Protein AF-A0A1F6LTK1-F1 (afdb_monomer)

Structure (mmCIF, N/CA/C/O backbone):
data_AF-A0A1F6LTK1-F1
#
_entry.id   AF-A0A1F6LTK1-F1
#
loop_
_atom_site.group_PDB
_atom_site.id
_atom_site.type_symbol
_atom_site.label_atom_id
_atom_site.label_alt_id
_atom_site.label_comp_id
_atom_site.label_asym_id
_atom_site.label_entity_id
_atom_site.label_seq_id
_atom_site.pdbx_PDB_ins_code
_atom_site.Cartn_x
_atom_site.Cartn_y
_atom_site.Cartn_z
_atom_site.occupancy
_atom_site.B_iso_or_equiv
_atom_site.auth_seq_id
_atom_site.auth_comp_id
_atom_site.auth_asym_id
_atom_site.auth_atom_id
_atom_site.pdbx_PDB_model_num
ATOM 1 N N . MET A 1 1 ? -18.547 -1.514 -18.122 1.00 22.22 1 MET A N 1
ATOM 2 C CA . MET A 1 1 ? -17.655 -1.341 -16.962 1.00 22.22 1 MET A CA 1
ATOM 3 C C . MET A 1 1 ? -18.107 -2.378 -15.959 1.00 22.22 1 MET A C 1
ATOM 5 O O . MET A 1 1 ? -19.263 -2.368 -15.585 1.00 22.22 1 MET A O 1
ATOM 9 N N . VAL A 1 2 ? -17.338 -3.443 -15.739 1.00 29.62 2 VAL A N 1
ATOM 10 C CA . VAL A 1 2 ? -16.210 -3.363 -14.803 1.00 29.62 2 VAL A CA 1
ATOM 11 C C . VAL A 1 2 ? -16.699 -2.675 -13.545 1.00 29.62 2 VAL A C 1
ATOM 13 O O . VAL A 1 2 ? -16.878 -1.465 -13.574 1.00 29.62 2 VAL A O 1
ATOM 16 N N . LYS A 1 3 ? -16.806 -3.459 -12.475 1.00 27.05 3 LYS A N 1
ATOM 17 C CA . LYS A 1 3 ? -16.945 -2.963 -11.112 1.00 27.05 3 LYS A CA 1
ATOM 18 C C . LYS A 1 3 ? -18.347 -2.379 -10.912 1.00 27.05 3 LYS A C 1
ATOM 20 O O . LYS A 1 3 ? -18.753 -1.396 -11.500 1.00 27.05 3 LYS A O 1
ATOM 25 N N . CYS A 1 4 ? -19.169 -3.030 -10.126 1.00 21.73 4 CYS A N 1
ATOM 26 C CA . CYS A 1 4 ? -18.876 -3.131 -8.719 1.00 21.73 4 CYS A CA 1
ATOM 27 C C . CYS A 1 4 ? -19.686 -4.293 -8.157 1.00 21.73 4 CYS A C 1
ATOM 29 O O . CYS A 1 4 ? -20.872 -4.405 -8.445 1.00 21.73 4 CYS A O 1
ATOM 31 N N . ILE A 1 5 ? -19.043 -5.074 -7.287 1.00 26.16 5 ILE A N 1
ATOM 32 C CA . ILE A 1 5 ? -19.716 -5.653 -6.125 1.00 26.16 5 ILE A CA 1
ATOM 33 C C . ILE A 1 5 ? -20.422 -7.000 -6.394 1.00 26.16 5 ILE A C 1
ATOM 35 O O . ILE A 1 5 ? -21.637 -7.128 -6.390 1.00 26.16 5 ILE A O 1
ATOM 39 N N . ALA A 1 6 ? -19.602 -8.056 -6.464 1.00 24.03 6 ALA A N 1
ATOM 40 C CA . ALA A 1 6 ? -19.912 -9.358 -5.862 1.00 24.03 6 ALA A CA 1
ATOM 41 C C . ALA A 1 6 ? -19.712 -9.287 -4.325 1.00 24.03 6 ALA A C 1
ATOM 43 O O . ALA A 1 6 ? -19.016 -10.106 -3.730 1.00 24.03 6 ALA A O 1
ATOM 44 N N . ILE A 1 7 ? -20.253 -8.239 -3.691 1.00 29.05 7 ILE A N 1
ATOM 45 C CA . ILE A 1 7 ? -20.345 -8.122 -2.230 1.00 29.05 7 ILE A CA 1
ATOM 46 C C . ILE A 1 7 ? -21.582 -8.928 -1.836 1.00 29.05 7 ILE A C 1
ATOM 48 O O . ILE A 1 7 ? -22.642 -8.742 -2.424 1.00 29.05 7 ILE A O 1
ATOM 52 N N . PHE A 1 8 ? -21.408 -9.807 -0.849 1.00 26.50 8 PHE A N 1
ATOM 53 C CA . PHE A 1 8 ? -22.372 -10.777 -0.312 1.00 26.50 8 PHE A CA 1
ATOM 54 C C . PHE A 1 8 ? -22.471 -12.136 -1.020 1.00 26.50 8 PHE A C 1
ATOM 56 O O . PHE A 1 8 ? -23.531 -12.562 -1.465 1.00 26.50 8 PHE A O 1
ATOM 63 N N . CYS A 1 9 ? -21.382 -12.903 -0.973 1.00 22.44 9 CYS A N 1
ATOM 64 C CA . CYS A 1 9 ? -21.440 -14.356 -0.775 1.00 22.44 9 CYS A CA 1
ATOM 65 C C . CYS A 1 9 ? -20.312 -14.732 0.201 1.00 22.44 9 CYS A C 1
ATOM 67 O O . CYS A 1 9 ? -19.155 -14.755 -0.183 1.00 22.44 9 CYS A O 1
ATOM 69 N N . GLY A 1 10 ? -20.548 -14.971 1.484 1.00 22.55 10 GLY A N 1
ATOM 70 C CA . GLY A 1 10 ? -21.810 -15.028 2.202 1.00 22.55 10 GLY A CA 1
ATOM 71 C C . GLY A 1 10 ? -21.530 -15.067 3.702 1.00 22.55 10 GLY A C 1
ATOM 72 O O . GLY A 1 10 ? -20.440 -15.423 4.139 1.00 22.55 10 GLY A O 1
ATOM 73 N N . MET A 1 11 ? -22.530 -14.693 4.486 1.00 26.53 11 MET A N 1
ATOM 74 C CA . MET A 1 11 ? -22.539 -14.594 5.949 1.00 26.53 11 MET A CA 1
ATOM 75 C C . MET A 1 11 ? -22.394 -15.959 6.674 1.00 26.53 11 MET A C 1
ATOM 77 O O . MET A 1 11 ? -22.958 -16.170 7.740 1.00 26.53 11 MET A O 1
ATOM 81 N N . ALA A 1 12 ? -21.663 -16.917 6.096 1.00 27.16 12 ALA A N 1
ATOM 82 C CA . ALA A 1 12 ? -21.517 -18.282 6.588 1.00 27.16 12 ALA A CA 1
ATOM 83 C C . ALA A 1 12 ? -20.123 -18.864 6.277 1.00 27.16 12 ALA A C 1
ATOM 85 O O . ALA A 1 12 ? -19.988 -19.860 5.576 1.00 27.16 12 ALA A O 1
ATOM 86 N N . ILE A 1 13 ? -19.088 -18.275 6.870 1.00 29.56 13 ILE A N 1
ATOM 87 C CA . ILE A 1 13 ? -18.098 -19.075 7.606 1.00 29.56 13 ILE A CA 1
ATOM 88 C C . ILE A 1 13 ? -18.211 -18.606 9.058 1.00 29.56 13 ILE A C 1
ATOM 90 O O . ILE A 1 13 ? -17.382 -17.857 9.557 1.00 29.56 13 ILE A O 1
ATOM 94 N N . TRP A 1 14 ? -19.324 -18.944 9.714 1.00 31.08 14 TRP A N 1
ATOM 95 C CA . TRP A 1 14 ? -19.462 -18.750 11.163 1.00 31.08 14 TRP A CA 1
ATOM 96 C C . TRP A 1 14 ? -19.528 -20.073 11.933 1.00 31.08 14 TRP A C 1
ATOM 98 O O . TRP A 1 14 ? -19.552 -20.063 13.154 1.00 31.08 14 TRP A O 1
ATOM 108 N N . LEU A 1 15 ? -19.486 -21.225 11.255 1.00 27.83 15 LEU A N 1
ATOM 109 C CA . LEU A 1 15 ? -19.384 -22.543 11.884 1.00 27.83 15 LEU A CA 1
ATOM 110 C C . LEU A 1 15 ? -18.623 -23.484 10.931 1.00 27.83 15 LEU A C 1
ATOM 112 O O . LEU A 1 15 ? -19.072 -23.669 9.805 1.00 27.83 15 LEU A O 1
ATOM 116 N N . TYR A 1 16 ? -17.529 -24.088 11.417 1.00 26.05 16 TYR A N 1
ATOM 117 C CA . TYR A 1 16 ? -16.524 -24.944 10.742 1.00 26.05 16 TYR A CA 1
ATOM 118 C C . TYR A 1 16 ? -15.401 -24.171 10.015 1.00 26.05 16 TYR A C 1
ATOM 120 O O . TYR A 1 16 ? -15.641 -23.556 8.990 1.00 26.05 16 TYR A O 1
ATOM 128 N N . ALA A 1 17 ? -14.141 -24.159 10.458 1.00 26.48 17 ALA A N 1
ATOM 129 C CA . ALA A 1 17 ? -13.422 -25.185 11.207 1.00 26.48 17 ALA A CA 1
ATOM 130 C C . ALA A 1 17 ? -12.798 -24.648 12.507 1.00 26.48 17 ALA A C 1
ATOM 132 O O . ALA A 1 17 ? -11.791 -23.945 12.506 1.00 26.48 17 ALA A O 1
ATOM 133 N N . GLU A 1 18 ? -13.350 -25.091 13.636 1.00 34.09 18 GLU A N 1
ATOM 134 C CA . GLU A 1 18 ? -12.509 -25.480 14.764 1.00 34.09 18 GLU A CA 1
ATOM 135 C C . GLU A 1 18 ? -11.478 -26.494 14.231 1.00 34.09 18 GLU A C 1
ATOM 137 O O . GLU A 1 18 ? -11.840 -27.600 13.828 1.00 34.09 18 GLU A O 1
ATOM 142 N N . GLY A 1 19 ? -10.208 -26.087 14.157 1.00 31.64 19 GLY A N 1
ATOM 143 C CA . GLY A 1 19 ? -9.089 -26.935 13.733 1.00 31.64 19 GLY A CA 1
ATOM 144 C C . GLY A 1 19 ? -8.491 -26.575 12.370 1.00 31.64 19 GLY A C 1
ATOM 145 O O . GLY A 1 19 ? -8.700 -27.285 11.392 1.00 31.64 19 GLY A O 1
ATOM 146 N N . GLY A 1 20 ? -7.688 -25.509 12.322 1.00 24.64 20 GLY A N 1
ATOM 147 C CA . GLY A 1 20 ? -6.851 -25.162 11.169 1.00 24.64 20 GLY A CA 1
ATOM 148 C C . GLY A 1 20 ? -6.076 -23.866 11.404 1.00 24.64 20 GLY A C 1
ATOM 149 O O . GLY A 1 20 ? -6.578 -22.807 11.067 1.00 24.64 20 GLY A O 1
ATOM 150 N N . ALA A 1 21 ? -4.903 -23.985 12.042 1.00 29.61 21 ALA A N 1
ATOM 151 C CA . ALA A 1 21 ? -3.897 -22.953 12.345 1.00 29.61 21 ALA A CA 1
ATOM 152 C C . ALA A 1 21 ? -4.431 -21.543 12.684 1.00 29.61 21 ALA A C 1
ATOM 154 O O . ALA A 1 21 ? -4.647 -20.710 11.809 1.00 29.61 21 ALA A O 1
ATOM 155 N N . ALA A 1 22 ? -4.562 -21.265 13.984 1.00 29.08 22 ALA A N 1
ATOM 156 C CA . ALA A 1 22 ? -4.715 -19.915 14.510 1.00 29.08 22 ALA A CA 1
ATOM 157 C C . ALA A 1 22 ? -3.589 -19.008 13.975 1.00 29.08 22 ALA A C 1
ATOM 159 O O . ALA A 1 22 ? -2.432 -19.152 14.364 1.00 29.08 22 ALA A O 1
ATOM 160 N N . GLY A 1 23 ? -3.918 -18.091 13.066 1.00 34.41 23 GLY A N 1
ATOM 161 C CA . GLY A 1 23 ? -3.099 -16.908 12.840 1.00 34.41 23 GLY A CA 1
ATOM 162 C C . GLY A 1 23 ? -3.327 -15.980 14.024 1.00 34.41 23 GLY A C 1
ATOM 163 O O . GLY A 1 23 ? -4.462 -15.561 14.240 1.00 34.41 23 GLY A O 1
ATOM 164 N N . ALA A 1 24 ? -2.285 -15.746 14.821 1.00 38.50 24 ALA A N 1
ATOM 165 C CA . ALA A 1 24 ? -2.338 -14.877 15.988 1.00 38.50 24 ALA A CA 1
ATOM 166 C C . ALA A 1 24 ? -2.940 -13.507 15.627 1.00 38.50 24 ALA A C 1
ATOM 168 O O . ALA A 1 24 ? -2.551 -12.887 14.634 1.00 38.50 24 ALA A O 1
ATOM 169 N N . ASP A 1 25 ? -3.882 -13.052 16.452 1.00 46.28 25 ASP A N 1
ATOM 170 C CA . ASP A 1 25 ? -4.296 -11.650 16.527 1.00 46.28 25 ASP A CA 1
ATOM 171 C C . ASP A 1 25 ? -3.010 -10.796 16.646 1.00 46.28 25 ASP A C 1
ATOM 173 O O . ASP A 1 25 ? -2.116 -11.178 17.413 1.00 46.28 25 ASP A O 1
ATOM 177 N N . PRO A 1 26 ? -2.804 -9.705 15.880 1.00 57.78 26 PRO A N 1
ATOM 178 C CA . PRO A 1 26 ? -1.585 -8.888 15.965 1.00 57.78 26 PRO A CA 1
ATOM 179 C C . PRO A 1 26 ? -1.505 -8.065 17.268 1.00 57.78 26 PRO A C 1
ATOM 181 O O . PRO A 1 26 ? -1.131 -6.896 17.260 1.00 57.78 26 PRO A O 1
ATOM 184 N N . THR A 1 27 ? -1.846 -8.664 18.406 1.00 60.22 27 THR A N 1
ATOM 185 C CA . THR A 1 27 ? -2.044 -8.014 19.706 1.00 60.22 27 THR A CA 1
ATOM 186 C C . THR A 1 27 ? -0.789 -7.941 20.570 1.00 60.22 27 THR A C 1
ATOM 188 O O . THR A 1 27 ? -0.898 -7.590 21.739 1.00 60.22 27 THR A O 1
ATOM 191 N N . GLY A 1 28 ? 0.395 -8.229 20.019 1.00 84.69 28 GLY A N 1
ATOM 192 C CA . GLY A 1 28 ? 1.642 -8.249 20.789 1.00 84.69 28 GLY A CA 1
ATOM 193 C C . GLY A 1 28 ? 2.904 -7.929 19.987 1.00 84.69 28 GLY A C 1
ATOM 194 O O . GLY A 1 28 ? 2.907 -8.059 18.758 1.00 84.69 28 GLY A O 1
ATOM 195 N N . TYR A 1 29 ? 3.974 -7.511 20.667 1.00 93.62 29 TYR A N 1
ATOM 196 C CA . TYR A 1 29 ? 5.250 -7.131 20.046 1.00 93.62 29 TYR A CA 1
ATOM 197 C C . TYR A 1 29 ? 5.989 -8.319 19.425 1.00 93.62 29 TYR A C 1
ATOM 199 O O . TYR A 1 29 ? 6.098 -9.388 20.024 1.00 93.62 29 TYR A O 1
ATOM 207 N N . LEU A 1 30 ? 6.578 -8.105 18.246 1.00 95.06 30 LEU A N 1
ATOM 208 C CA . LEU A 1 30 ? 7.466 -9.089 17.628 1.00 95.06 30 LEU A CA 1
ATOM 209 C C . LEU A 1 30 ? 8.844 -9.079 18.285 1.00 95.06 30 LEU A C 1
ATOM 211 O O . LEU A 1 30 ? 9.431 -8.017 18.525 1.00 95.06 30 LEU A O 1
ATOM 215 N N . ARG A 1 31 ? 9.388 -10.275 18.511 1.00 95.00 31 ARG A N 1
ATOM 216 C CA . ARG A 1 31 ? 10.728 -10.482 19.059 1.00 95.00 31 ARG A CA 1
ATOM 217 C C . ARG A 1 31 ? 11.590 -11.341 18.150 1.00 95.00 31 ARG A C 1
ATOM 219 O O . ARG A 1 31 ? 11.109 -12.273 17.511 1.00 95.00 31 ARG A O 1
ATOM 226 N N . ALA A 1 32 ? 12.881 -11.052 18.131 1.00 94.06 32 ALA A N 1
ATOM 227 C CA . ALA A 1 32 ? 13.893 -11.952 17.611 1.00 94.06 32 ALA A CA 1
ATOM 228 C C . ALA A 1 32 ? 14.219 -13.027 18.663 1.00 94.06 32 ALA A C 1
ATOM 230 O O . ALA A 1 32 ? 14.697 -12.712 19.751 1.00 94.06 32 ALA A O 1
ATOM 231 N N . ASP A 1 33 ? 13.992 -14.296 18.326 1.00 93.12 33 ASP A N 1
ATOM 232 C CA . ASP A 1 33 ? 14.438 -15.457 19.104 1.00 93.12 33 ASP A CA 1
ATOM 233 C C . ASP A 1 33 ? 15.387 -16.308 18.253 1.00 93.12 33 ASP A C 1
ATOM 235 O O . ASP A 1 33 ? 14.984 -17.132 17.416 1.00 93.12 33 ASP A O 1
ATOM 239 N N . GLY A 1 34 ? 16.684 -16.041 18.421 1.00 90.56 34 GLY A N 1
ATOM 240 C CA . GLY A 1 34 ? 17.734 -16.571 17.561 1.00 90.56 34 GLY A CA 1
ATOM 241 C C . GLY A 1 34 ? 17.451 -16.232 16.098 1.00 90.56 34 GLY A C 1
ATOM 242 O O . GLY A 1 34 ? 17.476 -15.078 15.693 1.00 90.56 34 GLY A O 1
ATOM 243 N N . ARG A 1 35 ? 17.145 -17.247 15.288 1.00 91.62 35 ARG A N 1
ATOM 244 C CA . ARG A 1 35 ? 16.906 -17.090 13.839 1.00 91.62 35 ARG A CA 1
ATOM 245 C C . ARG A 1 35 ? 15.444 -16.856 13.466 1.00 91.62 35 ARG A C 1
ATOM 247 O O . ARG A 1 35 ? 15.128 -16.813 12.280 1.00 91.62 35 ARG A O 1
ATOM 254 N N . ARG A 1 36 ? 14.547 -16.801 14.447 1.00 93.12 36 ARG A N 1
ATOM 255 C CA . ARG A 1 36 ? 13.100 -16.744 14.233 1.00 93.12 36 ARG A CA 1
ATOM 256 C C . ARG A 1 36 ? 12.561 -15.405 14.698 1.00 93.12 36 ARG A C 1
ATOM 258 O O . ARG A 1 36 ? 13.068 -14.836 15.660 1.00 93.12 36 ARG A O 1
ATOM 265 N N . LEU A 1 37 ? 11.505 -14.949 14.038 1.00 95.06 37 LEU A N 1
ATOM 266 C CA . LEU A 1 37 ? 10.607 -13.983 14.647 1.00 95.06 37 LEU A CA 1
ATOM 267 C C . LEU A 1 37 ? 9.573 -14.744 15.463 1.00 95.06 37 LEU A C 1
ATOM 269 O O . LEU A 1 37 ? 9.069 -15.773 15.008 1.00 95.06 37 LEU A O 1
ATOM 273 N N . VAL A 1 38 ? 9.278 -14.244 16.653 1.00 94.19 38 VAL A N 1
ATOM 274 C CA . VAL A 1 38 ? 8.244 -14.783 17.529 1.00 94.19 38 VAL A CA 1
ATOM 275 C C . VAL A 1 38 ? 7.308 -13.678 18.004 1.00 94.19 38 VAL A C 1
ATOM 277 O O . VAL A 1 38 ? 7.692 -12.506 18.023 1.00 94.19 38 VAL A O 1
ATOM 280 N N . ASP A 1 39 ? 6.078 -14.039 18.342 1.00 90.69 39 ASP A N 1
ATOM 281 C CA . ASP A 1 39 ? 5.143 -13.157 19.043 1.00 90.69 39 ASP A CA 1
ATOM 282 C C . ASP A 1 39 ? 5.368 -13.187 20.569 1.00 90.69 39 ASP A C 1
ATOM 284 O O . ASP A 1 39 ? 6.368 -13.719 21.061 1.00 90.69 39 ASP A O 1
ATOM 288 N N . GLU A 1 40 ? 4.458 -12.573 21.330 1.00 86.81 40 GLU A N 1
ATOM 289 C CA . GLU A 1 40 ? 4.542 -12.499 22.796 1.00 86.81 40 GLU A CA 1
ATOM 290 C C . GLU A 1 40 ? 4.396 -13.855 23.491 1.00 86.81 40 GLU A C 1
ATOM 292 O O . GLU A 1 40 ? 4.929 -14.031 24.589 1.00 86.81 40 GLU A O 1
ATOM 297 N N . ASP A 1 41 ? 3.739 -14.817 22.843 1.00 87.38 41 ASP A N 1
ATOM 298 C CA . ASP A 1 41 ? 3.589 -16.180 23.349 1.00 87.38 41 ASP A CA 1
ATOM 299 C C . ASP A 1 41 ? 4.817 -17.051 23.018 1.00 87.38 41 ASP A C 1
ATOM 301 O O . ASP A 1 41 ? 4.943 -18.181 23.497 1.00 87.38 41 ASP A O 1
ATOM 305 N N . GLY A 1 42 ? 5.768 -16.516 22.242 1.00 88.19 42 GLY A N 1
ATOM 306 C CA . GLY A 1 42 ? 6.959 -17.226 21.780 1.00 88.19 42 GLY A CA 1
ATOM 307 C C . GLY A 1 42 ? 6.705 -18.101 20.551 1.00 88.19 42 GLY A C 1
ATOM 308 O O . GLY A 1 42 ? 7.582 -18.885 20.162 1.00 88.19 42 GLY A O 1
ATOM 309 N N . GLU A 1 43 ? 5.537 -17.971 19.920 1.00 90.88 43 GLU A N 1
ATOM 310 C CA . GLU A 1 43 ? 5.184 -18.715 18.719 1.00 90.88 43 GLU A CA 1
ATOM 311 C C . GLU A 1 43 ? 5.840 -18.097 17.490 1.00 90.88 43 GLU A C 1
ATOM 313 O O . GLU A 1 43 ? 5.994 -16.886 17.368 1.00 90.88 43 GLU A O 1
ATOM 318 N N . THR A 1 44 ? 6.282 -18.946 16.561 1.00 91.75 44 THR A N 1
ATOM 319 C CA . THR A 1 44 ? 7.038 -18.478 15.391 1.00 91.75 44 THR A CA 1
ATOM 320 C C . THR A 1 44 ? 6.132 -17.740 14.411 1.00 91.75 44 THR A C 1
ATOM 322 O O . THR A 1 44 ? 5.189 -18.313 13.869 1.00 91.75 44 THR A O 1
ATOM 325 N N . VAL A 1 45 ? 6.485 -16.493 14.107 1.00 91.81 45 VAL A N 1
ATOM 326 C CA . VAL A 1 45 ? 5.776 -15.639 13.154 1.00 91.81 45 VAL A CA 1
ATOM 327 C C . VAL A 1 45 ? 6.557 -15.561 11.849 1.00 91.81 45 VAL A C 1
ATOM 329 O O . VAL A 1 45 ? 7.747 -15.252 11.828 1.00 91.81 45 VAL A O 1
ATOM 332 N N . MET A 1 46 ? 5.866 -15.793 10.734 1.00 91.25 46 MET A N 1
ATOM 333 C CA . MET A 1 46 ? 6.389 -15.529 9.397 1.00 91.25 46 MET A CA 1
ATOM 334 C C . MET A 1 46 ? 5.622 -14.368 8.775 1.00 91.25 46 MET A C 1
ATOM 336 O O . MET A 1 46 ? 4.421 -14.484 8.522 1.00 91.25 46 MET A O 1
ATOM 340 N N . LEU A 1 47 ? 6.311 -13.253 8.541 1.00 93.94 47 LEU A N 1
ATOM 341 C CA . LEU A 1 47 ? 5.734 -12.080 7.897 1.00 93.94 47 LEU A CA 1
ATOM 342 C C . LEU A 1 47 ? 5.691 -12.303 6.384 1.00 93.94 47 LEU A C 1
ATOM 344 O O . LEU A 1 47 ? 6.713 -12.570 5.754 1.00 93.94 47 LEU A O 1
ATOM 348 N N . ARG A 1 48 ? 4.487 -12.199 5.829 1.00 92.81 48 ARG A N 1
ATOM 349 C CA . ARG A 1 48 ? 4.162 -12.225 4.405 1.00 92.81 48 ARG A CA 1
ATOM 350 C C . ARG A 1 48 ? 3.520 -10.894 4.100 1.00 92.81 48 ARG A C 1
ATOM 352 O O . ARG A 1 48 ? 2.426 -10.623 4.606 1.00 92.81 48 ARG A O 1
ATOM 359 N N . GLY A 1 49 ? 4.211 -10.036 3.372 1.00 90.44 49 GLY A N 1
ATOM 360 C CA . GLY A 1 49 ? 3.732 -8.675 3.231 1.00 90.44 49 GLY A CA 1
ATOM 361 C C . GLY A 1 49 ? 4.013 -8.007 1.912 1.00 90.44 49 GLY A C 1
ATOM 362 O O . GLY A 1 49 ? 4.612 -8.567 0.993 1.00 90.44 49 GLY A O 1
ATOM 363 N N . ILE A 1 50 ? 3.475 -6.800 1.816 1.00 89.25 50 ILE A N 1
ATOM 364 C CA . ILE A 1 50 ? 3.491 -5.973 0.621 1.00 89.25 50 ILE A CA 1
ATOM 365 C C . ILE A 1 50 ? 3.809 -4.544 1.051 1.00 89.25 50 ILE A C 1
ATOM 367 O O . ILE A 1 50 ? 3.209 -4.015 1.991 1.00 89.25 50 ILE A O 1
ATOM 371 N N . GLY A 1 51 ? 4.756 -3.916 0.364 1.00 87.50 51 GLY A N 1
ATOM 372 C CA . GLY A 1 51 ? 5.062 -2.510 0.548 1.00 87.50 51 GLY A CA 1
ATOM 373 C C . GLY A 1 51 ? 3.942 -1.609 0.033 1.00 87.50 51 GLY A C 1
ATOM 374 O O . GLY A 1 51 ? 3.298 -1.881 -0.981 1.00 87.50 51 GLY A O 1
ATOM 375 N N . VAL A 1 52 ? 3.720 -0.507 0.729 1.00 83.06 52 VAL A N 1
ATOM 376 C CA . VAL A 1 52 ? 2.868 0.601 0.312 1.00 83.06 52 VAL A CA 1
ATOM 377 C C . VAL A 1 52 ? 3.794 1.805 0.209 1.00 83.06 52 VAL A C 1
ATOM 379 O O . VAL A 1 52 ? 4.160 2.408 1.220 1.00 83.06 52 VAL A O 1
ATOM 382 N N . SER A 1 53 ? 4.259 2.086 -1.011 1.00 68.31 53 SER A N 1
ATOM 383 C CA . SER A 1 53 ? 5.195 3.187 -1.262 1.00 68.31 53 SER A CA 1
ATOM 384 C C . SER A 1 53 ? 4.515 4.547 -1.145 1.00 68.31 53 SER A C 1
ATOM 386 O O . SER A 1 53 ? 3.291 4.631 -1.271 1.00 68.31 53 SER A O 1
ATOM 388 N N . ARG A 1 54 ? 5.340 5.588 -0.933 1.00 63.25 54 ARG A N 1
ATOM 389 C CA . ARG A 1 54 ? 5.021 7.027 -0.869 1.00 63.25 54 ARG A CA 1
ATOM 390 C C . ARG A 1 54 ? 3.603 7.334 -1.351 1.00 63.25 54 ARG A C 1
ATOM 392 O O . ARG A 1 54 ? 3.405 7.570 -2.540 1.00 63.25 54 ARG A O 1
ATOM 399 N N . ALA A 1 55 ? 2.615 7.321 -0.454 1.00 51.19 55 ALA A N 1
ATOM 400 C CA . ALA A 1 55 ? 1.260 7.727 -0.809 1.00 51.19 55 ALA A CA 1
ATOM 401 C C . ALA A 1 55 ? 1.340 9.197 -1.256 1.00 51.19 55 ALA A C 1
ATOM 403 O O . ALA A 1 55 ? 1.589 10.055 -0.402 1.00 51.19 55 ALA A O 1
ATOM 404 N N . PRO A 1 56 ? 1.202 9.524 -2.558 1.00 49.50 56 PRO A N 1
ATOM 405 C CA . PRO A 1 56 ? 1.388 10.895 -3.004 1.00 49.50 56 PRO A CA 1
ATOM 406 C C . PRO A 1 56 ? 0.356 11.765 -2.286 1.00 49.50 56 PRO A C 1
ATOM 408 O O . PRO A 1 56 ? -0.843 11.507 -2.391 1.00 49.50 56 PRO A O 1
ATOM 411 N N . GLY A 1 57 ? 0.822 12.746 -1.512 1.00 55.81 57 GLY A N 1
ATOM 412 C CA . GLY A 1 57 ? -0.048 13.658 -0.768 1.00 55.81 57 GLY A CA 1
ATOM 413 C C . GLY A 1 57 ? -0.731 13.080 0.477 1.00 55.81 57 GLY A C 1
ATOM 414 O O . GLY A 1 57 ? -1.762 13.623 0.862 1.00 55.81 57 GLY A O 1
ATOM 415 N N . LEU A 1 58 ? -0.193 12.020 1.106 1.00 62.41 58 LEU A N 1
ATOM 416 C CA . LEU A 1 58 ? -0.750 11.437 2.345 1.00 62.41 58 LEU A CA 1
ATOM 417 C C . LEU A 1 58 ? -2.221 10.983 2.184 1.00 62.41 58 LEU A C 1
ATOM 419 O O . LEU A 1 58 ? -3.057 11.142 3.075 1.00 62.41 58 LEU A O 1
ATOM 423 N N . ASP A 1 59 ? -2.560 10.426 1.017 1.00 73.06 59 ASP A N 1
ATOM 424 C CA . ASP A 1 59 ? -3.922 10.002 0.674 1.00 73.06 59 ASP A CA 1
ATOM 425 C C . ASP A 1 59 ? -4.307 8.685 1.378 1.00 73.06 59 ASP A C 1
ATOM 427 O O . ASP A 1 59 ? -4.035 7.575 0.904 1.00 73.06 59 ASP A O 1
ATOM 431 N N . ILE A 1 60 ? -4.982 8.811 2.524 1.00 77.06 60 ILE A N 1
ATOM 432 C CA . ILE A 1 60 ? -5.452 7.668 3.316 1.00 77.06 60 ILE A CA 1
ATOM 433 C C . ILE A 1 60 ? -6.511 6.817 2.597 1.00 77.06 60 ILE A C 1
ATOM 435 O O . ILE A 1 60 ? -6.642 5.628 2.894 1.00 77.06 60 ILE A O 1
ATOM 439 N N . ILE A 1 61 ? -7.258 7.376 1.638 1.00 67.25 61 ILE A N 1
ATOM 440 C CA . ILE A 1 61 ? -8.271 6.624 0.882 1.00 67.25 61 ILE A CA 1
ATOM 441 C C . ILE A 1 61 ? -7.564 5.596 0.003 1.00 67.25 61 ILE A C 1
ATOM 443 O O . ILE A 1 61 ? -7.898 4.410 0.044 1.00 67.25 61 ILE A O 1
ATOM 447 N N . ARG A 1 62 ? -6.536 6.030 -0.732 1.00 70.69 62 ARG A N 1
ATOM 448 C CA . ARG A 1 62 ? -5.716 5.133 -1.559 1.00 70.69 62 ARG A CA 1
ATOM 449 C C . ARG A 1 62 ? -4.962 4.113 -0.720 1.00 70.69 62 ARG A C 1
ATOM 451 O O . ARG A 1 62 ? -5.003 2.928 -1.044 1.00 70.69 62 ARG A O 1
ATOM 458 N N . ALA A 1 63 ? -4.349 4.543 0.382 1.00 74.75 63 ALA A N 1
ATOM 459 C CA . ALA A 1 63 ? -3.653 3.626 1.278 1.00 74.75 63 ALA A CA 1
ATOM 460 C C . ALA A 1 63 ? -4.600 2.547 1.835 1.00 74.75 63 ALA A C 1
ATOM 462 O O . ALA A 1 63 ? -4.243 1.372 1.874 1.00 74.75 63 ALA A O 1
ATOM 463 N N . ARG A 1 64 ? -5.847 2.902 2.180 1.00 74.38 64 ARG A N 1
ATOM 464 C CA . ARG A 1 64 ? -6.867 1.930 2.603 1.00 74.38 64 ARG A CA 1
ATOM 465 C C . ARG A 1 64 ? -7.183 0.900 1.519 1.00 74.38 64 ARG A C 1
ATOM 467 O O . ARG A 1 64 ? -7.341 -0.273 1.849 1.00 74.38 64 ARG A O 1
ATOM 474 N N . GLU A 1 65 ? -7.293 1.300 0.253 1.00 74.38 65 GLU A N 1
ATOM 475 C CA . GLU A 1 65 ? -7.488 0.337 -0.840 1.00 74.38 65 GLU A CA 1
ATOM 476 C C . GLU A 1 65 ? -6.334 -0.663 -0.927 1.00 74.38 65 GLU A C 1
ATOM 478 O O . GLU A 1 65 ? -6.569 -1.851 -1.143 1.00 74.38 65 GLU A O 1
ATOM 483 N N . ASP A 1 66 ? -5.099 -0.192 -0.762 1.00 77.44 66 ASP A N 1
ATOM 484 C CA . ASP A 1 66 ? -3.910 -1.037 -0.853 1.00 77.44 66 ASP A CA 1
ATOM 485 C C . ASP A 1 66 ? -3.804 -1.995 0.339 1.00 77.44 66 ASP A C 1
ATOM 487 O O . ASP A 1 66 ? -3.530 -3.177 0.140 1.00 77.44 66 ASP A O 1
ATOM 491 N N . LEU A 1 67 ? -4.151 -1.543 1.548 1.00 81.06 67 LEU A N 1
ATOM 492 C CA . LEU A 1 67 ? -4.254 -2.391 2.741 1.00 81.06 67 LEU A CA 1
ATOM 493 C C . LEU A 1 67 ? -5.312 -3.494 2.584 1.00 81.06 67 LEU A C 1
ATOM 495 O O . LEU A 1 67 ? -5.046 -4.656 2.885 1.00 81.06 67 LEU A O 1
ATOM 499 N N . LEU A 1 68 ? -6.500 -3.159 2.069 1.00 75.25 68 LEU A N 1
ATOM 500 C CA . LEU A 1 68 ? -7.561 -4.143 1.819 1.00 75.25 68 LEU A CA 1
ATOM 501 C C . LEU A 1 68 ? -7.144 -5.173 0.766 1.00 75.25 68 LEU A C 1
ATOM 503 O O . LEU A 1 68 ? -7.424 -6.362 0.915 1.00 75.25 68 LEU A O 1
ATOM 507 N N . LYS A 1 69 ? -6.457 -4.733 -0.292 1.00 72.19 69 LYS A N 1
ATOM 508 C CA . LYS A 1 69 ? -5.920 -5.641 -1.311 1.00 72.19 69 LYS A CA 1
ATOM 509 C C . LYS A 1 69 ? -4.826 -6.541 -0.744 1.00 72.19 69 LYS A C 1
ATOM 511 O O . LYS A 1 69 ? -4.836 -7.729 -1.042 1.00 72.19 69 LYS A O 1
ATOM 516 N N . ALA A 1 70 ? -3.921 -6.008 0.075 1.00 77.12 70 ALA A N 1
ATOM 517 C CA . ALA A 1 70 ? -2.882 -6.801 0.724 1.00 77.12 70 ALA A CA 1
ATOM 518 C C . ALA A 1 70 ? -3.488 -7.889 1.624 1.00 77.12 70 ALA A C 1
ATOM 520 O O . ALA A 1 70 ? -3.123 -9.056 1.501 1.00 77.12 70 ALA A O 1
ATOM 521 N N . ALA A 1 71 ? -4.481 -7.545 2.449 1.00 77.00 71 ALA A N 1
ATOM 522 C CA . ALA A 1 71 ? -5.196 -8.521 3.271 1.00 77.00 71 ALA A CA 1
ATOM 523 C C . ALA A 1 71 ? -5.922 -9.582 2.423 1.00 77.00 71 ALA A C 1
ATOM 525 O O . ALA A 1 71 ? -5.837 -10.774 2.711 1.00 77.00 71 ALA A O 1
ATOM 526 N N . ALA A 1 72 ? -6.580 -9.177 1.330 1.00 67.19 72 ALA A N 1
ATOM 527 C CA . ALA A 1 72 ? -7.239 -10.104 0.406 1.00 67.19 72 ALA A CA 1
ATOM 528 C C . ALA A 1 72 ? -6.258 -11.051 -0.315 1.00 67.19 72 ALA A C 1
ATOM 530 O O . ALA A 1 72 ? -6.643 -12.151 -0.704 1.00 67.19 72 ALA A O 1
ATOM 531 N N . LEU A 1 73 ? -4.996 -10.640 -0.469 1.00 67.19 73 LEU A N 1
ATOM 532 C CA . LEU A 1 73 ? -3.899 -11.467 -0.977 1.00 67.19 73 LEU A CA 1
ATOM 533 C C . LEU A 1 73 ? -3.343 -12.450 0.067 1.00 67.19 73 LEU A C 1
ATOM 535 O O . LEU A 1 73 ? -2.442 -13.224 -0.247 1.00 67.19 73 LEU A O 1
ATOM 539 N N . GLY A 1 74 ? -3.860 -12.429 1.299 1.00 73.38 74 GLY A N 1
ATOM 540 C CA . GLY A 1 74 ? -3.369 -13.251 2.402 1.00 73.38 74 GLY A CA 1
ATOM 541 C C . GLY A 1 74 ? -2.107 -12.700 3.068 1.00 73.38 74 GLY A C 1
ATOM 542 O O . GLY A 1 74 ? -1.440 -13.434 3.800 1.00 73.38 74 GLY A O 1
ATOM 543 N N . ALA A 1 75 ? -1.760 -11.429 2.830 1.00 84.56 75 ALA A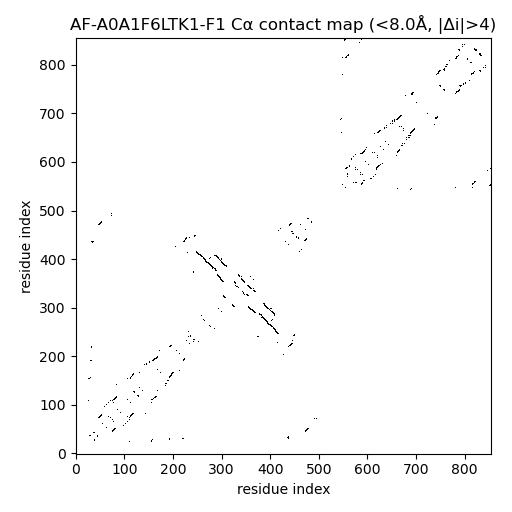 N 1
ATOM 544 C CA . ALA A 1 75 ? -0.703 -10.779 3.592 1.00 84.56 75 ALA A CA 1
ATOM 545 C C . ALA A 1 75 ? -1.102 -10.694 5.072 1.00 84.56 75 ALA A C 1
ATOM 547 O O . ALA A 1 75 ? -2.264 -10.475 5.405 1.00 84.56 75 ALA A O 1
ATOM 548 N N . ASN A 1 76 ? -0.119 -10.831 5.958 1.00 90.44 76 ASN A N 1
ATOM 549 C CA . ASN A 1 76 ? -0.262 -10.592 7.400 1.00 90.44 76 ASN A CA 1
ATOM 550 C C . ASN A 1 76 ? 0.594 -9.403 7.871 1.00 90.44 76 ASN A C 1
ATOM 552 O O . ASN A 1 76 ? 0.681 -9.106 9.063 1.00 90.44 76 ASN A O 1
ATOM 556 N N . SER A 1 77 ? 1.255 -8.725 6.933 1.00 94.12 77 SER A N 1
ATOM 557 C CA . SER A 1 77 ? 2.055 -7.538 7.196 1.00 94.12 77 SER A CA 1
ATOM 558 C C . SER A 1 77 ? 2.100 -6.611 5.989 1.00 94.12 77 SER A C 1
ATOM 560 O O . SER A 1 77 ? 1.877 -7.030 4.855 1.00 94.12 77 SER A O 1
ATOM 562 N N . VAL A 1 78 ? 2.388 -5.343 6.241 1.00 93.88 78 VAL A N 1
ATOM 563 C CA . VAL A 1 78 ? 2.577 -4.308 5.224 1.00 93.88 78 VAL A CA 1
ATOM 564 C C . VAL A 1 78 ? 3.744 -3.421 5.617 1.00 93.88 78 VAL A C 1
ATOM 566 O O . VAL A 1 78 ? 3.931 -3.135 6.800 1.00 93.88 78 VAL A O 1
ATOM 569 N N . ARG A 1 79 ? 4.517 -2.956 4.638 1.00 92.94 79 ARG A N 1
ATOM 570 C CA . ARG A 1 79 ? 5.604 -1.999 4.869 1.00 92.94 79 ARG A CA 1
ATOM 571 C C . ARG A 1 79 ? 5.201 -0.620 4.369 1.00 92.94 79 ARG A C 1
ATOM 573 O O . ARG A 1 79 ? 4.990 -0.456 3.175 1.00 92.94 79 ARG A O 1
ATOM 580 N N . LEU A 1 80 ? 5.108 0.362 5.258 1.00 92.00 80 LEU A N 1
ATOM 581 C CA . LEU A 1 80 ? 4.890 1.754 4.877 1.00 92.00 80 LEU A CA 1
ATOM 582 C C . LEU A 1 80 ? 6.244 2.433 4.667 1.00 92.00 80 LEU A C 1
ATOM 584 O O . LEU A 1 80 ? 6.999 2.585 5.629 1.00 92.00 80 LEU A O 1
ATOM 588 N N . ASP A 1 81 ? 6.530 2.843 3.432 1.00 87.25 81 ASP A N 1
ATOM 589 C CA . ASP A 1 81 ? 7.731 3.623 3.125 1.00 87.25 81 ASP A CA 1
ATOM 590 C C . ASP A 1 81 ? 7.477 5.106 3.428 1.00 87.25 81 ASP A C 1
ATOM 592 O O . ASP A 1 81 ? 6.656 5.762 2.783 1.00 87.25 81 ASP A O 1
ATOM 596 N N . ILE A 1 82 ? 8.168 5.603 4.449 1.00 87.69 82 ILE A N 1
ATOM 597 C CA . ILE A 1 82 ? 8.070 6.953 4.991 1.00 87.69 82 ILE A CA 1
ATOM 598 C C . ILE A 1 82 ? 9.143 7.822 4.350 1.00 87.69 82 ILE A C 1
ATOM 600 O O . ILE A 1 82 ? 10.327 7.489 4.389 1.00 87.69 82 ILE A O 1
ATOM 604 N N . ASP A 1 83 ? 8.726 8.965 3.819 1.00 82.69 83 ASP A N 1
ATOM 605 C CA . ASP A 1 83 ? 9.637 10.010 3.375 1.00 82.69 83 ASP A CA 1
ATOM 606 C C . ASP A 1 83 ? 9.882 11.005 4.527 1.00 82.69 83 ASP A C 1
ATOM 608 O O . ASP A 1 83 ? 8.907 11.539 5.071 1.00 82.69 83 ASP A O 1
ATOM 612 N N . PRO A 1 84 ? 11.141 11.290 4.912 1.00 81.69 84 PRO A N 1
ATOM 613 C CA . PRO A 1 84 ? 11.442 12.278 5.950 1.00 81.69 84 PRO A CA 1
ATOM 614 C C . PRO A 1 84 ? 10.816 13.656 5.687 1.00 81.69 84 PRO A C 1
ATOM 616 O O . PRO A 1 84 ? 10.447 14.354 6.634 1.00 81.69 84 PRO A O 1
ATOM 619 N N . SER A 1 85 ? 10.635 14.038 4.415 1.00 78.56 85 SER A N 1
ATOM 620 C CA . SER A 1 85 ? 10.080 15.343 4.029 1.00 78.56 85 SER A CA 1
ATOM 621 C C . SER A 1 85 ? 8.630 15.545 4.484 1.00 78.56 85 SER A C 1
ATOM 623 O O . SER A 1 85 ? 8.193 16.686 4.631 1.00 78.56 85 SER A O 1
ATOM 625 N N . TRP A 1 86 ? 7.898 14.468 4.802 1.00 81.56 86 TRP A N 1
ATOM 626 C CA . TRP A 1 86 ? 6.538 14.545 5.351 1.00 81.56 86 TRP A CA 1
ATOM 627 C C . TRP A 1 86 ? 6.480 15.269 6.702 1.00 81.56 86 TRP A C 1
ATOM 629 O O . TRP A 1 86 ? 5.432 15.785 7.084 1.00 81.56 86 TRP A O 1
ATOM 639 N N . PHE A 1 87 ? 7.596 15.312 7.432 1.00 81.12 87 PHE A N 1
ATOM 640 C CA . PHE A 1 87 ? 7.680 15.917 8.761 1.00 81.12 87 PHE A CA 1
ATOM 641 C C . PHE A 1 87 ? 8.258 17.336 8.747 1.00 81.12 87 PHE A C 1
ATOM 643 O O . PHE A 1 87 ? 8.475 17.916 9.811 1.00 81.12 87 PHE A O 1
ATOM 650 N N . ALA A 1 88 ? 8.484 17.914 7.564 1.00 70.88 88 ALA A N 1
ATOM 651 C CA . ALA A 1 88 ? 8.985 19.272 7.413 1.00 70.88 88 ALA A CA 1
ATOM 652 C C . ALA A 1 88 ? 7.846 20.302 7.251 1.00 70.88 88 ALA A C 1
ATOM 654 O O . ALA A 1 88 ? 6.815 20.057 6.615 1.00 70.88 88 ALA A O 1
ATOM 655 N N . GLY A 1 89 ? 8.052 21.501 7.808 1.00 66.38 89 GLY A N 1
ATOM 656 C CA . GLY A 1 89 ? 7.148 22.648 7.648 1.00 66.38 89 GLY A CA 1
ATOM 657 C C . GLY A 1 89 ? 5.712 22.405 8.141 1.00 66.38 89 GLY A C 1
ATOM 658 O O . GLY A 1 89 ? 5.475 21.648 9.080 1.00 66.38 89 GLY A O 1
ATOM 659 N N . ASP A 1 90 ? 4.737 23.045 7.488 1.00 58.50 90 ASP A N 1
ATOM 660 C CA . ASP A 1 90 ? 3.314 23.000 7.874 1.00 58.50 90 ASP A CA 1
ATOM 661 C C . ASP A 1 90 ? 2.645 21.625 7.651 1.00 58.50 90 ASP A C 1
ATOM 663 O O . ASP A 1 90 ? 1.504 21.414 8.063 1.00 58.50 90 ASP A O 1
ATOM 667 N N . THR A 1 91 ? 3.335 20.675 7.006 1.00 57.84 91 THR A N 1
ATOM 668 C CA . THR A 1 91 ? 2.792 19.340 6.681 1.00 57.84 91 THR A CA 1
ATOM 669 C C . THR A 1 91 ? 2.957 18.310 7.801 1.00 57.84 91 THR A C 1
ATOM 671 O O . THR A 1 91 ? 2.239 17.307 7.819 1.00 57.84 91 THR A O 1
ATOM 674 N N . ALA A 1 92 ? 3.812 18.592 8.791 1.00 60.78 92 ALA A N 1
ATOM 675 C CA . ALA A 1 92 ? 4.160 17.659 9.862 1.00 60.78 92 ALA A CA 1
ATOM 676 C C . ALA A 1 92 ? 2.961 17.115 10.676 1.00 60.78 92 ALA A C 1
ATOM 678 O O . ALA A 1 92 ? 2.954 15.916 10.969 1.00 60.78 92 ALA A O 1
ATOM 679 N N . PRO A 1 93 ? 1.920 17.910 11.024 1.00 64.00 93 PRO A N 1
ATOM 680 C CA . PRO A 1 93 ? 0.735 17.367 11.693 1.00 64.00 93 PRO A CA 1
ATOM 681 C C . PRO A 1 93 ? -0.006 16.322 10.844 1.00 64.00 93 PRO A C 1
ATOM 683 O O . PRO A 1 93 ? -0.405 15.281 11.359 1.00 64.00 93 PRO A O 1
ATOM 686 N N . GLY A 1 94 ? -0.118 16.552 9.530 1.00 77.56 94 GLY A N 1
ATOM 687 C CA . GLY A 1 94 ? -0.811 15.646 8.611 1.00 77.56 94 GLY A CA 1
ATOM 688 C C . GLY A 1 94 ? -0.096 14.306 8.415 1.00 77.56 94 GLY A C 1
ATOM 689 O O . GLY A 1 94 ? -0.753 13.292 8.185 1.00 77.56 94 GLY A O 1
ATOM 690 N N . ALA A 1 95 ? 1.233 14.273 8.552 1.00 82.19 95 ALA A N 1
ATOM 691 C CA . ALA A 1 95 ? 2.017 13.046 8.432 1.00 82.19 95 ALA A CA 1
ATOM 692 C C . ALA A 1 95 ? 1.735 12.056 9.571 1.00 82.19 95 ALA A C 1
ATOM 694 O O . ALA A 1 95 ? 1.518 10.868 9.322 1.00 82.19 95 ALA A O 1
ATOM 695 N N . PHE A 1 96 ? 1.686 12.534 10.819 1.00 87.81 96 PHE A N 1
ATOM 696 C CA . PHE A 1 96 ? 1.348 11.676 11.957 1.00 87.81 96 PHE A CA 1
ATOM 697 C C . PHE A 1 96 ? -0.108 11.210 11.908 1.00 87.81 96 PHE A C 1
ATOM 699 O O . PHE A 1 96 ? -0.355 10.027 12.129 1.00 87.81 96 PHE A O 1
ATOM 706 N N . ASP A 1 97 ? -1.047 12.086 11.541 1.00 84.00 97 ASP A N 1
ATOM 707 C CA . ASP A 1 97 ? -2.460 11.714 11.383 1.00 84.00 97 ASP A CA 1
ATOM 708 C C . ASP A 1 97 ? -2.650 10.637 10.297 1.00 84.00 97 ASP A C 1
ATOM 710 O O . ASP A 1 97 ? -3.454 9.707 10.449 1.00 84.00 97 ASP A O 1
ATOM 714 N N . PHE A 1 98 ? -1.879 10.726 9.208 1.00 87.50 98 PHE A N 1
ATOM 715 C CA . PHE A 1 98 ? -1.856 9.711 8.161 1.00 87.50 98 PHE A CA 1
ATOM 716 C C . PHE A 1 98 ? -1.315 8.374 8.676 1.00 87.50 98 PHE A C 1
ATOM 718 O O . PHE A 1 98 ? -1.973 7.352 8.478 1.00 87.50 98 PHE A O 1
ATOM 725 N N . ILE A 1 99 ? -0.162 8.359 9.356 1.00 91.12 99 ILE A N 1
ATOM 726 C CA . ILE A 1 99 ? 0.427 7.119 9.889 1.00 91.12 99 ILE A CA 1
ATOM 727 C C . ILE A 1 99 ? -0.496 6.491 10.942 1.00 91.12 99 ILE A C 1
ATOM 729 O O . ILE A 1 99 ? -0.743 5.288 10.882 1.00 91.12 99 ILE A O 1
ATOM 733 N N . ASP A 1 100 ? -1.078 7.279 11.850 1.00 88.94 100 ASP A N 1
ATOM 734 C CA . ASP A 1 100 ? -2.051 6.794 12.837 1.00 88.94 100 ASP A CA 1
ATOM 735 C C . ASP A 1 100 ? -3.238 6.102 12.153 1.00 88.94 100 ASP A C 1
ATOM 737 O O . ASP A 1 100 ? -3.653 5.003 12.541 1.00 88.94 100 ASP A O 1
ATOM 741 N N . SER A 1 101 ? -3.770 6.740 11.107 1.00 84.81 101 SER A N 1
ATOM 742 C CA . SER A 1 101 ? -4.881 6.208 10.322 1.00 84.81 101 SER A CA 1
ATOM 743 C C . SER A 1 101 ? -4.479 4.949 9.558 1.00 84.81 101 SER A C 1
ATOM 745 O O . SER A 1 101 ? -5.240 3.981 9.532 1.00 84.81 101 SER A O 1
ATOM 747 N N . PHE A 1 102 ? -3.281 4.931 8.973 1.00 90.00 102 PHE A N 1
ATOM 748 C CA . PHE A 1 102 ? -2.724 3.784 8.265 1.00 90.00 102 PHE A CA 1
ATOM 749 C C . PHE A 1 102 ? -2.597 2.576 9.196 1.00 90.00 102 PHE A C 1
ATOM 751 O O . PHE A 1 102 ? -3.119 1.506 8.887 1.00 90.00 102 PHE A O 1
ATOM 758 N N . VAL A 1 103 ? -1.982 2.763 10.369 1.00 91.56 103 VAL A N 1
ATOM 759 C CA . VAL A 1 103 ? -1.810 1.717 11.387 1.00 91.56 103 VAL A CA 1
ATOM 760 C C . VAL A 1 103 ? -3.163 1.210 11.873 1.00 91.56 103 VAL A C 1
ATOM 762 O O . VAL A 1 103 ? -3.375 0.003 11.940 1.00 91.56 103 VAL A O 1
ATOM 765 N N . MET A 1 104 ? -4.121 2.104 12.139 1.00 85.88 104 MET A N 1
ATOM 766 C CA . MET A 1 104 ? -5.475 1.709 12.540 1.00 85.88 104 MET A CA 1
ATOM 767 C C . MET A 1 104 ? -6.179 0.863 11.466 1.00 85.88 104 MET A C 1
ATOM 769 O O . MET A 1 104 ? -6.858 -0.112 11.791 1.00 85.88 104 MET A O 1
ATOM 773 N N . VAL A 1 105 ? -6.069 1.235 10.187 1.00 80.62 105 VAL A N 1
ATOM 774 C CA . VAL A 1 105 ? -6.694 0.480 9.089 1.00 80.62 105 VAL A CA 1
ATOM 775 C C . VAL A 1 105 ? -6.008 -0.872 8.902 1.00 80.62 105 VAL A C 1
ATOM 777 O O . VAL A 1 105 ? -6.710 -1.870 8.757 1.00 80.62 105 VAL A O 1
ATOM 780 N N . ALA A 1 106 ? -4.675 -0.919 8.953 1.00 87.19 106 ALA A N 1
ATOM 781 C CA . ALA A 1 106 ? -3.903 -2.154 8.854 1.00 87.19 106 ALA A CA 1
ATOM 782 C C . ALA A 1 106 ? -4.263 -3.128 9.988 1.00 87.19 106 ALA A C 1
ATOM 784 O O . ALA A 1 106 ? -4.615 -4.278 9.722 1.00 87.19 106 ALA A O 1
ATOM 785 N N . ALA A 1 107 ? -4.310 -2.639 11.231 1.00 85.88 107 ALA A N 1
ATOM 786 C CA . ALA A 1 107 ? -4.687 -3.425 12.403 1.00 85.88 107 ALA A CA 1
ATOM 787 C C . ALA A 1 107 ? -6.074 -4.069 12.259 1.00 85.88 107 ALA A C 1
ATOM 789 O O . ALA A 1 107 ? -6.241 -5.256 12.519 1.00 85.88 107 ALA A O 1
ATOM 790 N N . ARG A 1 108 ? -7.068 -3.324 11.750 1.00 83.44 108 ARG A N 1
ATOM 791 C CA . ARG A 1 108 ? -8.423 -3.854 11.492 1.00 83.44 108 ARG A CA 1
ATOM 792 C C . ARG A 1 108 ? -8.471 -4.963 10.441 1.00 83.44 108 ARG A C 1
ATOM 794 O O . ARG A 1 108 ? -9.501 -5.617 10.319 1.00 83.44 108 ARG A O 1
ATOM 801 N N . GLN A 1 109 ? -7.424 -5.115 9.637 1.00 81.12 109 GLN A N 1
ATOM 802 C CA . GLN A 1 109 ? -7.287 -6.179 8.644 1.00 81.12 109 GLN A CA 1
ATOM 803 C C . GLN A 1 109 ? -6.328 -7.287 9.105 1.00 81.12 109 GLN A C 1
ATOM 805 O O . GLN A 1 109 ? -5.927 -8.113 8.291 1.00 81.12 109 GLN A O 1
ATOM 810 N N . ASN A 1 110 ? -5.953 -7.310 10.389 1.00 85.31 110 ASN A N 1
ATOM 811 C CA . ASN A 1 110 ? -4.947 -8.212 10.953 1.00 85.31 110 ASN A CA 1
ATOM 812 C C . ASN A 1 110 ? -3.571 -8.104 10.266 1.00 85.31 110 ASN A C 1
ATOM 814 O O . ASN A 1 110 ? -2.833 -9.083 10.165 1.00 85.31 110 ASN A O 1
ATOM 818 N N . LEU A 1 111 ? -3.222 -6.906 9.784 1.00 90.06 111 LEU A N 1
ATOM 819 C CA . LEU A 1 111 ? -1.929 -6.618 9.170 1.00 90.06 111 LEU A CA 1
ATOM 820 C C . LEU A 1 111 ? -1.007 -5.940 10.182 1.00 90.06 111 LEU A C 1
ATOM 822 O O . LEU A 1 111 ? -1.341 -4.885 10.724 1.00 90.06 111 LEU A O 1
ATOM 826 N N . ARG A 1 112 ? 0.190 -6.499 10.373 1.00 94.31 112 ARG A N 1
ATOM 827 C CA . ARG A 1 112 ? 1.278 -5.828 11.097 1.00 94.31 112 ARG A CA 1
ATOM 828 C C . ARG A 1 112 ? 1.948 -4.781 10.217 1.00 94.31 112 ARG A C 1
ATOM 830 O O . ARG A 1 112 ? 2.270 -5.056 9.063 1.00 94.31 112 ARG A O 1
ATOM 837 N N . VAL A 1 113 ? 2.217 -3.602 10.762 1.00 96.06 113 VAL A N 1
ATOM 838 C CA . VAL A 1 113 ? 2.873 -2.519 10.020 1.00 96.06 113 VAL A CA 1
ATOM 839 C C . VAL A 1 113 ? 4.378 -2.529 10.264 1.00 96.06 113 VAL A C 1
ATOM 841 O O . VAL A 1 113 ? 4.828 -2.569 11.403 1.00 96.06 113 VAL A O 1
ATOM 844 N N . ILE A 1 114 ? 5.167 -2.460 9.198 1.00 96.44 114 ILE A N 1
ATOM 845 C CA . ILE A 1 114 ? 6.592 -2.136 9.247 1.00 96.44 114 ILE A CA 1
ATOM 846 C C . ILE A 1 114 ? 6.724 -0.675 8.823 1.00 96.44 114 ILE A C 1
ATOM 848 O O . ILE A 1 114 ? 6.412 -0.341 7.681 1.00 96.44 114 ILE A O 1
ATOM 852 N N . LEU A 1 115 ? 7.171 0.197 9.726 1.00 96.12 115 LEU A N 1
ATOM 853 C CA . LEU A 1 115 ? 7.507 1.578 9.370 1.00 96.12 115 LEU A CA 1
ATOM 854 C C . LEU A 1 115 ? 8.931 1.592 8.815 1.00 96.12 115 LEU A C 1
ATOM 856 O O . LEU A 1 115 ? 9.861 1.206 9.520 1.00 96.12 115 LEU A O 1
ATOM 860 N N . SER A 1 116 ? 9.097 1.989 7.557 1.00 93.31 116 SER A N 1
ATOM 861 C CA . SER A 1 116 ? 10.360 1.909 6.819 1.00 93.31 116 SER A CA 1
ATOM 862 C C . SER A 1 116 ? 10.776 3.291 6.348 1.00 93.31 116 SER A C 1
ATOM 864 O O . SER A 1 116 ? 10.048 3.914 5.585 1.00 93.31 116 SER A O 1
ATOM 866 N N . MET A 1 117 ? 11.924 3.796 6.804 1.00 91.44 117 MET A N 1
ATOM 867 C CA . MET A 1 117 ? 12.383 5.125 6.394 1.00 91.44 117 MET A CA 1
ATOM 868 C C . MET A 1 117 ? 13.099 5.059 5.051 1.00 91.44 117 MET A C 1
ATOM 870 O O . MET A 1 117 ? 14.150 4.428 4.928 1.00 91.44 117 MET A O 1
ATOM 874 N N . ASP A 1 118 ? 12.582 5.775 4.062 1.00 83.56 118 ASP A N 1
ATOM 875 C CA . ASP A 1 118 ? 13.251 5.975 2.784 1.00 83.56 118 ASP A CA 1
ATOM 876 C C . ASP A 1 118 ? 14.136 7.224 2.832 1.00 83.56 118 ASP A C 1
ATOM 878 O O . ASP A 1 118 ? 13.816 8.268 2.270 1.00 83.56 118 ASP A O 1
ATOM 882 N N . TRP A 1 119 ? 15.251 7.129 3.559 1.00 77.69 119 TRP A N 1
ATOM 883 C CA . TRP A 1 119 ? 16.227 8.213 3.666 1.00 77.69 119 TRP A CA 1
ATOM 884 C C . TRP A 1 119 ? 17.086 8.283 2.394 1.00 77.69 119 TRP A C 1
ATOM 886 O O . TRP A 1 119 ? 18.149 7.665 2.297 1.00 77.69 119 TRP A O 1
ATOM 896 N N . ARG A 1 120 ? 16.567 8.984 1.383 1.00 59.62 120 ARG A N 1
ATOM 897 C CA . ARG A 1 120 ? 17.219 9.283 0.097 1.00 59.62 120 ARG A CA 1
ATOM 898 C C . ARG A 1 120 ? 17.003 10.763 -0.256 1.00 59.62 120 ARG A C 1
ATOM 900 O O . ARG A 1 120 ? 16.001 11.323 0.190 1.00 59.62 120 ARG A O 1
ATOM 907 N N . PRO A 1 121 ? 17.875 11.392 -1.066 1.00 42.66 121 PRO A N 1
ATOM 908 C CA . PRO A 1 121 ? 17.599 12.711 -1.635 1.00 42.66 121 PRO A CA 1
ATOM 909 C C . PRO A 1 121 ? 16.296 12.683 -2.446 1.00 42.66 121 PRO A C 1
ATOM 911 O O . PRO A 1 121 ? 15.916 11.643 -2.990 1.00 42.66 121 PRO A O 1
ATOM 914 N N . ALA A 1 122 ? 15.600 13.814 -2.519 1.00 36.53 122 ALA A N 1
ATOM 915 C CA . ALA A 1 122 ? 14.275 13.922 -3.131 1.00 36.53 122 ALA A CA 1
ATOM 916 C C . ALA A 1 122 ? 14.282 13.853 -4.680 1.00 36.53 122 ALA A C 1
ATOM 918 O O . ALA A 1 122 ? 13.227 13.965 -5.307 1.00 36.53 122 ALA A O 1
ATOM 919 N N . ASP A 1 123 ? 15.441 13.623 -5.305 1.00 34.53 123 ASP A N 1
ATOM 920 C CA . ASP A 1 123 ? 15.666 13.840 -6.729 1.00 34.53 123 ASP A CA 1
ATOM 921 C C . ASP A 1 123 ? 16.706 12.825 -7.244 1.00 34.53 123 ASP A C 1
ATOM 923 O O . ASP A 1 123 ? 17.859 12.847 -6.821 1.00 34.53 123 ASP A O 1
ATOM 927 N N . ASP A 1 124 ? 16.350 11.975 -8.210 1.00 41.12 124 ASP A N 1
ATOM 928 C CA . ASP A 1 124 ? 17.254 10.996 -8.853 1.00 41.12 124 ASP A CA 1
ATOM 929 C C . ASP A 1 124 ? 18.387 11.631 -9.704 1.00 41.12 124 ASP A C 1
ATOM 931 O O . ASP A 1 124 ? 18.987 10.955 -10.538 1.00 41.12 124 ASP A O 1
ATOM 935 N N . PHE A 1 125 ? 18.701 12.927 -9.547 1.00 35.41 125 PHE A N 1
ATOM 936 C CA . PHE A 1 125 ? 19.600 13.617 -10.482 1.00 35.41 125 PHE A CA 1
ATOM 937 C C . PHE A 1 125 ? 20.694 14.546 -9.942 1.00 35.41 125 PHE A C 1
ATOM 939 O O . PHE A 1 125 ? 21.558 14.858 -10.755 1.00 35.41 125 PHE A O 1
ATOM 946 N N . THR A 1 126 ? 20.787 14.926 -8.661 1.00 34.78 126 THR A N 1
ATOM 947 C CA . THR A 1 126 ? 22.009 15.597 -8.141 1.00 34.78 126 THR A CA 1
ATOM 948 C C . THR A 1 126 ? 22.093 15.625 -6.610 1.00 34.78 126 THR A C 1
ATOM 950 O O . THR A 1 126 ? 21.136 16.028 -5.959 1.00 34.78 126 THR A O 1
ATOM 953 N N . ASP A 1 127 ? 23.300 15.310 -6.129 1.00 38.53 127 ASP A N 1
ATOM 954 C CA . ASP A 1 127 ? 23.910 15.427 -4.794 1.00 38.53 127 ASP A CA 1
ATOM 955 C C . ASP A 1 127 ? 23.401 14.494 -3.671 1.00 38.53 127 ASP A C 1
ATOM 957 O O . ASP A 1 127 ? 22.241 14.470 -3.269 1.00 38.53 127 ASP A O 1
ATOM 961 N N . GLU A 1 128 ? 24.344 13.663 -3.223 1.00 47.25 128 GLU A N 1
ATOM 962 C CA . GLU A 1 128 ? 24.211 12.440 -2.434 1.00 47.25 128 GLU A CA 1
ATOM 963 C C . GLU A 1 128 ? 23.655 12.675 -1.013 1.00 47.25 128 GLU A C 1
ATOM 965 O O . GLU A 1 128 ? 23.840 13.752 -0.444 1.00 47.25 128 GLU A O 1
ATOM 970 N N . PRO A 1 129 ? 22.971 11.678 -0.408 1.00 53.91 129 PRO A N 1
ATOM 971 C CA . PRO A 1 129 ? 22.539 11.764 0.987 1.00 53.91 129 PRO A CA 1
ATOM 972 C C . PRO A 1 129 ? 23.731 12.075 1.894 1.00 53.91 129 PRO A C 1
ATOM 974 O O . PRO A 1 129 ? 24.813 11.521 1.698 1.00 53.91 129 PRO A O 1
ATOM 977 N N . GLY A 1 130 ? 23.521 12.923 2.905 1.00 56.06 130 GLY A N 1
ATOM 978 C CA . GLY A 1 130 ? 24.538 13.345 3.866 1.00 56.06 130 GLY A CA 1
ATOM 979 C C . GLY A 1 130 ? 24.968 12.238 4.829 1.00 56.06 130 GLY A C 1
ATOM 980 O O . GLY A 1 130 ? 24.880 12.404 6.041 1.00 56.06 130 GLY A O 1
ATOM 981 N N . TRP A 1 131 ? 25.455 11.106 4.314 1.00 69.12 131 TRP A N 1
ATOM 982 C CA . TRP A 1 131 ? 26.101 10.062 5.113 1.00 69.12 131 TRP A CA 1
ATOM 983 C C . TRP A 1 131 ? 27.282 10.611 5.913 1.00 69.12 131 TRP A C 1
ATOM 985 O O . TRP A 1 131 ? 27.552 10.093 6.990 1.00 69.12 131 TRP A O 1
ATOM 995 N N . GLU A 1 132 ? 27.935 11.669 5.430 1.00 67.31 132 GLU A N 1
ATOM 996 C CA . GLU A 1 132 ? 28.987 12.398 6.145 1.00 67.31 132 GLU A CA 1
ATOM 997 C C . GLU A 1 132 ? 28.499 13.685 6.837 1.00 67.31 132 GLU A C 1
ATOM 999 O O . GLU A 1 132 ? 29.286 14.324 7.534 1.00 67.31 132 GLU A O 1
ATOM 1004 N N . ASP A 1 133 ? 27.233 14.083 6.664 1.00 72.88 133 ASP A N 1
ATOM 1005 C CA . ASP A 1 133 ? 26.678 15.322 7.219 1.00 72.88 133 ASP A CA 1
ATOM 1006 C C . ASP A 1 133 ? 26.081 15.069 8.615 1.00 72.88 133 ASP A C 1
ATOM 1008 O O . ASP A 1 133 ? 25.011 14.456 8.731 1.00 72.88 133 ASP A O 1
ATOM 1012 N N . PRO A 1 134 ? 26.723 15.551 9.698 1.00 72.31 134 PRO A N 1
ATOM 1013 C CA . PRO A 1 134 ? 26.224 15.329 11.048 1.00 72.31 134 PRO A CA 1
ATOM 1014 C C . PRO A 1 134 ? 24.850 15.963 11.291 1.00 72.31 134 PRO A C 1
ATOM 1016 O O . PRO A 1 134 ? 24.109 15.472 12.136 1.00 72.31 134 PRO A O 1
ATOM 1019 N N . GLU A 1 135 ? 24.490 17.038 10.580 1.00 72.00 135 GLU A N 1
ATOM 1020 C CA . GLU A 1 135 ? 23.192 17.702 10.751 1.00 72.00 135 GLU A CA 1
ATOM 1021 C C . GLU A 1 135 ? 22.063 16.814 10.214 1.00 72.00 135 GLU A C 1
ATOM 1023 O O . GLU A 1 135 ? 21.104 16.540 10.933 1.00 72.00 135 GLU A O 1
ATOM 1028 N N . GLN A 1 136 ? 22.228 16.251 9.014 1.00 77.06 136 GLN A N 1
ATOM 1029 C CA . GLN A 1 136 ? 21.257 15.312 8.433 1.00 77.06 136 GLN A CA 1
ATOM 1030 C C . GLN A 1 136 ? 21.152 14.003 9.229 1.00 77.06 136 GLN A C 1
ATOM 1032 O O . GLN A 1 136 ? 20.065 13.434 9.365 1.00 77.06 136 GLN A O 1
ATOM 1037 N N . GLN A 1 137 ? 22.270 13.521 9.779 1.00 80.56 137 GLN A N 1
ATOM 1038 C CA . GLN A 1 137 ? 22.284 12.371 10.683 1.00 80.56 137 GLN A CA 1
ATOM 1039 C C . GLN A 1 137 ? 21.479 12.643 11.964 1.00 80.56 137 GLN A C 1
ATOM 1041 O O . GLN A 1 137 ? 20.647 11.821 12.352 1.00 80.56 137 GLN A O 1
ATOM 1046 N N . GLU A 1 138 ? 21.692 13.796 12.603 1.00 80.25 138 GLU A N 1
ATOM 1047 C CA . GLU A 1 138 ? 20.963 14.213 13.808 1.00 80.25 138 GLU A CA 1
ATOM 1048 C C . GLU A 1 138 ? 19.472 14.461 13.531 1.00 80.25 138 GLU A C 1
ATOM 1050 O O . GLU A 1 138 ? 18.626 14.096 14.349 1.00 80.25 138 GLU A O 1
ATOM 1055 N N . GLU A 1 139 ? 19.114 15.008 12.366 1.00 83.25 139 GLU A N 1
ATOM 1056 C CA . GLU A 1 139 ? 17.716 15.154 11.941 1.00 83.25 139 GLU A CA 1
ATOM 1057 C C . GLU A 1 139 ? 17.011 13.798 11.826 1.00 83.25 139 GLU A C 1
ATOM 1059 O O . GLU A 1 139 ? 15.911 13.619 12.363 1.00 83.25 139 GLU A O 1
ATOM 1064 N N . LEU A 1 140 ? 17.655 12.815 11.186 1.00 86.62 140 LEU A N 1
ATOM 1065 C CA . LEU A 1 140 ? 17.122 11.457 11.077 1.00 86.62 140 LEU A CA 1
ATOM 1066 C C . LEU A 1 140 ? 16.969 10.801 12.457 1.00 86.62 140 LEU A C 1
ATOM 1068 O O . LEU A 1 140 ? 15.932 10.190 12.736 1.00 86.62 140 LEU A O 1
ATOM 1072 N N . VAL A 1 141 ? 17.972 10.941 13.329 1.00 87.25 141 VAL A N 1
ATOM 1073 C CA . VAL A 1 141 ? 17.931 10.440 14.712 1.00 87.25 141 VAL A CA 1
ATOM 1074 C C . VAL A 1 141 ? 16.773 11.079 15.479 1.00 87.25 141 VAL A C 1
ATOM 1076 O O . VAL A 1 141 ? 15.954 10.368 16.068 1.00 87.25 141 VAL A O 1
ATOM 1079 N N . GLY A 1 142 ? 16.641 12.405 15.429 1.00 84.69 142 GLY A N 1
ATOM 1080 C CA . GLY A 1 142 ? 15.573 13.144 16.099 1.00 84.69 142 GLY A CA 1
ATOM 1081 C C . GLY A 1 142 ? 14.175 12.760 15.604 1.00 84.69 142 GLY A C 1
ATOM 1082 O O . GLY A 1 142 ? 13.248 12.595 16.412 1.00 84.69 142 GLY A O 1
ATOM 1083 N N . LEU A 1 143 ? 14.018 12.551 14.294 1.00 91.50 143 LEU A N 1
ATOM 1084 C CA . LEU A 1 143 ? 12.770 12.075 13.703 1.00 91.50 143 LEU A CA 1
ATOM 1085 C C . LEU A 1 143 ? 12.427 10.666 14.198 1.00 91.50 143 LEU A C 1
ATOM 1087 O O . LEU A 1 143 ? 11.314 10.436 14.678 1.00 91.50 143 LEU A O 1
ATOM 1091 N N . TRP A 1 144 ? 13.383 9.738 14.161 1.00 95.44 144 TRP A N 1
ATOM 1092 C CA . TRP A 1 144 ? 13.174 8.375 14.646 1.00 95.44 144 TRP A CA 1
ATOM 1093 C C . TRP A 1 144 ? 12.847 8.321 16.136 1.00 95.44 144 TRP A C 1
ATOM 1095 O O . TRP A 1 144 ? 11.916 7.614 16.517 1.00 95.44 144 TRP A O 1
ATOM 1105 N N . MET A 1 145 ? 13.521 9.107 16.978 1.00 93.88 145 MET A N 1
ATOM 1106 C CA . MET A 1 145 ? 13.164 9.226 18.397 1.00 93.88 145 MET A CA 1
ATOM 1107 C C . MET A 1 145 ? 11.731 9.740 18.584 1.00 93.88 145 MET A C 1
ATOM 1109 O O . MET A 1 145 ? 11.031 9.303 19.497 1.00 93.88 145 MET A O 1
ATOM 1113 N N . THR A 1 146 ? 11.270 10.659 17.733 1.00 94.38 146 THR A N 1
ATOM 1114 C CA . THR A 1 146 ? 9.898 11.190 17.776 1.00 94.38 146 THR A CA 1
ATOM 1115 C C . THR A 1 146 ? 8.871 10.125 17.386 1.00 94.38 146 THR A C 1
ATOM 1117 O O . THR A 1 146 ? 7.893 9.928 18.112 1.00 94.38 146 THR A O 1
ATOM 1120 N N . ILE A 1 147 ? 9.114 9.400 16.290 1.00 95.12 147 ILE A N 1
ATOM 1121 C CA . ILE A 1 147 ? 8.285 8.274 15.831 1.00 95.12 147 ILE A CA 1
ATOM 1122 C C . ILE A 1 147 ? 8.235 7.188 16.914 1.00 95.12 147 ILE A C 1
ATOM 1124 O O . ILE A 1 147 ? 7.150 6.811 17.355 1.00 95.12 147 ILE A O 1
ATOM 1128 N N . ALA A 1 148 ? 9.393 6.757 17.415 1.00 96.88 148 ALA A N 1
ATOM 1129 C CA . ALA A 1 148 ? 9.512 5.735 18.449 1.00 96.88 148 ALA A CA 1
ATOM 1130 C C . ALA A 1 148 ? 8.767 6.130 19.735 1.00 96.88 148 ALA A C 1
ATOM 1132 O O . ALA A 1 148 ? 7.965 5.353 20.244 1.00 96.88 148 ALA A O 1
ATOM 1133 N N . ARG A 1 149 ? 8.925 7.369 20.231 1.00 96.00 149 ARG A N 1
ATOM 1134 C CA . ARG A 1 149 ? 8.186 7.845 21.421 1.00 96.00 149 ARG A CA 1
ATOM 1135 C C . ARG A 1 149 ? 6.673 7.823 21.222 1.00 96.00 149 ARG A C 1
ATOM 1137 O O . ARG A 1 149 ? 5.955 7.525 22.174 1.00 96.00 149 ARG A O 1
ATOM 1144 N N . ARG A 1 150 ? 6.190 8.178 20.027 1.00 95.50 150 ARG A N 1
ATOM 1145 C CA . ARG A 1 150 ? 4.754 8.207 19.713 1.00 95.50 150 ARG A CA 1
ATOM 1146 C C . ARG A 1 150 ? 4.162 6.801 19.657 1.00 95.50 150 ARG A C 1
ATOM 1148 O O . ARG A 1 150 ? 3.051 6.598 20.140 1.00 95.50 150 ARG A O 1
ATOM 1155 N N . TYR A 1 151 ? 4.889 5.862 19.059 1.00 96.38 151 TYR A N 1
ATOM 1156 C CA . TYR A 1 151 ? 4.367 4.543 18.713 1.00 96.38 151 TYR A CA 1
ATOM 1157 C C . TYR A 1 151 ? 4.805 3.410 19.640 1.00 96.38 151 TYR A C 1
ATOM 1159 O O . TYR A 1 151 ? 4.298 2.309 19.487 1.00 96.38 151 TYR A O 1
ATOM 1167 N N . ARG A 1 152 ? 5.647 3.663 20.649 1.00 95.56 152 ARG A N 1
ATOM 1168 C CA . ARG A 1 152 ? 6.145 2.643 21.592 1.00 95.56 152 ARG A CA 1
ATOM 1169 C C . ARG A 1 152 ? 5.087 1.736 22.229 1.00 95.56 152 ARG A C 1
ATOM 1171 O O . ARG A 1 152 ? 5.425 0.628 22.606 1.00 95.56 152 ARG A O 1
ATOM 1178 N N . ASP A 1 153 ? 3.850 2.219 22.368 1.00 94.06 153 ASP A N 1
ATOM 1179 C CA . ASP A 1 153 ? 2.728 1.518 23.007 1.00 94.06 153 ASP A CA 1
ATOM 1180 C C . ASP A 1 153 ? 1.740 0.932 21.960 1.00 94.06 153 ASP A C 1
ATOM 1182 O O . ASP A 1 153 ? 0.567 0.705 22.265 1.00 94.06 153 ASP A O 1
ATOM 1186 N N . ARG A 1 154 ? 2.180 0.750 20.701 1.00 94.50 154 ARG A N 1
ATOM 1187 C CA . ARG A 1 154 ? 1.368 0.324 19.542 1.00 94.50 154 ARG A CA 1
ATOM 1188 C C . ARG A 1 154 ? 1.892 -0.975 18.902 1.00 94.50 154 ARG A C 1
ATOM 1190 O O . ARG A 1 154 ? 2.541 -0.910 17.860 1.00 94.50 154 ARG A O 1
ATOM 1197 N N . PRO A 1 155 ? 1.579 -2.161 19.462 1.00 93.31 155 PRO A N 1
ATOM 1198 C CA . PRO A 1 155 ? 2.079 -3.453 18.967 1.00 93.31 155 PRO A CA 1
ATOM 1199 C C . PRO A 1 155 ? 1.593 -3.827 17.555 1.00 93.31 155 PRO A C 1
ATOM 1201 O O . PRO A 1 155 ? 2.100 -4.778 16.950 1.00 93.31 155 PRO A O 1
ATOM 1204 N N . GLU A 1 156 ? 0.625 -3.085 17.004 1.00 92.94 156 GLU A N 1
ATOM 1205 C CA . GLU A 1 156 ? 0.198 -3.226 15.609 1.00 92.94 156 GLU A CA 1
ATOM 1206 C C . GLU A 1 156 ? 1.325 -2.846 14.636 1.00 92.94 156 GLU A C 1
ATOM 1208 O O . GLU A 1 156 ? 1.372 -3.336 13.502 1.00 92.94 156 GLU A O 1
ATOM 1213 N N . ILE A 1 157 ? 2.264 -2.007 15.084 1.00 96.56 157 ILE A N 1
ATOM 1214 C CA . ILE A 1 157 ? 3.540 -1.815 14.409 1.00 96.56 157 ILE A CA 1
ATOM 1215 C C . ILE A 1 157 ? 4.434 -2.999 14.786 1.00 96.56 157 ILE A C 1
ATOM 1217 O O . ILE A 1 157 ? 4.862 -3.171 15.920 1.00 96.56 157 ILE A O 1
ATOM 1221 N N . GLY A 1 158 ? 4.694 -3.871 13.817 1.00 94.31 158 GLY A N 1
ATOM 1222 C CA . GLY A 1 158 ? 5.513 -5.060 14.018 1.00 94.31 158 GLY A CA 1
ATOM 1223 C C . GLY A 1 158 ? 7.005 -4.749 14.087 1.00 94.31 158 GLY A C 1
ATOM 1224 O O . GLY A 1 158 ? 7.729 -5.450 14.792 1.00 94.31 158 GLY A O 1
ATOM 1225 N N . ALA A 1 159 ? 7.477 -3.733 13.353 1.00 97.19 159 ALA A N 1
ATOM 1226 C CA . ALA A 1 159 ? 8.894 -3.385 13.320 1.00 97.19 159 ALA A CA 1
ATOM 1227 C C . ALA A 1 159 ? 9.184 -1.967 12.796 1.00 97.19 159 ALA A C 1
ATOM 1229 O O . ALA A 1 159 ? 8.399 -1.393 12.036 1.00 97.19 159 ALA A O 1
ATOM 1230 N N . TYR A 1 160 ? 10.372 -1.459 13.128 1.00 97.94 160 TYR A N 1
ATOM 1231 C CA . TYR A 1 160 ? 10.969 -0.260 12.538 1.00 97.94 160 TYR A CA 1
ATOM 1232 C C . TYR A 1 160 ? 12.128 -0.643 11.615 1.00 97.94 160 TYR A C 1
ATOM 1234 O O . TYR A 1 160 ? 13.137 -1.167 12.080 1.00 97.94 160 TYR A O 1
ATOM 1242 N N . GLN A 1 161 ? 12.020 -0.368 10.317 1.00 95.44 161 GLN A N 1
ATOM 1243 C CA . GLN A 1 161 ? 13.140 -0.439 9.379 1.00 95.44 161 GLN A CA 1
ATOM 1244 C C . GLN A 1 161 ? 13.803 0.930 9.284 1.00 95.44 161 GLN A C 1
ATOM 1246 O O . GLN A 1 161 ? 13.321 1.822 8.588 1.00 95.44 161 GLN A O 1
ATOM 1251 N N . LEU A 1 162 ? 14.909 1.081 10.015 1.00 93.19 162 LEU A N 1
ATOM 1252 C CA . LEU A 1 162 ? 15.507 2.387 10.299 1.00 93.19 162 LEU A CA 1
ATOM 1253 C C . LEU A 1 162 ? 15.947 3.145 9.050 1.00 93.19 162 LEU A C 1
ATOM 1255 O O . LEU A 1 162 ? 15.789 4.359 8.992 1.00 93.19 162 LEU A O 1
ATOM 1259 N N . ILE A 1 163 ? 16.506 2.439 8.067 1.00 89.31 163 ILE A N 1
ATOM 1260 C CA . ILE A 1 163 ? 16.921 3.003 6.781 1.00 89.31 163 ILE A CA 1
ATOM 1261 C C . ILE A 1 163 ? 16.668 1.956 5.698 1.00 89.31 163 ILE A C 1
ATOM 1263 O O . ILE A 1 163 ? 17.139 0.819 5.805 1.00 89.31 163 ILE A O 1
ATOM 1267 N N . ARG A 1 164 ? 15.934 2.319 4.646 1.00 85.00 164 ARG A N 1
ATOM 1268 C CA . ARG A 1 164 ? 15.626 1.456 3.503 1.00 85.00 164 ARG A CA 1
ATOM 1269 C C . ARG A 1 164 ? 16.758 1.477 2.481 1.00 85.00 164 ARG A C 1
ATOM 1271 O O . ARG A 1 164 ? 17.021 2.496 1.850 1.00 85.00 164 ARG A O 1
ATOM 1278 N N . ALA A 1 165 ? 17.371 0.314 2.261 1.00 77.94 165 ALA A N 1
ATOM 1279 C CA . ALA A 1 165 ? 18.433 0.093 1.274 1.00 77.94 165 ALA A CA 1
ATOM 1280 C C . ALA A 1 165 ? 19.539 1.184 1.309 1.00 77.94 165 ALA A C 1
ATOM 1282 O O . ALA A 1 165 ? 19.694 1.937 0.339 1.00 77.94 165 ALA A O 1
ATOM 1283 N N . PRO A 1 166 ? 20.269 1.290 2.438 1.00 80.62 166 PRO A N 1
ATOM 1284 C CA . PRO A 1 166 ? 21.290 2.310 2.662 1.00 80.62 166 PRO A CA 1
ATOM 1285 C C . PRO A 1 166 ? 22.431 2.202 1.644 1.00 80.62 166 PRO A C 1
ATOM 1287 O O . PRO A 1 166 ? 22.779 1.103 1.227 1.00 80.62 166 PRO A O 1
ATOM 1290 N N . ALA A 1 167 ? 23.033 3.321 1.248 1.00 77.75 167 ALA A N 1
ATOM 1291 C CA . ALA A 1 167 ? 24.157 3.363 0.304 1.00 77.75 167 ALA A CA 1
ATOM 1292 C C . ALA A 1 167 ? 25.314 4.215 0.868 1.00 77.75 167 ALA A C 1
ATOM 1294 O O . ALA A 1 167 ? 25.601 5.276 0.325 1.00 77.75 167 ALA A O 1
ATOM 1295 N N . PRO A 1 168 ? 25.918 3.794 1.993 1.00 75.19 168 PRO A N 1
ATOM 1296 C CA . PRO A 1 168 ? 27.030 4.492 2.629 1.00 75.19 168 PRO A CA 1
ATOM 1297 C C . PRO A 1 168 ? 28.308 4.375 1.784 1.00 75.19 168 PRO A C 1
ATOM 1299 O O . PRO A 1 168 ? 28.505 3.367 1.097 1.00 75.19 168 PRO A O 1
ATOM 1302 N N . GLU A 1 169 ? 29.210 5.350 1.908 1.00 71.50 169 GLU A N 1
ATOM 1303 C CA . GLU A 1 169 ? 30.539 5.294 1.280 1.00 71.50 169 GLU A CA 1
ATOM 1304 C C . GLU A 1 169 ? 31.421 4.193 1.882 1.00 71.50 169 GLU A C 1
ATOM 1306 O O . GLU A 1 169 ? 32.190 3.541 1.173 1.00 71.50 169 GLU A O 1
ATOM 1311 N N . SER A 1 170 ? 31.280 3.932 3.187 1.00 71.25 170 SER A N 1
ATOM 1312 C CA . SER A 1 170 ? 31.995 2.856 3.865 1.00 71.25 170 SER A CA 1
ATOM 1313 C C . SER A 1 170 ? 31.102 2.022 4.784 1.00 71.25 170 SER A C 1
ATOM 1315 O O . SER A 1 170 ? 30.222 2.508 5.499 1.00 71.25 170 SER A O 1
ATOM 1317 N N . ALA A 1 171 ? 31.395 0.723 4.850 1.00 70.19 171 ALA A N 1
ATOM 1318 C CA . ALA A 1 171 ? 30.785 -0.173 5.828 1.00 70.19 171 ALA A CA 1
ATOM 1319 C C . ALA A 1 171 ? 31.015 0.279 7.276 1.00 70.19 171 ALA A C 1
ATOM 1321 O O . ALA A 1 171 ? 30.148 0.139 8.137 1.00 70.19 171 ALA A O 1
ATOM 1322 N N . ARG A 1 172 ? 32.194 0.831 7.563 1.00 70.81 172 ARG A N 1
ATOM 1323 C CA . ARG A 1 172 ? 32.543 1.257 8.914 1.00 70.81 172 ARG A CA 1
ATOM 1324 C C . ARG A 1 172 ? 31.631 2.385 9.394 1.00 70.81 172 ARG A C 1
ATOM 1326 O O . ARG A 1 172 ? 31.112 2.283 10.501 1.00 70.81 172 ARG A O 1
ATOM 1333 N N . GLU A 1 173 ? 31.432 3.425 8.590 1.00 74.19 173 GLU A N 1
ATOM 1334 C CA . GLU A 1 173 ? 30.529 4.535 8.929 1.00 74.19 173 GLU A CA 1
ATOM 1335 C C . GLU A 1 173 ? 29.103 4.052 9.119 1.00 74.19 173 GLU A C 1
ATOM 1337 O O . GLU A 1 173 ? 28.473 4.405 10.113 1.00 74.19 173 GLU A O 1
ATOM 1342 N N . TYR A 1 174 ? 28.634 3.163 8.242 1.00 80.19 174 TYR A N 1
ATOM 1343 C CA . TYR A 1 174 ? 27.316 2.569 8.399 1.00 80.19 174 TYR A CA 1
ATOM 1344 C C . TYR A 1 174 ? 27.167 1.824 9.722 1.00 80.19 174 TYR A C 1
ATOM 1346 O O . TYR A 1 174 ? 26.192 2.048 10.429 1.00 80.19 174 TYR A O 1
ATOM 1354 N N . ALA A 1 175 ? 28.140 0.986 10.093 1.00 77.25 175 ALA A N 1
ATOM 1355 C CA . ALA A 1 175 ? 28.109 0.253 11.357 1.00 77.25 175 ALA A CA 1
ATOM 1356 C C . ALA A 1 175 ? 28.069 1.190 12.578 1.00 77.25 175 ALA A C 1
ATOM 1358 O O . ALA A 1 175 ? 27.333 0.926 13.528 1.00 77.25 175 ALA A O 1
ATOM 1359 N N . PHE A 1 176 ? 28.828 2.292 12.561 1.00 76.50 176 PHE A N 1
ATOM 1360 C CA . PHE A 1 176 ? 28.804 3.273 13.651 1.00 76.50 176 PHE A CA 1
ATOM 1361 C C . PHE A 1 176 ? 27.490 4.045 13.705 1.00 76.50 176 PHE A C 1
ATOM 1363 O O . PHE A 1 176 ? 26.889 4.150 14.773 1.00 76.50 176 PHE A O 1
ATOM 1370 N N . PHE A 1 177 ? 27.034 4.561 12.567 1.00 84.12 177 PHE A N 1
ATOM 1371 C CA . PHE A 1 177 ? 25.826 5.369 12.514 1.00 84.12 177 PHE A CA 1
ATOM 1372 C C . PHE A 1 177 ? 24.575 4.543 12.818 1.00 84.12 177 PHE A C 1
ATOM 1374 O O . PHE A 1 177 ? 23.723 4.982 13.585 1.00 84.12 177 PHE A O 1
ATOM 1381 N N . ILE A 1 178 ? 24.480 3.314 12.299 1.00 87.25 178 ILE A N 1
ATOM 1382 C CA . ILE A 1 178 ? 23.328 2.455 12.580 1.00 87.25 178 ILE A CA 1
ATOM 1383 C C . ILE A 1 178 ? 23.277 2.046 14.054 1.00 87.25 178 ILE A C 1
ATOM 1385 O O . ILE A 1 178 ? 22.188 2.008 14.616 1.00 87.25 178 ILE A O 1
ATOM 1389 N N . GLN A 1 179 ? 24.423 1.801 14.709 1.00 84.12 179 GLN A N 1
ATOM 1390 C CA . GLN A 1 179 ? 24.452 1.560 16.155 1.00 84.12 179 GLN A CA 1
ATOM 1391 C C . GLN A 1 179 ? 23.987 2.797 16.925 1.00 84.12 179 GLN A C 1
ATOM 1393 O O . GLN A 1 179 ? 23.148 2.663 17.810 1.00 84.12 179 GLN A O 1
ATOM 1398 N N . TYR A 1 180 ? 24.484 3.985 16.566 1.00 84.69 180 TYR A N 1
ATOM 1399 C CA . TYR A 1 180 ? 24.056 5.237 17.192 1.00 84.69 180 TYR A CA 1
ATOM 1400 C C . TYR A 1 180 ? 22.541 5.437 17.068 1.00 84.69 180 TYR A C 1
ATOM 1402 O O . TYR A 1 180 ? 21.861 5.659 18.066 1.00 84.69 180 TYR A O 1
ATOM 1410 N N . LEU A 1 181 ? 21.995 5.254 15.865 1.00 91.00 181 LEU A N 1
ATOM 1411 C CA . LEU A 1 181 ? 20.565 5.381 15.609 1.00 91.00 181 LEU A CA 1
ATOM 1412 C C . LEU A 1 181 ? 19.736 4.351 16.396 1.00 91.00 181 LEU A C 1
ATOM 1414 O O . LEU A 1 181 ? 18.683 4.695 16.934 1.00 91.00 181 LEU A O 1
ATOM 1418 N N . ILE A 1 182 ? 20.207 3.102 16.496 1.00 92.50 182 ILE A N 1
ATOM 1419 C CA . ILE A 1 182 ? 19.572 2.059 17.317 1.00 92.50 182 ILE A CA 1
ATOM 1420 C C . ILE A 1 182 ? 19.556 2.472 18.788 1.00 92.50 182 ILE A C 1
ATOM 1422 O O . ILE A 1 182 ? 18.493 2.432 19.407 1.00 92.50 182 ILE A O 1
ATOM 1426 N N . ASP A 1 183 ? 20.697 2.896 19.335 1.00 86.25 183 ASP A N 1
ATOM 1427 C CA . ASP A 1 183 ? 20.817 3.308 20.735 1.00 86.25 183 ASP A CA 1
ATOM 1428 C C . ASP A 1 183 ? 19.856 4.469 21.044 1.00 86.25 183 ASP A C 1
ATOM 1430 O O . ASP A 1 183 ? 19.099 4.401 22.016 1.00 86.25 183 ASP A O 1
ATOM 1434 N N . SER A 1 184 ? 19.790 5.481 20.171 1.00 90.50 184 SER A N 1
ATOM 1435 C CA . SER A 1 184 ? 18.867 6.616 20.304 1.00 90.50 184 SER A CA 1
ATOM 1436 C C . SER A 1 184 ? 17.394 6.205 20.227 1.00 90.50 184 SER A C 1
ATOM 1438 O O . SER A 1 184 ? 16.573 6.681 21.014 1.00 90.50 184 SER A O 1
ATOM 1440 N N . VAL A 1 185 ? 17.028 5.294 19.319 1.00 95.06 185 VAL A N 1
ATOM 1441 C CA . VAL A 1 185 ? 15.663 4.740 19.263 1.00 95.06 185 VAL A CA 1
ATOM 1442 C C . VAL A 1 185 ? 15.343 3.966 20.541 1.00 95.06 185 VAL A C 1
ATOM 1444 O O . VAL A 1 185 ? 14.236 4.095 21.064 1.00 95.06 185 VAL A O 1
ATOM 1447 N N . ARG A 1 186 ? 16.306 3.227 21.105 1.00 92.94 186 ARG A N 1
ATOM 1448 C CA . ARG A 1 186 ? 16.129 2.493 22.367 1.00 92.94 186 ARG A CA 1
ATOM 1449 C C . ARG A 1 186 ? 15.975 3.384 23.595 1.00 92.94 186 ARG A C 1
ATOM 1451 O O . ARG A 1 186 ? 15.363 2.937 24.564 1.00 92.94 186 ARG A O 1
ATOM 1458 N N . GLU A 1 187 ? 16.415 4.641 23.561 1.00 89.56 187 GLU A N 1
ATOM 1459 C CA . GLU A 1 187 ? 16.058 5.620 24.603 1.00 89.56 187 GLU A CA 1
ATOM 1460 C C . GLU A 1 187 ? 14.559 5.970 24.599 1.00 89.56 187 GLU A C 1
ATOM 1462 O O . GLU A 1 187 ? 13.997 6.350 25.629 1.00 89.56 187 GLU A O 1
ATOM 1467 N N . ALA A 1 188 ? 13.907 5.866 23.439 1.00 92.44 188 ALA A N 1
ATOM 1468 C CA . ALA A 1 188 ? 12.499 6.192 23.238 1.00 92.44 188 ALA A CA 1
ATOM 1469 C C . ALA A 1 188 ? 11.568 4.973 23.345 1.00 92.44 188 ALA A C 1
ATOM 1471 O O . ALA A 1 188 ? 10.458 5.094 23.874 1.00 92.44 188 ALA A O 1
ATOM 1472 N N . ASP A 1 189 ? 12.013 3.826 22.833 1.00 96.75 189 ASP A N 1
ATOM 1473 C CA . ASP A 1 189 ? 11.214 2.620 22.646 1.00 96.75 189 ASP A CA 1
ATOM 1474 C C . ASP A 1 189 ? 12.061 1.354 22.799 1.00 96.75 189 ASP A C 1
ATOM 1476 O O . ASP A 1 189 ? 12.965 1.055 22.013 1.00 96.75 189 ASP A O 1
ATOM 1480 N N . THR A 1 190 ? 11.725 0.566 23.813 1.00 93.19 190 THR A N 1
ATOM 1481 C CA . THR A 1 190 ? 12.492 -0.619 24.181 1.00 93.19 190 THR A CA 1
ATOM 1482 C C . THR A 1 190 ? 11.900 -1.924 23.633 1.00 93.19 190 THR A C 1
ATOM 1484 O O . THR A 1 190 ? 12.511 -2.989 23.791 1.00 93.19 190 THR A O 1
ATOM 1487 N N . GLU A 1 191 ? 10.723 -1.878 23.003 1.00 94.12 191 GLU A N 1
ATOM 1488 C CA . GLU A 1 191 ? 9.908 -3.064 22.729 1.00 94.12 191 GLU A CA 1
ATOM 1489 C C . GLU A 1 191 ? 9.960 -3.493 21.260 1.00 94.12 191 GLU A C 1
ATOM 1491 O O . GLU A 1 191 ? 10.247 -4.662 20.982 1.00 94.12 191 GLU A O 1
ATOM 1496 N N . HIS A 1 192 ? 9.767 -2.561 20.325 1.00 97.00 192 HIS A N 1
ATOM 1497 C CA . HIS A 1 192 ? 9.629 -2.877 18.900 1.00 97.00 192 HIS A CA 1
ATOM 1498 C C . HIS A 1 192 ? 10.864 -3.555 18.294 1.00 97.00 192 HIS A C 1
ATOM 1500 O O . HIS A 1 192 ? 12.011 -3.225 18.622 1.00 97.00 192 HIS A O 1
ATOM 1506 N N . LEU A 1 193 ? 10.629 -4.494 17.373 1.00 97.44 193 LEU A N 1
ATOM 1507 C CA . LEU A 1 193 ? 11.673 -5.095 16.543 1.00 97.44 193 LEU A CA 1
ATOM 1508 C C . LEU A 1 193 ? 12.313 -4.015 15.666 1.00 97.44 193 LEU A C 1
ATOM 1510 O O . LEU A 1 193 ? 11.605 -3.248 15.013 1.00 97.44 193 LEU A O 1
ATOM 1514 N N . ILE A 1 194 ? 13.643 -3.975 15.615 1.00 97.38 194 ILE A N 1
ATOM 1515 C CA . ILE A 1 194 ? 14.366 -3.107 14.683 1.00 97.38 194 ILE A CA 1
ATOM 1516 C C . ILE A 1 194 ? 14.895 -3.947 13.519 1.00 97.38 194 ILE A C 1
ATOM 1518 O O . ILE A 1 194 ? 15.562 -4.964 13.710 1.00 97.38 194 ILE A O 1
ATOM 1522 N N . LEU A 1 195 ? 14.592 -3.505 12.300 1.00 95.44 195 LEU A N 1
ATOM 1523 C CA . LEU A 1 195 ? 15.092 -4.075 11.060 1.00 95.44 195 LEU A CA 1
ATOM 1524 C C . LEU A 1 195 ? 16.311 -3.283 10.579 1.00 95.44 195 LEU A C 1
ATOM 1526 O O . LEU A 1 195 ? 16.213 -2.097 10.256 1.00 95.44 195 LEU A O 1
ATOM 1530 N N . VAL A 1 196 ? 17.451 -3.964 10.493 1.00 91.50 196 VAL A N 1
ATOM 1531 C CA . VAL A 1 196 ? 18.718 -3.410 10.006 1.00 91.50 196 VAL A CA 1
ATOM 1532 C C . VAL A 1 196 ? 18.929 -3.842 8.562 1.00 91.50 196 VAL A C 1
ATOM 1534 O O . VAL A 1 196 ? 19.026 -5.033 8.266 1.00 91.50 196 VAL A O 1
ATOM 1537 N N . SER A 1 197 ? 18.984 -2.882 7.647 1.00 87.81 197 SER A N 1
ATOM 1538 C CA . SER A 1 197 ? 19.138 -3.165 6.218 1.00 87.81 197 SER A CA 1
ATOM 1539 C C . SER A 1 197 ? 20.584 -3.446 5.831 1.00 87.81 197 SER A C 1
ATOM 1541 O O . SER A 1 197 ? 21.516 -2.841 6.359 1.00 87.81 197 SER A O 1
ATOM 1543 N N . GLU A 1 198 ? 20.773 -4.346 4.875 1.00 81.50 198 GLU A N 1
ATOM 1544 C CA . GLU A 1 198 ? 22.038 -4.496 4.168 1.00 81.50 198 GLU A CA 1
ATOM 1545 C C . GLU A 1 198 ? 22.318 -3.258 3.287 1.00 81.50 198 GLU A C 1
ATOM 1547 O O . GLU A 1 198 ? 21.409 -2.785 2.596 1.00 81.50 198 GLU A O 1
ATOM 1552 N N . PRO A 1 199 ? 23.556 -2.729 3.279 1.00 75.94 199 PRO A N 1
ATOM 1553 C CA . PRO A 1 199 ? 23.972 -1.687 2.344 1.00 75.94 199 PRO A CA 1
ATOM 1554 C C . PRO A 1 199 ? 23.923 -2.125 0.873 1.00 75.94 199 PRO A C 1
ATOM 1556 O O . PRO A 1 199 ? 24.403 -3.204 0.530 1.00 75.94 199 PRO A O 1
ATOM 1559 N N . LYS A 1 200 ? 23.443 -1.249 -0.022 1.00 67.50 200 LYS A N 1
ATOM 1560 C CA . LYS A 1 200 ? 23.403 -1.440 -1.487 1.00 67.50 200 LYS A CA 1
ATOM 1561 C C . LYS A 1 200 ? 24.778 -1.673 -2.123 1.00 67.50 200 LYS A C 1
ATOM 1563 O O . LYS A 1 200 ? 24.846 -2.102 -3.268 1.00 67.50 200 LYS A O 1
ATOM 1568 N N . THR A 1 201 ? 25.857 -1.364 -1.413 1.00 50.50 201 THR A N 1
ATOM 1569 C CA . THR A 1 201 ? 27.227 -1.362 -1.930 1.00 50.50 201 THR A CA 1
ATOM 1570 C C . THR A 1 201 ? 27.981 -2.685 -1.684 1.00 50.50 201 THR A C 1
ATOM 1572 O O . THR A 1 201 ? 29.110 -2.831 -2.143 1.00 50.50 201 THR A O 1
ATOM 1575 N N . GLY A 1 202 ? 27.392 -3.673 -0.994 1.00 44.09 202 GLY A N 1
ATOM 1576 C CA . GLY A 1 202 ? 28.071 -4.928 -0.635 1.00 44.09 202 GLY A CA 1
ATOM 1577 C C . GLY A 1 202 ? 27.795 -6.105 -1.578 1.00 44.09 202 GLY A C 1
ATOM 1578 O O . GLY A 1 202 ? 26.665 -6.309 -2.015 1.00 44.09 202 GLY A O 1
ATOM 1579 N N . ASN A 1 203 ? 28.813 -6.945 -1.799 1.00 44.09 203 ASN A N 1
ATOM 1580 C CA . ASN A 1 203 ? 28.780 -8.231 -2.525 1.00 44.09 203 ASN A CA 1
ATOM 1581 C C . ASN A 1 203 ? 27.928 -9.326 -1.832 1.00 44.09 203 ASN A C 1
ATOM 1583 O O . ASN A 1 203 ? 28.227 -10.516 -1.922 1.00 44.09 203 ASN A O 1
ATOM 1587 N N . GLY A 1 204 ? 26.865 -8.932 -1.133 1.00 52.53 204 GLY A N 1
ATOM 1588 C CA . GLY A 1 204 ? 26.059 -9.791 -0.287 1.00 52.53 204 GLY A CA 1
ATOM 1589 C C . GLY A 1 204 ? 26.740 -10.178 1.031 1.00 52.53 204 GLY A C 1
ATOM 1590 O O . GLY A 1 204 ? 27.942 -10.395 1.109 1.00 52.53 204 GLY A O 1
ATOM 1591 N N . LEU A 1 205 ? 25.915 -10.329 2.066 1.00 54.03 205 LEU A N 1
ATOM 1592 C CA . LEU A 1 205 ? 26.175 -10.899 3.394 1.00 54.03 205 LEU A CA 1
ATOM 1593 C C . LEU A 1 205 ? 26.771 -9.942 4.434 1.00 54.03 205 LEU A C 1
ATOM 1595 O O . LEU A 1 205 ? 27.483 -10.394 5.332 1.00 54.03 205 LEU A O 1
ATOM 1599 N N . PHE A 1 206 ? 26.437 -8.645 4.372 1.00 58.91 206 PHE A N 1
ATOM 1600 C CA . PHE A 1 206 ? 26.993 -7.640 5.298 1.00 58.91 206 PHE A CA 1
ATOM 1601 C C . PHE A 1 206 ? 28.538 -7.629 5.288 1.00 58.91 206 PHE A C 1
ATOM 1603 O O . PHE A 1 206 ? 29.190 -7.376 6.303 1.00 58.91 206 PHE A O 1
ATOM 1610 N N . GLU A 1 207 ? 29.124 -7.927 4.130 1.00 52.16 207 GLU A N 1
ATOM 1611 C CA . GLU A 1 207 ? 30.561 -7.938 3.893 1.00 52.16 207 GLU A CA 1
ATOM 1612 C C . GLU A 1 207 ? 30.910 -6.860 2.866 1.00 52.16 207 GLU A C 1
ATOM 1614 O O . GLU A 1 207 ? 30.298 -6.761 1.800 1.00 52.16 207 GLU A O 1
ATOM 1619 N N . PHE A 1 208 ? 31.885 -6.026 3.213 1.00 51.03 208 PHE A N 1
ATOM 1620 C CA . PHE A 1 208 ? 32.307 -4.883 2.413 1.00 51.03 208 PHE A CA 1
ATOM 1621 C C . PHE A 1 208 ? 33.833 -4.831 2.400 1.00 51.03 208 PHE A C 1
ATOM 1623 O O . PHE A 1 208 ? 34.449 -4.858 3.464 1.00 51.03 208 PHE A O 1
ATOM 1630 N N . ASP A 1 209 ? 34.452 -4.830 1.218 1.00 49.59 209 ASP A N 1
ATOM 1631 C CA . ASP A 1 209 ? 35.915 -4.915 1.054 1.00 49.59 209 ASP A CA 1
ATOM 1632 C C . ASP A 1 209 ? 36.585 -6.081 1.820 1.00 49.59 209 ASP A C 1
ATOM 1634 O O . ASP A 1 209 ? 37.718 -5.980 2.294 1.00 49.59 209 ASP A O 1
ATOM 1638 N N . GLY A 1 210 ? 35.886 -7.213 1.974 1.00 48.62 210 GLY A N 1
ATOM 1639 C CA . GLY A 1 210 ? 36.375 -8.369 2.743 1.00 48.62 210 GLY A CA 1
ATOM 1640 C C . GLY A 1 210 ? 36.341 -8.176 4.266 1.00 48.62 210 GLY A C 1
ATOM 1641 O O . GLY A 1 210 ? 36.904 -8.982 5.013 1.00 48.62 210 GLY A O 1
ATOM 1642 N N . VAL A 1 211 ? 35.704 -7.102 4.744 1.00 46.75 211 VAL A N 1
ATOM 1643 C CA . VAL A 1 211 ? 35.464 -6.820 6.160 1.00 46.75 211 VAL A CA 1
ATOM 1644 C C . VAL A 1 211 ? 34.007 -7.130 6.473 1.00 46.75 211 VAL A C 1
ATOM 1646 O O . VAL A 1 211 ? 33.091 -6.537 5.903 1.00 46.75 211 VAL A O 1
ATOM 1649 N N . GLN A 1 212 ? 33.782 -8.048 7.412 1.00 57.72 212 GLN A N 1
ATOM 1650 C CA . GLN A 1 212 ? 32.450 -8.230 7.979 1.00 57.72 212 GLN A CA 1
ATOM 1651 C C . GLN A 1 212 ? 32.071 -6.985 8.778 1.00 57.72 212 GLN A C 1
ATOM 1653 O O . GLN A 1 212 ? 32.801 -6.580 9.688 1.00 57.72 212 GLN A O 1
ATOM 1658 N N . LEU A 1 213 ? 30.927 -6.390 8.443 1.00 57.78 213 LEU A N 1
ATOM 1659 C CA . LEU A 1 213 ? 30.308 -5.350 9.255 1.00 57.78 213 LEU A CA 1
ATOM 1660 C C . LEU A 1 213 ? 30.145 -5.869 10.687 1.00 57.78 213 LEU A C 1
ATOM 1662 O O . LEU A 1 213 ? 29.637 -6.969 10.910 1.00 57.78 213 LEU A O 1
ATOM 1666 N N . VAL A 1 214 ? 30.584 -5.076 11.666 1.00 54.84 214 VAL A N 1
ATOM 1667 C CA . VAL A 1 214 ? 30.302 -5.375 13.071 1.00 54.84 214 VAL A CA 1
ATOM 1668 C C . VAL A 1 214 ? 28.793 -5.276 13.252 1.00 54.84 214 VAL A C 1
ATOM 1670 O O . VAL A 1 214 ? 28.203 -4.232 12.981 1.00 54.84 214 VAL A O 1
ATOM 1673 N N . TYR A 1 215 ? 28.178 -6.381 13.671 1.00 66.06 215 TYR A N 1
ATOM 1674 C CA . TYR A 1 215 ? 26.753 -6.440 13.962 1.00 66.06 215 TYR A CA 1
ATOM 1675 C C . TYR A 1 215 ? 26.386 -5.343 14.964 1.00 66.06 215 TYR A C 1
ATOM 1677 O O . TYR A 1 215 ? 27.041 -5.265 16.012 1.00 66.06 215 TYR A O 1
ATOM 1685 N N . PRO A 1 216 ? 25.348 -4.533 14.698 1.00 71.44 216 PRO A N 1
ATOM 1686 C CA . PRO A 1 216 ? 24.801 -3.707 15.752 1.00 71.44 216 PRO A CA 1
ATOM 1687 C C . PRO A 1 216 ? 24.327 -4.598 16.904 1.00 71.44 216 PRO A C 1
ATOM 1689 O O . PRO A 1 216 ? 23.822 -5.704 16.694 1.00 71.44 216 PRO A O 1
ATOM 1692 N N . ILE A 1 217 ? 24.528 -4.120 18.123 1.00 74.12 217 ILE A N 1
ATOM 1693 C CA . ILE A 1 217 ? 24.171 -4.799 19.359 1.00 74.12 217 ILE A CA 1
ATOM 1694 C C . ILE A 1 217 ? 22.846 -4.220 19.831 1.00 74.12 217 ILE A C 1
ATOM 1696 O O . ILE A 1 217 ? 22.772 -3.061 20.225 1.00 74.12 217 ILE A O 1
ATOM 1700 N N . ASP A 1 218 ? 21.813 -5.052 19.836 1.00 85.69 218 ASP A N 1
ATOM 1701 C CA . ASP A 1 218 ? 20.553 -4.791 20.519 1.00 85.69 218 ASP A CA 1
ATOM 1702 C C . ASP A 1 218 ? 19.869 -6.127 20.844 1.00 85.69 218 ASP A C 1
ATOM 1704 O O . ASP A 1 218 ? 20.226 -7.188 20.327 1.00 85.69 218 ASP A O 1
ATOM 1708 N N . ARG A 1 219 ? 18.905 -6.080 21.761 1.00 82.62 219 ARG A N 1
ATOM 1709 C CA . ARG A 1 219 ? 18.175 -7.256 22.243 1.00 82.62 219 ARG A CA 1
ATOM 1710 C C . ARG A 1 219 ? 17.098 -7.761 21.281 1.00 82.62 219 ARG A C 1
ATOM 1712 O O . ARG A 1 219 ? 16.591 -8.856 21.501 1.00 82.62 219 ARG A O 1
ATOM 1719 N N . ASN A 1 220 ? 16.698 -6.969 20.284 1.00 94.00 220 ASN A N 1
ATOM 1720 C CA . ASN A 1 220 ? 15.572 -7.274 19.409 1.00 94.00 220 ASN A CA 1
ATOM 1721 C C . ASN A 1 220 ? 15.796 -6.762 17.971 1.00 94.00 220 ASN A C 1
ATOM 1723 O O . ASN A 1 220 ? 15.150 -5.803 17.533 1.00 94.00 220 ASN A O 1
ATOM 1727 N N . LEU A 1 221 ? 16.710 -7.419 17.246 1.00 93.25 221 LEU A N 1
ATOM 1728 C CA . LEU A 1 221 ? 17.072 -7.094 15.862 1.00 93.25 221 LEU A CA 1
ATOM 1729 C C . LEU A 1 221 ? 16.701 -8.200 14.874 1.00 93.25 221 LEU A C 1
ATOM 1731 O O . LEU A 1 221 ? 16.847 -9.386 15.166 1.00 93.25 221 LEU A O 1
ATOM 1735 N N . ALA A 1 222 ? 16.339 -7.797 13.660 1.00 93.88 222 ALA A N 1
ATOM 1736 C CA . ALA A 1 222 ? 16.366 -8.650 12.479 1.00 93.88 222 ALA A CA 1
ATOM 1737 C C . ALA A 1 222 ? 17.052 -7.929 11.316 1.00 93.88 222 ALA A C 1
ATOM 1739 O O . ALA A 1 222 ? 17.108 -6.701 11.265 1.00 93.88 222 ALA A O 1
ATOM 1740 N N . TYR A 1 223 ? 17.584 -8.698 10.374 1.00 91.81 223 TYR A N 1
ATOM 1741 C CA . TYR A 1 223 ? 18.387 -8.166 9.278 1.00 91.81 223 TYR A CA 1
ATOM 1742 C C . TYR A 1 223 ? 17.655 -8.298 7.958 1.00 91.81 223 TYR A C 1
ATOM 1744 O O . TYR A 1 223 ? 17.011 -9.314 7.697 1.00 91.81 223 TYR A O 1
ATOM 1752 N N . THR A 1 224 ? 17.748 -7.277 7.115 1.00 91.12 224 THR A N 1
ATOM 1753 C CA . THR A 1 224 ? 16.997 -7.240 5.863 1.00 91.12 224 THR A CA 1
ATOM 1754 C C . THR A 1 224 ? 17.895 -7.173 4.647 1.00 91.12 224 THR A C 1
ATOM 1756 O O . THR A 1 224 ? 18.964 -6.570 4.683 1.00 91.12 224 THR A O 1
ATOM 1759 N N . PHE A 1 225 ? 17.452 -7.816 3.574 1.00 88.50 225 PHE A N 1
ATOM 1760 C CA . PHE A 1 225 ? 18.120 -7.837 2.278 1.00 88.50 225 PHE A CA 1
ATOM 1761 C C . PHE A 1 225 ? 17.079 -7.733 1.159 1.00 88.50 225 PHE A C 1
ATOM 1763 O O . PHE A 1 225 ? 15.872 -7.821 1.399 1.00 88.50 225 PHE A O 1
ATOM 1770 N N . SER A 1 226 ? 17.556 -7.522 -0.065 1.00 87.69 226 SER A N 1
ATOM 1771 C CA . SER A 1 226 ? 16.735 -7.439 -1.277 1.00 87.69 226 SER A CA 1
ATOM 1772 C C . SER A 1 226 ? 17.136 -8.523 -2.275 1.00 87.69 226 SER A C 1
ATOM 1774 O O . SER A 1 226 ? 18.282 -8.966 -2.271 1.00 87.69 226 SER A O 1
ATOM 1776 N N . GLU A 1 227 ? 16.219 -8.926 -3.150 1.00 87.94 227 GLU A N 1
ATOM 1777 C CA . GLU A 1 227 ? 16.472 -9.900 -4.214 1.00 87.94 227 GLU A CA 1
ATOM 1778 C C . GLU A 1 227 ? 15.959 -9.328 -5.534 1.00 87.94 227 GLU A C 1
ATOM 1780 O O . GLU A 1 227 ? 14.768 -9.069 -5.697 1.00 87.94 227 GLU A O 1
ATOM 1785 N N . TYR A 1 228 ? 16.881 -9.117 -6.469 1.00 87.00 228 TYR A N 1
ATOM 1786 C CA . TYR A 1 228 ? 16.592 -8.650 -7.823 1.00 87.00 228 TYR A CA 1
ATOM 1787 C C . TYR A 1 228 ? 17.395 -9.434 -8.867 1.00 87.00 228 TYR A C 1
ATOM 1789 O O . TYR A 1 228 ? 17.393 -9.057 -10.031 1.00 87.00 228 TYR A O 1
ATOM 1797 N N . GLU A 1 229 ? 18.080 -10.521 -8.514 1.00 86.75 229 GLU A N 1
ATOM 1798 C CA . GLU A 1 229 ? 18.880 -11.248 -9.496 1.00 86.75 229 GLU A CA 1
ATOM 1799 C C . GLU A 1 229 ? 18.015 -12.253 -10.293 1.00 86.75 229 GLU A C 1
ATOM 1801 O O . GLU A 1 229 ? 17.208 -12.992 -9.713 1.00 86.75 229 GLU A O 1
ATOM 1806 N N . PRO A 1 230 ? 18.178 -12.355 -11.625 1.00 88.19 230 PRO A N 1
ATOM 1807 C CA . PRO A 1 230 ? 19.115 -11.592 -12.445 1.00 88.19 230 PRO A CA 1
ATOM 1808 C C . PRO A 1 230 ? 18.631 -10.159 -12.695 1.00 88.19 230 PRO A C 1
ATOM 1810 O O . PRO A 1 230 ? 17.534 -9.963 -13.225 1.00 88.19 230 PRO A O 1
ATOM 1813 N N . GLU A 1 231 ? 19.459 -9.157 -12.386 1.00 84.19 231 GLU A N 1
ATOM 1814 C CA . GLU A 1 231 ? 19.051 -7.747 -12.506 1.00 84.19 231 GLU A CA 1
ATOM 1815 C C . GLU A 1 231 ? 18.639 -7.353 -13.923 1.00 84.19 231 GLU A C 1
ATOM 1817 O O . GLU A 1 231 ? 17.737 -6.537 -14.109 1.00 84.19 231 GLU A O 1
ATOM 1822 N N . ALA A 1 232 ? 19.281 -7.945 -14.930 1.00 81.31 232 ALA A N 1
ATOM 1823 C CA . ALA A 1 232 ? 18.925 -7.720 -16.321 1.00 81.31 232 ALA A CA 1
ATOM 1824 C C . ALA A 1 232 ? 17.450 -8.089 -16.574 1.00 81.31 232 ALA A C 1
ATOM 1826 O O . ALA A 1 232 ? 16.736 -7.357 -17.248 1.00 81.31 232 ALA A O 1
ATOM 1827 N N . PHE A 1 233 ? 16.956 -9.177 -15.973 1.00 86.44 233 PHE A N 1
ATOM 1828 C CA . PHE A 1 233 ? 15.552 -9.570 -16.072 1.00 86.44 233 PHE A CA 1
ATOM 1829 C C . PHE A 1 233 ? 14.637 -8.743 -15.169 1.00 86.44 233 PHE A C 1
ATOM 1831 O O . PHE A 1 233 ? 13.575 -8.326 -15.615 1.00 86.44 233 PHE A O 1
ATOM 1838 N N . THR A 1 234 ? 14.988 -8.535 -13.899 1.00 86.00 234 THR A N 1
ATOM 1839 C CA . THR A 1 234 ? 14.064 -7.910 -12.932 1.00 86.00 234 THR A CA 1
ATOM 1840 C C . THR A 1 234 ? 13.948 -6.396 -13.106 1.00 86.00 234 THR A C 1
ATOM 1842 O O . THR A 1 234 ? 12.960 -5.802 -12.678 1.00 86.00 234 THR A O 1
ATOM 1845 N N . ARG A 1 235 ? 14.939 -5.769 -13.753 1.00 81.75 235 ARG A N 1
ATOM 1846 C CA . ARG A 1 235 ? 15.005 -4.324 -14.009 1.00 81.75 235 ARG A CA 1
ATOM 1847 C C . ARG A 1 235 ? 14.955 -3.976 -15.496 1.00 81.75 235 ARG A C 1
ATOM 1849 O O . ARG A 1 235 ? 15.304 -2.859 -15.862 1.00 81.75 235 ARG A O 1
ATOM 1856 N N . GLN A 1 236 ? 14.550 -4.900 -16.369 1.00 78.62 236 GLN A N 1
ATOM 1857 C CA . GLN A 1 236 ? 14.278 -4.552 -17.770 1.00 78.62 236 GLN A CA 1
ATOM 1858 C C . GLN A 1 236 ? 13.267 -3.389 -17.844 1.00 78.62 236 GLN A C 1
ATOM 1860 O O . GLN A 1 236 ? 12.372 -3.295 -17.000 1.00 78.62 236 GLN A O 1
ATOM 1865 N N . GLY A 1 237 ? 13.464 -2.472 -18.797 1.00 73.81 237 GLY A N 1
ATOM 1866 C CA . GLY A 1 237 ? 12.628 -1.280 -18.993 1.00 73.81 237 GLY A CA 1
ATOM 1867 C C . GLY A 1 237 ? 12.815 -0.137 -17.983 1.00 73.81 237 GLY A C 1
ATOM 1868 O O . GLY A 1 237 ? 12.185 0.903 -18.146 1.00 73.81 237 GLY A O 1
ATOM 1869 N N . LEU A 1 238 ? 13.669 -0.287 -16.962 1.00 73.69 238 LEU A N 1
ATOM 1870 C CA . LEU A 1 238 ? 14.100 0.814 -16.084 1.00 73.69 238 LEU A CA 1
ATOM 1871 C C . LEU A 1 238 ? 15.369 1.471 -16.637 1.00 73.69 238 LEU A C 1
ATOM 1873 O O . LEU A 1 238 ? 16.244 0.750 -17.098 1.00 73.69 238 LEU A O 1
ATOM 1877 N N . ASP A 1 239 ? 15.509 2.795 -16.559 1.00 67.44 239 ASP A N 1
ATOM 1878 C CA . ASP A 1 239 ? 16.730 3.534 -16.947 1.00 67.44 239 ASP A CA 1
ATOM 1879 C C . ASP A 1 239 ? 17.275 3.164 -18.343 1.00 67.44 239 ASP A C 1
ATOM 1881 O O . ASP A 1 239 ? 18.464 2.892 -18.514 1.00 67.44 239 ASP A O 1
ATOM 1885 N N . ASP A 1 240 ? 16.386 3.074 -19.338 1.00 64.88 240 ASP A N 1
ATOM 1886 C CA . ASP A 1 240 ? 16.692 2.632 -20.709 1.00 64.88 240 ASP A CA 1
ATOM 1887 C C . ASP A 1 240 ? 17.262 1.195 -20.816 1.00 64.88 240 ASP A C 1
ATOM 1889 O O . ASP A 1 240 ? 17.826 0.809 -21.847 1.00 64.88 240 ASP A O 1
ATOM 1893 N N . ARG A 1 241 ? 17.109 0.358 -19.775 1.00 71.88 241 ARG A N 1
ATOM 1894 C CA . ARG A 1 241 ? 17.575 -1.038 -19.788 1.00 71.88 241 ARG A CA 1
ATOM 1895 C C . ARG A 1 241 ? 16.812 -1.881 -20.820 1.00 71.88 241 ARG A C 1
ATOM 1897 O O . ARG A 1 241 ? 15.596 -1.738 -20.965 1.00 71.88 241 ARG A O 1
ATOM 1904 N N . PRO A 1 242 ? 17.478 -2.850 -21.477 1.00 71.44 242 PRO A N 1
ATOM 1905 C CA . PRO A 1 242 ? 16.875 -3.619 -22.565 1.00 71.44 242 PRO A CA 1
ATOM 1906 C C . PRO A 1 242 ? 15.625 -4.432 -22.154 1.00 71.44 242 PRO A C 1
ATOM 1908 O O . PRO A 1 242 ? 15.679 -5.248 -21.240 1.00 71.44 242 PRO A O 1
ATOM 1911 N N . GLU A 1 243 ? 14.533 -4.305 -22.913 1.00 75.69 243 GLU A N 1
ATOM 1912 C CA . GLU A 1 243 ? 13.194 -4.872 -22.636 1.00 75.69 243 GLU A CA 1
ATOM 1913 C C . GLU A 1 243 ? 12.874 -6.187 -23.349 1.00 75.69 243 GLU A C 1
ATOM 1915 O O . GLU A 1 243 ? 13.001 -6.247 -24.562 1.00 75.69 243 GLU A O 1
ATOM 1920 N N . GLY A 1 244 ? 12.361 -7.216 -22.675 1.00 75.94 244 GLY A N 1
ATOM 1921 C CA . GLY A 1 244 ? 12.047 -8.529 -23.260 1.00 75.94 244 GLY A CA 1
ATOM 1922 C C . GLY A 1 244 ? 13.113 -9.575 -22.943 1.00 75.94 244 GLY A C 1
ATOM 1923 O O . GLY A 1 244 ? 13.471 -10.387 -23.793 1.00 75.94 244 GLY A O 1
ATOM 1924 N N . ILE A 1 245 ? 13.737 -9.452 -21.772 1.00 81.56 245 ILE A N 1
ATOM 1925 C CA . ILE A 1 245 ? 14.653 -10.453 -21.222 1.00 81.56 245 ILE A CA 1
ATOM 1926 C C . ILE A 1 245 ? 13.784 -11.578 -20.666 1.00 81.56 245 ILE A C 1
ATOM 1928 O O . ILE A 1 245 ? 12.763 -11.317 -20.027 1.00 81.56 245 ILE A O 1
ATOM 1932 N N . VAL A 1 246 ? 14.169 -12.821 -20.944 1.00 84.12 246 VAL A N 1
ATOM 1933 C CA . VAL A 1 246 ? 13.417 -14.014 -20.546 1.00 84.12 246 VAL A CA 1
ATOM 1934 C C . VAL A 1 246 ? 14.050 -14.666 -19.324 1.00 84.12 246 VAL A C 1
ATOM 1936 O O . VAL A 1 246 ? 15.272 -14.683 -19.183 1.00 84.12 246 VAL A O 1
ATOM 1939 N N . TRP A 1 247 ? 13.216 -15.220 -18.450 1.00 84.06 247 TRP A N 1
ATOM 1940 C CA . TRP A 1 247 ? 13.648 -15.997 -17.295 1.00 84.06 247 TRP A CA 1
ATOM 1941 C C . TRP A 1 247 ? 12.633 -17.117 -17.005 1.00 84.06 247 TRP A C 1
ATOM 1943 O O . TRP A 1 247 ? 11.434 -16.833 -17.000 1.00 84.06 247 TRP A O 1
ATOM 1953 N N . PRO A 1 248 ? 13.060 -18.366 -16.728 1.00 87.19 248 PRO A N 1
ATOM 1954 C CA . PRO A 1 248 ? 14.439 -18.872 -16.758 1.00 87.19 248 PRO A CA 1
ATOM 1955 C C . PRO A 1 248 ? 15.066 -18.802 -18.156 1.00 87.19 248 PRO A C 1
ATOM 1957 O O . PRO A 1 248 ? 14.375 -19.000 -19.156 1.00 87.19 248 PRO A O 1
ATOM 1960 N N . GLY A 1 249 ? 16.363 -18.512 -18.246 1.00 86.50 249 GLY A N 1
ATOM 1961 C CA . GLY A 1 249 ? 17.007 -18.300 -19.541 1.00 86.50 249 GLY A CA 1
ATOM 1962 C C . GLY A 1 249 ? 18.426 -17.748 -19.481 1.00 86.50 249 GLY A C 1
ATOM 1963 O O . GLY A 1 249 ? 18.993 -17.537 -18.411 1.00 86.50 249 GLY A O 1
ATOM 1964 N N . ASP A 1 250 ? 18.985 -17.519 -20.668 1.00 85.50 250 ASP A N 1
ATOM 1965 C CA . ASP A 1 250 ? 20.285 -16.878 -20.848 1.00 85.50 250 ASP A CA 1
ATOM 1966 C C . ASP A 1 250 ? 20.221 -15.396 -20.445 1.00 85.50 250 ASP A C 1
ATOM 1968 O O . ASP A 1 250 ? 19.449 -14.614 -21.005 1.00 85.50 250 ASP A O 1
ATOM 1972 N N . ILE A 1 251 ? 21.078 -15.008 -19.504 1.00 85.56 251 ILE A N 1
ATOM 1973 C CA . ILE A 1 251 ? 21.266 -13.641 -19.030 1.00 85.56 251 ILE A CA 1
ATOM 1974 C C . ILE A 1 251 ? 22.605 -13.128 -19.546 1.00 85.56 251 ILE A C 1
ATOM 1976 O O . ILE A 1 251 ? 23.661 -13.648 -19.181 1.00 85.56 251 ILE A O 1
ATOM 1980 N N . VAL A 1 252 ? 22.553 -12.103 -20.394 1.00 79.19 252 VAL A N 1
ATOM 1981 C CA . VAL A 1 252 ? 23.737 -11.429 -20.938 1.00 79.19 252 VAL A CA 1
ATOM 1982 C C . VAL A 1 252 ? 24.335 -10.526 -19.861 1.00 79.19 252 VAL A C 1
ATOM 1984 O O . VAL A 1 252 ? 23.647 -9.669 -19.311 1.00 79.19 252 VAL A O 1
ATOM 1987 N N . VAL A 1 253 ? 25.612 -10.740 -19.554 1.00 75.38 253 VAL A N 1
ATOM 1988 C CA . VAL A 1 253 ? 26.394 -9.994 -18.557 1.00 75.38 253 VAL A CA 1
ATOM 1989 C C . VAL A 1 253 ? 27.147 -8.853 -19.221 1.00 75.38 253 VAL A C 1
ATOM 1991 O O . VAL A 1 253 ? 27.139 -7.727 -18.731 1.00 75.38 253 VAL A O 1
ATOM 1994 N N . SER A 1 254 ? 27.795 -9.143 -20.346 1.00 76.62 254 SER A N 1
ATOM 1995 C CA . SER A 1 254 ? 28.583 -8.175 -21.097 1.00 76.62 254 SER A CA 1
ATOM 1996 C C . SER A 1 254 ? 28.601 -8.521 -22.575 1.00 76.62 254 SER A C 1
ATOM 1998 O O . SER A 1 254 ? 28.407 -9.666 -22.972 1.00 76.62 254 SER A O 1
ATOM 2000 N N . VAL A 1 255 ? 28.868 -7.506 -23.391 1.00 80.50 255 VAL A N 1
ATOM 2001 C CA . VAL A 1 255 ? 29.161 -7.665 -24.813 1.00 80.50 255 VAL A CA 1
ATOM 2002 C C . VAL A 1 255 ? 30.589 -7.196 -25.046 1.00 80.50 255 VAL A C 1
ATOM 2004 O O . VAL A 1 255 ? 30.931 -6.055 -24.728 1.00 80.50 255 VAL A O 1
ATOM 2007 N N . THR A 1 256 ? 31.429 -8.073 -25.583 1.00 85.62 256 THR A N 1
ATOM 2008 C CA . THR A 1 256 ? 32.864 -7.829 -25.765 1.00 85.62 256 THR A CA 1
ATOM 2009 C C . THR A 1 256 ? 33.244 -7.818 -27.240 1.00 85.62 256 THR A C 1
ATOM 2011 O O . THR A 1 256 ? 32.649 -8.506 -28.068 1.00 85.62 256 THR A O 1
ATOM 2014 N N . GLU A 1 257 ? 34.236 -7.000 -27.592 1.00 87.44 257 GLU A N 1
ATOM 2015 C CA . GLU A 1 257 ? 34.774 -6.952 -28.952 1.00 87.44 257 GLU A CA 1
ATOM 2016 C C . GLU A 1 257 ? 35.644 -8.170 -29.257 1.00 87.44 257 GLU A C 1
ATOM 2018 O O . GLU A 1 257 ? 36.573 -8.498 -28.518 1.00 87.44 257 GLU A O 1
ATOM 2023 N N . LEU A 1 258 ? 35.380 -8.807 -30.396 1.00 85.50 258 LEU A N 1
ATOM 2024 C CA . LEU A 1 258 ? 36.154 -9.941 -30.878 1.00 85.50 258 LEU A CA 1
ATOM 2025 C C . LEU A 1 258 ? 37.307 -9.482 -31.773 1.00 85.50 258 LEU A C 1
ATOM 2027 O O . LEU A 1 258 ? 37.129 -9.203 -32.960 1.00 85.50 258 LEU A O 1
ATOM 2031 N N . GLY A 1 259 ? 38.514 -9.499 -31.207 1.00 81.38 259 GLY A N 1
ATOM 2032 C CA . GLY A 1 259 ? 39.762 -9.268 -31.936 1.00 81.38 259 GLY A CA 1
ATOM 2033 C C . GLY A 1 259 ? 39.899 -7.856 -32.517 1.00 81.38 259 GLY A C 1
ATOM 2034 O O . GLY A 1 259 ? 39.208 -6.920 -32.124 1.00 81.38 259 GLY A O 1
ATOM 2035 N N . GLU A 1 260 ? 40.830 -7.685 -33.461 1.00 80.44 260 GLU A N 1
ATOM 2036 C CA . GLU A 1 260 ? 40.972 -6.411 -34.168 1.00 80.44 260 GLU A CA 1
ATOM 2037 C C . GLU A 1 260 ? 39.876 -6.249 -35.228 1.00 80.44 260 GLU A C 1
ATOM 2039 O O . GLU A 1 260 ? 39.763 -7.022 -36.182 1.00 80.44 260 GLU A O 1
ATOM 2044 N N . TRP A 1 261 ? 39.091 -5.188 -35.090 1.00 84.19 261 TRP A N 1
ATOM 2045 C CA . TRP A 1 261 ? 38.151 -4.733 -36.103 1.00 84.19 261 TRP A CA 1
ATOM 2046 C C . TRP A 1 261 ? 38.817 -4.456 -37.458 1.00 84.19 261 TRP A C 1
ATOM 2048 O O . TRP A 1 261 ? 39.894 -3.865 -37.578 1.00 84.19 261 TRP A O 1
ATOM 2058 N N . SER A 1 262 ? 38.124 -4.852 -38.524 1.00 86.94 262 SER A N 1
ATOM 2059 C CA . SER A 1 262 ? 38.567 -4.600 -39.893 1.00 86.94 262 SER A CA 1
ATOM 2060 C C . SER A 1 262 ? 38.288 -3.143 -40.241 1.00 86.94 262 SER A C 1
ATOM 2062 O O . SER A 1 262 ? 37.128 -2.736 -40.223 1.00 86.94 262 SER A O 1
ATOM 2064 N N . ARG A 1 263 ? 39.311 -2.357 -40.602 1.00 90.06 263 ARG A N 1
ATOM 2065 C CA . ARG A 1 263 ? 39.174 -0.913 -40.874 1.00 90.06 263 ARG A CA 1
ATOM 2066 C C . ARG A 1 263 ? 39.758 -0.462 -42.210 1.00 90.06 263 ARG A C 1
ATOM 2068 O O . ARG A 1 263 ? 40.695 -1.061 -42.736 1.00 90.06 263 ARG A O 1
ATOM 2075 N N . ARG A 1 264 ? 39.208 0.622 -42.757 1.00 92.31 264 ARG A N 1
ATOM 2076 C CA . ARG A 1 264 ? 39.709 1.307 -43.956 1.00 92.31 264 ARG A CA 1
ATOM 2077 C C . ARG A 1 264 ? 39.492 2.809 -43.825 1.00 92.31 264 ARG A C 1
ATOM 2079 O O . ARG A 1 264 ? 38.412 3.230 -43.420 1.00 92.31 264 ARG A O 1
ATOM 2086 N N . ALA A 1 265 ? 40.476 3.596 -44.246 1.00 92.75 265 ALA A N 1
ATOM 2087 C CA . ALA A 1 265 ? 40.437 5.048 -44.129 1.00 92.75 265 ALA A CA 1
ATOM 2088 C C . ALA A 1 265 ? 40.865 5.791 -45.392 1.00 92.75 265 ALA A C 1
ATOM 2090 O O . ALA A 1 265 ? 41.390 5.212 -46.348 1.00 92.75 265 ALA A O 1
ATOM 2091 N N . VAL A 1 266 ? 40.614 7.095 -45.354 1.00 92.19 266 VAL A N 1
ATOM 2092 C CA . VAL A 1 266 ? 41.178 8.114 -46.233 1.00 92.19 266 VAL A CA 1
ATOM 2093 C C . VAL A 1 266 ? 41.898 9.165 -45.393 1.00 92.19 266 VAL A C 1
ATOM 2095 O O . VAL A 1 266 ? 41.537 9.413 -44.244 1.00 92.19 266 VAL A O 1
ATOM 2098 N N . GLN A 1 267 ? 42.895 9.802 -45.993 1.00 89.69 267 GLN A N 1
ATOM 2099 C CA . GLN A 1 267 ? 43.647 10.904 -45.407 1.00 89.69 267 GLN A CA 1
ATOM 2100 C C . GLN A 1 267 ? 43.684 12.049 -46.418 1.00 89.69 267 GLN A C 1
ATOM 2102 O O . GLN A 1 267 ? 43.754 11.784 -47.619 1.00 89.69 267 GLN A O 1
ATOM 2107 N N . ASP A 1 268 ? 43.624 13.288 -45.929 1.00 79.94 268 ASP A N 1
ATOM 2108 C CA . ASP A 1 268 ? 43.795 14.507 -46.735 1.00 79.94 268 ASP A CA 1
ATOM 2109 C C . ASP A 1 268 ? 42.943 14.518 -48.021 1.00 79.94 268 ASP A C 1
ATOM 2111 O O . ASP A 1 268 ? 43.425 14.584 -49.156 1.00 79.94 268 ASP A O 1
ATOM 2115 N N . SER A 1 269 ? 41.629 14.340 -47.853 1.00 81.94 269 SER A N 1
ATOM 2116 C CA . SER A 1 269 ? 40.719 14.191 -48.986 1.00 81.94 269 SER A CA 1
ATOM 2117 C C . SER A 1 269 ? 40.099 15.533 -49.363 1.00 81.94 269 SER A C 1
ATOM 2119 O O . SER A 1 269 ? 39.461 16.171 -48.539 1.00 81.94 269 SER A O 1
ATOM 2121 N N . VAL A 1 270 ? 40.172 15.925 -50.636 1.00 77.81 270 VAL A N 1
ATOM 2122 C CA . VAL A 1 270 ? 39.505 17.149 -51.133 1.00 77.81 270 VAL A CA 1
ATOM 2123 C C . VAL A 1 270 ? 37.983 16.962 -51.269 1.00 77.81 270 VAL A C 1
ATOM 2125 O O . VAL A 1 270 ? 37.220 17.925 -51.298 1.00 77.81 270 VAL A O 1
ATOM 2128 N N . LYS A 1 271 ? 37.510 15.711 -51.363 1.00 83.94 271 LYS A N 1
ATOM 2129 C CA . LYS A 1 271 ? 36.089 15.360 -51.509 1.00 83.94 271 LYS A CA 1
ATOM 2130 C C . LYS A 1 271 ? 35.756 14.034 -50.831 1.00 83.94 271 LYS A C 1
ATOM 2132 O O . LYS A 1 271 ? 36.619 13.175 -50.667 1.00 83.94 271 LYS A O 1
ATOM 2137 N N . SER A 1 272 ? 34.471 13.849 -50.534 1.00 85.75 272 SER A N 1
ATOM 2138 C CA . SER A 1 272 ? 33.918 12.599 -50.003 1.00 85.75 272 SER A CA 1
ATOM 2139 C C . SER A 1 272 ? 34.235 11.412 -50.932 1.00 85.75 272 SER A C 1
ATOM 2141 O O . SER A 1 272 ? 33.891 11.413 -52.123 1.00 85.75 272 SER A O 1
ATOM 2143 N N . THR A 1 273 ? 34.919 10.409 -50.387 1.00 92.31 273 THR A N 1
ATOM 2144 C CA . THR A 1 273 ? 35.454 9.239 -51.089 1.00 92.31 273 THR A CA 1
ATOM 2145 C C . THR A 1 273 ? 34.690 7.985 -50.663 1.00 92.31 273 THR A C 1
ATOM 2147 O O . THR A 1 273 ? 34.532 7.753 -49.466 1.00 92.31 273 THR A O 1
ATOM 2150 N N . PRO A 1 274 ? 34.197 7.156 -51.601 1.00 92.44 274 PRO A N 1
ATOM 2151 C CA . PRO A 1 274 ? 33.516 5.919 -51.244 1.00 92.44 274 PRO A CA 1
ATOM 2152 C C . PRO A 1 274 ? 34.507 4.914 -50.646 1.00 92.44 274 PRO A C 1
ATOM 2154 O O . PRO A 1 274 ? 35.491 4.536 -51.284 1.00 92.44 274 PRO A O 1
ATOM 2157 N N . LEU A 1 275 ? 34.216 4.455 -49.434 1.00 94.62 275 LEU A N 1
ATOM 2158 C CA . LEU A 1 275 ? 34.914 3.374 -48.761 1.00 94.62 275 LEU A CA 1
ATOM 2159 C C . LEU A 1 275 ? 34.042 2.124 -48.711 1.00 94.62 275 LEU A C 1
ATOM 2161 O O . LEU A 1 275 ? 32.822 2.180 -48.563 1.00 94.62 275 LEU A O 1
ATOM 2165 N N . LYS A 1 276 ? 34.715 0.982 -48.839 1.00 93.56 276 LYS A N 1
ATOM 2166 C CA . LYS A 1 276 ? 34.138 -0.351 -48.722 1.00 93.56 276 LYS A CA 1
ATOM 2167 C C . LYS A 1 276 ? 35.107 -1.245 -47.963 1.00 93.56 276 LYS A C 1
ATOM 2169 O O . LYS A 1 276 ? 36.294 -1.298 -48.317 1.00 93.56 276 LYS A O 1
ATOM 2174 N N . ILE A 1 277 ? 34.574 -1.983 -46.999 1.00 93.75 277 ILE A N 1
ATOM 2175 C CA . ILE A 1 277 ? 35.266 -3.050 -46.286 1.00 93.75 277 ILE A CA 1
ATOM 2176 C C . ILE A 1 277 ? 34.371 -4.285 -46.187 1.00 93.75 277 ILE A C 1
ATOM 2178 O O . ILE A 1 277 ? 33.149 -4.169 -46.117 1.00 93.75 277 ILE A O 1
ATOM 2182 N N . GLU A 1 278 ? 34.982 -5.464 -46.252 1.00 92.69 278 GLU A N 1
ATOM 2183 C CA . GLU A 1 278 ? 34.310 -6.744 -46.047 1.00 92.69 278 GLU A CA 1
ATOM 2184 C C . GLU A 1 278 ? 35.100 -7.559 -45.028 1.00 92.69 278 GLU A C 1
ATOM 2186 O O . GLU A 1 278 ? 36.329 -7.574 -45.083 1.00 92.69 278 GLU A O 1
ATOM 2191 N N . ALA A 1 279 ? 34.399 -8.243 -44.132 1.00 91.19 279 ALA A N 1
ATOM 2192 C CA . ALA A 1 279 ? 34.991 -9.144 -43.154 1.00 91.19 279 ALA A CA 1
ATOM 2193 C C . ALA A 1 279 ? 34.093 -10.373 -42.972 1.00 91.19 279 ALA A C 1
ATOM 2195 O O . ALA A 1 279 ? 32.880 -10.301 -43.182 1.00 91.19 279 ALA A O 1
ATOM 2196 N N . ILE A 1 280 ? 34.692 -11.513 -42.637 1.00 89.62 280 ILE A N 1
ATOM 2197 C CA . ILE A 1 280 ? 33.954 -12.729 -42.282 1.00 89.62 280 ILE A CA 1
ATOM 2198 C C . ILE A 1 280 ? 33.781 -12.722 -40.767 1.00 89.62 280 ILE A C 1
ATOM 2200 O O . ILE A 1 280 ? 34.744 -12.437 -40.059 1.00 89.62 280 ILE A O 1
ATOM 2204 N N . ALA A 1 281 ? 32.567 -13.005 -40.297 1.00 88.56 281 ALA A N 1
ATOM 2205 C CA . ALA A 1 281 ? 32.289 -13.119 -38.874 1.00 88.56 281 ALA A CA 1
ATOM 2206 C C . ALA A 1 281 ? 33.149 -14.241 -38.264 1.00 88.56 281 ALA A C 1
ATOM 2208 O O . ALA A 1 281 ? 33.072 -15.370 -38.766 1.00 88.56 281 ALA A O 1
ATOM 2209 N N . PRO A 1 282 ? 33.971 -13.943 -37.238 1.00 88.19 282 PRO A N 1
ATOM 2210 C CA . PRO A 1 282 ? 34.780 -14.947 -36.564 1.00 88.19 282 PRO A CA 1
ATOM 2211 C C . PRO A 1 282 ? 33.897 -15.973 -35.845 1.00 88.19 282 PRO A C 1
ATOM 2213 O O . PRO A 1 282 ? 32.697 -15.761 -35.640 1.00 88.19 282 PRO A O 1
ATOM 2216 N N . ASP A 1 283 ? 34.503 -17.093 -35.454 1.00 82.56 283 ASP A N 1
ATOM 2217 C CA . ASP A 1 283 ? 33.847 -18.054 -34.571 1.00 82.56 283 ASP A CA 1
ATOM 2218 C C . ASP A 1 283 ? 33.437 -17.344 -33.268 1.00 82.56 283 ASP A C 1
ATOM 2220 O O . ASP A 1 283 ? 34.192 -16.525 -32.745 1.00 82.56 283 ASP A O 1
ATOM 2224 N N . HIS A 1 284 ? 32.231 -17.640 -32.772 1.00 85.19 284 HIS A N 1
ATOM 2225 C CA . HIS A 1 284 ? 31.611 -17.010 -31.592 1.00 85.19 284 HIS A CA 1
ATOM 2226 C C . HIS A 1 284 ? 31.154 -15.546 -31.754 1.00 85.19 284 HIS A C 1
ATOM 2228 O O . HIS A 1 284 ? 30.782 -14.923 -30.769 1.00 85.19 284 HIS A O 1
ATOM 2234 N N . ALA A 1 285 ? 31.130 -14.984 -32.968 1.00 88.56 285 ALA A N 1
ATOM 2235 C CA . ALA A 1 285 ? 30.495 -13.682 -33.185 1.00 88.56 285 ALA A CA 1
ATOM 2236 C C . ALA A 1 285 ? 28.966 -13.768 -33.069 1.00 88.56 285 ALA A C 1
ATOM 2238 O O . ALA A 1 285 ? 28.315 -14.397 -33.908 1.00 88.56 285 ALA A O 1
ATOM 2239 N N . ASP A 1 286 ? 28.411 -13.064 -32.085 1.00 88.06 286 ASP A N 1
ATOM 2240 C CA . ASP A 1 286 ? 26.970 -12.911 -31.868 1.00 88.06 286 ASP A CA 1
ATOM 2241 C C . ASP A 1 286 ? 26.419 -11.685 -32.610 1.00 88.06 286 ASP A C 1
ATOM 2243 O O . ASP A 1 286 ? 25.294 -11.700 -33.120 1.00 88.06 286 ASP A O 1
ATOM 2247 N N . TYR A 1 287 ? 27.243 -10.641 -32.761 1.00 90.12 287 TYR A N 1
ATOM 2248 C CA . TYR A 1 287 ? 26.854 -9.374 -33.379 1.00 90.12 287 TYR A CA 1
ATOM 2249 C C . TYR A 1 287 ? 27.876 -8.809 -34.361 1.00 90.12 287 TYR A C 1
ATOM 2251 O O . TYR A 1 287 ? 29.071 -9.110 -34.309 1.00 90.12 287 TYR A O 1
ATOM 2259 N N . VAL A 1 288 ? 27.391 -7.942 -35.253 1.00 90.88 288 VAL A N 1
ATOM 2260 C CA . VAL A 1 288 ? 28.194 -7.180 -36.213 1.00 90.88 288 VAL A CA 1
ATOM 2261 C C . VAL A 1 288 ? 27.765 -5.717 -36.253 1.00 90.88 288 VAL A C 1
ATOM 2263 O O . VAL A 1 288 ? 26.586 -5.375 -36.264 1.00 90.88 288 VAL A O 1
ATOM 2266 N N . ALA A 1 289 ? 28.758 -4.842 -36.299 1.00 90.06 289 ALA A N 1
ATOM 2267 C CA . ALA A 1 289 ? 28.633 -3.462 -35.877 1.00 90.06 289 ALA A CA 1
ATOM 2268 C C . ALA A 1 289 ? 29.408 -2.522 -36.823 1.00 90.06 289 ALA A C 1
ATOM 2270 O O . ALA A 1 289 ? 30.599 -2.757 -37.065 1.00 90.06 289 ALA A O 1
ATOM 2271 N N . PRO A 1 290 ? 28.794 -1.448 -37.366 1.00 91.38 290 PRO A N 1
ATOM 2272 C CA . PRO A 1 290 ? 29.542 -0.398 -38.034 1.00 91.38 290 PRO A CA 1
ATOM 2273 C C . PRO A 1 290 ? 30.179 0.532 -36.995 1.00 91.38 290 PRO A C 1
ATOM 2275 O O . PRO A 1 290 ? 29.521 1.002 -36.068 1.00 91.38 290 PRO A O 1
ATOM 2278 N N . ARG A 1 291 ? 31.452 0.854 -37.198 1.00 91.50 291 ARG A N 1
ATOM 2279 C CA . ARG A 1 291 ? 32.180 1.867 -36.434 1.00 91.50 291 ARG A CA 1
ATOM 2280 C C . ARG A 1 291 ? 32.807 2.863 -37.394 1.00 91.50 291 ARG A C 1
ATOM 2282 O O . ARG A 1 291 ? 33.312 2.490 -38.451 1.00 91.50 291 ARG A O 1
ATOM 2289 N N . VAL A 1 292 ? 32.788 4.134 -37.035 1.00 92.50 292 VAL A N 1
ATOM 2290 C CA . VAL A 1 292 ? 33.530 5.184 -37.737 1.00 92.50 292 VAL A CA 1
ATOM 2291 C C . VAL A 1 292 ? 34.595 5.752 -36.818 1.00 92.50 292 VAL A C 1
ATOM 2293 O O . VAL A 1 292 ? 34.477 5.655 -35.598 1.00 92.50 292 VAL A O 1
ATOM 2296 N N . TYR A 1 293 ? 35.646 6.332 -37.386 1.00 93.12 293 TYR A N 1
ATOM 2297 C CA . TYR A 1 293 ? 36.692 6.944 -36.581 1.00 93.12 293 TYR A CA 1
ATOM 2298 C C . TYR A 1 293 ? 37.399 8.099 -37.267 1.00 93.12 293 TYR A C 1
ATOM 2300 O O . TYR A 1 293 ? 37.455 8.177 -38.497 1.00 93.12 293 TYR A O 1
ATOM 2308 N N . VAL A 1 294 ? 37.989 8.958 -36.439 1.00 92.12 294 VAL A N 1
ATOM 2309 C CA . VAL A 1 294 ? 38.918 10.014 -36.834 1.00 92.12 294 VAL A CA 1
ATOM 2310 C C . VAL A 1 294 ? 40.176 9.892 -35.987 1.00 92.12 294 VAL A C 1
ATOM 2312 O O . VAL A 1 294 ? 40.106 9.830 -34.760 1.00 92.12 294 VAL A O 1
ATOM 2315 N N . LEU A 1 295 ? 41.329 9.848 -36.642 1.00 89.81 295 LEU A N 1
ATOM 2316 C CA . LEU A 1 295 ? 42.642 9.781 -36.017 1.00 89.81 295 LEU A CA 1
ATOM 2317 C C . LEU A 1 295 ? 43.428 11.060 -36.331 1.00 89.81 295 LEU A C 1
ATOM 2319 O O . LEU A 1 295 ? 43.501 11.490 -37.484 1.00 89.81 295 LEU A O 1
ATOM 2323 N N . GLY A 1 296 ? 44.036 11.647 -35.298 1.00 86.00 296 GLY A N 1
ATOM 2324 C CA . GLY A 1 296 ? 44.768 12.912 -35.389 1.00 86.00 296 GLY A CA 1
ATOM 2325 C C . GLY A 1 296 ? 43.896 14.136 -35.097 1.00 86.00 296 GLY A C 1
ATOM 2326 O O . GLY A 1 296 ? 42.805 14.025 -34.540 1.00 86.00 296 GLY A O 1
ATOM 2327 N N . VAL A 1 297 ? 44.404 15.325 -35.428 1.00 86.31 297 VAL A N 1
ATOM 2328 C CA . VAL A 1 297 ? 43.690 16.597 -35.234 1.00 86.31 297 VAL A CA 1
ATOM 2329 C C . VAL A 1 297 ? 42.907 16.916 -36.502 1.00 86.31 297 VAL A C 1
ATOM 2331 O O . VAL A 1 297 ? 43.498 17.036 -37.569 1.00 86.31 297 VAL A O 1
ATOM 2334 N N . GLY A 1 298 ? 41.589 17.074 -36.396 1.00 87.19 298 GLY A N 1
ATOM 2335 C CA . GLY A 1 298 ? 40.752 17.473 -37.528 1.00 87.19 298 GLY A CA 1
ATOM 2336 C C . GLY A 1 298 ? 39.387 16.796 -37.547 1.00 87.19 298 GLY A C 1
ATOM 2337 O O . GLY A 1 298 ? 38.902 16.298 -36.530 1.00 87.19 298 GLY A O 1
ATOM 2338 N N . ARG A 1 299 ? 38.737 16.827 -38.716 1.00 88.88 299 ARG A N 1
ATOM 2339 C CA . ARG A 1 299 ? 37.341 16.400 -38.885 1.00 88.88 299 ARG A CA 1
ATOM 2340 C C . ARG A 1 299 ? 37.198 15.274 -39.897 1.00 88.88 299 ARG A C 1
ATOM 2342 O O . ARG A 1 299 ? 37.765 15.345 -40.983 1.00 88.88 299 ARG A O 1
ATOM 2349 N N . GLY A 1 300 ? 36.377 14.286 -39.564 1.00 90.50 300 GLY A N 1
ATOM 2350 C CA . GLY A 1 300 ? 35.864 13.280 -40.489 1.00 90.50 300 GLY A CA 1
ATOM 2351 C C . GLY A 1 300 ? 34.383 13.519 -40.755 1.00 90.50 300 GLY A C 1
ATOM 2352 O O . GLY A 1 300 ? 33.638 13.785 -39.816 1.00 90.50 300 GLY A O 1
ATOM 2353 N N . ARG A 1 301 ? 33.948 13.428 -42.013 1.00 90.12 301 ARG A N 1
ATOM 2354 C CA . ARG A 1 301 ? 32.534 13.525 -42.407 1.00 90.12 301 ARG A CA 1
ATOM 2355 C C . ARG A 1 301 ? 32.104 12.242 -43.111 1.00 90.12 301 ARG A C 1
ATOM 2357 O O . ARG A 1 301 ? 32.747 11.835 -44.079 1.00 90.12 301 ARG A O 1
ATOM 2364 N N . PHE A 1 302 ? 31.032 11.626 -42.626 1.00 90.12 302 PHE A N 1
ATOM 2365 C CA . PHE A 1 302 ? 30.542 10.313 -43.039 1.00 90.12 302 PHE A CA 1
ATOM 2366 C C . PHE A 1 302 ? 29.123 10.432 -43.594 1.00 90.12 302 PHE A C 1
ATOM 2368 O O . PHE A 1 302 ? 28.237 11.005 -42.964 1.00 90.12 302 PHE A O 1
ATOM 2375 N N . GLU A 1 303 ? 28.906 9.878 -44.781 1.00 88.00 303 GLU A N 1
ATOM 2376 C CA . GLU A 1 303 ? 27.628 9.906 -45.493 1.00 88.00 303 GLU A CA 1
ATOM 2377 C C . GLU A 1 303 ? 27.233 8.472 -45.876 1.00 88.00 303 GLU A C 1
ATOM 2379 O O . GLU A 1 303 ? 28.078 7.704 -46.347 1.00 88.00 303 GLU A O 1
ATOM 2384 N N . ARG A 1 304 ? 25.940 8.137 -45.758 1.00 85.50 304 ARG A N 1
ATOM 2385 C CA . ARG A 1 304 ? 25.341 6.871 -46.234 1.00 85.50 304 ARG A CA 1
ATOM 2386 C C . ARG A 1 304 ? 26.077 5.625 -45.729 1.00 85.50 304 ARG A C 1
ATOM 2388 O O . ARG A 1 304 ? 26.658 4.887 -46.525 1.00 85.50 304 ARG A O 1
ATOM 2395 N N . ILE A 1 305 ? 26.052 5.401 -44.419 1.00 87.31 305 ILE A N 1
ATOM 2396 C CA . ILE A 1 305 ? 26.660 4.214 -43.810 1.00 87.31 305 ILE A CA 1
ATOM 2397 C C . ILE A 1 305 ? 25.705 3.034 -43.997 1.00 87.31 305 ILE A C 1
ATOM 2399 O O . ILE A 1 305 ? 24.572 3.078 -43.524 1.00 87.31 305 ILE A O 1
ATOM 2403 N N . LEU A 1 306 ? 26.154 1.996 -44.701 1.00 87.06 306 LEU A N 1
ATOM 2404 C CA . LEU A 1 306 ? 25.362 0.808 -45.026 1.00 87.06 306 LEU A CA 1
ATOM 2405 C C . LEU A 1 306 ? 26.125 -0.456 -44.638 1.00 87.06 306 LEU A C 1
ATOM 2407 O O . LEU A 1 306 ? 27.239 -0.670 -45.123 1.00 87.06 306 LEU A O 1
ATOM 2411 N N . LEU A 1 307 ? 25.503 -1.297 -43.817 1.00 87.00 307 LEU A N 1
ATOM 2412 C CA . LEU A 1 307 ? 25.998 -2.608 -43.408 1.00 87.00 307 LEU A CA 1
ATOM 2413 C C . LEU A 1 307 ? 25.077 -3.708 -43.945 1.00 87.00 307 LEU A C 1
ATOM 2415 O O . LEU A 1 307 ? 23.859 -3.673 -43.769 1.00 87.00 307 LEU A O 1
ATOM 2419 N N . GLU A 1 308 ? 25.672 -4.705 -44.591 1.00 87.81 308 GLU A N 1
ATOM 2420 C CA . GLU A 1 308 ? 24.961 -5.763 -45.306 1.00 87.81 308 GLU A CA 1
ATOM 2421 C C . GLU A 1 308 ? 25.601 -7.133 -45.048 1.00 87.81 308 GLU A C 1
ATOM 2423 O O . GLU A 1 308 ? 26.827 -7.249 -45.057 1.00 87.81 308 GLU A O 1
ATOM 2428 N N . GLU A 1 309 ? 24.794 -8.189 -44.904 1.00 85.50 309 GLU A N 1
ATOM 2429 C CA . GLU A 1 309 ? 25.279 -9.563 -45.087 1.00 85.50 309 GLU A CA 1
ATOM 2430 C C . GLU A 1 309 ? 25.389 -9.855 -46.587 1.00 85.50 309 GLU A C 1
ATOM 2432 O O . GLU A 1 309 ? 24.454 -9.657 -47.369 1.00 85.50 309 GLU A O 1
ATOM 2437 N N . VAL A 1 310 ? 26.551 -10.345 -46.999 1.00 81.81 310 VAL A N 1
ATOM 2438 C CA . VAL A 1 310 ? 26.834 -10.754 -48.369 1.00 81.81 310 VAL A CA 1
ATOM 2439 C C . VAL A 1 310 ? 26.404 -12.210 -48.530 1.00 81.81 310 VAL A C 1
ATOM 2441 O O . VAL A 1 310 ? 27.181 -13.132 -48.279 1.00 81.81 310 VAL A O 1
ATOM 2444 N N . ALA A 1 311 ? 25.159 -12.427 -48.955 1.00 64.88 311 ALA A N 1
ATOM 2445 C CA . ALA A 1 311 ? 24.689 -13.755 -49.337 1.00 64.88 311 ALA A CA 1
ATOM 2446 C C . ALA A 1 311 ? 25.467 -14.289 -50.560 1.00 64.88 311 ALA A C 1
ATOM 2448 O O . ALA A 1 311 ? 25.853 -13.538 -51.457 1.00 64.88 311 ALA A O 1
ATOM 2449 N N . VAL A 1 312 ? 25.687 -15.609 -50.600 1.00 53.16 312 VAL A N 1
ATOM 2450 C CA . VAL A 1 312 ? 26.411 -16.311 -51.683 1.00 53.16 312 VAL A CA 1
ATOM 2451 C C . VAL A 1 312 ? 25.603 -16.351 -52.995 1.00 53.16 312 VAL A C 1
ATOM 2453 O O . VAL A 1 312 ? 26.175 -16.568 -54.061 1.00 53.16 312 VAL A O 1
ATOM 2456 N N . PHE A 1 313 ? 24.295 -16.078 -52.947 1.00 46.22 313 PHE A N 1
ATOM 2457 C CA . PHE A 1 313 ? 23.418 -16.004 -54.118 1.00 46.22 313 PHE A CA 1
ATOM 2458 C C . PHE A 1 313 ? 22.981 -14.559 -54.384 1.00 46.22 313 PHE A C 1
ATOM 2460 O O . PHE A 1 313 ? 22.768 -13.788 -53.452 1.00 46.22 313 PHE A O 1
ATOM 2467 N N . GLN A 1 314 ? 22.923 -14.194 -55.670 1.00 46.53 314 GLN A N 1
ATOM 2468 C CA . GLN A 1 314 ? 22.626 -12.845 -56.163 1.00 46.53 314 GLN A CA 1
ATOM 2469 C C . GLN A 1 314 ? 21.398 -12.242 -55.461 1.00 46.53 314 GLN A C 1
ATOM 2471 O O . GLN A 1 314 ? 20.314 -12.812 -55.536 1.00 46.53 314 GLN A O 1
ATOM 2476 N N . ARG A 1 315 ? 21.584 -11.090 -54.802 1.00 49.28 315 ARG A N 1
ATOM 2477 C CA . ARG A 1 315 ? 20.487 -10.262 -54.277 1.00 49.28 315 ARG A CA 1
ATOM 2478 C C . ARG A 1 315 ? 19.613 -9.748 -55.421 1.00 49.28 315 ARG A C 1
ATOM 2480 O O . ARG A 1 315 ? 20.149 -9.323 -56.449 1.00 49.28 315 ARG A O 1
ATOM 2487 N N . GLU A 1 316 ? 18.301 -9.713 -55.212 1.00 46.06 316 GLU A N 1
ATOM 2488 C CA . GLU A 1 316 ? 17.382 -9.011 -56.110 1.00 46.06 316 GLU A CA 1
ATOM 2489 C C . GLU A 1 316 ? 17.345 -7.501 -55.789 1.00 46.06 316 GLU A C 1
ATOM 2491 O O . GLU A 1 316 ? 17.635 -7.088 -54.660 1.00 46.06 316 GLU A O 1
ATOM 2496 N N . PRO A 1 317 ? 17.018 -6.630 -56.762 1.00 39.34 317 PRO A N 1
ATOM 2497 C CA . PRO A 1 317 ? 16.836 -5.202 -56.511 1.00 39.34 317 PRO A CA 1
ATOM 2498 C C . PRO A 1 317 ? 15.651 -4.968 -55.555 1.00 39.34 317 PRO A C 1
ATOM 2500 O O . PRO A 1 317 ? 14.498 -4.984 -55.975 1.00 39.34 317 PRO A O 1
ATOM 2503 N N . GLY A 1 318 ? 15.932 -4.753 -54.268 1.00 47.69 318 GLY A N 1
ATOM 2504 C CA . GLY A 1 318 ? 14.910 -4.542 -53.233 1.00 47.69 318 GLY A CA 1
ATOM 2505 C C . GLY A 1 318 ? 15.319 -4.989 -51.828 1.00 47.69 318 GLY A C 1
ATOM 2506 O O . GLY A 1 318 ? 14.717 -4.533 -50.858 1.00 47.69 318 GLY A O 1
ATOM 2507 N N . ASP A 1 319 ? 16.359 -5.818 -51.701 1.00 56.12 319 ASP A N 1
ATOM 2508 C CA . ASP A 1 319 ? 16.842 -6.277 -50.396 1.00 56.12 319 ASP A CA 1
ATOM 2509 C C . ASP A 1 319 ? 17.419 -5.119 -49.570 1.00 56.12 319 ASP A C 1
ATOM 2511 O O . ASP A 1 319 ? 18.412 -4.487 -49.948 1.00 56.12 319 ASP A O 1
ATOM 2515 N N . LEU A 1 320 ? 16.793 -4.848 -48.422 1.00 58.44 320 LEU A N 1
ATOM 2516 C CA . LEU A 1 320 ? 17.226 -3.806 -47.499 1.00 58.44 320 LEU A CA 1
ATOM 2517 C C . LEU A 1 320 ? 18.555 -4.194 -46.812 1.00 58.44 320 LEU A C 1
ATOM 2519 O O . LEU A 1 320 ? 18.816 -5.373 -46.544 1.00 58.44 320 LEU A O 1
ATOM 2523 N N . PRO A 1 321 ? 19.437 -3.218 -46.534 1.00 64.75 321 PRO A N 1
ATOM 2524 C CA . PRO A 1 321 ? 20.624 -3.441 -45.713 1.00 64.75 321 PRO A CA 1
ATOM 2525 C C . PRO A 1 321 ? 20.221 -3.802 -44.274 1.00 64.75 321 PRO A C 1
ATOM 2527 O O . PRO A 1 321 ? 19.163 -3.396 -43.800 1.00 64.75 321 PRO A O 1
ATOM 2530 N N . ILE A 1 322 ? 21.079 -4.548 -43.572 1.00 78.44 322 ILE A N 1
ATOM 2531 C CA . ILE A 1 322 ? 20.827 -4.952 -42.175 1.00 78.44 322 ILE A CA 1
ATOM 2532 C C . ILE A 1 322 ? 20.956 -3.739 -41.243 1.00 78.44 322 ILE A C 1
ATOM 2534 O O . ILE A 1 322 ? 20.291 -3.659 -40.217 1.00 78.44 322 ILE A O 1
ATOM 2538 N N . PHE A 1 323 ? 21.772 -2.760 -41.636 1.00 75.88 323 PHE A N 1
ATOM 2539 C CA . PHE A 1 323 ? 21.763 -1.428 -41.048 1.00 75.88 323 PHE A CA 1
ATOM 2540 C C . PHE A 1 323 ? 21.994 -0.371 -42.132 1.00 75.88 323 PHE A C 1
ATOM 2542 O O . PHE A 1 323 ? 22.867 -0.522 -42.993 1.00 75.88 323 PHE A O 1
ATOM 2549 N N . SER A 1 324 ? 21.231 0.721 -42.074 1.00 78.50 324 SER A N 1
ATOM 2550 C CA . SER A 1 324 ? 21.439 1.902 -42.911 1.00 78.50 324 SER A CA 1
ATOM 2551 C C . SER A 1 324 ? 21.212 3.181 -42.136 1.00 78.50 324 SER A C 1
ATOM 2553 O O . SER A 1 324 ? 20.150 3.347 -41.539 1.00 78.50 324 SER A O 1
ATOM 2555 N N . ASP A 1 325 ? 22.149 4.115 -42.261 1.00 74.69 325 ASP A N 1
ATOM 2556 C CA . ASP A 1 325 ? 21.986 5.474 -41.767 1.00 74.69 325 ASP A CA 1
ATOM 2557 C C . ASP A 1 325 ? 22.305 6.490 -42.872 1.00 74.69 325 ASP A C 1
ATOM 2559 O O . ASP A 1 325 ? 23.414 6.550 -43.422 1.00 74.69 325 ASP A O 1
ATOM 2563 N N . THR A 1 326 ? 21.281 7.261 -43.236 1.00 67.94 326 THR A N 1
ATOM 2564 C CA . THR A 1 326 ? 21.352 8.379 -44.186 1.00 67.94 326 THR A CA 1
ATOM 2565 C C . THR A 1 326 ? 21.258 9.734 -43.488 1.00 67.94 326 THR A C 1
ATOM 2567 O O . THR A 1 326 ? 21.285 10.759 -44.170 1.00 67.94 326 THR A O 1
ATOM 2570 N N . PHE A 1 327 ? 21.165 9.749 -42.151 1.00 70.19 327 PHE A N 1
ATOM 2571 C CA . PHE A 1 327 ? 21.125 10.941 -41.301 1.00 70.19 327 PHE A CA 1
ATOM 2572 C C . PHE A 1 327 ? 19.979 11.915 -41.636 1.00 70.19 327 PHE A C 1
ATOM 2574 O O . PHE A 1 327 ? 20.106 13.131 -41.494 1.00 70.19 327 PHE A O 1
ATOM 2581 N N . SER A 1 328 ? 18.842 11.382 -42.096 1.00 56.97 328 SER A N 1
ATOM 2582 C CA . SER A 1 328 ? 17.683 12.161 -42.558 1.00 56.97 328 SER A CA 1
ATOM 2583 C C . SER A 1 328 ? 16.731 12.621 -41.447 1.00 56.97 328 SER A C 1
ATOM 2585 O O . SER A 1 328 ? 15.912 13.509 -41.681 1.00 56.97 328 SER A O 1
ATOM 2587 N N . ALA A 1 329 ? 16.834 12.052 -40.243 1.00 53.25 329 ALA A N 1
ATOM 2588 C CA . ALA A 1 329 ? 16.072 12.435 -39.053 1.00 53.25 329 ALA A CA 1
ATOM 2589 C C . ALA A 1 329 ? 17.033 12.812 -37.907 1.00 53.25 329 ALA A C 1
ATOM 2591 O O . ALA A 1 329 ? 18.092 12.207 -37.768 1.00 53.25 329 ALA A O 1
ATOM 2592 N N . ILE A 1 330 ? 16.681 13.811 -37.082 1.00 49.78 330 ILE A N 1
ATOM 2593 C CA . ILE A 1 330 ? 17.444 14.133 -35.859 1.00 49.78 330 ILE A CA 1
ATOM 2594 C C . ILE A 1 330 ? 17.035 13.127 -34.782 1.00 49.78 330 ILE A C 1
ATOM 2596 O O . ILE A 1 330 ? 16.117 13.383 -34.011 1.00 49.78 330 ILE A O 1
ATOM 2600 N N . GLN A 1 331 ? 17.706 11.981 -34.757 1.00 49.72 331 GLN A N 1
ATOM 2601 C CA . GLN A 1 331 ? 17.787 11.106 -33.589 1.00 49.72 331 GLN A CA 1
ATOM 2602 C C . GLN A 1 331 ? 19.240 10.626 -33.497 1.00 49.72 331 GLN A C 1
ATOM 2604 O O . GLN A 1 331 ? 19.659 9.711 -34.197 1.00 49.72 331 GLN A O 1
ATOM 2609 N N . SER A 1 332 ? 20.058 11.333 -32.717 1.00 51.00 332 SER A N 1
ATOM 2610 C CA . SER A 1 332 ? 21.483 11.041 -32.544 1.00 51.00 332 SER A CA 1
ATOM 2611 C C . SER A 1 332 ? 21.676 9.839 -31.615 1.00 51.00 332 SER A C 1
ATOM 2613 O O . SER A 1 332 ? 21.600 9.991 -30.402 1.00 51.00 332 SER A O 1
ATOM 2615 N N . LEU A 1 333 ? 21.937 8.664 -32.195 1.00 62.75 333 LEU A N 1
ATOM 2616 C CA . LEU A 1 333 ? 22.228 7.402 -31.487 1.00 62.75 333 LEU A CA 1
ATOM 2617 C C . LEU A 1 333 ? 23.719 7.017 -31.519 1.00 62.75 333 LEU A C 1
ATOM 2619 O O . LEU A 1 333 ? 24.094 5.915 -31.139 1.00 62.75 333 LEU A O 1
ATOM 2623 N N . TRP A 1 334 ? 24.580 7.897 -32.036 1.00 77.06 334 TRP A N 1
ATOM 2624 C CA . TRP A 1 334 ? 26.001 7.605 -32.210 1.00 77.06 334 TRP A CA 1
ATOM 2625 C C . TRP A 1 334 ? 26.787 7.926 -30.932 1.00 77.06 334 TRP A C 1
ATOM 2627 O O . TRP A 1 334 ? 26.970 9.093 -30.588 1.00 77.06 334 TRP A O 1
ATOM 2637 N N . HIS A 1 335 ? 27.267 6.885 -30.255 1.00 79.94 335 HIS A N 1
ATOM 2638 C CA . HIS A 1 335 ? 28.073 6.950 -29.036 1.00 79.94 335 HIS A CA 1
ATOM 2639 C C . HIS A 1 335 ? 29.551 7.134 -29.376 1.00 79.94 335 HIS A C 1
ATOM 2641 O O . HIS A 1 335 ? 30.046 6.484 -30.295 1.00 79.94 335 HIS A O 1
ATOM 2647 N N . ILE A 1 336 ? 30.240 8.013 -28.642 1.00 80.31 336 ILE A N 1
ATOM 2648 C CA . ILE A 1 336 ? 31.635 8.411 -28.880 1.00 80.31 336 ILE A CA 1
ATOM 2649 C C . ILE A 1 336 ? 32.556 7.777 -27.836 1.00 80.31 336 ILE A C 1
ATOM 2651 O O . ILE A 1 336 ? 32.231 7.802 -26.652 1.00 80.31 336 ILE A O 1
ATOM 2655 N N . ASP A 1 337 ? 33.732 7.319 -28.263 1.00 78.94 337 ASP A N 1
ATOM 2656 C CA . ASP A 1 337 ? 34.786 6.813 -27.377 1.00 78.94 337 ASP A CA 1
ATOM 2657 C C . ASP A 1 337 ? 36.192 7.243 -27.869 1.00 78.94 337 ASP A C 1
ATOM 2659 O O . ASP A 1 337 ? 36.483 7.067 -29.063 1.00 78.94 337 ASP A O 1
ATOM 2663 N N . PRO A 1 338 ? 37.069 7.823 -27.016 1.00 74.94 338 PRO A N 1
ATOM 2664 C CA . PRO A 1 338 ? 36.832 8.250 -25.630 1.00 74.94 338 PRO A CA 1
ATOM 2665 C C . PRO A 1 338 ? 35.970 9.521 -25.526 1.00 74.94 338 PRO A C 1
ATOM 2667 O O . PRO A 1 338 ? 35.908 10.315 -26.476 1.00 74.94 338 PRO A O 1
ATOM 2670 N N . PRO A 1 339 ? 35.323 9.767 -24.370 1.00 65.69 339 PRO A N 1
ATOM 2671 C CA . PRO A 1 339 ? 34.552 10.985 -24.141 1.00 65.69 339 PRO A CA 1
ATOM 2672 C C . PRO A 1 339 ? 35.457 12.225 -24.254 1.00 65.69 339 PRO A C 1
ATOM 2674 O O . PRO A 1 339 ? 36.491 12.324 -23.598 1.00 65.69 339 PRO A O 1
ATOM 2677 N N . GLY A 1 340 ? 35.088 13.179 -25.119 1.00 58.44 340 GLY A N 1
ATOM 2678 C CA . GLY A 1 340 ? 35.869 14.408 -25.353 1.00 58.44 340 GLY A CA 1
ATOM 2679 C C . GLY A 1 340 ? 35.879 14.932 -26.795 1.00 58.44 340 GLY A C 1
ATOM 2680 O O . GLY A 1 340 ? 36.303 16.067 -27.038 1.00 58.44 340 GLY A O 1
ATOM 2681 N N . GLY A 1 341 ? 35.398 14.136 -27.752 1.00 65.31 341 GLY A N 1
ATOM 2682 C CA . GLY A 1 341 ? 35.158 14.563 -29.133 1.00 65.31 341 GLY A CA 1
ATOM 2683 C C . GLY A 1 341 ? 33.797 15.231 -29.348 1.00 65.31 341 GLY A C 1
ATOM 2684 O O . GLY A 1 341 ? 32.955 15.269 -28.453 1.00 65.31 341 GLY A O 1
ATOM 2685 N N . ARG A 1 342 ? 33.567 15.761 -30.555 1.00 70.06 342 ARG A N 1
ATOM 2686 C CA . ARG A 1 342 ? 32.258 16.300 -30.965 1.00 70.06 342 ARG A CA 1
ATOM 2687 C C . ARG A 1 342 ? 31.673 15.489 -32.112 1.00 70.06 342 ARG A C 1
ATOM 2689 O O . ARG A 1 342 ? 32.339 15.309 -33.130 1.00 70.06 342 ARG A O 1
ATOM 2696 N N . VAL A 1 343 ? 30.417 15.072 -31.948 1.00 69.62 343 VAL A N 1
ATOM 2697 C CA . VAL A 1 343 ? 29.551 14.599 -33.033 1.00 69.62 343 VAL A CA 1
ATOM 2698 C C . VAL A 1 343 ? 28.635 15.742 -33.451 1.00 69.62 343 VAL A C 1
ATOM 2700 O O . VAL A 1 343 ? 27.941 16.323 -32.619 1.00 69.62 343 VAL A O 1
ATOM 2703 N N . MET A 1 344 ? 28.623 16.068 -34.740 1.00 73.62 344 MET A N 1
ATOM 2704 C CA . MET A 1 344 ? 27.659 16.998 -35.327 1.00 73.62 344 MET A CA 1
ATOM 2705 C C . MET A 1 344 ? 26.897 16.297 -36.447 1.00 73.62 344 MET A C 1
ATOM 2707 O O . MET A 1 344 ? 27.486 15.564 -37.238 1.00 73.62 344 MET A O 1
ATOM 2711 N N . LEU A 1 345 ? 25.592 16.542 -36.526 1.00 72.94 345 LEU A N 1
ATOM 2712 C CA . LEU A 1 345 ? 24.767 16.118 -37.652 1.00 72.94 345 LEU A CA 1
ATOM 2713 C C . LEU A 1 345 ? 24.547 17.317 -38.570 1.00 72.94 345 LEU A C 1
ATOM 2715 O O . LEU A 1 345 ? 24.009 18.341 -38.150 1.00 72.94 345 LEU A O 1
ATOM 2719 N N . GLU A 1 346 ? 24.959 17.190 -39.825 1.00 71.19 346 GLU A N 1
ATOM 2720 C CA . GLU A 1 346 ? 24.709 18.195 -40.855 1.00 71.19 346 GLU A CA 1
ATOM 2721 C C . GLU A 1 346 ? 23.552 17.724 -41.739 1.00 71.19 346 GLU A C 1
ATOM 2723 O O . GLU A 1 346 ? 23.644 16.667 -42.365 1.00 71.19 346 GLU A O 1
ATOM 2728 N N . ARG A 1 347 ? 22.458 18.495 -41.791 1.00 67.06 347 ARG A N 1
ATOM 2729 C CA . ARG A 1 347 ? 21.342 18.228 -42.711 1.00 67.06 347 ARG A CA 1
ATOM 2730 C C . ARG A 1 347 ? 21.713 18.690 -44.120 1.00 67.06 347 ARG A C 1
ATOM 2732 O O . ARG A 1 347 ? 22.153 19.821 -44.308 1.00 67.06 347 ARG A O 1
ATOM 2739 N N . GLY A 1 348 ? 21.503 17.824 -45.100 1.00 61.47 348 GLY A N 1
ATOM 2740 C CA . GLY A 1 348 ? 21.655 18.127 -46.517 1.00 61.47 348 GLY A CA 1
ATOM 2741 C C . GLY A 1 348 ? 20.519 18.998 -47.059 1.00 61.47 348 GLY A C 1
ATOM 2742 O O . GLY A 1 348 ? 19.478 19.181 -46.428 1.00 61.47 348 GLY A O 1
ATOM 2743 N N . ALA A 1 349 ? 20.729 19.544 -48.259 1.00 52.81 349 ALA A N 1
ATOM 2744 C CA . ALA A 1 349 ? 19.767 20.421 -48.929 1.00 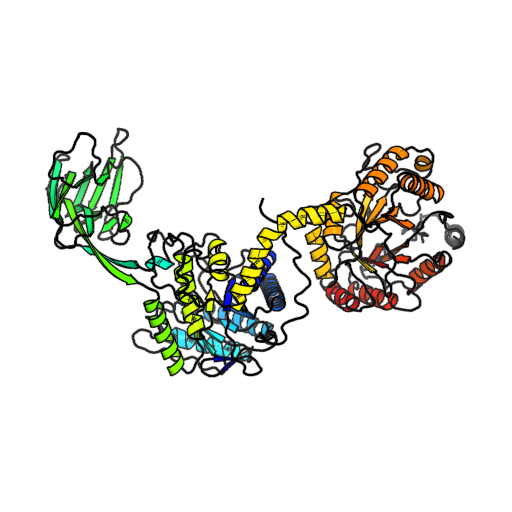52.81 349 ALA A CA 1
ATOM 2745 C C . ALA A 1 349 ? 18.528 19.678 -49.477 1.00 52.81 349 ALA A C 1
ATOM 2747 O O . ALA A 1 349 ? 17.509 20.313 -49.747 1.00 52.81 349 ALA A O 1
ATOM 2748 N N . ALA A 1 350 ? 18.603 18.352 -49.642 1.00 54.06 350 ALA A N 1
ATOM 2749 C CA . ALA A 1 350 ? 17.505 17.504 -50.100 1.00 54.06 350 ALA A CA 1
ATOM 2750 C C . ALA A 1 350 ? 16.908 16.666 -48.953 1.00 54.06 350 ALA A C 1
ATOM 2752 O O . ALA A 1 350 ? 17.609 16.239 -48.034 1.00 54.06 350 ALA A O 1
ATOM 2753 N N . ALA A 1 351 ? 15.601 16.391 -49.024 1.00 45.50 351 ALA A N 1
ATOM 2754 C CA . ALA A 1 351 ? 14.930 15.494 -48.086 1.00 45.50 351 ALA A CA 1
ATOM 2755 C C . ALA A 1 351 ? 15.550 14.086 -48.172 1.00 45.50 351 ALA A C 1
ATOM 2757 O O . ALA A 1 351 ? 15.525 13.469 -49.234 1.00 45.50 351 ALA A O 1
ATOM 2758 N N . GLY A 1 352 ? 16.107 13.588 -47.063 1.00 54.78 352 GLY A N 1
ATOM 2759 C CA . GLY A 1 352 ? 16.771 12.279 -47.016 1.00 54.78 352 GLY A CA 1
ATOM 2760 C C . GLY A 1 352 ? 18.303 12.319 -46.974 1.00 54.78 352 GLY A C 1
ATOM 2761 O O . GLY A 1 352 ? 18.916 11.263 -46.836 1.00 54.78 352 GLY A O 1
ATOM 2762 N N . GLU A 1 353 ? 18.924 13.497 -47.070 1.00 64.81 353 GLU A N 1
ATOM 2763 C CA . GLU A 1 353 ? 20.383 13.642 -47.068 1.00 64.81 353 GLU A CA 1
ATOM 2764 C C . GLU A 1 353 ? 20.880 14.283 -45.768 1.00 64.81 353 GLU A C 1
ATOM 2766 O O . GLU A 1 353 ? 20.396 15.336 -45.359 1.00 64.81 353 GLU A O 1
ATOM 2771 N N . GLY A 1 354 ? 21.874 13.666 -45.131 1.00 72.94 354 GLY A N 1
ATOM 2772 C CA . GLY A 1 354 ? 22.618 14.233 -44.012 1.00 72.94 354 GLY A CA 1
ATOM 2773 C C . GLY A 1 354 ? 24.000 13.591 -43.872 1.00 72.94 354 GLY A C 1
ATOM 2774 O O . GLY A 1 354 ? 24.325 12.625 -44.571 1.00 72.94 354 GLY A O 1
ATOM 2775 N N . SER A 1 355 ? 24.831 14.131 -42.982 1.00 82.50 355 SER A N 1
ATOM 2776 C CA . SER A 1 355 ? 26.150 13.571 -42.680 1.00 82.50 355 SER A CA 1
ATOM 2777 C C . SER A 1 355 ? 26.487 13.620 -41.194 1.00 82.50 355 SER A C 1
ATOM 2779 O O . SER A 1 355 ? 26.094 14.548 -40.484 1.00 82.50 355 SER A O 1
ATOM 2781 N N . LEU A 1 356 ? 27.233 12.613 -40.744 1.00 86.44 356 LEU A N 1
ATOM 2782 C CA . LEU A 1 356 ? 27.835 12.549 -39.419 1.00 86.44 356 LEU A CA 1
ATOM 2783 C C . LEU A 1 356 ? 29.220 13.183 -39.475 1.00 86.44 356 LEU A C 1
ATOM 2785 O O . LEU A 1 356 ? 30.049 12.786 -40.291 1.00 86.44 356 LEU A O 1
ATOM 2789 N N . ILE A 1 357 ? 29.487 14.144 -38.601 1.00 86.94 357 ILE A N 1
ATOM 2790 C CA . ILE A 1 357 ? 30.788 14.795 -38.476 1.00 86.94 357 ILE A CA 1
ATOM 2791 C C . ILE A 1 357 ? 31.386 14.416 -37.128 1.00 86.94 357 ILE A C 1
ATOM 2793 O O . ILE A 1 357 ? 30.769 14.655 -36.094 1.00 86.94 357 ILE A O 1
ATOM 2797 N N . LEU A 1 358 ? 32.601 13.875 -37.152 1.00 88.00 358 LEU A N 1
ATOM 2798 C CA . LEU A 1 358 ? 33.433 13.648 -35.977 1.00 88.00 358 LEU A CA 1
ATOM 2799 C C . LEU A 1 358 ? 34.592 14.634 -35.974 1.00 88.00 358 LEU A C 1
ATOM 2801 O O . LEU A 1 358 ? 35.316 14.738 -36.963 1.00 88.00 358 LEU A O 1
ATOM 2805 N N . GLU A 1 359 ? 34.794 15.330 -34.862 1.00 87.31 359 GLU A N 1
ATOM 2806 C CA . GLU A 1 359 ? 35.931 16.229 -34.658 1.00 87.31 359 GLU A CA 1
ATOM 2807 C C . GLU A 1 359 ? 36.823 15.706 -33.529 1.00 87.31 359 GLU A C 1
ATOM 2809 O O . GLU A 1 359 ? 36.390 15.629 -32.375 1.00 87.31 359 GLU A O 1
ATOM 2814 N N . SER A 1 360 ? 38.071 15.368 -33.871 1.00 85.44 360 SER A N 1
ATOM 2815 C CA . SER A 1 360 ? 39.092 14.936 -32.915 1.00 85.44 360 SER A CA 1
ATOM 2816 C C . SER A 1 360 ? 40.138 16.026 -32.668 1.00 85.44 360 SER A C 1
ATOM 2818 O O . SER A 1 360 ? 40.510 16.791 -33.561 1.00 85.44 360 SER A O 1
ATOM 2820 N N . LYS A 1 361 ? 40.634 16.074 -31.426 1.00 82.81 361 LYS A N 1
ATOM 2821 C CA . LYS A 1 361 ? 41.675 16.998 -30.951 1.00 82.81 361 LYS A CA 1
ATOM 2822 C C . LYS A 1 361 ? 43.065 16.357 -30.842 1.00 82.81 361 LYS A C 1
ATOM 2824 O O . LYS A 1 361 ? 43.959 16.979 -30.276 1.00 82.81 361 LYS A O 1
ATOM 2829 N N . GLY A 1 362 ? 43.268 15.148 -31.371 1.00 77.69 362 GLY A N 1
ATOM 2830 C CA . GLY A 1 362 ? 44.603 14.543 -31.484 1.00 77.69 362 GLY A CA 1
ATOM 2831 C C . GLY A 1 362 ? 44.687 13.052 -31.163 1.00 77.69 362 GLY A C 1
ATOM 2832 O O . GLY A 1 362 ? 45.577 12.383 -31.681 1.00 77.69 362 GLY A O 1
ATOM 2833 N N . THR A 1 363 ? 43.772 12.505 -30.363 1.00 80.56 363 THR A N 1
ATOM 2834 C CA . THR A 1 363 ? 43.668 11.058 -30.105 1.00 80.56 363 THR A CA 1
ATOM 2835 C C . THR A 1 363 ? 42.696 10.394 -31.080 1.00 80.56 363 THR A C 1
ATOM 2837 O O . THR A 1 363 ? 41.946 11.062 -31.792 1.00 80.56 363 THR A O 1
ATOM 2840 N N . MET A 1 364 ? 42.727 9.064 -31.166 1.00 86.44 364 MET A N 1
ATOM 2841 C CA . MET A 1 364 ? 41.733 8.339 -31.948 1.00 86.44 364 MET A CA 1
ATOM 2842 C C . MET A 1 364 ? 40.357 8.520 -31.313 1.00 86.44 364 MET A C 1
ATOM 2844 O O . MET A 1 364 ? 40.182 8.206 -30.141 1.00 86.44 364 MET A O 1
ATOM 2848 N N . LEU A 1 365 ? 39.408 9.020 -32.095 1.00 88.88 365 LEU A N 1
ATOM 2849 C CA . LEU A 1 365 ? 38.018 9.161 -31.701 1.00 88.88 365 LEU A CA 1
ATOM 2850 C C . LEU A 1 365 ? 37.183 8.202 -32.537 1.00 88.88 365 LEU A C 1
ATOM 2852 O O . LEU A 1 365 ? 37.241 8.258 -33.767 1.00 88.88 365 LEU A O 1
ATOM 2856 N N . THR A 1 366 ? 36.409 7.343 -31.890 1.00 89.50 366 THR A N 1
ATOM 2857 C CA . THR A 1 366 ? 35.490 6.425 -32.561 1.00 89.50 366 THR A CA 1
ATOM 2858 C C . THR A 1 366 ? 34.046 6.814 -32.295 1.00 89.50 366 THR A C 1
ATOM 2860 O O . THR A 1 366 ? 33.748 7.460 -31.290 1.00 89.50 366 THR A O 1
ATOM 2863 N N . ALA A 1 367 ? 33.152 6.443 -33.210 1.00 88.62 367 ALA A N 1
ATOM 2864 C CA . ALA A 1 367 ? 31.724 6.468 -32.948 1.00 88.62 367 ALA A CA 1
ATOM 2865 C C . ALA A 1 367 ? 30.995 5.271 -33.556 1.00 88.62 367 ALA A C 1
ATOM 2867 O O . ALA A 1 367 ? 31.378 4.759 -34.613 1.00 88.62 367 ALA A O 1
ATOM 2868 N N . GLN A 1 368 ? 29.921 4.852 -32.891 1.00 86.25 368 GLN A N 1
ATOM 2869 C CA . GLN A 1 368 ? 29.088 3.707 -33.269 1.00 86.25 368 GLN A CA 1
ATOM 2870 C C . GLN A 1 368 ? 27.622 3.928 -32.859 1.00 86.25 368 GLN A C 1
ATOM 2872 O O . GLN A 1 368 ? 27.380 4.637 -31.887 1.00 86.25 368 GLN A O 1
ATOM 2877 N N . PRO A 1 369 ? 26.636 3.337 -33.557 1.00 80.75 369 PRO A N 1
ATOM 2878 C CA . PRO A 1 369 ? 25.215 3.659 -33.375 1.00 80.75 369 PRO A CA 1
ATOM 2879 C C . PRO A 1 369 ? 24.522 2.928 -32.202 1.00 80.75 369 PRO A C 1
ATOM 2881 O O . PRO A 1 369 ? 23.296 2.913 -32.135 1.00 80.75 369 PRO A O 1
ATOM 2884 N N . PHE A 1 370 ? 25.288 2.285 -31.315 1.00 77.06 370 PHE A N 1
ATOM 2885 C CA . PHE A 1 370 ? 24.817 1.567 -30.120 1.00 77.06 370 PHE A CA 1
ATOM 2886 C C . PHE A 1 370 ? 25.923 1.527 -29.060 1.00 77.06 370 PHE A C 1
ATOM 2888 O O . PHE A 1 370 ? 27.107 1.704 -29.364 1.00 77.06 370 PHE A O 1
ATOM 2895 N N . THR A 1 371 ? 25.562 1.245 -27.813 1.00 72.88 371 THR A N 1
ATOM 2896 C CA . THR A 1 371 ? 26.522 0.855 -26.774 1.00 72.88 371 THR A CA 1
ATOM 2897 C C . THR A 1 371 ? 26.645 -0.672 -26.732 1.00 72.88 371 THR A C 1
ATOM 2899 O O . THR A 1 371 ? 25.711 -1.367 -27.131 1.00 72.88 371 THR A O 1
ATOM 2902 N N . PRO A 1 372 ? 27.759 -1.230 -26.224 1.00 65.00 372 PRO A N 1
ATOM 2903 C CA . PRO A 1 372 ? 27.839 -2.664 -25.938 1.00 65.00 372 PRO A CA 1
ATOM 2904 C C . PRO A 1 372 ? 26.739 -3.159 -24.976 1.00 65.00 372 PRO A C 1
ATOM 2906 O O . PRO A 1 372 ? 26.378 -4.325 -25.012 1.00 65.00 372 PRO A O 1
ATOM 2909 N N . LEU A 1 373 ? 26.155 -2.279 -24.155 1.00 60.97 373 LEU A N 1
ATOM 2910 C CA . LEU A 1 373 ? 25.051 -2.617 -23.247 1.00 60.97 373 LEU A CA 1
ATOM 2911 C C . LEU A 1 373 ? 23.679 -2.712 -23.953 1.00 60.97 373 LEU A C 1
ATOM 2913 O O . LEU A 1 373 ? 22.728 -3.222 -23.369 1.00 60.97 373 LEU A O 1
ATOM 2917 N N . ASP A 1 374 ? 23.568 -2.268 -25.211 1.00 67.12 374 ASP A N 1
ATOM 2918 C CA . ASP A 1 374 ? 22.322 -2.228 -25.991 1.00 67.12 374 ASP A CA 1
ATOM 2919 C C . ASP A 1 374 ? 22.321 -3.281 -27.118 1.00 67.12 374 ASP A C 1
ATOM 2921 O O . ASP A 1 374 ? 22.161 -2.994 -28.309 1.00 67.12 374 ASP A O 1
ATOM 2925 N N . ALA A 1 375 ? 22.531 -4.542 -26.728 1.00 66.69 375 ALA A N 1
ATOM 2926 C CA . ALA A 1 375 ? 22.715 -5.682 -27.632 1.00 66.69 375 ALA A CA 1
ATOM 2927 C C . ALA A 1 375 ? 21.573 -5.869 -28.660 1.00 66.69 375 ALA A C 1
ATOM 2929 O O . ALA A 1 375 ? 21.783 -6.379 -29.759 1.00 66.69 375 ALA A O 1
ATOM 2930 N N . ARG A 1 376 ? 20.352 -5.410 -28.349 1.00 65.50 376 ARG A N 1
ATOM 2931 C CA . ARG A 1 376 ? 19.164 -5.531 -29.221 1.00 65.50 376 ARG A CA 1
ATOM 2932 C C . ARG A 1 376 ? 19.233 -4.661 -30.469 1.00 65.50 376 ARG A C 1
ATOM 2934 O O . ARG A 1 376 ? 18.622 -5.007 -31.479 1.00 65.50 376 ARG A O 1
ATOM 2941 N N . ARG A 1 377 ? 19.929 -3.525 -30.400 1.00 70.31 377 ARG A N 1
ATOM 2942 C CA . ARG A 1 377 ? 20.084 -2.602 -31.536 1.00 70.31 377 ARG A CA 1
ATOM 2943 C C . ARG A 1 377 ? 21.245 -2.982 -32.436 1.00 70.31 377 ARG A C 1
ATOM 2945 O O . ARG A 1 377 ? 21.369 -2.434 -33.532 1.00 70.31 377 ARG A O 1
ATOM 2952 N N . ILE A 1 378 ? 22.074 -3.922 -31.989 1.00 79.75 378 ILE A N 1
ATOM 2953 C CA . ILE A 1 378 ? 23.200 -4.419 -32.760 1.00 79.75 378 ILE A CA 1
ATOM 2954 C C . ILE A 1 378 ? 22.702 -5.519 -33.704 1.00 79.75 378 ILE A C 1
ATOM 2956 O O . ILE A 1 378 ? 22.071 -6.485 -33.267 1.00 79.75 378 ILE A O 1
ATOM 2960 N N . PRO A 1 379 ? 22.969 -5.410 -35.014 1.00 84.88 379 PRO A N 1
ATOM 2961 C CA . PRO A 1 379 ? 22.687 -6.484 -35.954 1.00 84.88 379 PRO A CA 1
ATOM 2962 C C . PRO A 1 379 ? 23.301 -7.821 -35.526 1.00 84.88 379 PRO A C 1
ATOM 2964 O O . PRO A 1 379 ? 24.503 -7.899 -35.264 1.00 84.88 379 PRO A O 1
ATOM 2967 N N . LYS A 1 380 ? 22.499 -8.894 -35.514 1.00 85.56 380 LYS A N 1
ATOM 2968 C CA . LYS A 1 380 ? 23.005 -10.249 -35.250 1.00 85.56 380 LYS A CA 1
ATOM 2969 C C . LYS A 1 380 ? 23.976 -10.690 -36.343 1.00 85.56 380 LYS A C 1
ATOM 2971 O O . LYS A 1 380 ? 23.682 -10.572 -37.537 1.00 85.56 380 LYS A O 1
ATOM 2976 N N . ALA A 1 381 ? 25.114 -11.230 -35.927 1.00 85.25 381 ALA A N 1
ATOM 2977 C CA . ALA A 1 381 ? 26.044 -11.901 -36.813 1.00 85.25 381 ALA A CA 1
ATOM 2978 C C . ALA A 1 381 ? 25.662 -13.378 -36.944 1.00 85.25 381 ALA A C 1
ATOM 2980 O O . ALA A 1 381 ? 25.198 -14.022 -36.009 1.00 85.25 381 ALA A O 1
ATOM 2981 N N . THR A 1 382 ? 25.865 -13.931 -38.132 1.00 84.00 382 THR A N 1
ATOM 2982 C CA . THR A 1 382 ? 25.845 -15.372 -38.357 1.00 84.00 382 THR A CA 1
ATOM 2983 C C . THR A 1 382 ? 27.284 -15.813 -38.558 1.00 84.00 382 THR A C 1
ATOM 2985 O O . THR A 1 382 ? 27.972 -15.322 -39.458 1.00 84.00 382 THR A O 1
ATOM 2988 N N . VAL A 1 383 ? 27.733 -16.747 -37.722 1.00 79.44 383 VAL A N 1
ATOM 2989 C CA . VAL A 1 383 ? 29.092 -17.296 -37.767 1.00 79.44 383 VAL A CA 1
ATOM 2990 C C . VAL A 1 383 ? 29.436 -17.753 -39.190 1.00 79.44 383 VAL A C 1
ATOM 2992 O O . VAL A 1 383 ? 28.609 -18.350 -39.888 1.00 79.44 383 VAL A O 1
ATOM 2995 N N . ASN A 1 384 ? 30.656 -17.450 -39.642 1.00 80.75 384 ASN A N 1
ATOM 2996 C CA . ASN A 1 384 ? 31.160 -17.754 -40.986 1.00 80.75 384 ASN A CA 1
ATOM 2997 C C . ASN A 1 384 ? 30.418 -17.074 -42.156 1.00 80.75 384 ASN A C 1
ATOM 2999 O O . ASN A 1 384 ? 30.666 -17.405 -43.322 1.00 80.75 384 ASN A O 1
ATOM 3003 N N . ARG A 1 385 ? 29.544 -16.090 -41.900 1.00 85.94 385 ARG A N 1
ATOM 3004 C CA . ARG A 1 385 ? 28.990 -15.220 -42.950 1.00 85.94 385 ARG A CA 1
ATOM 3005 C C . ARG A 1 385 ? 29.863 -14.001 -43.191 1.00 85.94 385 ARG A C 1
ATOM 3007 O O . ARG A 1 385 ? 30.587 -13.529 -42.318 1.00 85.94 385 ARG A O 1
ATOM 3014 N N . ARG A 1 386 ? 29.818 -13.503 -44.428 1.00 89.94 386 ARG A N 1
ATOM 3015 C CA . ARG A 1 386 ? 30.569 -12.321 -44.851 1.00 89.94 386 ARG A CA 1
ATOM 3016 C C . ARG A 1 386 ? 29.693 -11.087 -44.731 1.00 89.94 386 ARG A C 1
ATOM 3018 O O . ARG A 1 386 ? 28.594 -11.068 -45.271 1.00 89.94 386 ARG A O 1
ATOM 3025 N N . TYR A 1 387 ? 30.229 -10.042 -44.124 1.00 90.75 387 TYR A N 1
ATOM 3026 C CA . TYR A 1 387 ? 29.577 -8.749 -43.976 1.00 90.75 387 TYR A CA 1
ATOM 3027 C C . TYR A 1 387 ? 30.319 -7.684 -44.768 1.00 90.75 387 TYR A C 1
ATOM 3029 O O . TYR A 1 387 ? 31.539 -7.749 -44.925 1.00 90.75 387 TYR A O 1
ATOM 3037 N N . ARG A 1 388 ? 29.575 -6.708 -45.285 1.00 92.19 388 ARG A N 1
ATOM 3038 C CA . ARG A 1 388 ? 30.085 -5.565 -46.040 1.00 92.19 388 ARG A CA 1
ATOM 3039 C C . ARG A 1 388 ? 29.616 -4.276 -45.392 1.00 92.19 388 ARG A C 1
ATOM 3041 O O . ARG A 1 388 ? 28.418 -4.079 -45.236 1.00 92.19 388 ARG A O 1
ATOM 3048 N N . LEU A 1 389 ? 30.556 -3.378 -45.125 1.00 93.38 389 LEU A N 1
ATOM 3049 C CA . LEU A 1 389 ? 30.282 -2.004 -44.724 1.00 93.38 389 LEU A CA 1
ATOM 3050 C C . LEU A 1 389 ? 30.715 -1.051 -45.836 1.00 93.38 389 LEU A C 1
ATOM 3052 O O . LEU A 1 389 ? 31.833 -1.142 -46.356 1.00 93.38 389 LEU A O 1
ATOM 3056 N N . THR A 1 390 ? 29.829 -0.128 -46.195 1.00 92.56 390 THR A N 1
ATOM 3057 C CA . THR A 1 390 ? 30.110 0.949 -47.145 1.00 92.56 390 THR A CA 1
ATOM 3058 C C . THR A 1 390 ? 29.712 2.295 -46.567 1.00 92.56 390 THR A C 1
ATOM 3060 O O . THR A 1 390 ? 28.742 2.393 -45.823 1.00 92.56 390 THR A O 1
ATOM 3063 N N . ALA A 1 391 ? 30.480 3.326 -46.896 1.00 92.06 391 ALA A N 1
ATOM 3064 C CA . ALA A 1 391 ? 30.175 4.712 -46.563 1.00 92.06 391 ALA A CA 1
ATOM 3065 C C . ALA A 1 391 ? 30.892 5.636 -47.545 1.00 92.06 391 ALA A C 1
ATOM 3067 O O . ALA A 1 391 ? 31.847 5.223 -48.209 1.00 92.06 391 ALA A O 1
ATOM 3068 N N . ARG A 1 392 ? 30.492 6.902 -47.618 1.00 92.00 392 ARG A N 1
ATOM 3069 C CA . ARG A 1 392 ? 31.326 7.943 -48.224 1.00 92.00 392 ARG A CA 1
ATOM 3070 C C . ARG A 1 392 ? 31.972 8.758 -47.114 1.00 92.00 392 ARG A C 1
ATOM 3072 O O . ARG A 1 392 ? 31.285 9.198 -46.198 1.00 92.00 392 ARG A O 1
ATOM 3079 N N . VAL A 1 393 ? 33.289 8.908 -47.185 1.00 93.06 393 VAL A N 1
ATOM 3080 C CA . VAL A 1 393 ? 34.100 9.481 -46.110 1.00 93.06 393 VAL A CA 1
ATOM 3081 C C . VAL A 1 393 ? 34.942 10.625 -46.641 1.00 93.06 393 VAL A C 1
ATOM 3083 O O . VAL A 1 393 ? 35.594 10.509 -47.678 1.00 93.06 393 VAL A O 1
ATOM 3086 N N . TYR A 1 394 ? 34.927 11.731 -45.916 1.00 92.31 394 TYR A N 1
ATOM 3087 C CA . TYR A 1 394 ? 35.832 12.854 -46.086 1.00 92.31 394 TYR A CA 1
ATOM 3088 C C . TYR A 1 394 ? 36.696 12.980 -44.830 1.00 92.31 394 TYR A C 1
ATOM 3090 O O . TYR A 1 394 ? 36.166 12.956 -43.723 1.00 92.31 394 TYR A O 1
ATOM 3098 N N . ALA A 1 395 ? 38.002 13.133 -45.015 1.00 92.12 395 ALA A N 1
ATOM 3099 C CA . ALA A 1 395 ? 38.963 13.489 -43.981 1.00 92.12 395 ALA A CA 1
ATOM 3100 C C . ALA A 1 395 ? 39.490 14.904 -44.250 1.00 92.12 395 ALA A C 1
ATOM 3102 O O . ALA A 1 395 ? 39.977 15.174 -45.352 1.00 92.12 395 ALA A O 1
ATOM 3103 N N . GLY A 1 396 ? 39.363 15.788 -43.259 1.00 84.56 396 GLY A N 1
ATOM 3104 C CA . GLY A 1 396 ? 39.897 17.148 -43.293 1.00 84.56 396 GLY A CA 1
ATOM 3105 C C . GLY A 1 396 ? 41.423 17.188 -43.216 1.00 84.56 396 GLY A C 1
ATOM 3106 O O . GLY A 1 396 ? 42.067 16.187 -42.896 1.00 84.56 396 GLY A O 1
ATOM 3107 N N . GLU A 1 397 ? 41.991 18.360 -43.506 1.00 71.44 397 GLU A N 1
ATOM 3108 C CA . GLU A 1 397 ? 43.441 18.576 -43.533 1.00 71.44 397 GLU A CA 1
ATOM 3109 C C . GLU A 1 397 ? 44.085 18.069 -42.233 1.00 71.44 397 GLU A C 1
ATOM 3111 O O . GLU A 1 397 ? 43.640 18.403 -41.136 1.00 71.44 397 GLU A O 1
ATOM 3116 N N . THR A 1 398 ? 45.129 17.245 -42.366 1.00 79.50 398 THR A N 1
ATOM 3117 C CA . THR A 1 398 ? 45.910 16.612 -41.279 1.00 79.50 398 THR A CA 1
ATOM 3118 C C . THR A 1 398 ? 45.260 15.458 -40.494 1.00 79.50 398 THR A C 1
ATOM 3120 O O . THR A 1 398 ? 45.966 14.814 -39.716 1.00 79.50 398 THR A O 1
ATOM 3123 N N . ALA A 1 399 ? 43.993 15.107 -40.749 1.00 84.12 399 ALA A N 1
ATOM 3124 C CA . ALA A 1 399 ? 43.322 13.964 -40.116 1.00 84.12 399 ALA A CA 1
ATOM 3125 C C . ALA A 1 399 ? 43.231 12.730 -41.036 1.00 84.12 399 ALA A C 1
ATOM 3127 O O . ALA A 1 399 ? 43.153 12.839 -42.262 1.00 84.12 399 ALA A O 1
ATOM 3128 N N . GLU A 1 400 ? 43.184 11.543 -40.431 1.00 92.00 400 GLU A N 1
ATOM 3129 C CA . GLU A 1 400 ? 42.724 10.305 -41.068 1.00 92.00 400 GLU A CA 1
ATOM 3130 C C . GLU A 1 400 ? 41.280 10.036 -40.622 1.00 92.00 400 GLU A C 1
ATOM 3132 O O . GLU A 1 400 ? 40.982 10.104 -39.430 1.00 92.00 400 GLU A O 1
ATOM 3137 N N . ALA A 1 401 ? 40.378 9.718 -41.554 1.00 93.50 401 ALA A N 1
ATOM 3138 C CA . ALA A 1 401 ? 39.005 9.324 -41.238 1.00 93.50 401 ALA A CA 1
ATOM 3139 C C . ALA A 1 401 ? 38.648 8.003 -41.921 1.00 93.50 401 ALA A C 1
ATOM 3141 O O . ALA A 1 401 ? 38.936 7.803 -43.106 1.00 93.50 401 ALA A O 1
ATOM 3142 N N . GLY A 1 402 ? 37.994 7.102 -41.190 1.00 94.31 402 GLY A N 1
ATOM 3143 C CA . GLY A 1 402 ? 37.734 5.755 -41.678 1.00 94.31 402 GLY A CA 1
ATOM 3144 C C . GLY A 1 402 ? 36.483 5.094 -41.129 1.00 94.31 402 GLY A C 1
ATOM 3145 O O . GLY A 1 402 ? 35.849 5.560 -40.185 1.00 94.31 402 GLY A O 1
ATOM 3146 N N . ILE A 1 403 ? 36.139 3.983 -41.771 1.00 94.75 403 ILE A N 1
ATOM 3147 C CA . ILE A 1 403 ? 35.084 3.063 -41.354 1.00 94.75 403 ILE A CA 1
ATOM 3148 C C . ILE A 1 403 ? 35.707 1.751 -40.899 1.00 94.75 403 ILE A C 1
ATOM 3150 O O . ILE A 1 403 ? 36.770 1.356 -41.388 1.00 94.75 403 ILE A O 1
ATOM 3154 N N . GLY A 1 404 ? 35.012 1.034 -40.030 1.00 93.88 404 GLY A N 1
ATOM 3155 C CA . GLY A 1 404 ? 35.382 -0.311 -39.650 1.00 93.88 404 GLY A CA 1
ATOM 3156 C C . GLY A 1 404 ? 34.201 -1.188 -39.265 1.00 93.88 404 GLY A C 1
ATOM 3157 O O . GLY A 1 404 ? 33.127 -0.713 -38.901 1.00 93.88 404 GLY A O 1
ATOM 3158 N N . LEU A 1 405 ? 34.429 -2.487 -39.414 1.00 92.00 405 LEU A N 1
ATOM 3159 C CA . LEU A 1 405 ? 33.534 -3.572 -39.045 1.00 92.00 405 LEU A CA 1
ATOM 3160 C C . LEU A 1 405 ? 34.026 -4.184 -37.743 1.00 92.00 405 LEU A C 1
ATOM 3162 O O . LEU A 1 405 ? 35.146 -4.698 -37.691 1.00 92.00 405 LEU A O 1
ATOM 3166 N N . VAL A 1 406 ? 33.172 -4.138 -36.730 1.00 91.56 406 VAL A N 1
ATOM 3167 C CA . VAL A 1 406 ? 33.410 -4.723 -35.412 1.00 91.56 406 VAL A CA 1
ATOM 3168 C C . VAL A 1 406 ? 32.516 -5.951 -35.275 1.00 91.56 406 VAL A C 1
ATOM 3170 O O . VAL A 1 406 ? 31.355 -5.917 -35.687 1.00 91.56 406 VAL A O 1
ATOM 3173 N N . PHE A 1 407 ? 33.057 -7.030 -34.719 1.00 91.44 407 PHE A N 1
ATOM 3174 C CA . PHE A 1 407 ? 32.280 -8.193 -34.301 1.00 91.44 407 PHE A CA 1
ATOM 3175 C C . PHE A 1 407 ? 32.279 -8.254 -32.785 1.00 91.44 407 PHE A C 1
ATOM 3177 O O . PHE A 1 407 ? 33.299 -7.952 -32.165 1.00 91.44 407 PHE A O 1
ATOM 3184 N N . LEU A 1 408 ? 31.143 -8.621 -32.205 1.00 89.19 408 LEU A N 1
ATOM 3185 C CA . LEU A 1 408 ? 30.978 -8.691 -30.760 1.00 89.19 408 LEU A CA 1
ATOM 3186 C C . LEU A 1 408 ? 30.468 -10.072 -30.355 1.00 89.19 408 LEU A C 1
ATOM 3188 O O . LEU A 1 408 ? 29.759 -10.711 -31.137 1.00 89.19 408 LEU A O 1
ATOM 3192 N N . SER A 1 409 ? 30.807 -10.497 -29.142 1.00 87.94 409 SER A N 1
ATOM 3193 C CA . SER A 1 409 ? 30.252 -11.689 -28.499 1.00 87.94 409 SER A CA 1
ATOM 3194 C C . SER A 1 409 ? 29.577 -11.328 -27.185 1.00 87.94 409 SER A C 1
ATOM 3196 O O . SER A 1 409 ? 29.968 -10.362 -26.529 1.00 87.94 409 SER A O 1
ATOM 3198 N N . GLU A 1 410 ? 28.554 -12.094 -26.827 1.00 86.75 410 GLU A N 1
ATOM 3199 C CA . GLU A 1 410 ? 27.888 -12.034 -25.531 1.00 86.75 410 GLU A CA 1
ATOM 3200 C C . GLU A 1 410 ? 28.559 -12.965 -24.526 1.00 86.75 410 GLU A C 1
ATOM 3202 O O . GLU A 1 410 ? 28.574 -14.187 -24.692 1.00 86.75 410 GLU A O 1
ATOM 3207 N N . ASP A 1 411 ? 28.997 -12.398 -23.409 1.00 82.06 411 ASP A N 1
ATOM 3208 C CA . ASP A 1 411 ? 29.215 -13.173 -22.199 1.00 82.06 411 ASP A CA 1
ATOM 3209 C C . ASP A 1 411 ? 27.872 -13.328 -21.494 1.00 82.06 411 ASP A C 1
ATOM 3211 O O . ASP A 1 411 ? 27.228 -12.343 -21.124 1.00 82.06 411 ASP A O 1
ATOM 3215 N N . LYS A 1 412 ? 27.434 -14.570 -21.302 1.00 83.81 412 LYS A N 1
ATOM 3216 C CA . LYS A 1 412 ? 26.137 -14.885 -20.701 1.00 83.81 412 LYS A CA 1
ATOM 3217 C C . LYS A 1 412 ? 26.217 -16.068 -19.751 1.00 83.81 412 LYS A C 1
ATOM 3219 O O . LYS A 1 412 ? 27.054 -16.955 -19.916 1.00 83.81 412 LYS A O 1
ATOM 3224 N N . TYR A 1 413 ? 25.311 -16.102 -18.781 1.00 85.44 413 TYR A N 1
ATOM 3225 C CA . TYR A 1 413 ? 25.076 -17.267 -17.931 1.00 85.44 413 TYR A CA 1
ATOM 3226 C C . TYR A 1 413 ? 23.604 -17.665 -17.979 1.00 85.44 413 TYR A C 1
ATOM 3228 O O . TYR A 1 413 ? 22.732 -16.832 -18.207 1.00 85.44 413 TYR A O 1
ATOM 3236 N N . PHE A 1 414 ? 23.318 -18.943 -17.755 1.00 86.69 414 PHE A N 1
ATOM 3237 C CA . PHE A 1 414 ? 21.942 -19.415 -17.652 1.00 86.69 414 PHE A CA 1
ATOM 3238 C C . PHE A 1 414 ? 21.434 -19.193 -16.226 1.00 86.69 414 PHE A C 1
ATOM 3240 O O . PHE A 1 414 ? 22.061 -19.678 -15.284 1.00 86.69 414 PHE A O 1
ATOM 3247 N N . SER A 1 415 ? 20.323 -18.471 -16.071 1.00 88.38 415 SER A N 1
ATOM 3248 C CA . SER A 1 415 ? 19.673 -18.231 -14.781 1.00 88.38 415 SER A CA 1
ATOM 3249 C C . SER A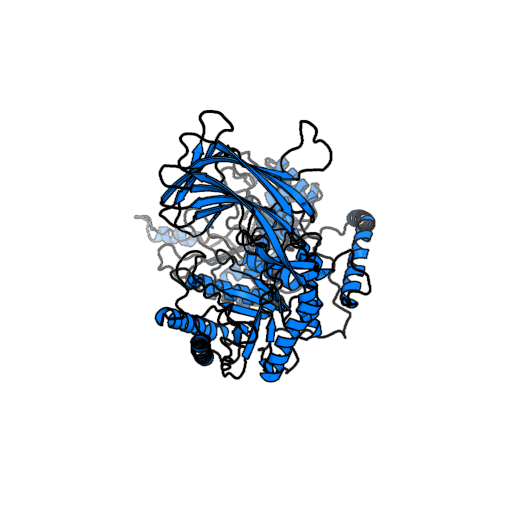 1 415 ? 18.365 -19.001 -14.657 1.00 88.38 415 SER A C 1
ATOM 3251 O O . SER A 1 415 ? 17.514 -18.965 -15.549 1.00 88.38 415 SER A O 1
ATOM 3253 N N . GLU A 1 416 ? 18.177 -19.658 -13.516 1.00 86.12 416 GLU A N 1
ATOM 3254 C CA . GLU A 1 416 ? 17.003 -20.473 -13.221 1.00 86.12 416 GLU A CA 1
ATOM 3255 C C . GLU A 1 416 ? 16.653 -20.477 -11.712 1.00 86.12 416 GLU A C 1
ATOM 3257 O O . GLU A 1 416 ? 17.427 -19.989 -10.882 1.00 86.12 416 GLU A O 1
ATOM 3262 N N . PRO A 1 417 ? 15.498 -21.042 -11.294 1.00 83.25 417 PRO A N 1
ATOM 3263 C CA . PRO A 1 417 ? 15.042 -20.981 -9.900 1.00 83.25 417 PRO A CA 1
ATOM 3264 C C . PRO A 1 417 ? 16.028 -21.554 -8.869 1.00 83.25 417 PRO A C 1
ATOM 3266 O O . PRO A 1 417 ? 15.993 -21.177 -7.697 1.00 83.25 417 PRO A O 1
ATOM 3269 N N . ARG A 1 418 ? 16.907 -22.482 -9.270 1.00 83.62 418 ARG A N 1
ATOM 3270 C CA . ARG A 1 418 ? 17.907 -23.066 -8.363 1.00 83.62 418 ARG A CA 1
ATOM 3271 C C . ARG A 1 418 ? 18.957 -22.045 -7.919 1.00 83.62 418 ARG A C 1
ATOM 3273 O O . ARG A 1 418 ? 19.421 -22.139 -6.789 1.00 83.62 418 ARG A O 1
ATOM 3280 N N . ASP A 1 419 ? 19.289 -21.076 -8.771 1.00 84.50 419 ASP A N 1
ATOM 3281 C CA . ASP A 1 419 ? 20.318 -20.076 -8.479 1.00 84.50 419 ASP A CA 1
ATOM 3282 C C . ASP A 1 419 ? 19.809 -19.101 -7.416 1.00 84.50 419 ASP A C 1
ATOM 3284 O O . ASP A 1 419 ? 20.543 -18.731 -6.504 1.00 84.50 419 ASP A O 1
ATOM 3288 N N . LEU A 1 420 ? 18.514 -18.771 -7.468 1.00 83.88 420 LEU A N 1
ATOM 3289 C CA . LEU A 1 420 ? 17.839 -18.010 -6.419 1.00 83.88 420 LEU A CA 1
ATOM 3290 C C . LEU A 1 420 ? 17.870 -18.752 -5.080 1.00 83.88 420 LEU A C 1
ATOM 3292 O O . LEU A 1 420 ? 18.197 -18.167 -4.049 1.00 83.88 420 LEU A O 1
ATOM 3296 N N . ARG A 1 421 ? 17.570 -20.059 -5.079 1.00 85.62 421 ARG A N 1
ATOM 3297 C CA . ARG A 1 421 ? 17.645 -20.871 -3.853 1.00 85.62 421 ARG A CA 1
ATOM 3298 C C . ARG A 1 421 ? 19.065 -20.928 -3.297 1.00 85.62 421 ARG A C 1
ATOM 3300 O O . ARG A 1 421 ? 19.210 -20.897 -2.082 1.00 85.62 421 ARG A O 1
ATOM 3307 N N . ALA A 1 422 ? 20.082 -21.001 -4.154 1.00 85.44 422 ALA A N 1
ATOM 3308 C CA . ALA A 1 422 ? 21.481 -20.978 -3.736 1.00 85.44 422 ALA A CA 1
ATOM 3309 C C . ALA A 1 422 ? 21.844 -19.640 -3.069 1.00 85.44 422 ALA A C 1
ATOM 3311 O O . ALA A 1 422 ? 22.313 -19.642 -1.935 1.00 85.44 422 ALA A O 1
ATOM 3312 N N . ARG A 1 423 ? 21.504 -18.502 -3.690 1.00 86.69 423 ARG A N 1
ATOM 3313 C CA . ARG A 1 423 ? 21.722 -17.177 -3.078 1.00 86.69 423 ARG A CA 1
ATOM 3314 C C . ARG A 1 423 ? 20.994 -17.026 -1.744 1.00 86.69 423 ARG A C 1
ATOM 3316 O O . ARG A 1 423 ? 21.559 -16.519 -0.781 1.00 86.69 423 ARG A O 1
ATOM 3323 N N . LEU A 1 424 ? 19.749 -17.498 -1.651 1.00 87.31 424 LEU A N 1
ATOM 3324 C CA . LEU A 1 424 ? 18.997 -17.466 -0.396 1.00 87.31 424 LEU A CA 1
ATOM 3325 C C . LEU A 1 424 ? 19.617 -18.387 0.672 1.00 87.31 424 LEU A C 1
ATOM 3327 O O . LEU A 1 424 ? 19.604 -18.046 1.854 1.00 87.31 424 LEU A O 1
ATOM 3331 N N . GLN A 1 425 ? 20.201 -19.525 0.283 1.00 88.44 425 GLN A N 1
ATOM 3332 C CA . GLN A 1 425 ? 20.946 -20.396 1.198 1.00 88.44 425 GLN A CA 1
ATOM 3333 C C . GLN A 1 425 ? 22.158 -19.693 1.8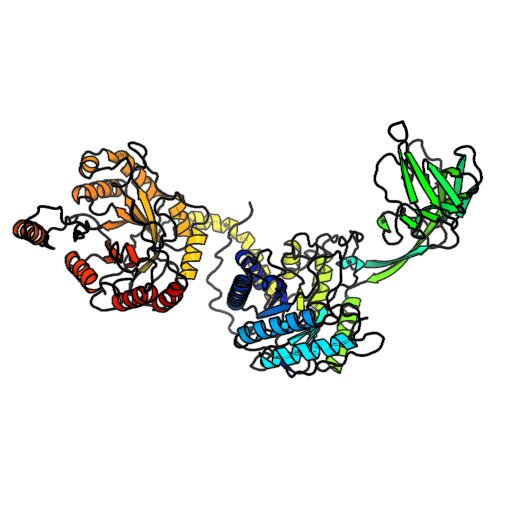02 1.00 88.44 425 GLN A C 1
ATOM 3335 O O . GLN A 1 425 ? 22.342 -19.805 3.013 1.00 88.44 425 GLN A O 1
ATOM 3340 N N . ASP A 1 426 ? 22.905 -18.905 1.031 1.00 86.00 426 ASP A N 1
ATOM 3341 C CA . ASP A 1 426 ? 24.033 -18.127 1.559 1.00 86.00 426 ASP A CA 1
ATOM 3342 C C . ASP A 1 426 ? 23.570 -17.162 2.667 1.00 86.00 426 ASP A C 1
ATOM 3344 O O . ASP A 1 426 ? 24.178 -17.070 3.739 1.00 86.00 426 ASP A O 1
ATOM 3348 N N . ARG A 1 427 ? 22.411 -16.515 2.469 1.00 87.00 427 ARG A N 1
ATOM 3349 C CA . ARG A 1 427 ? 21.763 -15.647 3.473 1.00 87.00 427 ARG A CA 1
ATOM 3350 C C . ARG A 1 427 ? 21.349 -16.427 4.719 1.00 87.00 427 ARG A C 1
ATOM 3352 O O . ARG A 1 427 ? 21.532 -15.960 5.843 1.00 87.00 427 ARG A O 1
ATOM 3359 N N . ILE A 1 428 ? 20.814 -17.633 4.545 1.00 88.88 428 ILE A N 1
ATOM 3360 C CA . ILE A 1 428 ? 20.418 -18.516 5.651 1.00 88.88 428 ILE A CA 1
ATOM 3361 C C . ILE A 1 428 ? 21.642 -19.002 6.429 1.00 88.88 428 ILE A C 1
ATOM 3363 O O . ILE A 1 428 ? 21.599 -19.090 7.656 1.00 88.88 428 ILE A O 1
ATOM 3367 N N . GLU A 1 429 ? 22.740 -19.323 5.751 1.00 87.94 429 GLU A N 1
ATOM 3368 C CA . GLU A 1 429 ? 23.999 -19.682 6.400 1.00 87.94 429 GLU A CA 1
ATOM 3369 C C . GLU A 1 429 ? 24.567 -18.521 7.203 1.00 87.94 429 GLU A C 1
ATOM 3371 O O . GLU A 1 429 ? 25.027 -18.721 8.330 1.00 87.94 429 GLU A O 1
ATOM 3376 N N . TRP A 1 430 ? 24.476 -17.306 6.671 1.00 86.25 430 TRP A N 1
ATOM 3377 C CA . TRP A 1 430 ? 24.807 -16.101 7.414 1.00 86.25 430 TRP A CA 1
ATOM 3378 C C . TRP A 1 430 ? 23.909 -15.928 8.646 1.00 86.25 430 TRP A C 1
ATOM 3380 O O . TRP A 1 430 ? 24.430 -15.814 9.753 1.00 86.25 430 TRP A O 1
ATOM 3390 N N . SER A 1 431 ? 22.584 -16.054 8.506 1.00 88.19 431 SER A N 1
ATOM 3391 C CA . SER A 1 431 ? 21.628 -16.021 9.630 1.00 88.19 431 SER A CA 1
ATOM 3392 C C . SER A 1 431 ? 21.965 -17.064 10.701 1.00 88.19 431 SER A C 1
ATOM 3394 O O . SER A 1 431 ? 21.863 -16.795 11.899 1.00 88.19 431 SER A O 1
ATOM 3396 N N . ARG A 1 432 ? 22.423 -18.255 10.292 1.00 88.88 432 ARG A N 1
ATOM 3397 C CA . ARG A 1 432 ? 22.894 -19.302 11.210 1.00 88.88 432 ARG A CA 1
ATOM 3398 C C . ARG A 1 432 ? 24.147 -18.901 11.974 1.00 88.88 432 ARG A C 1
ATOM 3400 O O . ARG A 1 432 ? 24.207 -19.169 13.170 1.00 88.88 432 ARG A O 1
ATOM 3407 N N . LYS A 1 433 ? 25.122 -18.281 11.310 1.00 85.69 433 LYS A N 1
ATOM 3408 C CA . LYS A 1 433 ? 26.366 -17.811 11.940 1.00 85.69 433 LYS A CA 1
ATOM 3409 C C . LYS A 1 433 ? 26.108 -16.637 12.887 1.00 85.69 433 LYS A C 1
ATOM 3411 O O . LYS A 1 433 ? 26.640 -16.633 13.990 1.00 85.69 433 LYS A O 1
ATOM 3416 N N . ALA A 1 434 ? 25.269 -15.691 12.469 1.00 82.00 434 ALA A N 1
ATOM 3417 C CA . ALA A 1 434 ? 24.890 -14.515 13.248 1.00 82.00 434 ALA A CA 1
ATOM 3418 C C . ALA A 1 434 ? 23.886 -14.828 14.373 1.00 82.00 434 ALA A C 1
ATOM 3420 O O . ALA A 1 434 ? 23.728 -14.034 15.292 1.00 82.00 434 ALA A O 1
ATOM 3421 N N . ASN A 1 435 ? 23.208 -15.982 14.304 1.00 87.56 435 ASN A N 1
ATOM 3422 C CA . ASN A 1 435 ? 22.080 -16.349 15.162 1.00 87.56 435 ASN A CA 1
ATOM 3423 C C . ASN A 1 435 ? 21.004 -15.249 15.228 1.00 87.56 435 ASN A C 1
ATOM 3425 O O . ASN A 1 435 ? 20.525 -14.907 16.307 1.00 87.56 435 ASN A O 1
ATOM 3429 N N . ALA A 1 436 ? 20.648 -14.706 14.064 1.00 89.19 436 ALA A N 1
ATOM 3430 C CA . ALA A 1 436 ? 19.707 -13.601 13.935 1.00 89.19 436 ALA A CA 1
ATOM 3431 C C . ALA A 1 436 ? 18.656 -13.881 12.846 1.00 89.19 436 ALA A C 1
ATOM 3433 O O . ALA A 1 436 ? 18.959 -14.598 11.879 1.00 89.19 436 ALA A O 1
ATOM 3434 N N . PRO A 1 437 ? 17.431 -13.335 12.956 1.00 93.12 437 PRO A N 1
ATOM 3435 C CA . PRO A 1 437 ? 16.405 -13.484 11.935 1.00 93.12 437 PRO A CA 1
ATOM 3436 C C . PRO A 1 437 ? 16.771 -12.669 10.695 1.00 93.12 437 PRO A C 1
ATOM 3438 O O . PRO A 1 437 ? 17.364 -11.592 10.795 1.00 93.12 437 PRO A O 1
ATOM 3441 N N . ILE A 1 438 ? 16.371 -13.171 9.527 1.00 92.31 438 ILE A N 1
ATOM 3442 C CA . ILE A 1 438 ? 16.516 -12.464 8.253 1.00 92.31 438 ILE A CA 1
ATOM 3443 C C . ILE A 1 438 ? 15.169 -12.292 7.561 1.00 92.31 438 ILE A C 1
ATOM 3445 O O . ILE A 1 438 ? 14.321 -13.186 7.604 1.00 92.31 438 ILE A O 1
ATOM 3449 N N . LEU A 1 439 ? 15.002 -11.149 6.905 1.00 93.44 439 LEU A N 1
ATOM 3450 C CA . LEU A 1 439 ? 13.805 -10.752 6.177 1.00 93.44 439 LEU A CA 1
ATOM 3451 C C . LEU A 1 439 ? 14.170 -10.295 4.761 1.00 93.44 439 LEU A C 1
ATOM 3453 O O . LEU A 1 439 ? 14.998 -9.403 4.587 1.00 93.44 439 LEU A O 1
ATOM 3457 N N . LEU A 1 440 ? 13.508 -10.849 3.748 1.00 92.56 440 LEU A N 1
ATOM 3458 C CA . LEU A 1 440 ? 13.574 -10.320 2.388 1.00 92.56 440 LEU A CA 1
ATOM 3459 C C . LEU A 1 440 ? 12.602 -9.140 2.283 1.00 92.56 440 LEU A C 1
ATOM 3461 O O . LEU A 1 440 ? 11.400 -9.354 2.169 1.00 92.56 440 LEU A O 1
ATOM 3465 N N . THR A 1 441 ? 13.076 -7.899 2.355 1.00 89.00 441 THR A N 1
ATOM 3466 C CA . THR A 1 441 ? 12.170 -6.738 2.395 1.00 89.00 441 THR A CA 1
ATOM 3467 C C . THR A 1 441 ? 11.876 -6.134 1.031 1.00 89.00 441 THR A C 1
ATOM 3469 O O . THR A 1 441 ? 10.907 -5.391 0.918 1.00 89.00 441 THR A O 1
ATOM 3472 N N . GLU A 1 442 ? 12.655 -6.432 -0.009 1.00 85.75 442 GLU A N 1
ATOM 3473 C CA . GLU A 1 442 ? 12.383 -5.926 -1.358 1.00 85.75 442 GLU A CA 1
ATOM 3474 C C . GLU A 1 442 ? 12.680 -6.965 -2.435 1.00 85.75 442 GLU A C 1
ATOM 3476 O O . GLU A 1 442 ? 13.815 -7.404 -2.608 1.00 85.75 442 GLU A O 1
ATOM 3481 N N . PHE A 1 443 ? 11.649 -7.302 -3.204 1.00 89.38 443 PHE A N 1
ATOM 3482 C CA . PHE A 1 443 ? 11.751 -7.993 -4.483 1.00 89.38 443 PHE A CA 1
ATOM 3483 C C . PHE A 1 443 ? 10.569 -7.579 -5.363 1.00 89.38 443 PHE A C 1
ATOM 3485 O O . PHE A 1 443 ? 9.484 -7.271 -4.859 1.00 89.38 443 PHE A O 1
ATOM 3492 N N . ALA A 1 444 ? 10.783 -7.545 -6.675 1.00 85.94 444 ALA A N 1
ATOM 3493 C CA . ALA A 1 444 ? 9.742 -7.295 -7.665 1.00 85.94 444 ALA A CA 1
ATOM 3494 C C . ALA A 1 444 ? 10.190 -7.785 -9.043 1.00 85.94 444 ALA A C 1
ATOM 3496 O O . ALA A 1 444 ? 11.386 -7.902 -9.311 1.00 85.94 444 ALA A O 1
ATOM 3497 N N . ALA A 1 445 ? 9.217 -8.029 -9.917 1.00 79.81 445 ALA A N 1
ATOM 3498 C CA . ALA A 1 445 ? 9.454 -8.328 -11.322 1.00 79.81 445 ALA A CA 1
ATOM 3499 C C . ALA A 1 445 ? 8.717 -7.310 -12.212 1.00 79.81 445 ALA A C 1
ATOM 3501 O O . ALA A 1 445 ? 7.644 -6.829 -11.829 1.00 79.81 445 ALA A O 1
ATOM 3502 N N . PRO A 1 446 ? 9.260 -6.980 -13.395 1.00 77.81 446 PRO A N 1
ATOM 3503 C CA . PRO A 1 446 ? 8.726 -5.926 -14.239 1.00 77.81 446 PRO A CA 1
ATOM 3504 C C . PRO A 1 446 ? 7.433 -6.374 -14.916 1.00 77.81 446 PRO A C 1
ATOM 3506 O O . PRO A 1 446 ? 7.350 -7.468 -15.476 1.00 77.81 446 PRO A O 1
ATOM 3509 N N . LYS A 1 447 ? 6.426 -5.493 -14.914 1.00 72.50 447 LYS A N 1
ATOM 3510 C CA . LYS A 1 447 ? 5.085 -5.752 -15.480 1.00 72.50 447 LYS A CA 1
ATOM 3511 C C . LYS A 1 447 ? 5.089 -6.195 -16.948 1.00 72.50 447 LYS A C 1
ATOM 3513 O O . LYS A 1 447 ? 4.148 -6.849 -17.386 1.00 72.50 447 LYS A O 1
ATOM 3518 N N . HIS A 1 448 ? 6.098 -5.786 -17.712 1.00 71.12 448 HIS A N 1
ATOM 3519 C CA . HIS A 1 448 ? 6.200 -6.010 -19.155 1.00 71.12 448 HIS A CA 1
ATOM 3520 C C . HIS A 1 448 ? 7.080 -7.215 -19.520 1.00 71.12 448 HIS A C 1
ATOM 3522 O O . HIS A 1 448 ? 7.399 -7.397 -20.696 1.00 71.12 448 HIS A O 1
ATOM 3528 N N . ALA A 1 449 ? 7.471 -8.047 -18.546 1.00 72.62 449 ALA A N 1
ATOM 3529 C CA . ALA A 1 449 ? 8.176 -9.282 -18.858 1.00 72.62 449 ALA A CA 1
ATOM 3530 C C . ALA A 1 449 ? 7.333 -10.159 -19.817 1.00 72.62 449 ALA A C 1
ATOM 3532 O O . ALA A 1 449 ? 6.101 -10.233 -19.695 1.00 72.62 449 ALA A O 1
ATOM 3533 N N . PRO A 1 450 ? 7.975 -10.818 -20.795 1.00 69.44 450 PRO A N 1
ATOM 3534 C CA . PRO A 1 450 ? 7.278 -11.662 -21.758 1.00 69.44 450 PRO A CA 1
ATOM 3535 C C . PRO A 1 450 ? 6.642 -12.887 -21.077 1.00 69.44 450 PRO A C 1
ATOM 3537 O O . PRO A 1 450 ? 7.112 -13.353 -20.044 1.00 69.44 450 PRO A O 1
ATOM 3540 N N . ASP A 1 451 ? 5.563 -13.412 -21.666 1.00 66.06 451 ASP A N 1
ATOM 3541 C CA . ASP A 1 451 ? 5.015 -14.754 -21.398 1.00 66.06 451 ASP A CA 1
ATOM 3542 C C . ASP A 1 451 ? 4.829 -15.151 -19.916 1.00 66.06 451 ASP A C 1
ATOM 3544 O O . ASP A 1 451 ? 5.077 -16.288 -19.518 1.00 66.06 451 ASP A O 1
ATOM 3548 N N . HIS A 1 452 ? 4.356 -14.224 -19.080 1.00 70.06 452 HIS A N 1
ATOM 3549 C CA . HIS A 1 452 ? 4.068 -14.453 -17.653 1.00 70.06 452 HIS A CA 1
ATOM 3550 C C . HIS A 1 452 ? 5.305 -14.774 -16.802 1.00 70.06 452 HIS A C 1
ATOM 3552 O O . HIS A 1 452 ? 5.178 -15.242 -15.667 1.00 70.06 452 HIS A O 1
ATOM 3558 N N . MET A 1 453 ? 6.507 -14.505 -17.314 1.00 77.25 453 MET A N 1
ATOM 3559 C CA . MET A 1 453 ? 7.767 -14.791 -16.627 1.00 77.25 453 MET A CA 1
ATOM 3560 C C . MET A 1 453 ? 7.941 -13.971 -15.344 1.00 77.25 453 MET A C 1
ATOM 3562 O O . MET A 1 453 ? 8.578 -14.439 -14.402 1.00 77.25 453 MET A O 1
ATOM 3566 N N . GLU A 1 454 ? 7.318 -12.795 -15.247 1.00 76.25 454 GLU A N 1
ATOM 3567 C CA . GLU A 1 454 ? 7.278 -12.008 -14.013 1.00 76.25 454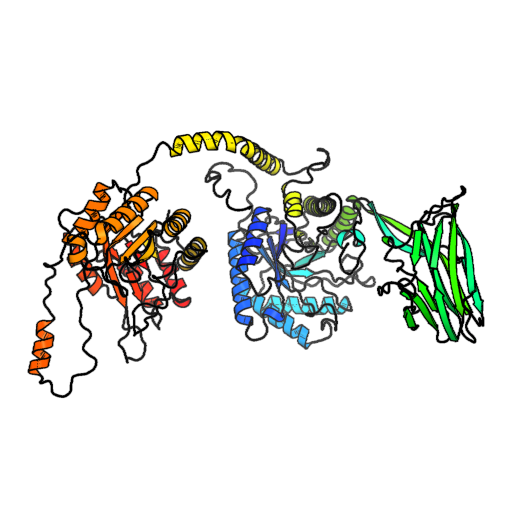 GLU A CA 1
ATOM 3568 C C . GLU A 1 454 ? 6.603 -12.768 -12.863 1.00 76.25 454 GLU A C 1
ATOM 3570 O O . GLU A 1 454 ? 7.062 -12.706 -11.723 1.00 76.25 454 GLU A O 1
ATOM 3575 N N . ILE A 1 455 ? 5.550 -13.539 -13.163 1.00 76.56 455 ILE A N 1
ATOM 3576 C CA . ILE A 1 455 ? 4.853 -14.383 -12.183 1.00 76.56 455 ILE A CA 1
ATOM 3577 C C . ILE A 1 455 ? 5.724 -15.584 -11.816 1.00 76.56 455 ILE A C 1
ATOM 3579 O O . ILE A 1 455 ? 5.802 -15.949 -10.645 1.00 76.56 455 ILE A O 1
ATOM 3583 N N . GLN A 1 456 ? 6.397 -16.191 -12.797 1.00 79.56 456 GLN A N 1
ATOM 3584 C CA . GLN A 1 456 ? 7.270 -17.342 -12.552 1.00 79.56 456 GLN A CA 1
ATOM 3585 C C . GLN A 1 456 ? 8.427 -16.982 -11.614 1.00 79.56 456 GLN A C 1
ATOM 3587 O O . GLN A 1 456 ? 8.686 -17.712 -10.655 1.00 79.56 456 GLN A O 1
ATOM 3592 N N . TRP A 1 457 ? 9.092 -15.848 -11.856 1.00 86.00 457 TRP A N 1
ATOM 3593 C CA . TRP A 1 457 ? 10.189 -15.373 -11.012 1.00 86.00 457 TRP A CA 1
ATOM 3594 C C . TRP A 1 457 ? 9.707 -15.031 -9.604 1.00 86.00 457 TRP A C 1
ATOM 3596 O O . TRP A 1 457 ? 10.270 -15.516 -8.624 1.00 86.00 457 TRP A O 1
ATOM 3606 N N . MET A 1 458 ? 8.602 -14.293 -9.492 1.00 85.00 458 MET A N 1
ATOM 3607 C CA . MET A 1 458 ? 8.015 -13.934 -8.202 1.00 85.00 458 MET A CA 1
ATOM 3608 C C . MET A 1 458 ? 7.614 -15.172 -7.383 1.00 85.00 458 MET A C 1
ATOM 3610 O O . MET A 1 458 ? 7.933 -15.258 -6.198 1.00 85.00 458 MET A O 1
ATOM 3614 N N . ASN A 1 459 ? 6.991 -16.172 -8.015 1.00 79.31 459 ASN A N 1
ATOM 3615 C CA . ASN A 1 459 ? 6.638 -17.429 -7.355 1.00 79.31 459 ASN A CA 1
ATOM 3616 C C . ASN A 1 459 ? 7.873 -18.224 -6.925 1.00 79.31 459 ASN A C 1
ATOM 3618 O O . ASN A 1 459 ? 7.839 -18.873 -5.882 1.00 79.31 459 ASN A O 1
ATOM 3622 N N . ALA A 1 460 ? 8.969 -18.173 -7.685 1.00 82.12 460 ALA A N 1
ATOM 3623 C CA . ALA A 1 460 ? 10.220 -18.805 -7.282 1.00 82.12 460 ALA A CA 1
ATOM 3624 C C . ALA A 1 460 ? 10.822 -18.143 -6.033 1.00 82.12 460 ALA A C 1
ATOM 3626 O O . ALA A 1 460 ? 11.263 -18.865 -5.137 1.00 82.12 460 ALA A O 1
ATOM 3627 N N . VAL A 1 461 ? 10.786 -16.806 -5.945 1.00 86.62 461 VAL A N 1
ATOM 3628 C CA . VAL A 1 461 ? 11.217 -16.048 -4.756 1.00 86.62 461 VAL A CA 1
ATOM 3629 C C . VAL A 1 461 ? 10.372 -16.439 -3.544 1.00 86.62 461 VAL A C 1
ATOM 3631 O O . VAL A 1 461 ? 10.910 -16.927 -2.551 1.00 86.62 461 VAL A O 1
ATOM 3634 N N . VAL A 1 462 ? 9.044 -16.291 -3.645 1.00 86.00 462 VAL A N 1
ATOM 3635 C CA . VAL A 1 462 ? 8.108 -16.584 -2.548 1.00 86.00 462 VAL A CA 1
ATOM 3636 C C . VAL A 1 462 ? 8.228 -18.044 -2.120 1.00 86.00 462 VAL A C 1
ATOM 3638 O O . VAL A 1 462 ? 8.401 -18.323 -0.939 1.00 86.00 462 VAL A O 1
ATOM 3641 N N . SER A 1 463 ? 8.235 -18.988 -3.066 1.00 79.88 463 SER A N 1
ATOM 3642 C CA . SER A 1 463 ? 8.392 -20.416 -2.769 1.00 79.88 463 SER A CA 1
ATOM 3643 C C . SER A 1 463 ? 9.702 -20.714 -2.039 1.00 79.88 463 SER A C 1
ATOM 3645 O O . SER A 1 463 ? 9.707 -21.512 -1.099 1.00 79.88 463 SER A O 1
ATOM 3647 N N . ALA A 1 464 ? 10.811 -20.080 -2.430 1.00 81.62 464 ALA A N 1
ATOM 3648 C CA . ALA A 1 464 ? 12.085 -20.251 -1.744 1.00 81.62 464 ALA A CA 1
ATOM 3649 C C . ALA A 1 464 ? 12.026 -19.687 -0.314 1.00 81.62 464 ALA A C 1
ATOM 3651 O O . ALA A 1 464 ? 12.409 -20.384 0.626 1.00 81.62 464 ALA A O 1
ATOM 3652 N N . CYS A 1 465 ? 11.481 -18.484 -0.132 1.00 86.94 465 CYS A N 1
ATOM 3653 C CA . CYS A 1 465 ? 11.269 -17.877 1.180 1.00 86.94 465 CYS A CA 1
ATOM 3654 C C . CYS A 1 465 ? 10.411 -18.758 2.101 1.00 86.94 465 CYS A C 1
ATOM 3656 O O . CYS A 1 465 ? 10.845 -19.073 3.206 1.00 86.94 465 CYS A O 1
ATOM 3658 N N . GLU A 1 466 ? 9.250 -19.227 1.636 1.00 84.12 466 GLU A N 1
ATOM 3659 C CA . GLU A 1 466 ? 8.360 -20.136 2.379 1.00 84.12 466 GLU A CA 1
ATOM 3660 C C . GLU A 1 466 ? 9.058 -21.451 2.743 1.00 84.12 466 GLU A C 1
ATOM 3662 O O . GLU A 1 466 ? 9.000 -21.895 3.888 1.00 84.12 466 GLU A O 1
ATOM 3667 N N . THR A 1 467 ? 9.788 -22.047 1.795 1.00 83.06 467 THR A N 1
ATOM 3668 C CA . THR A 1 467 ? 10.520 -23.307 2.014 1.00 83.06 467 THR A CA 1
ATOM 3669 C C . THR A 1 467 ? 11.552 -23.180 3.131 1.00 83.06 467 THR A C 1
ATOM 3671 O O . THR A 1 467 ? 11.766 -24.121 3.896 1.00 83.06 467 THR A O 1
ATOM 3674 N N . TYR A 1 468 ? 12.209 -22.025 3.228 1.00 85.06 468 TYR A N 1
ATOM 3675 C CA . TYR A 1 468 ? 13.259 -21.788 4.213 1.00 85.06 468 TYR A CA 1
ATOM 3676 C C . TYR A 1 468 ? 12.795 -21.017 5.455 1.00 85.06 468 TYR A C 1
ATOM 3678 O O . TYR A 1 468 ? 13.614 -20.772 6.344 1.00 85.06 468 TYR A O 1
ATOM 3686 N N . GLY A 1 469 ? 11.509 -20.664 5.545 1.00 87.00 469 GLY A N 1
ATOM 3687 C CA . GLY A 1 469 ? 10.949 -19.891 6.655 1.00 87.00 469 GLY A CA 1
ATOM 3688 C C . GLY A 1 469 ? 11.484 -18.458 6.740 1.00 87.00 469 GLY A C 1
ATOM 3689 O O . GLY A 1 469 ? 11.641 -17.925 7.836 1.00 87.00 469 GLY A O 1
ATOM 3690 N N . VAL A 1 470 ? 11.813 -17.846 5.600 1.00 90.69 470 VAL A N 1
ATOM 3691 C CA . VAL A 1 470 ? 12.295 -16.462 5.514 1.00 90.69 470 VAL A CA 1
ATOM 3692 C C . VAL A 1 470 ? 11.107 -15.548 5.261 1.00 90.69 470 VAL A C 1
ATOM 3694 O O . VAL A 1 470 ? 10.478 -15.619 4.210 1.00 90.69 470 VAL A O 1
ATOM 3697 N N . SER A 1 471 ? 10.812 -14.679 6.224 1.00 94.88 471 SER A N 1
ATOM 3698 C CA . SER A 1 471 ? 9.777 -13.650 6.083 1.00 94.88 471 SER A CA 1
ATOM 3699 C C . SER A 1 471 ? 10.082 -12.725 4.897 1.00 94.88 471 SER A C 1
ATOM 3701 O O . SER A 1 471 ? 11.249 -12.425 4.635 1.00 94.88 471 SER A O 1
ATOM 3703 N N . TRP A 1 472 ? 9.053 -12.267 4.184 1.00 93.44 472 TRP A N 1
ATOM 3704 C CA . TRP A 1 472 ? 9.208 -11.550 2.919 1.00 93.44 472 TRP A CA 1
ATOM 3705 C C . TRP A 1 472 ? 8.220 -10.386 2.748 1.00 93.44 472 TRP A C 1
ATOM 3707 O O . TRP A 1 472 ? 7.107 -10.411 3.275 1.00 93.44 472 TRP A O 1
ATOM 3717 N N . GLN A 1 473 ? 8.632 -9.363 1.995 1.00 91.50 473 GLN A N 1
ATOM 3718 C CA . GLN A 1 473 ? 7.821 -8.216 1.583 1.00 91.50 473 GLN A CA 1
ATOM 3719 C C . GLN A 1 473 ? 7.983 -7.979 0.076 1.00 91.50 473 GLN A C 1
ATOM 3721 O O . GLN A 1 473 ? 9.095 -7.750 -0.404 1.00 91.50 473 GLN A O 1
ATOM 3726 N N . TYR A 1 474 ? 6.882 -8.013 -0.678 1.00 89.75 474 TYR A N 1
ATOM 3727 C CA . TYR A 1 474 ? 6.884 -7.535 -2.063 1.00 89.75 474 TYR A CA 1
ATOM 3728 C C . TYR A 1 474 ? 7.121 -6.020 -2.082 1.00 89.75 474 TYR A C 1
ATOM 3730 O O . TYR A 1 474 ? 6.574 -5.316 -1.235 1.00 89.75 474 TYR A O 1
ATOM 3738 N N . ARG A 1 475 ? 7.899 -5.504 -3.045 1.00 85.38 475 ARG A N 1
ATOM 3739 C CA . ARG A 1 475 ? 8.383 -4.109 -3.049 1.00 85.38 475 ARG A CA 1
ATOM 3740 C C . ARG A 1 475 ? 7.283 -3.062 -2.859 1.00 85.38 475 ARG A C 1
ATOM 3742 O O . ARG A 1 475 ? 7.382 -2.261 -1.940 1.00 85.38 475 ARG A O 1
ATOM 3749 N N . THR A 1 476 ? 6.288 -3.009 -3.746 1.00 80.56 476 THR A N 1
ATOM 3750 C CA . THR A 1 476 ? 5.223 -2.002 -3.636 1.00 80.56 476 THR A CA 1
ATOM 3751 C C . THR A 1 476 ? 3.934 -2.371 -4.362 1.00 80.56 476 THR A C 1
ATOM 3753 O O . THR A 1 476 ? 3.944 -2.900 -5.475 1.00 80.56 476 THR A O 1
ATOM 3756 N N . MET A 1 477 ? 2.801 -2.023 -3.755 1.00 72.50 477 MET A N 1
ATOM 3757 C CA . MET A 1 477 ? 1.482 -2.132 -4.359 1.00 72.50 477 MET A CA 1
ATOM 3758 C C . MET A 1 477 ? 1.271 -1.128 -5.501 1.00 72.50 477 MET A C 1
ATOM 3760 O O . MET A 1 477 ? 0.732 -1.496 -6.545 1.00 72.50 477 MET A O 1
ATOM 3764 N N . ARG A 1 478 ? 1.699 0.133 -5.334 1.00 67.00 478 ARG A N 1
ATOM 3765 C CA . ARG A 1 478 ? 1.511 1.218 -6.316 1.00 67.00 478 ARG A CA 1
ATOM 3766 C C . ARG A 1 478 ? 2.601 2.276 -6.202 1.00 67.00 478 ARG A C 1
ATOM 3768 O O . ARG A 1 478 ? 2.711 2.920 -5.169 1.00 67.00 478 ARG A O 1
ATOM 3775 N N . GLU A 1 479 ? 3.282 2.556 -7.306 1.00 61.44 479 GLU A N 1
ATOM 3776 C CA . GLU A 1 479 ? 4.143 3.731 -7.468 1.00 61.44 479 GLU A CA 1
ATOM 3777 C C . GLU A 1 479 ? 3.892 4.290 -8.880 1.00 61.44 479 GLU A C 1
ATOM 3779 O O . GLU A 1 479 ? 3.782 3.519 -9.838 1.00 61.44 479 GLU A O 1
ATOM 3784 N N . TYR A 1 480 ? 3.633 5.600 -8.996 1.00 47.47 480 TYR A N 1
ATOM 3785 C CA . TYR A 1 480 ? 3.257 6.226 -10.273 1.00 47.47 480 TYR A CA 1
ATOM 3786 C C . TYR A 1 480 ? 4.428 6.060 -11.252 1.00 47.47 480 TYR A C 1
ATOM 3788 O O . TYR A 1 480 ? 5.549 6.419 -10.919 1.00 47.47 480 TYR A O 1
ATOM 3796 N N . ASP A 1 481 ? 4.164 5.466 -12.415 1.00 52.06 481 ASP A N 1
ATOM 3797 C CA . ASP A 1 481 ? 5.152 5.154 -13.457 1.00 52.06 481 ASP A CA 1
ATOM 3798 C C . ASP A 1 481 ? 6.246 4.115 -13.104 1.00 52.06 481 ASP A C 1
ATOM 3800 O O . ASP A 1 481 ? 7.097 3.840 -13.947 1.00 52.06 481 ASP A O 1
ATOM 3804 N N . ASP A 1 482 ? 6.185 3.428 -11.947 1.00 63.34 482 ASP A N 1
ATOM 3805 C CA . ASP A 1 482 ? 7.136 2.340 -11.637 1.00 63.34 482 ASP A CA 1
ATOM 3806 C C . ASP A 1 482 ? 6.712 1.011 -12.316 1.00 63.34 482 ASP A C 1
ATOM 3808 O O . ASP A 1 482 ? 5.635 0.454 -12.020 1.00 63.34 482 ASP A O 1
ATOM 3812 N N . PRO A 1 483 ? 7.530 0.426 -13.213 1.00 60.06 483 PRO A N 1
ATOM 3813 C CA . PRO A 1 483 ? 7.282 -0.901 -13.775 1.00 60.06 483 PRO A CA 1
ATOM 3814 C C . PRO A 1 483 ? 7.313 -2.034 -12.736 1.00 60.06 483 PRO A C 1
ATOM 3816 O O . PRO A 1 483 ? 6.859 -3.131 -13.062 1.00 60.06 483 PRO A O 1
ATOM 3819 N N . ALA A 1 484 ? 7.777 -1.793 -11.507 1.00 62.09 484 ALA A N 1
ATOM 3820 C CA . ALA A 1 484 ? 7.815 -2.753 -10.405 1.00 62.09 484 ALA A CA 1
ATOM 3821 C C . ALA A 1 484 ? 6.547 -2.782 -9.524 1.00 62.09 484 ALA A C 1
ATOM 3823 O O . ALA A 1 484 ? 6.441 -3.659 -8.660 1.00 62.09 484 ALA A O 1
ATOM 3824 N N . SER A 1 485 ? 5.564 -1.879 -9.705 1.00 71.62 485 SER A N 1
ATOM 3825 C CA . SER A 1 485 ? 4.333 -1.957 -8.889 1.00 71.62 485 SER A CA 1
ATOM 3826 C C . SER A 1 485 ? 3.539 -3.237 -9.157 1.00 71.62 485 SER A C 1
ATOM 3828 O O . SER A 1 485 ? 3.560 -3.779 -10.261 1.00 71.62 485 SER A O 1
ATOM 3830 N N . LEU A 1 486 ? 2.759 -3.687 -8.180 1.00 69.75 486 LEU A N 1
ATOM 3831 C CA . LEU A 1 486 ? 1.926 -4.874 -8.349 1.00 69.75 486 LEU A CA 1
ATOM 3832 C C . LEU A 1 486 ? 0.812 -4.639 -9.397 1.00 69.75 486 LEU A C 1
ATOM 3834 O O . LEU A 1 486 ? -0.064 -3.792 -9.219 1.00 69.75 486 LEU A O 1
ATOM 3838 N N . SER A 1 487 ? 0.827 -5.381 -10.508 1.00 66.69 487 SER A N 1
ATOM 3839 C CA . SER A 1 487 ? -0.259 -5.373 -11.507 1.00 66.69 487 SER A CA 1
ATOM 3840 C C . SER A 1 487 ? -1.378 -6.358 -11.169 1.00 66.69 487 SER A C 1
ATOM 3842 O O . SER A 1 487 ? -1.139 -7.370 -10.512 1.00 66.69 487 SER A O 1
ATOM 3844 N N . ASP A 1 488 ? -2.584 -6.136 -11.709 1.00 63.00 488 ASP A N 1
ATOM 3845 C CA . ASP A 1 488 ? -3.708 -7.083 -11.590 1.00 63.00 488 ASP A CA 1
ATOM 3846 C C . ASP A 1 488 ? -3.299 -8.508 -12.016 1.00 63.00 488 ASP A C 1
ATOM 3848 O O . ASP A 1 488 ? -3.689 -9.492 -11.396 1.00 63.00 488 ASP A O 1
ATOM 3852 N N . ARG A 1 489 ? -2.451 -8.640 -13.042 1.00 63.28 489 ARG A N 1
ATOM 3853 C CA . ARG A 1 489 ? -1.932 -9.934 -13.506 1.00 63.28 489 ARG A CA 1
ATOM 3854 C C . ARG A 1 489 ? -1.004 -10.602 -12.485 1.00 63.28 489 ARG A C 1
ATOM 3856 O O . ARG A 1 489 ? -1.124 -11.804 -12.262 1.00 63.28 489 ARG A O 1
ATOM 3863 N N . GLN A 1 490 ? -0.122 -9.846 -11.836 1.00 67.81 490 GLN A N 1
ATOM 3864 C CA . GLN A 1 490 ? 0.740 -10.359 -10.763 1.00 67.81 490 GLN A CA 1
ATOM 3865 C C . GLN A 1 490 ? -0.066 -10.727 -9.508 1.00 67.81 490 GLN A C 1
ATOM 3867 O O . GLN A 1 490 ? 0.227 -11.747 -8.888 1.00 67.81 490 GLN A O 1
ATOM 3872 N N . VAL A 1 491 ? -1.131 -9.976 -9.194 1.00 62.72 491 VAL A N 1
ATOM 3873 C CA . VAL A 1 491 ? -2.123 -10.325 -8.156 1.00 62.72 491 VAL A CA 1
ATOM 3874 C C . VAL A 1 491 ? -2.725 -11.706 -8.436 1.00 62.72 491 VAL A C 1
ATOM 3876 O O . VAL A 1 491 ? -2.710 -12.568 -7.561 1.00 62.72 491 VAL A O 1
ATOM 3879 N N . TYR A 1 492 ? -3.201 -11.957 -9.663 1.00 57.47 492 TYR A N 1
ATOM 3880 C CA . TYR A 1 492 ? -3.707 -13.281 -10.048 1.00 57.47 492 TYR A CA 1
ATOM 3881 C C . TYR A 1 492 ? -2.625 -14.367 -9.946 1.00 57.47 492 TYR A C 1
ATOM 3883 O O . TYR A 1 492 ? -2.895 -15.457 -9.450 1.00 57.47 492 TYR A O 1
ATOM 3891 N N . GLY A 1 493 ? -1.395 -14.077 -10.371 1.00 59.00 493 GLY A N 1
ATOM 3892 C CA . GLY A 1 493 ? -0.278 -15.017 -10.276 1.00 59.00 493 GLY A CA 1
ATOM 3893 C C . GLY A 1 493 ? 0.043 -15.458 -8.844 1.00 59.00 493 GLY A C 1
ATOM 3894 O O . GLY A 1 493 ? 0.264 -16.649 -8.624 1.00 59.00 493 GLY A O 1
ATOM 3895 N N . LEU A 1 494 ? 0.015 -14.526 -7.884 1.00 61.72 494 LEU A N 1
ATOM 3896 C CA . LEU A 1 494 ? 0.212 -14.810 -6.455 1.00 61.72 494 LEU A CA 1
ATOM 3897 C C . LEU A 1 494 ? -0.927 -15.644 -5.859 1.00 61.72 494 LEU A C 1
ATOM 3899 O O . LEU A 1 494 ? -0.679 -16.511 -5.026 1.00 61.72 494 LEU A O 1
ATOM 3903 N N . LEU A 1 495 ? -2.169 -15.396 -6.284 1.00 51.25 495 LEU A N 1
ATOM 3904 C CA . LEU A 1 495 ? -3.351 -16.088 -5.760 1.00 51.25 495 LEU A CA 1
ATOM 3905 C C . LEU A 1 495 ? -3.545 -17.497 -6.343 1.00 51.25 495 LEU A C 1
ATOM 3907 O O . LEU A 1 495 ? -4.019 -18.388 -5.640 1.00 51.25 495 LEU A O 1
ATOM 3911 N N . PHE A 1 496 ? -3.231 -17.694 -7.628 1.00 48.69 496 PHE A N 1
ATOM 3912 C CA . PHE A 1 496 ? -3.683 -18.863 -8.399 1.00 48.69 496 PHE A CA 1
ATOM 3913 C C . PHE A 1 496 ? -2.560 -19.657 -9.086 1.00 48.69 496 PHE A C 1
ATOM 3915 O O . PHE A 1 496 ? -2.813 -20.767 -9.555 1.00 48.69 496 PHE A O 1
ATOM 3922 N N . GLY A 1 497 ? -1.334 -19.126 -9.152 1.00 48.09 497 GLY A N 1
ATOM 3923 C CA . GLY A 1 497 ? -0.266 -19.674 -9.994 1.00 48.09 497 GLY A CA 1
ATOM 3924 C C . GLY A 1 497 ? -0.505 -19.448 -11.501 1.00 48.09 497 GLY A C 1
ATOM 3925 O O . GLY A 1 497 ? -1.571 -18.981 -11.908 1.00 48.09 497 GLY A O 1
ATOM 3926 N N . PRO A 1 498 ? 0.489 -19.721 -12.369 1.00 42.78 498 PRO A N 1
ATOM 3927 C CA . PRO A 1 498 ? 0.309 -19.631 -13.818 1.00 42.78 498 PRO A CA 1
ATOM 3928 C C . PRO A 1 498 ? -0.633 -20.739 -14.319 1.00 42.78 498 PRO A C 1
ATOM 3930 O O . PRO A 1 498 ? -0.506 -21.894 -13.917 1.00 42.78 498 PRO A O 1
ATOM 3933 N N . ALA A 1 499 ? -1.549 -20.396 -15.231 1.00 39.97 499 ALA A N 1
ATOM 3934 C CA . ALA A 1 499 ? -2.594 -21.297 -15.735 1.00 39.97 499 ALA A CA 1
ATOM 3935 C C . ALA A 1 499 ? -2.067 -22.562 -16.453 1.00 39.97 499 ALA A C 1
ATOM 3937 O O . ALA A 1 499 ? -2.807 -23.536 -16.580 1.00 39.97 499 ALA A O 1
ATOM 3938 N N . ASP A 1 500 ? -0.792 -22.568 -16.862 1.00 39.97 500 ASP A N 1
ATOM 3939 C CA . ASP A 1 500 ? -0.223 -23.560 -17.785 1.00 39.97 500 ASP A CA 1
ATOM 3940 C C . ASP A 1 500 ? 0.941 -24.389 -17.190 1.00 39.97 500 ASP A C 1
ATOM 3942 O O . ASP A 1 500 ? 1.680 -25.046 -17.925 1.00 39.97 500 ASP A O 1
ATOM 3946 N N . ALA A 1 501 ? 1.146 -24.377 -15.866 1.00 36.75 501 ALA A N 1
ATOM 3947 C CA . ALA A 1 501 ? 2.229 -25.142 -15.238 1.00 36.75 501 ALA A CA 1
ATOM 3948 C C . ALA A 1 501 ? 1.886 -26.640 -15.037 1.00 36.75 501 ALA A C 1
ATOM 3950 O O . ALA A 1 501 ? 0.782 -26.960 -14.589 1.00 36.75 501 ALA A O 1
ATOM 3951 N N . PRO A 1 502 ? 2.829 -27.576 -15.288 1.00 32.56 502 PRO A N 1
ATOM 3952 C CA . PRO A 1 502 ? 2.647 -28.999 -14.990 1.00 32.56 502 PRO A CA 1
ATOM 3953 C C . PRO A 1 502 ? 2.344 -29.228 -13.502 1.00 32.56 502 PRO A C 1
ATOM 3955 O O . PRO A 1 502 ? 3.013 -28.658 -12.636 1.00 32.56 502 PRO A O 1
ATOM 3958 N N . ALA A 1 503 ? 1.344 -30.067 -13.210 1.00 33.44 503 ALA A N 1
ATOM 3959 C CA . ALA A 1 503 ? 0.769 -30.302 -11.875 1.00 33.44 503 ALA A CA 1
ATOM 3960 C C . ALA A 1 503 ? 1.763 -30.824 -10.813 1.00 33.44 503 ALA A C 1
ATOM 3962 O O . ALA A 1 503 ? 1.483 -30.808 -9.620 1.00 33.44 503 ALA A O 1
ATOM 3963 N N . ASP A 1 504 ? 2.926 -31.282 -11.249 1.00 37.31 504 ASP A N 1
ATOM 3964 C CA . ASP A 1 504 ? 4.058 -31.782 -10.478 1.00 37.31 504 ASP A CA 1
ATOM 3965 C C . ASP A 1 504 ? 5.081 -30.690 -10.103 1.00 37.31 504 ASP A C 1
ATOM 3967 O O . ASP A 1 504 ? 6.020 -30.952 -9.352 1.00 37.31 504 ASP A O 1
ATOM 3971 N N . SER A 1 505 ? 4.879 -29.452 -10.566 1.00 36.34 505 SER A N 1
ATOM 3972 C CA . SER A 1 505 ? 5.819 -28.336 -10.373 1.00 36.34 505 SER A CA 1
ATOM 3973 C C . SER A 1 505 ? 5.552 -27.502 -9.115 1.00 36.34 505 SER A C 1
ATOM 3975 O O . SER A 1 505 ? 6.425 -26.737 -8.707 1.00 36.34 505 SER A O 1
ATOM 3977 N N . PHE A 1 506 ? 4.371 -27.615 -8.493 1.00 37.62 506 PHE A N 1
ATOM 3978 C CA . PHE A 1 506 ? 3.968 -26.718 -7.407 1.00 37.62 506 PHE A CA 1
ATOM 3979 C C . PHE A 1 506 ? 3.066 -27.405 -6.379 1.00 37.62 506 PHE A C 1
ATOM 3981 O O . PHE A 1 506 ? 1.924 -27.760 -6.662 1.00 37.62 506 PHE A O 1
ATOM 3988 N N . THR A 1 507 ? 3.552 -27.514 -5.144 1.00 36.03 507 THR A N 1
ATOM 3989 C CA . THR A 1 507 ? 2.714 -27.767 -3.968 1.00 36.03 507 THR A CA 1
ATOM 3990 C C . THR A 1 507 ? 2.071 -26.441 -3.554 1.00 36.03 507 THR A C 1
ATOM 3992 O O . THR A 1 507 ? 2.561 -25.748 -2.668 1.00 36.03 507 THR A O 1
ATOM 3995 N N . VAL A 1 508 ? 1.003 -26.035 -4.243 1.00 37.47 508 VAL A N 1
ATOM 3996 C CA . VAL A 1 508 ? 0.110 -24.982 -3.735 1.00 37.47 508 VAL A CA 1
ATOM 3997 C C . VAL A 1 508 ? -0.774 -25.604 -2.652 1.00 37.47 508 VAL A C 1
ATOM 3999 O O . VAL A 1 508 ? -1.216 -26.743 -2.804 1.00 37.47 508 VAL A O 1
ATOM 4002 N N . TRP A 1 509 ? -0.999 -24.869 -1.556 1.00 43.84 509 TRP A N 1
ATOM 4003 C CA . TRP A 1 509 ? -1.879 -25.227 -0.435 1.00 43.84 509 TRP A CA 1
ATOM 4004 C C . TRP A 1 509 ? -3.152 -25.952 -0.915 1.00 43.84 509 TRP A C 1
ATOM 4006 O O . TRP A 1 509 ? -3.985 -25.327 -1.582 1.00 43.84 509 TRP A O 1
ATOM 4016 N N . PRO A 1 510 ? -3.351 -27.238 -0.569 1.00 39.53 510 PRO A N 1
ATOM 4017 C CA . PRO A 1 510 ? -4.572 -27.970 -0.896 1.00 39.53 510 PRO A CA 1
ATOM 4018 C C . PRO A 1 510 ? -5.832 -27.274 -0.367 1.00 39.53 510 PRO A C 1
ATOM 4020 O O . PRO A 1 510 ? -6.884 -27.357 -0.996 1.00 39.53 510 PRO A O 1
ATOM 4023 N N . GLU A 1 511 ? -5.731 -26.548 0.750 1.00 39.38 511 GLU A N 1
ATOM 4024 C CA . GLU A 1 511 ? -6.817 -25.757 1.331 1.00 39.38 511 GLU A CA 1
ATOM 4025 C C . GLU A 1 511 ? -7.165 -24.526 0.480 1.00 39.38 511 GLU A C 1
ATOM 4027 O O . GLU A 1 511 ? -8.345 -24.255 0.264 1.00 39.38 511 GLU A O 1
ATOM 4032 N N . LEU A 1 512 ? -6.167 -23.830 -0.079 1.00 38.41 512 LEU A N 1
ATOM 4033 C CA . LEU A 1 512 ? -6.368 -22.671 -0.955 1.00 38.41 512 LEU A CA 1
ATOM 4034 C C . LEU A 1 512 ? -6.875 -23.113 -2.334 1.00 38.41 512 LEU A C 1
ATOM 4036 O O . LEU A 1 512 ? -7.808 -22.525 -2.872 1.00 38.41 512 LEU A O 1
ATOM 4040 N N . GLN A 1 513 ? -6.345 -24.211 -2.877 1.00 37.62 513 GLN A N 1
ATOM 4041 C CA . GLN A 1 513 ? -6.830 -24.783 -4.132 1.00 37.62 513 GLN A CA 1
ATOM 4042 C C . GLN A 1 513 ? -8.265 -25.325 -3.991 1.00 37.62 513 GLN A C 1
ATOM 4044 O O . GLN A 1 513 ? -9.064 -25.137 -4.905 1.00 37.62 513 GLN A O 1
ATOM 4049 N N . ASN A 1 514 ? -8.642 -25.925 -2.850 1.00 37.25 514 ASN A N 1
ATOM 4050 C CA . ASN A 1 514 ? -10.033 -26.316 -2.573 1.00 37.25 514 ASN A CA 1
ATOM 4051 C C . ASN A 1 514 ? -10.948 -25.106 -2.364 1.00 37.25 514 ASN A C 1
ATOM 4053 O O . ASN A 1 514 ? -12.061 -25.107 -2.886 1.00 37.25 514 ASN A O 1
ATOM 4057 N N . PHE A 1 515 ? -10.493 -24.072 -1.655 1.00 38.62 515 PHE A N 1
ATOM 4058 C CA . PHE A 1 515 ? -11.234 -22.821 -1.490 1.00 38.62 515 PHE A CA 1
ATOM 4059 C C . PHE A 1 515 ? -11.504 -22.166 -2.853 1.00 38.62 515 PHE A C 1
ATOM 4061 O O . PHE A 1 515 ? -12.632 -21.774 -3.156 1.00 38.62 515 PHE A O 1
ATOM 4068 N N . LEU A 1 516 ? -10.510 -22.159 -3.742 1.00 34.69 516 LEU A N 1
ATOM 4069 C CA . LEU A 1 516 ? -10.616 -21.579 -5.078 1.00 34.69 516 LEU A CA 1
ATOM 4070 C C . LEU A 1 516 ? -11.382 -22.476 -6.062 1.00 34.69 516 LEU A C 1
ATOM 4072 O O . LEU A 1 516 ? -12.154 -21.950 -6.850 1.00 34.69 516 LEU A O 1
ATOM 4076 N N . LEU A 1 517 ? -11.277 -23.809 -5.996 1.00 35.12 517 LEU A N 1
ATOM 4077 C CA . LEU A 1 517 ? -12.100 -24.743 -6.791 1.00 35.12 517 LEU A CA 1
ATOM 4078 C C . LEU A 1 517 ? -13.574 -24.729 -6.363 1.00 35.12 517 LEU A C 1
ATOM 4080 O O . LEU A 1 517 ? -14.460 -24.895 -7.207 1.00 35.12 517 LEU A O 1
ATOM 4084 N N . GLN A 1 518 ? -13.856 -24.499 -5.079 1.00 35.78 518 GLN A N 1
ATOM 4085 C CA . GLN A 1 518 ? -15.211 -24.223 -4.599 1.00 35.78 518 GLN A CA 1
ATOM 4086 C C . GLN A 1 518 ? -15.696 -22.852 -5.086 1.00 35.78 518 GLN A C 1
ATOM 4088 O O . GLN A 1 518 ? -16.823 -22.755 -5.561 1.00 35.78 518 GLN A O 1
ATOM 4093 N N . SER A 1 519 ? -14.825 -21.841 -5.112 1.00 34.47 519 SER A N 1
ATOM 4094 C CA . SER A 1 519 ? -15.113 -20.510 -5.672 1.00 34.47 519 SER A CA 1
ATOM 4095 C C . SER A 1 519 ? -15.293 -20.514 -7.203 1.00 34.47 519 SER A C 1
ATOM 4097 O O . SER A 1 519 ? -16.103 -19.766 -7.741 1.00 34.47 519 SER A O 1
ATOM 4099 N N . TYR A 1 520 ? -14.601 -21.396 -7.930 1.00 29.52 520 TYR A N 1
ATOM 4100 C CA . TYR A 1 520 ? -14.683 -21.512 -9.392 1.00 29.52 520 TYR A CA 1
ATOM 4101 C C . TYR A 1 520 ? -15.928 -22.290 -9.840 1.00 29.52 520 TYR A C 1
ATOM 4103 O O . TYR A 1 520 ? -16.529 -21.970 -10.864 1.00 29.52 520 TYR A O 1
ATOM 4111 N N . LYS A 1 521 ? -16.393 -23.269 -9.048 1.00 30.45 521 LYS A N 1
ATOM 4112 C CA . LYS A 1 521 ? -17.695 -23.926 -9.280 1.00 30.45 521 LYS A CA 1
ATOM 4113 C C . LYS A 1 521 ? -18.883 -22.979 -9.060 1.00 30.45 521 LYS A C 1
ATOM 4115 O O . LYS A 1 521 ? -19.902 -23.134 -9.733 1.00 30.45 521 LYS A O 1
ATOM 4120 N N . VAL A 1 522 ? -18.729 -21.956 -8.213 1.00 35.34 522 VAL A N 1
ATOM 4121 C CA . VAL A 1 522 ? -19.728 -20.892 -7.989 1.00 35.34 522 VAL A CA 1
ATOM 4122 C C . VAL A 1 522 ? -19.939 -20.018 -9.237 1.00 35.34 522 VAL A C 1
ATOM 4124 O O . VAL A 1 522 ? -21.052 -19.542 -9.456 1.00 35.34 522 VAL A O 1
ATOM 4127 N N . HIS A 1 523 ? -18.957 -19.904 -10.140 1.00 33.41 523 HIS A N 1
ATOM 4128 C CA . HIS A 1 523 ? -19.138 -19.167 -11.400 1.00 33.41 523 HIS A CA 1
ATOM 4129 C C . HIS A 1 523 ? -20.121 -19.822 -12.383 1.00 33.41 523 HIS A C 1
ATOM 4131 O O . HIS A 1 523 ? -20.712 -19.118 -13.196 1.00 33.41 523 HIS A O 1
ATOM 4137 N N . SER A 1 524 ? -20.366 -21.132 -12.281 1.00 31.81 524 SER A N 1
ATOM 4138 C CA . SER A 1 524 ? -21.342 -21.834 -13.135 1.00 31.81 524 SER A CA 1
ATOM 4139 C C . SER A 1 524 ? -22.751 -21.942 -12.534 1.00 31.81 524 SER A C 1
ATOM 4141 O O . SER A 1 524 ? -23.673 -22.389 -13.207 1.00 31.81 524 SER A O 1
ATOM 4143 N N . PHE A 1 525 ? -22.945 -21.490 -11.290 1.00 32.56 525 PHE A N 1
ATOM 4144 C CA . PHE A 1 525 ? -24.242 -21.508 -10.598 1.00 32.56 525 PHE A CA 1
ATOM 4145 C C . PHE A 1 525 ? -25.010 -20.176 -10.729 1.00 32.56 525 PHE A C 1
ATOM 4147 O O . PHE A 1 525 ? -26.190 -20.086 -10.381 1.00 32.56 525 PHE A O 1
ATOM 4154 N N . ALA A 1 526 ? -24.358 -19.139 -11.267 1.00 36.09 526 ALA A N 1
ATOM 4155 C CA . ALA A 1 526 ? -24.918 -17.799 -11.408 1.00 36.09 526 ALA A CA 1
ATOM 4156 C C . ALA A 1 526 ? -26.073 -17.722 -12.427 1.00 36.09 526 ALA A C 1
ATOM 4158 O O . ALA A 1 526 ? -27.001 -16.950 -12.215 1.00 36.09 526 ALA A O 1
ATOM 4159 N N . GLU A 1 527 ? -26.090 -18.548 -13.480 1.00 33.66 527 GLU A N 1
ATOM 4160 C CA . GLU A 1 527 ? -27.140 -18.481 -14.515 1.00 33.66 527 GLU A CA 1
ATOM 4161 C C . GLU A 1 527 ? -28.453 -19.193 -14.137 1.00 33.66 527 GLU A C 1
ATOM 4163 O O . GLU A 1 527 ? -29.527 -18.755 -14.553 1.00 33.66 527 GLU A O 1
ATOM 4168 N N . GLU A 1 528 ? -28.410 -20.254 -13.322 1.00 35.34 528 GLU A N 1
ATOM 4169 C CA . GLU A 1 528 ? -29.629 -20.906 -12.806 1.00 35.34 528 GLU A CA 1
ATOM 4170 C C . GLU A 1 528 ? -30.163 -20.220 -11.543 1.00 35.34 528 GLU A C 1
ATOM 4172 O O . GLU A 1 528 ? -31.378 -20.136 -11.354 1.00 35.34 528 GLU A O 1
ATOM 4177 N N . THR A 1 529 ? -29.284 -19.633 -10.725 1.00 32.69 529 THR A N 1
ATOM 4178 C CA . THR A 1 529 ? -29.692 -18.873 -9.533 1.00 32.69 529 THR A CA 1
ATOM 4179 C C . THR A 1 529 ? -30.313 -17.530 -9.899 1.00 32.69 529 THR A C 1
ATOM 4181 O O . THR A 1 529 ? -31.268 -17.132 -9.248 1.00 32.69 529 THR A O 1
ATOM 4184 N N . LEU A 1 530 ? -29.881 -16.866 -10.979 1.00 33.69 530 LEU A N 1
ATOM 4185 C CA . LEU A 1 530 ? -30.565 -15.673 -11.499 1.00 33.69 530 LEU A CA 1
ATOM 4186 C C . LEU A 1 530 ? -32.018 -15.972 -11.889 1.00 33.69 530 LEU A C 1
ATOM 4188 O O . LEU A 1 530 ? -32.900 -15.185 -11.569 1.00 33.69 530 LEU A O 1
ATOM 4192 N N . LYS A 1 531 ? -32.300 -17.153 -12.453 1.00 33.75 531 LYS A N 1
ATOM 4193 C CA . LYS A 1 531 ? -33.677 -17.585 -12.755 1.00 33.75 531 LYS A CA 1
ATOM 4194 C C . LYS A 1 531 ? -34.490 -17.926 -11.503 1.00 33.75 531 LYS A C 1
ATOM 4196 O O . LYS A 1 531 ? -35.696 -17.699 -11.490 1.00 33.75 531 LYS A O 1
ATOM 4201 N N . LEU A 1 532 ? -33.846 -18.441 -10.453 1.00 30.78 532 LEU A N 1
ATOM 4202 C CA . LEU A 1 532 ? -34.489 -18.765 -9.172 1.00 30.78 532 LEU A CA 1
ATOM 4203 C C . LEU A 1 532 ? -34.685 -17.528 -8.267 1.00 30.78 532 LEU A C 1
ATOM 4205 O O . LEU A 1 532 ? -35.617 -17.482 -7.466 1.00 30.78 532 LEU A O 1
ATOM 4209 N N . VAL A 1 533 ? -33.816 -16.520 -8.396 1.00 33.03 533 VAL A N 1
ATOM 4210 C CA . VAL A 1 533 ? -33.885 -15.219 -7.710 1.00 33.03 533 VAL A CA 1
ATOM 4211 C C . VAL A 1 533 ? -34.868 -14.296 -8.421 1.00 33.03 533 VAL A C 1
ATOM 4213 O O . VAL A 1 533 ? -35.651 -13.641 -7.746 1.00 33.03 533 VAL A O 1
ATOM 4216 N N . GLU A 1 534 ? -34.943 -14.308 -9.753 1.00 35.31 534 GLU A N 1
ATOM 4217 C CA . GLU A 1 534 ? -36.043 -13.668 -10.489 1.00 35.31 534 GLU A CA 1
ATOM 4218 C C . GLU A 1 534 ? -37.395 -14.327 -10.168 1.00 35.31 534 GLU A C 1
ATOM 4220 O O . GLU A 1 534 ? -38.407 -13.630 -10.096 1.00 35.31 534 GLU A O 1
ATOM 4225 N N . SER A 1 535 ? -37.424 -15.638 -9.882 1.00 30.58 535 SER A N 1
ATOM 4226 C CA . SER A 1 535 ? -38.647 -16.316 -9.433 1.00 30.58 535 SER A CA 1
ATOM 4227 C C . SER A 1 535 ? -38.989 -16.076 -7.954 1.00 30.58 535 SER A C 1
ATOM 4229 O O . SER A 1 535 ? -40.167 -16.091 -7.622 1.00 30.58 535 SER A O 1
ATOM 4231 N N . HIS A 1 536 ? -38.011 -15.824 -7.069 1.00 31.98 536 HIS A N 1
ATOM 4232 C CA . HIS A 1 536 ? -38.251 -15.481 -5.651 1.00 31.98 536 HIS A CA 1
ATOM 4233 C C . HIS A 1 536 ? -38.497 -13.982 -5.415 1.00 31.98 536 HIS A C 1
ATOM 4235 O O . HIS A 1 536 ? -39.265 -13.627 -4.530 1.00 31.98 536 HIS A O 1
ATOM 4241 N N . LEU A 1 537 ? -37.916 -13.083 -6.218 1.00 36.62 537 LEU A N 1
ATOM 4242 C CA . LEU A 1 537 ? -38.238 -11.647 -6.202 1.00 36.62 537 LEU A CA 1
ATOM 4243 C C . LEU A 1 537 ? -39.618 -11.352 -6.813 1.00 36.62 537 LEU A C 1
ATOM 4245 O O . LEU A 1 537 ? -40.162 -10.267 -6.610 1.00 36.62 537 LEU A O 1
ATOM 4249 N N . ALA A 1 538 ? -40.206 -12.322 -7.517 1.00 32.72 538 ALA A N 1
ATOM 4250 C CA . ALA A 1 538 ? -41.609 -12.304 -7.915 1.00 32.72 538 ALA A CA 1
ATOM 4251 C C . ALA A 1 538 ? -42.574 -12.703 -6.773 1.00 32.72 538 ALA A C 1
ATOM 4253 O O . ALA A 1 538 ? -43.777 -12.473 -6.899 1.00 32.72 538 ALA A O 1
ATOM 4254 N N . GLU A 1 539 ? -42.079 -13.229 -5.644 1.00 33.69 539 GLU A N 1
ATOM 4255 C CA . GLU A 1 539 ? -42.883 -13.592 -4.469 1.00 33.69 539 GLU A CA 1
ATOM 4256 C C . GLU A 1 539 ? -42.477 -12.735 -3.255 1.00 33.69 539 GLU A C 1
ATOM 4258 O O . GLU A 1 539 ? -41.620 -13.080 -2.445 1.00 33.69 539 GLU A O 1
ATOM 4263 N N . GLY A 1 540 ? -43.081 -11.547 -3.161 1.00 31.23 540 GLY A N 1
ATOM 4264 C CA . GLY A 1 540 ? -42.747 -10.529 -2.167 1.00 31.23 540 GLY A CA 1
ATOM 4265 C C . GLY A 1 540 ? -42.996 -10.926 -0.706 1.00 31.23 540 GLY A C 1
ATOM 4266 O O . GLY A 1 540 ? -44.073 -11.400 -0.346 1.00 31.23 540 GLY A O 1
ATOM 4267 N N . SER A 1 541 ? -42.036 -10.593 0.165 1.00 35.44 541 SER A N 1
ATOM 4268 C CA . SER A 1 541 ? -42.346 -10.261 1.562 1.00 35.44 541 SER A CA 1
ATOM 4269 C C . SER A 1 541 ? -42.868 -8.817 1.624 1.00 35.44 541 SER A C 1
ATOM 4271 O O . SER A 1 541 ? -42.283 -7.942 0.983 1.00 35.44 541 SER A O 1
ATOM 4273 N N . PRO A 1 542 ? -43.973 -8.532 2.336 1.00 39.75 542 PRO A N 1
ATOM 4274 C CA . PRO A 1 542 ? -44.611 -7.220 2.292 1.00 39.75 542 PRO A CA 1
ATOM 4275 C C . PRO A 1 542 ? -43.732 -6.116 2.902 1.00 39.75 542 PRO A C 1
ATOM 4277 O O . PRO A 1 542 ? -43.152 -6.278 3.974 1.00 39.75 542 PRO A O 1
ATOM 4280 N N . ALA A 1 543 ? -43.673 -4.971 2.215 1.00 53.28 543 ALA A N 1
ATOM 4281 C CA . ALA A 1 543 ? -43.041 -3.746 2.688 1.00 53.28 543 ALA A CA 1
ATOM 4282 C C . ALA A 1 543 ? -43.810 -3.186 3.895 1.00 53.28 543 ALA A C 1
ATOM 4284 O O . ALA A 1 543 ? -44.887 -2.610 3.727 1.00 53.28 543 ALA A O 1
ATOM 4285 N N . ASN A 1 544 ? -43.271 -3.384 5.099 1.00 61.03 544 ASN A N 1
ATOM 4286 C CA . ASN A 1 544 ? -43.880 -2.914 6.341 1.00 61.03 544 ASN A CA 1
ATOM 4287 C C . ASN A 1 544 ? -43.311 -1.545 6.767 1.00 61.03 544 ASN A C 1
ATOM 4289 O O . ASN A 1 544 ? -42.123 -1.288 6.555 1.00 61.03 544 ASN A O 1
ATOM 4293 N N . PRO A 1 545 ? -44.125 -0.682 7.403 1.00 69.00 545 PRO A N 1
ATOM 4294 C CA . PRO A 1 545 ? -43.652 0.543 8.042 1.00 69.00 545 PRO A CA 1
ATOM 4295 C C . PRO A 1 545 ? -42.546 0.283 9.083 1.00 69.00 545 PRO A C 1
ATOM 4297 O O . PRO A 1 545 ? -42.589 -0.687 9.843 1.00 69.00 545 PRO A O 1
ATOM 4300 N N . VAL A 1 546 ? -41.572 1.192 9.147 1.00 83.56 546 VAL A N 1
ATOM 4301 C CA . VAL A 1 546 ? -40.502 1.250 10.154 1.00 83.56 546 VAL A CA 1
ATOM 4302 C C . VAL A 1 546 ? -41.106 1.405 11.548 1.00 83.56 546 VAL A C 1
ATOM 4304 O O . VAL A 1 546 ? -41.716 2.432 11.868 1.00 83.56 546 VAL A O 1
ATOM 4307 N N . SER A 1 547 ? -40.903 0.386 12.377 1.00 83.62 547 SER A N 1
ATOM 4308 C CA . SER A 1 547 ? -41.359 0.328 13.767 1.00 83.62 547 SER A CA 1
ATOM 4309 C C . SER A 1 547 ? -40.272 0.815 14.742 1.00 83.62 547 SER A C 1
ATOM 4311 O O . SER A 1 547 ? -39.084 0.817 14.401 1.00 83.62 547 SER A O 1
ATOM 4313 N N . PRO A 1 548 ? -40.635 1.237 15.969 1.00 85.06 548 PRO A N 1
ATOM 4314 C CA . PRO A 1 548 ? -39.645 1.498 17.013 1.00 85.06 548 PRO A CA 1
ATOM 4315 C C . PRO A 1 548 ? -38.819 0.233 17.311 1.00 85.06 548 PRO A C 1
ATOM 4317 O O . PRO A 1 548 ? -39.333 -0.879 17.157 1.00 85.06 548 PRO A O 1
ATOM 4320 N N . PRO A 1 549 ? -37.557 0.373 17.760 1.00 86.62 549 PRO A N 1
ATOM 4321 C CA . PRO A 1 549 ? -36.724 -0.787 18.053 1.00 86.62 549 PRO A CA 1
ATOM 4322 C C . PRO A 1 549 ? -37.320 -1.537 19.250 1.00 86.62 549 PRO A C 1
ATOM 4324 O O . PRO A 1 549 ? -37.967 -0.918 20.095 1.00 86.62 549 PRO A O 1
ATOM 4327 N N . ALA A 1 550 ? -37.101 -2.850 19.373 1.00 82.12 550 ALA A N 1
ATOM 4328 C CA . ALA A 1 5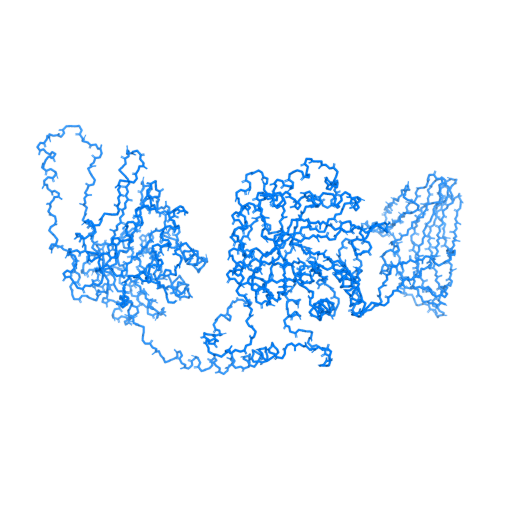50 ? -37.657 -3.634 20.487 1.00 82.12 550 ALA A CA 1
ATOM 4329 C C . ALA A 1 550 ? -37.210 -3.093 21.863 1.00 82.12 550 ALA A C 1
ATOM 4331 O O . ALA A 1 550 ? -38.009 -2.973 22.795 1.00 82.12 550 ALA A O 1
ATOM 4332 N N . ALA A 1 551 ? -35.952 -2.666 21.959 1.00 82.44 551 ALA A N 1
ATOM 4333 C CA . ALA A 1 551 ? -35.384 -1.955 23.097 1.00 82.44 551 ALA A CA 1
ATOM 4334 C C . ALA A 1 551 ? -34.490 -0.814 22.598 1.00 82.44 551 ALA A C 1
ATOM 4336 O O . ALA A 1 551 ? -33.943 -0.894 21.501 1.00 82.44 551 ALA A O 1
ATOM 4337 N N . GLY A 1 552 ? -34.347 0.238 23.405 1.00 89.12 552 GLY A N 1
ATOM 4338 C CA . GLY A 1 552 ? -33.465 1.355 23.082 1.00 89.12 552 GLY A CA 1
ATOM 4339 C C . GLY A 1 552 ? -34.056 2.380 22.111 1.00 89.12 552 GLY A C 1
ATOM 4340 O O . GLY A 1 552 ? -35.275 2.555 22.018 1.00 89.12 552 GLY A O 1
ATOM 4341 N N . CYS A 1 553 ? -33.167 3.078 21.413 1.00 93.00 553 CYS A N 1
ATOM 4342 C CA . CYS A 1 553 ? -33.443 4.255 20.604 1.00 93.00 553 CYS A CA 1
ATOM 4343 C C . CYS A 1 553 ? -32.671 4.182 19.277 1.00 93.00 553 CYS A C 1
ATOM 4345 O O . CYS A 1 553 ? -31.454 3.995 19.292 1.00 93.00 553 CYS A O 1
ATOM 4347 N N . TRP A 1 554 ? -33.358 4.333 18.138 1.00 94.44 554 TRP A N 1
ATOM 4348 C CA . TRP A 1 554 ? -32.699 4.440 16.831 1.00 94.44 554 TRP A CA 1
ATOM 4349 C C . TRP A 1 554 ? -31.840 5.704 16.762 1.00 94.44 554 TRP A C 1
ATOM 4351 O O . TRP A 1 554 ? -32.258 6.771 17.213 1.00 94.44 554 TRP A O 1
ATOM 4361 N N . VAL A 1 555 ? -30.665 5.605 16.146 1.00 93.88 555 VAL A N 1
ATOM 4362 C CA . VAL A 1 555 ? -29.770 6.746 15.930 1.00 93.88 555 VAL A CA 1
ATOM 4363 C C . VAL A 1 555 ? -29.623 7.000 14.443 1.00 93.88 555 VAL A C 1
ATOM 4365 O O . VAL A 1 555 ? -28.933 6.266 13.744 1.00 93.88 555 VAL A O 1
ATOM 4368 N N . GLY A 1 556 ? -30.284 8.043 13.958 1.00 93.25 556 GLY A N 1
ATOM 4369 C CA . GLY A 1 556 ? -30.056 8.618 12.641 1.00 93.25 556 GLY A CA 1
ATOM 4370 C C . GLY A 1 556 ? -29.063 9.774 12.691 1.00 93.25 556 GLY A C 1
ATOM 4371 O O . GLY A 1 556 ? -28.807 10.351 13.749 1.00 93.25 556 GLY A O 1
ATOM 4372 N N . ALA A 1 557 ? -28.519 10.134 11.536 1.00 90.44 557 ALA A N 1
ATOM 4373 C CA . ALA A 1 557 ? -27.617 11.269 11.411 1.00 90.44 557 ALA A CA 1
ATOM 4374 C C . ALA A 1 557 ? -27.643 11.831 9.996 1.00 90.44 557 ALA A C 1
ATOM 4376 O O . ALA A 1 557 ? -27.715 11.081 9.022 1.00 90.44 557 ALA A O 1
ATOM 4377 N N . GLN A 1 558 ? -27.575 13.155 9.894 1.00 86.88 558 GLN A N 1
ATOM 4378 C CA . GLN A 1 558 ? -27.359 13.846 8.632 1.00 86.88 558 GLN A CA 1
ATOM 4379 C C . GLN A 1 558 ? -25.966 13.522 8.092 1.00 86.88 558 GLN A C 1
ATOM 4381 O O . GLN A 1 558 ? -25.003 13.470 8.845 1.00 86.88 558 GLN A O 1
ATOM 4386 N N . VAL A 1 559 ? -25.877 13.276 6.787 1.00 76.62 559 VAL A N 1
ATOM 4387 C CA . VAL A 1 559 ? -24.624 12.897 6.108 1.00 76.62 559 VAL A CA 1
ATOM 4388 C C . VAL A 1 559 ? -24.261 13.877 4.987 1.00 76.62 559 VAL A C 1
ATOM 4390 O O . VAL A 1 559 ? -23.403 13.586 4.167 1.00 76.62 559 VAL A O 1
ATOM 4393 N N . GLN A 1 560 ? -24.958 15.015 4.893 1.00 67.56 560 GLN A N 1
ATOM 4394 C CA . GLN A 1 560 ? -24.836 15.968 3.785 1.00 67.56 560 GLN A CA 1
ATOM 4395 C C . GLN A 1 560 ? -24.739 17.406 4.287 1.00 67.56 560 GLN A C 1
ATOM 4397 O O . GLN A 1 560 ? -25.546 17.826 5.116 1.00 67.56 560 GLN A O 1
ATOM 4402 N N . ASP A 1 561 ? -23.847 18.181 3.662 1.00 49.12 561 ASP A N 1
ATOM 4403 C CA . ASP A 1 561 ? -23.534 19.572 4.021 1.00 49.12 561 ASP A CA 1
ATOM 4404 C C . ASP A 1 561 ? -24.736 20.528 3.932 1.00 49.12 561 ASP A C 1
ATOM 4406 O O . ASP A 1 561 ? -24.788 21.548 4.626 1.00 49.12 561 ASP A O 1
ATOM 4410 N N . SER A 1 562 ? -25.732 20.216 3.093 1.00 48.97 562 SER A N 1
ATOM 4411 C CA . SER A 1 562 ? -26.934 21.034 2.931 1.00 48.97 562 SER A CA 1
ATOM 4412 C C . SER A 1 562 ? -28.194 20.186 2.737 1.00 48.97 562 SER A C 1
ATOM 4414 O O . SER A 1 562 ? -28.205 19.314 1.869 1.00 48.97 562 SER A O 1
ATOM 4416 N N . PRO A 1 563 ? -29.300 20.495 3.441 1.00 44.66 563 PRO A N 1
ATOM 4417 C CA . PRO A 1 563 ? -30.588 19.829 3.234 1.00 44.66 563 PRO A CA 1
ATOM 4418 C C . PRO A 1 563 ? -31.186 20.065 1.830 1.00 44.66 563 PRO A C 1
ATOM 4420 O O . PRO A 1 563 ? -32.125 19.384 1.435 1.00 44.66 563 PRO A O 1
ATOM 4423 N N . LEU A 1 564 ? -30.668 21.016 1.046 1.00 46.16 564 LEU A N 1
ATOM 4424 C CA . LEU A 1 564 ? -31.228 21.397 -0.257 1.00 46.16 564 LEU A CA 1
ATOM 4425 C C . LEU A 1 564 ? -30.528 20.747 -1.465 1.00 46.16 564 LEU A C 1
ATOM 4427 O O . LEU A 1 564 ? -30.930 21.004 -2.599 1.00 46.16 564 LEU A O 1
ATOM 4431 N N . SER A 1 565 ? -29.497 19.919 -1.272 1.00 46.53 565 SER A N 1
ATOM 4432 C CA . SER A 1 565 ? -28.726 19.373 -2.397 1.00 46.53 565 SER A CA 1
ATOM 4433 C C . SER A 1 565 ? -29.478 18.259 -3.148 1.00 46.53 565 SER A C 1
ATOM 4435 O O . SER A 1 565 ? -30.181 17.418 -2.574 1.00 46.53 565 SER A O 1
ATOM 4437 N N . ALA A 1 566 ? -29.370 18.251 -4.482 1.00 46.91 566 ALA A N 1
ATOM 4438 C CA . ALA A 1 566 ? -29.732 17.088 -5.295 1.00 46.91 566 ALA A CA 1
ATOM 4439 C C . ALA A 1 566 ? -28.859 15.887 -4.880 1.00 46.91 566 ALA A C 1
ATOM 4441 O O . ALA A 1 566 ? -27.758 16.102 -4.384 1.00 46.91 566 ALA A O 1
ATOM 4442 N N . ALA A 1 567 ? -29.360 14.654 -5.046 1.00 51.25 567 ALA A N 1
ATOM 4443 C CA . ALA A 1 567 ? -28.666 13.428 -4.631 1.00 51.25 567 ALA A CA 1
ATOM 4444 C C . ALA A 1 567 ? -27.188 13.468 -5.073 1.00 51.25 567 ALA A C 1
ATOM 4446 O O . ALA A 1 567 ? -26.936 13.465 -6.282 1.00 51.25 567 ALA A O 1
ATOM 4447 N N . PRO A 1 568 ? -26.213 13.577 -4.154 1.00 52.69 568 PRO A N 1
ATOM 4448 C CA . PRO A 1 568 ? -24.824 13.661 -4.561 1.00 52.69 568 PRO A CA 1
ATOM 4449 C C . PRO A 1 568 ? -24.332 12.284 -5.005 1.00 52.69 568 PRO A C 1
ATOM 4451 O O . PRO A 1 568 ? -24.663 11.262 -4.393 1.00 52.69 568 PRO A O 1
ATOM 4454 N N . ALA A 1 569 ? -23.463 12.261 -6.017 1.00 51.38 569 ALA A N 1
ATOM 4455 C CA . ALA A 1 569 ? -22.529 11.153 -6.171 1.00 51.38 569 ALA A CA 1
ATOM 4456 C C . ALA A 1 569 ? -21.776 10.960 -4.839 1.00 51.38 569 ALA A C 1
ATOM 4458 O O . ALA A 1 569 ? -21.351 11.942 -4.232 1.00 51.38 569 ALA A O 1
ATOM 4459 N N . GLY A 1 570 ? -21.644 9.717 -4.370 1.00 60.81 570 GLY A N 1
ATOM 4460 C CA . GLY A 1 570 ? -20.975 9.422 -3.095 1.00 60.81 570 GLY A CA 1
ATOM 4461 C C . GLY A 1 570 ? -21.883 9.429 -1.857 1.00 60.81 570 GLY A C 1
ATOM 4462 O O . GLY A 1 570 ? -21.374 9.500 -0.743 1.00 60.81 570 GLY A O 1
ATOM 4463 N N . THR A 1 571 ? -23.213 9.311 -2.002 1.00 67.75 571 THR A N 1
ATOM 4464 C CA . THR A 1 571 ? -24.134 9.133 -0.852 1.00 67.75 571 THR A CA 1
ATOM 4465 C C . THR A 1 571 ? -23.706 7.964 0.046 1.00 67.75 571 THR A C 1
ATOM 4467 O O . THR A 1 571 ? -23.681 8.103 1.267 1.00 67.75 571 THR A O 1
ATOM 4470 N N . PHE A 1 572 ? -23.310 6.830 -0.541 1.00 67.06 572 PHE A N 1
ATOM 4471 C CA . PHE A 1 572 ? -22.776 5.692 0.213 1.00 67.06 572 PHE A CA 1
ATOM 4472 C C . PHE A 1 572 ? -21.518 6.072 1.013 1.00 67.06 572 PHE A C 1
ATOM 4474 O O . PHE A 1 572 ? -21.428 5.770 2.202 1.00 67.06 572 PHE A O 1
ATOM 4481 N N . ASP A 1 573 ? -20.580 6.793 0.395 1.00 65.00 573 ASP A N 1
ATOM 4482 C CA . ASP A 1 573 ? -19.341 7.230 1.047 1.00 65.00 573 ASP A CA 1
ATOM 4483 C C . ASP A 1 573 ? -19.614 8.184 2.214 1.00 65.00 573 ASP A C 1
ATOM 4485 O O . ASP A 1 573 ? -18.972 8.076 3.258 1.00 65.00 573 ASP A O 1
ATOM 4489 N N . ALA A 1 574 ? -20.611 9.060 2.076 1.00 72.06 574 ALA A N 1
ATOM 4490 C CA . ALA A 1 574 ? -21.050 9.965 3.132 1.00 72.06 574 ALA A CA 1
ATOM 4491 C C . ALA A 1 574 ? -21.692 9.221 4.320 1.00 72.06 574 ALA A C 1
ATOM 4493 O O . ALA A 1 574 ? -21.396 9.524 5.479 1.00 72.06 574 ALA A O 1
ATOM 4494 N N . ILE A 1 575 ? -22.509 8.193 4.055 1.00 72.75 575 ILE A N 1
ATOM 4495 C CA . ILE A 1 575 ? -23.056 7.308 5.101 1.00 72.75 575 ILE A CA 1
ATOM 4496 C C . ILE A 1 575 ? -21.922 6.567 5.814 1.00 72.75 575 ILE A C 1
ATOM 4498 O O . ILE A 1 575 ? -21.914 6.477 7.044 1.00 72.75 575 ILE A O 1
ATOM 4502 N N . MET A 1 576 ? -20.930 6.077 5.070 1.00 70.38 576 MET A N 1
ATOM 4503 C CA . MET A 1 576 ? -19.765 5.406 5.646 1.00 70.38 576 MET A CA 1
ATOM 4504 C C . MET A 1 576 ? -18.854 6.367 6.424 1.00 70.38 576 MET A C 1
ATOM 4506 O O . MET A 1 576 ? -18.280 5.972 7.439 1.00 70.38 576 MET A O 1
ATOM 4510 N N . ASP A 1 577 ? -18.722 7.627 6.005 1.00 71.19 577 ASP A N 1
ATOM 4511 C CA . ASP A 1 577 ? -18.008 8.661 6.762 1.00 71.19 577 ASP A CA 1
ATOM 4512 C C . ASP A 1 577 ? -18.696 8.964 8.089 1.00 71.19 577 ASP A C 1
ATOM 4514 O O . ASP A 1 577 ? -18.057 8.926 9.141 1.00 71.19 577 ASP A O 1
ATOM 4518 N N . MET A 1 578 ? -20.017 9.135 8.069 1.00 77.31 578 MET A N 1
ATOM 4519 C CA . MET A 1 578 ? -20.784 9.322 9.295 1.00 77.31 578 MET A CA 1
ATOM 4520 C C . MET A 1 578 ? -20.753 8.076 10.191 1.00 77.31 578 MET A C 1
ATOM 4522 O O . MET A 1 578 ? -20.627 8.188 11.408 1.00 77.31 578 MET A O 1
ATOM 4526 N N . THR A 1 579 ? -20.752 6.876 9.605 1.00 76.12 579 THR A N 1
ATOM 4527 C CA . THR A 1 579 ? -20.566 5.615 10.343 1.00 76.12 579 THR A CA 1
ATOM 4528 C C . THR A 1 579 ? -19.228 5.593 11.078 1.00 76.12 579 THR A C 1
ATOM 4530 O O . THR A 1 579 ? -19.169 5.191 12.239 1.00 76.12 579 THR A O 1
ATOM 4533 N N . ARG A 1 580 ? -18.153 6.077 10.440 1.00 64.88 580 ARG A N 1
ATOM 4534 C CA . ARG A 1 580 ? -16.834 6.228 11.075 1.00 64.88 580 ARG A CA 1
ATOM 4535 C C . ARG A 1 580 ? -16.850 7.281 12.184 1.00 64.88 580 ARG A C 1
ATOM 4537 O O . ARG A 1 580 ? -16.274 7.032 13.238 1.00 64.88 580 ARG A O 1
ATOM 4544 N N . LYS A 1 581 ? -17.519 8.419 11.970 1.00 71.19 581 LYS A N 1
ATOM 4545 C CA . LYS A 1 581 ? -17.659 9.503 12.961 1.00 71.19 581 LYS A CA 1
ATOM 4546 C C . LYS A 1 581 ? -18.421 9.048 14.216 1.00 71.19 581 LYS A C 1
ATOM 4548 O O . LYS A 1 581 ? -18.024 9.398 15.323 1.00 71.19 581 LYS A O 1
ATOM 4553 N N . LEU A 1 582 ? -19.491 8.264 14.056 1.00 75.69 582 LEU A N 1
ATOM 4554 C CA . LEU A 1 582 ? -20.365 7.829 15.157 1.00 75.69 582 LEU A CA 1
ATOM 4555 C C . LEU A 1 582 ? -19.990 6.468 15.759 1.00 75.69 582 LEU A C 1
ATOM 4557 O O . LEU A 1 582 ? -20.440 6.151 16.857 1.00 75.69 582 LEU A O 1
ATOM 4561 N N . GLY A 1 583 ? -19.199 5.655 15.050 1.00 66.25 583 GLY A N 1
ATOM 4562 C CA . GLY A 1 583 ? -18.883 4.273 15.440 1.00 66.25 583 GLY A CA 1
ATOM 4563 C C . GLY A 1 583 ? -20.018 3.283 15.194 1.00 66.25 583 GLY A C 1
ATOM 4564 O O . GLY A 1 583 ? -19.964 2.147 15.662 1.00 66.25 583 GLY A O 1
ATOM 4565 N N . ARG A 1 584 ? -21.070 3.716 14.494 1.00 80.06 584 ARG A N 1
ATOM 4566 C CA . ARG A 1 584 ? -22.286 2.947 14.233 1.00 80.06 584 ARG A CA 1
ATOM 4567 C C . ARG A 1 584 ? -22.951 3.458 12.961 1.00 80.06 584 ARG A C 1
ATOM 4569 O O . ARG A 1 584 ? -22.977 4.665 12.729 1.00 80.06 584 ARG A O 1
ATOM 4576 N N . LEU A 1 585 ? -23.501 2.543 12.165 1.00 82.62 585 LEU A N 1
ATOM 4577 C CA . LEU A 1 585 ? -24.266 2.886 10.969 1.00 82.62 585 LEU A CA 1
ATOM 4578 C C . LEU A 1 585 ? -25.509 3.696 11.373 1.00 82.62 585 LEU A C 1
ATOM 4580 O O . LEU A 1 585 ? -26.276 3.203 12.209 1.00 82.62 585 LEU A O 1
ATOM 4584 N N . PRO A 1 586 ? -25.741 4.902 10.821 1.00 87.69 586 PRO A N 1
ATOM 4585 C CA . PRO A 1 586 ? -26.973 5.634 11.074 1.00 87.69 586 PRO A CA 1
ATOM 4586 C C . PRO A 1 586 ? -28.182 4.794 10.659 1.00 87.69 586 PRO A C 1
ATOM 4588 O O . PRO A 1 586 ? -28.281 4.363 9.512 1.00 87.69 586 PRO A O 1
ATOM 4591 N N . ALA A 1 587 ? -29.118 4.573 11.578 1.00 91.06 587 ALA A N 1
ATOM 4592 C CA . ALA A 1 587 ? -30.368 3.884 11.282 1.00 91.06 587 ALA A CA 1
ATOM 4593 C C . ALA A 1 587 ? -31.143 4.638 10.204 1.00 91.06 587 ALA A C 1
ATOM 4595 O O . ALA A 1 587 ? -31.608 4.045 9.230 1.00 91.06 587 ALA A O 1
ATOM 4596 N N . TRP A 1 588 ? -31.239 5.961 10.364 1.00 93.38 588 TRP A N 1
ATOM 4597 C CA . TRP A 1 588 ? -31.969 6.841 9.462 1.00 93.38 588 TRP A CA 1
ATOM 4598 C C . TRP A 1 588 ? -31.062 7.930 8.898 1.00 93.38 588 TRP A C 1
ATOM 4600 O O . TRP A 1 588 ? -30.326 8.583 9.641 1.00 93.38 588 TRP A O 1
ATOM 4610 N N . VAL A 1 589 ? -31.167 8.163 7.592 1.00 91.25 589 VAL A N 1
ATOM 4611 C CA . VAL A 1 589 ? -30.464 9.252 6.907 1.00 91.25 589 VAL A CA 1
ATOM 4612 C C . VAL A 1 589 ? -31.497 10.302 6.497 1.00 91.25 589 VAL A C 1
ATOM 4614 O O . VAL A 1 589 ? -32.357 10.002 5.660 1.00 91.25 589 VAL A O 1
ATOM 4617 N N . PRO A 1 590 ? -31.477 11.510 7.094 1.00 89.12 590 PRO A N 1
ATOM 4618 C CA . PRO A 1 590 ? -32.427 12.552 6.766 1.00 89.12 590 PRO A CA 1
ATOM 4619 C C . PRO A 1 590 ? -32.182 13.071 5.346 1.00 89.12 590 PRO A C 1
ATOM 4621 O O . PRO A 1 590 ? -31.066 13.419 4.969 1.00 89.12 590 PRO A O 1
ATOM 4624 N N . VAL A 1 591 ? -33.257 13.151 4.570 1.00 86.31 591 VAL A N 1
ATOM 4625 C CA . VAL A 1 591 ? -33.309 13.743 3.232 1.00 86.31 591 VAL A CA 1
ATOM 4626 C C . VAL A 1 591 ? -34.295 14.894 3.288 1.00 86.31 591 VAL A C 1
ATOM 4628 O O . VAL A 1 591 ? -35.370 14.753 3.864 1.00 86.31 591 VAL A O 1
ATOM 4631 N N . PHE A 1 592 ? -33.980 16.026 2.673 1.00 81.88 592 PHE A N 1
ATOM 4632 C CA . PHE A 1 592 ? -34.899 17.156 2.623 1.00 81.88 592 PHE A CA 1
ATOM 4633 C C . PHE A 1 592 ? -35.236 17.523 1.175 1.00 81.88 592 PHE A C 1
ATOM 4635 O O . PHE A 1 592 ? -34.383 17.539 0.280 1.00 81.88 592 PHE A O 1
ATOM 4642 N N . ARG A 1 593 ? -36.527 17.761 0.920 1.00 84.19 593 ARG A N 1
ATOM 4643 C CA . ARG A 1 593 ? -37.046 18.140 -0.399 1.00 84.19 593 ARG A CA 1
ATOM 4644 C C . ARG A 1 593 ? -38.161 19.175 -0.255 1.00 84.19 593 ARG A C 1
ATOM 4646 O O . ARG A 1 593 ? -39.169 18.852 0.375 1.00 84.19 593 ARG A O 1
ATOM 4653 N N . PRO A 1 594 ? -38.038 20.377 -0.847 1.00 83.81 594 PRO A N 1
ATOM 4654 C CA . PRO A 1 594 ? -39.171 21.286 -0.952 1.00 83.81 594 PRO A CA 1
ATOM 4655 C C . PRO A 1 594 ? -40.198 20.740 -1.953 1.00 83.81 594 PRO A C 1
ATOM 4657 O O . PRO A 1 594 ? -39.839 19.954 -2.825 1.00 83.81 594 PRO A O 1
ATOM 4660 N N . TRP A 1 595 ? -41.464 21.145 -1.868 1.00 84.81 595 TRP A N 1
ATOM 4661 C CA . TRP A 1 595 ? -42.480 20.743 -2.853 1.00 84.81 595 TRP A CA 1
ATOM 4662 C C . TRP A 1 595 ? -42.233 21.381 -4.223 1.00 84.81 595 TRP A C 1
ATOM 4664 O O . TRP A 1 595 ? -42.430 20.742 -5.256 1.00 84.81 595 TRP A O 1
ATOM 4674 N N . ALA A 1 596 ? -41.761 22.626 -4.231 1.00 77.81 596 ALA A N 1
ATOM 4675 C CA . ALA A 1 596 ? -41.415 23.355 -5.438 1.00 77.81 596 ALA A CA 1
ATOM 4676 C C . ALA A 1 596 ? -40.217 24.283 -5.186 1.00 77.81 596 ALA A C 1
ATOM 4678 O O . ALA A 1 596 ? -40.118 24.892 -4.121 1.00 77.81 596 ALA A O 1
ATOM 4679 N N . ASN A 1 597 ? -39.319 24.410 -6.165 1.00 74.00 597 ASN A N 1
ATOM 4680 C CA . ASN A 1 597 ? -38.192 25.354 -6.094 1.00 74.00 597 ASN A CA 1
ATOM 4681 C C . ASN A 1 597 ? -38.648 26.797 -6.389 1.00 74.00 597 ASN A C 1
ATOM 4683 O O . ASN A 1 597 ? -38.135 27.763 -5.821 1.00 74.00 597 ASN A O 1
ATOM 4687 N N . ALA A 1 598 ? -39.650 26.923 -7.259 1.00 68.44 598 ALA A N 1
ATOM 4688 C CA . ALA A 1 598 ? -40.322 28.152 -7.665 1.00 68.44 598 ALA A CA 1
ATOM 4689 C C . ALA A 1 598 ? -41.797 27.837 -7.997 1.00 68.44 598 ALA A C 1
ATOM 4691 O O . ALA A 1 598 ? -42.140 26.667 -8.180 1.00 68.44 598 ALA A O 1
ATOM 4692 N N . PRO A 1 599 ? -42.699 28.832 -8.099 1.00 64.75 599 PRO A N 1
ATOM 4693 C CA . PRO A 1 599 ? -44.096 28.584 -8.456 1.00 64.75 599 PRO A CA 1
ATOM 4694 C C . PRO A 1 599 ? -44.225 27.786 -9.766 1.00 64.75 599 PRO A C 1
ATOM 4696 O O . PRO A 1 599 ? -43.815 28.252 -10.825 1.00 64.75 599 PRO A O 1
ATOM 4699 N N . GLY A 1 600 ? -44.798 26.580 -9.693 1.00 66.31 600 GLY A N 1
ATOM 4700 C CA . GLY A 1 600 ? -44.965 25.670 -10.837 1.00 66.31 600 GLY A CA 1
ATOM 4701 C C . GLY A 1 600 ? -43.753 24.784 -11.163 1.00 66.31 600 GLY A C 1
ATOM 4702 O O . GLY A 1 600 ? -43.873 23.894 -12.003 1.00 66.31 600 GLY A O 1
ATOM 4703 N N . GLU A 1 601 ? -42.619 24.971 -10.486 1.00 81.19 601 GLU A N 1
ATOM 4704 C CA . GLU A 1 601 ? -41.412 24.148 -10.621 1.00 81.19 601 GLU A CA 1
ATOM 4705 C C . GLU A 1 601 ? -41.366 23.080 -9.518 1.00 81.19 601 GLU A C 1
ATOM 4707 O O . GLU A 1 601 ? -40.656 23.202 -8.517 1.00 81.19 601 GLU A O 1
ATOM 4712 N N . TRP A 1 602 ? -42.192 22.049 -9.690 1.00 83.50 602 TRP A N 1
ATOM 4713 C CA . TRP A 1 602 ? -42.355 20.934 -8.756 1.00 83.50 602 TRP A CA 1
ATOM 4714 C C . TRP A 1 602 ? -41.108 20.043 -8.669 1.00 83.50 602 TRP A C 1
ATOM 4716 O O . TRP A 1 602 ? -40.488 19.738 -9.689 1.00 83.50 602 TRP A O 1
ATOM 4726 N N . THR A 1 603 ? -40.758 19.568 -7.471 1.00 85.88 603 THR A N 1
ATOM 4727 C CA . THR A 1 603 ? -39.597 18.678 -7.283 1.00 85.88 603 THR A CA 1
ATOM 4728 C C . THR A 1 603 ? -39.947 17.202 -7.493 1.00 85.88 603 THR A C 1
ATOM 4730 O O . THR A 1 603 ? -41.053 16.749 -7.219 1.00 85.88 603 THR A O 1
ATOM 4733 N N . ALA A 1 604 ? -39.005 16.397 -7.979 1.00 86.38 604 ALA A N 1
ATOM 4734 C CA . ALA A 1 604 ? -39.241 14.964 -8.156 1.00 86.38 604 ALA A CA 1
ATOM 4735 C C . ALA A 1 604 ? -38.961 14.163 -6.873 1.00 86.38 604 ALA A C 1
ATOM 4737 O O . ALA A 1 604 ? -38.112 14.542 -6.058 1.00 86.38 604 ALA A O 1
ATOM 4738 N N . PHE A 1 605 ? -39.626 13.010 -6.738 1.00 88.88 605 PHE A N 1
ATOM 4739 C CA . PHE A 1 605 ? -39.287 12.012 -5.723 1.00 88.88 605 PHE A CA 1
ATOM 4740 C C . PHE A 1 605 ? -37.810 11.594 -5.881 1.00 88.88 605 PHE A C 1
ATOM 4742 O O . PHE A 1 605 ? -37.402 11.243 -6.991 1.00 88.88 605 PHE A O 1
ATOM 4749 N N . PRO A 1 606 ? -36.989 11.624 -4.815 1.00 87.31 606 PRO A N 1
ATOM 4750 C CA . PRO A 1 606 ? -35.549 11.385 -4.911 1.00 87.31 606 PRO A CA 1
ATOM 4751 C C . PRO A 1 606 ? -35.217 9.882 -4.945 1.00 87.31 606 PRO A C 1
ATOM 4753 O O . PRO A 1 606 ? -34.585 9.358 -4.029 1.00 87.31 606 PRO A O 1
ATOM 4756 N N . GLU A 1 607 ? -35.653 9.187 -5.998 1.00 84.00 607 GLU A N 1
ATOM 4757 C CA . GLU A 1 607 ? -35.577 7.723 -6.100 1.00 84.00 607 GLU A CA 1
ATOM 4758 C C . GLU A 1 607 ? -34.140 7.192 -6.023 1.00 84.00 607 GLU A C 1
ATOM 4760 O O . GLU A 1 607 ? -33.877 6.266 -5.257 1.00 84.00 607 GLU A O 1
ATOM 4765 N N . ASP A 1 608 ? -33.205 7.818 -6.740 1.00 80.06 608 ASP A N 1
ATOM 4766 C CA . ASP A 1 608 ? -31.794 7.412 -6.736 1.00 80.06 608 ASP A CA 1
ATOM 4767 C C . ASP A 1 608 ? -31.167 7.585 -5.346 1.00 80.06 608 ASP A C 1
ATOM 4769 O O . ASP A 1 608 ? -30.542 6.667 -4.824 1.00 80.06 608 ASP A O 1
ATOM 4773 N N . HIS A 1 609 ? -31.451 8.708 -4.676 1.00 82.56 609 HIS A N 1
ATOM 4774 C CA . HIS A 1 609 ? -30.960 8.966 -3.320 1.00 82.56 609 HIS A CA 1
ATOM 4775 C C . HIS A 1 609 ? -31.469 7.916 -2.322 1.00 82.56 609 HIS A C 1
ATOM 4777 O O . HIS A 1 609 ? -30.729 7.433 -1.470 1.00 82.56 609 HIS A O 1
ATOM 4783 N N . PHE A 1 610 ? -32.748 7.550 -2.426 1.00 87.81 610 PHE A N 1
ATOM 4784 C CA . PHE A 1 610 ? -33.358 6.547 -1.559 1.00 87.81 610 PHE A CA 1
ATOM 4785 C C . PHE A 1 610 ? -32.788 5.151 -1.808 1.00 87.81 610 PHE A C 1
ATOM 4787 O O . PHE A 1 610 ? -32.589 4.390 -0.858 1.00 87.81 610 PHE A O 1
ATOM 4794 N N . ARG A 1 611 ? -32.527 4.807 -3.075 1.00 84.75 611 ARG A N 1
ATOM 4795 C CA . ARG A 1 611 ? -31.884 3.542 -3.444 1.00 84.75 611 ARG A CA 1
ATOM 4796 C C . ARG A 1 611 ? -30.470 3.465 -2.885 1.00 84.75 611 ARG A C 1
ATOM 4798 O O . ARG A 1 611 ? -30.140 2.423 -2.329 1.00 84.75 611 ARG A O 1
ATOM 4805 N N . ASP A 1 612 ? -29.705 4.550 -2.949 1.00 78.00 612 ASP A N 1
ATOM 4806 C CA . ASP A 1 612 ? -28.349 4.617 -2.396 1.00 78.00 612 ASP A CA 1
ATOM 4807 C C . ASP A 1 612 ? -28.343 4.480 -0.870 1.00 78.00 612 ASP A C 1
ATOM 4809 O O . ASP A 1 612 ? -27.585 3.679 -0.325 1.00 78.00 612 ASP A O 1
ATOM 4813 N N . ILE A 1 613 ? -29.235 5.196 -0.175 1.00 83.31 613 ILE A N 1
ATOM 4814 C CA . ILE A 1 613 ? -29.383 5.094 1.285 1.00 83.31 613 ILE A CA 1
ATOM 4815 C C . ILE A 1 613 ? -29.750 3.659 1.689 1.00 83.31 613 ILE A C 1
ATOM 4817 O O . ILE A 1 613 ? -29.091 3.075 2.548 1.00 83.31 613 ILE A O 1
ATOM 4821 N N . SER A 1 614 ? -30.744 3.062 1.022 1.00 83.44 614 SER A N 1
ATOM 4822 C CA . SER A 1 614 ? -31.153 1.676 1.284 1.00 83.44 614 SER A CA 1
ATOM 4823 C C . SER A 1 614 ? -30.099 0.642 0.915 1.00 83.44 614 SER A C 1
ATOM 4825 O O . SER A 1 614 ? -30.048 -0.421 1.526 1.00 83.44 614 SER A O 1
ATOM 4827 N N . ALA A 1 615 ? -29.295 0.893 -0.118 1.00 73.31 615 ALA A N 1
ATOM 4828 C CA . ALA A 1 615 ? -28.172 0.029 -0.465 1.00 73.31 615 ALA A CA 1
ATOM 4829 C C . ALA A 1 615 ? -27.062 0.099 0.597 1.00 73.31 615 ALA A C 1
ATOM 4831 O O . ALA A 1 615 ? -26.335 -0.874 0.776 1.00 73.31 615 ALA A O 1
ATOM 4832 N N . GLY A 1 616 ? -26.965 1.218 1.320 1.00 66.25 616 GLY A N 1
ATOM 4833 C CA . GLY A 1 616 ? -26.046 1.419 2.439 1.00 66.25 616 GLY A CA 1
ATOM 4834 C C . GLY A 1 616 ? -26.496 0.841 3.786 1.00 66.25 616 GLY A C 1
ATOM 4835 O O . GLY A 1 616 ? -25.779 1.045 4.759 1.00 66.25 616 GLY A O 1
ATOM 4836 N N . GLY A 1 617 ? -27.649 0.160 3.868 1.00 76.44 617 GLY A N 1
ATOM 4837 C CA . GLY A 1 617 ? -28.188 -0.413 5.120 1.00 76.44 617 GLY A CA 1
ATOM 4838 C C . GLY A 1 617 ? -28.955 0.581 6.010 1.00 76.44 617 GLY A C 1
ATOM 4839 O O . GLY A 1 617 ? -29.499 0.226 7.054 1.00 76.44 617 GLY A O 1
ATOM 4840 N N . SER A 1 618 ? -29.055 1.845 5.592 1.00 87.75 618 SER A N 1
ATOM 4841 C CA . SER A 1 618 ? -29.826 2.873 6.294 1.00 87.75 618 SER A CA 1
ATOM 4842 C C . SER A 1 618 ? -31.229 3.025 5.700 1.00 87.75 618 SER A C 1
ATOM 4844 O O . SER A 1 618 ? -31.471 2.754 4.526 1.00 87.75 618 SER A O 1
ATOM 4846 N N . THR A 1 619 ? -32.174 3.534 6.490 1.00 93.00 619 THR A N 1
ATOM 4847 C CA . THR A 1 619 ? -33.515 3.883 6.002 1.00 93.00 619 THR A CA 1
ATOM 4848 C C . THR A 1 619 ? -33.596 5.374 5.644 1.00 93.00 619 THR A C 1
ATOM 4850 O O . THR A 1 619 ? -33.210 6.215 6.464 1.00 93.00 619 THR A O 1
ATOM 4853 N N . PRO A 1 620 ? -34.129 5.760 4.468 1.00 92.94 620 PRO A N 1
ATOM 4854 C CA . PRO A 1 620 ? -34.344 7.169 4.152 1.00 92.94 620 PRO A CA 1
ATOM 4855 C C . PRO A 1 620 ? -35.367 7.809 5.098 1.00 92.94 620 PRO A C 1
ATOM 4857 O O . PRO A 1 620 ? -36.459 7.273 5.305 1.00 92.94 620 PRO A O 1
ATOM 4860 N N . PHE A 1 621 ? -35.037 8.983 5.636 1.00 93.06 621 PHE A N 1
ATOM 4861 C CA . PHE A 1 621 ? -35.945 9.801 6.436 1.00 93.06 621 PHE A CA 1
ATOM 4862 C C . PHE A 1 621 ? -36.226 11.133 5.738 1.00 93.06 621 PHE A C 1
ATOM 4864 O O . PHE A 1 621 ? -35.502 12.112 5.879 1.00 93.06 621 PHE A O 1
ATOM 4871 N N . LEU A 1 622 ? -37.303 11.184 4.963 1.00 91.44 622 LEU A N 1
ATOM 4872 C CA . LEU A 1 622 ? -37.642 12.336 4.146 1.00 91.44 622 LEU A CA 1
ATOM 4873 C C . LEU A 1 622 ? -38.423 13.392 4.923 1.00 91.44 622 LEU A C 1
ATOM 4875 O O . LEU A 1 622 ? -39.509 13.132 5.431 1.00 91.44 622 LEU A O 1
ATOM 4879 N N . THR A 1 623 ? -37.916 14.619 4.911 1.00 88.88 623 THR A N 1
ATOM 4880 C CA . THR A 1 623 ? -38.669 15.831 5.228 1.00 88.88 623 THR A CA 1
ATOM 4881 C C . THR A 1 623 ? -39.141 16.485 3.936 1.00 88.88 623 THR A C 1
ATOM 4883 O O . THR A 1 623 ? -38.322 16.931 3.130 1.00 88.88 623 THR A O 1
ATOM 4886 N N . TRP A 1 624 ? -40.457 16.533 3.739 1.00 89.62 624 TRP A N 1
ATOM 4887 C CA . TRP A 1 624 ? -41.086 17.042 2.523 1.00 89.62 624 TRP A CA 1
ATOM 4888 C C . TRP A 1 624 ? -41.761 18.392 2.783 1.00 89.62 624 TRP A C 1
ATOM 4890 O O . TRP A 1 624 ? -42.828 18.460 3.397 1.00 89.62 624 TRP A O 1
ATOM 4900 N N . GLU A 1 625 ? -41.106 19.469 2.344 1.00 83.88 625 GLU A N 1
ATOM 4901 C CA . GLU A 1 625 ? -41.347 20.838 2.807 1.00 83.88 625 GLU A CA 1
ATOM 4902 C C . GLU A 1 625 ? -42.163 21.689 1.812 1.00 83.88 625 GLU A C 1
ATOM 4904 O O . GLU A 1 625 ? -41.689 22.103 0.761 1.00 83.88 625 GLU A O 1
ATOM 4909 N N . SER A 1 626 ? -43.410 21.977 2.158 1.00 77.38 626 SER A N 1
ATOM 4910 C CA . SER A 1 626 ? -44.351 22.840 1.440 1.00 77.38 626 SER A CA 1
ATOM 4911 C C . SER A 1 626 ? -44.169 24.349 1.685 1.00 77.38 626 SER A C 1
ATOM 4913 O O . SER A 1 626 ? -44.717 25.138 0.919 1.00 77.38 626 SER A O 1
ATOM 4915 N N . ARG A 1 627 ? -43.420 24.782 2.716 1.00 66.06 627 ARG A N 1
ATOM 4916 C CA . ARG A 1 627 ? -43.350 26.195 3.162 1.00 66.06 627 ARG A CA 1
ATOM 4917 C C . ARG A 1 627 ? -41.993 26.891 2.966 1.00 66.06 627 ARG A C 1
ATOM 4919 O O . ARG A 1 627 ? -41.777 27.946 3.549 1.00 66.06 627 ARG A O 1
ATOM 4926 N N . TRP A 1 628 ? -41.056 26.323 2.206 1.00 55.59 628 TRP A N 1
ATOM 4927 C CA . TRP A 1 628 ? -39.745 26.942 1.932 1.00 55.59 628 TRP A CA 1
ATOM 4928 C C . TRP A 1 628 ? -39.543 27.181 0.427 1.00 55.59 628 TRP A C 1
ATOM 4930 O O . TRP A 1 628 ? -39.842 26.302 -0.375 1.00 55.59 628 TRP A O 1
ATOM 4940 N N . GLY A 1 629 ? -38.988 28.345 0.059 1.00 50.47 629 GLY A N 1
ATOM 4941 C CA . GLY A 1 629 ? -38.713 28.754 -1.331 1.00 50.47 629 GLY A CA 1
ATOM 4942 C C . GLY A 1 629 ? -39.682 29.819 -1.868 1.00 50.47 629 GLY A C 1
ATOM 4943 O O . GLY A 1 629 ? -40.618 30.220 -1.186 1.00 50.47 629 GLY A O 1
ATOM 4944 N N . LEU A 1 630 ? -39.482 30.293 -3.105 1.00 43.41 630 LEU A N 1
ATOM 4945 C CA . LEU A 1 630 ? -40.343 31.311 -3.744 1.00 43.41 630 LEU A CA 1
ATOM 4946 C C . LEU A 1 630 ? -41.740 30.775 -4.156 1.00 43.41 630 LEU A C 1
ATOM 4948 O O . LEU A 1 630 ? -42.487 31.493 -4.817 1.00 43.41 630 LEU A O 1
ATOM 4952 N N . GLY A 1 631 ? -42.093 29.532 -3.797 1.00 54.41 631 GLY A N 1
ATOM 4953 C CA . GLY A 1 631 ? -43.316 28.824 -4.203 1.00 54.41 631 GLY A CA 1
ATOM 4954 C C . GLY A 1 631 ? -44.021 28.078 -3.064 1.00 54.41 631 GLY A C 1
ATOM 4955 O O . GLY A 1 631 ? -44.333 26.901 -3.219 1.00 54.41 631 GLY A O 1
ATOM 4956 N N . GLU A 1 632 ? -44.251 28.739 -1.926 1.00 70.62 632 GLU A N 1
ATOM 4957 C CA . GLU A 1 632 ? -44.975 28.171 -0.776 1.00 70.62 632 GLU A CA 1
ATOM 4958 C C . GLU A 1 632 ? -46.364 27.619 -1.161 1.00 70.62 632 GLU A C 1
ATOM 4960 O O . GLU A 1 632 ? -47.175 28.305 -1.788 1.00 70.62 632 GLU A O 1
ATOM 4965 N N . ILE A 1 633 ? -46.663 26.388 -0.735 1.00 77.81 633 ILE A N 1
ATOM 4966 C CA . ILE A 1 633 ? -47.962 25.730 -0.905 1.00 77.81 633 ILE A CA 1
ATOM 4967 C C . ILE A 1 633 ? -48.649 25.652 0.461 1.00 77.81 633 ILE A C 1
ATOM 4969 O O . ILE A 1 633 ? -48.224 24.923 1.355 1.00 77.81 633 ILE A O 1
ATOM 4973 N N . SER A 1 634 ? -49.724 26.421 0.637 1.00 82.38 634 SER A N 1
ATOM 4974 C CA . SER A 1 634 ? -50.478 26.445 1.897 1.00 82.38 634 SER A CA 1
ATOM 4975 C C . SER A 1 634 ? -51.366 25.207 2.081 1.00 82.38 634 SER A C 1
ATOM 4977 O O . SER A 1 634 ? -51.767 24.565 1.109 1.00 82.38 634 SER A O 1
ATOM 4979 N N . SER A 1 635 ? -51.758 24.912 3.328 1.00 83.88 635 SER A N 1
ATOM 4980 C CA . SER A 1 635 ? -52.729 23.849 3.640 1.00 83.88 635 SER A CA 1
ATOM 4981 C C . SER A 1 635 ? -54.042 24.011 2.861 1.00 83.88 635 SER A C 1
ATOM 4983 O O . SER A 1 635 ? -54.598 23.027 2.381 1.00 83.88 635 SER A O 1
ATOM 4985 N N . ALA A 1 636 ? -54.506 25.253 2.677 1.00 81.94 636 ALA A N 1
ATOM 4986 C CA . ALA A 1 636 ? -55.702 25.565 1.896 1.00 81.94 636 ALA A CA 1
ATOM 4987 C C . ALA A 1 636 ? -55.547 25.160 0.421 1.00 81.94 636 ALA A C 1
ATOM 4989 O O . ALA A 1 636 ? -56.420 24.496 -0.124 1.00 81.94 636 ALA A O 1
ATOM 4990 N N . MET A 1 637 ? -54.403 25.467 -0.199 1.00 83.31 637 MET A N 1
ATOM 4991 C CA . MET A 1 637 ? -54.123 25.069 -1.586 1.00 83.31 637 MET A CA 1
ATOM 4992 C C . MET A 1 637 ? -54.055 23.546 -1.745 1.00 83.31 637 MET A C 1
ATOM 4994 O O . MET A 1 637 ? -54.514 23.010 -2.754 1.00 83.31 637 MET A O 1
ATOM 4998 N N . VAL A 1 638 ? -53.509 22.837 -0.750 1.00 86.50 638 VAL A N 1
ATOM 4999 C CA . VAL A 1 638 ? -53.517 21.365 -0.727 1.00 86.50 638 VAL A CA 1
ATOM 5000 C C . VAL A 1 638 ? -54.953 20.838 -0.694 1.00 86.50 638 VAL A C 1
ATOM 5002 O O . VAL A 1 638 ? -55.291 19.966 -1.487 1.00 86.50 638 VAL A O 1
ATOM 5005 N N . LEU A 1 639 ? -55.812 21.396 0.163 1.00 87.50 639 LEU A N 1
ATOM 5006 C CA . LEU A 1 639 ? -57.218 20.989 0.296 1.00 87.50 639 LEU A CA 1
ATOM 5007 C C . LEU A 1 639 ? -58.084 21.341 -0.920 1.00 87.50 639 LEU A C 1
ATOM 5009 O O . LEU A 1 639 ? -59.031 20.621 -1.226 1.00 87.50 639 LEU A O 1
ATOM 5013 N N . GLU A 1 640 ? -57.760 22.422 -1.627 1.00 85.69 640 GLU A N 1
ATOM 5014 C CA . GLU A 1 640 ? -58.389 22.792 -2.903 1.00 85.69 640 GLU A CA 1
ATOM 5015 C C . GLU A 1 640 ? -57.947 21.886 -4.067 1.00 85.69 640 GLU A C 1
ATOM 5017 O O . GLU A 1 640 ? -58.472 21.991 -5.177 1.00 85.69 640 GLU A O 1
ATOM 5022 N N . GLY A 1 641 ? -56.993 20.983 -3.825 1.00 84.25 641 GLY A N 1
ATOM 5023 C CA . GLY A 1 641 ? -56.496 20.020 -4.798 1.00 84.25 641 GLY A CA 1
ATOM 5024 C C . GLY A 1 641 ? -55.436 20.572 -5.752 1.00 84.25 641 GLY A C 1
ATOM 5025 O O . GLY A 1 641 ? -55.107 19.921 -6.744 1.00 84.25 641 GLY A O 1
ATOM 5026 N N . TYR A 1 642 ? -54.865 21.751 -5.470 1.00 85.31 642 TYR A N 1
ATOM 5027 C CA . TYR A 1 642 ? -53.871 22.403 -6.334 1.00 85.31 642 TYR A CA 1
ATOM 5028 C C . TYR A 1 642 ? -52.646 21.513 -6.602 1.00 85.31 642 TYR A C 1
ATOM 5030 O O . TYR A 1 642 ? -52.120 21.480 -7.713 1.00 85.31 642 TYR A O 1
ATOM 5038 N N . ALA A 1 643 ? -52.212 20.764 -5.586 1.00 85.88 643 ALA A N 1
ATOM 5039 C CA . ALA A 1 643 ? -51.050 19.883 -5.650 1.00 85.88 643 ALA A CA 1
ATOM 5040 C C . ALA A 1 643 ? -51.411 18.403 -5.884 1.00 85.88 643 ALA A C 1
ATOM 5042 O O . ALA A 1 643 ? -50.531 17.551 -5.860 1.00 85.88 643 ALA A O 1
ATOM 5043 N N . ASP A 1 644 ? -52.679 18.059 -6.125 1.00 92.31 644 ASP A N 1
ATOM 5044 C CA . ASP A 1 644 ? -53.134 16.663 -6.153 1.00 92.31 644 ASP A CA 1
ATOM 5045 C C . ASP A 1 644 ? -52.430 15.801 -7.201 1.00 92.31 644 ASP A C 1
ATOM 5047 O O . ASP A 1 644 ? -52.090 14.649 -6.937 1.00 92.31 644 ASP A O 1
ATOM 5051 N N . THR A 1 645 ? -52.237 16.331 -8.410 1.00 90.56 645 THR A N 1
ATOM 5052 C CA . THR A 1 645 ? -51.533 15.610 -9.483 1.00 90.56 645 THR A CA 1
ATOM 5053 C C . THR A 1 645 ? -50.093 15.329 -9.077 1.00 90.56 645 THR A C 1
ATOM 5055 O O . THR A 1 645 ? -49.637 14.197 -9.168 1.00 90.56 645 THR A O 1
ATOM 5058 N N . TYR A 1 646 ? -49.429 16.334 -8.517 1.00 90.94 646 TYR A N 1
ATOM 5059 C CA . TYR A 1 646 ? -48.079 16.220 -7.992 1.00 90.94 646 TYR A CA 1
ATOM 5060 C C . TYR A 1 646 ? -47.979 15.187 -6.852 1.00 90.94 646 TYR A C 1
ATOM 5062 O O . TYR A 1 646 ? -47.122 14.306 -6.884 1.00 90.94 646 TYR A O 1
ATOM 5070 N N . ILE A 1 647 ? -48.905 15.224 -5.888 1.00 93.94 647 ILE A N 1
ATOM 5071 C CA . ILE A 1 647 ? -48.966 14.268 -4.772 1.00 93.94 647 ILE A CA 1
ATOM 5072 C C . ILE A 1 647 ? -49.214 12.843 -5.291 1.00 93.94 647 ILE A C 1
ATOM 5074 O O . ILE A 1 647 ? -48.611 11.892 -4.797 1.00 93.94 647 ILE A O 1
ATOM 5078 N N . ARG A 1 648 ? -50.067 12.678 -6.310 1.00 95.81 648 ARG A N 1
ATOM 5079 C CA . ARG A 1 648 ? -50.317 11.384 -6.963 1.00 95.81 648 ARG A CA 1
ATOM 5080 C C . ARG A 1 648 ? -49.068 10.824 -7.643 1.00 95.81 648 ARG A C 1
ATOM 5082 O O . ARG A 1 648 ? -48.806 9.633 -7.500 1.00 95.81 648 ARG A O 1
ATOM 5089 N N . ASP A 1 649 ? -48.312 11.657 -8.350 1.00 93.12 649 ASP A N 1
ATOM 5090 C CA . ASP A 1 649 ? -47.076 11.237 -9.019 1.00 93.12 649 ASP A CA 1
ATOM 5091 C C . ASP A 1 649 ? -46.012 10.810 -7.995 1.00 93.12 649 ASP A C 1
ATOM 5093 O O . ASP A 1 649 ? -45.329 9.798 -8.180 1.00 93.12 649 ASP A O 1
ATOM 5097 N N . TRP A 1 650 ? -45.930 11.528 -6.871 1.00 94.38 650 TRP A N 1
ATOM 5098 C CA . TRP A 1 650 ? -45.099 11.163 -5.723 1.00 94.38 650 TRP A CA 1
ATOM 5099 C C . TRP A 1 650 ? -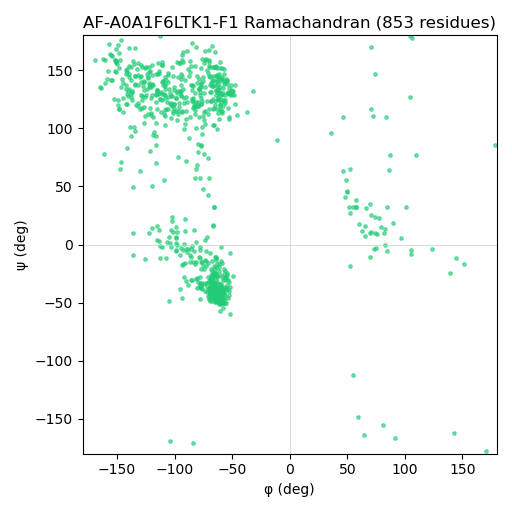45.535 9.852 -5.067 1.00 94.38 650 TRP A C 1
ATOM 5101 O O . TRP A 1 650 ? -44.686 9.022 -4.747 1.00 94.38 650 TRP A O 1
ATOM 5111 N N . ALA A 1 651 ? -46.840 9.627 -4.906 1.00 94.31 651 ALA A N 1
ATOM 5112 C CA . ALA A 1 651 ? -47.372 8.374 -4.384 1.00 94.31 651 ALA A CA 1
ATOM 5113 C C . ALA A 1 651 ? -47.038 7.187 -5.302 1.00 94.31 651 ALA A C 1
ATOM 5115 O O . ALA A 1 651 ? -46.582 6.144 -4.831 1.00 94.31 651 ALA A O 1
ATOM 5116 N N . ASP A 1 652 ? -47.177 7.354 -6.619 1.00 92.88 652 ASP A N 1
ATOM 5117 C CA . ASP A 1 652 ? -46.790 6.326 -7.587 1.00 92.88 652 ASP A CA 1
ATOM 5118 C C . ASP A 1 652 ? -45.276 6.048 -7.550 1.00 92.88 652 ASP A C 1
ATOM 5120 O O . ASP A 1 652 ? -44.862 4.891 -7.633 1.00 92.88 652 ASP A O 1
ATOM 5124 N N . ALA A 1 653 ? -44.439 7.080 -7.394 1.00 91.75 653 ALA A N 1
ATOM 5125 C CA . ALA A 1 653 ? -42.989 6.924 -7.253 1.00 91.75 653 ALA A CA 1
ATOM 5126 C C . ALA A 1 653 ? -42.600 6.210 -5.949 1.00 91.75 653 ALA A C 1
ATOM 5128 O O . ALA A 1 653 ? -41.816 5.261 -5.979 1.00 91.75 653 ALA A O 1
ATOM 5129 N N . ALA A 1 654 ? -43.208 6.587 -4.822 1.00 91.56 654 ALA A N 1
ATOM 5130 C CA . ALA A 1 654 ? -43.009 5.927 -3.535 1.00 91.56 654 ALA A CA 1
ATOM 5131 C C . ALA A 1 654 ? -43.400 4.442 -3.591 1.00 91.56 654 ALA A C 1
ATOM 5133 O O . ALA A 1 654 ? -42.669 3.591 -3.078 1.00 91.56 654 ALA A O 1
ATOM 5134 N N . ARG A 1 655 ? -44.504 4.114 -4.279 1.00 89.62 655 ARG A N 1
ATOM 5135 C CA . ARG A 1 655 ? -44.919 2.726 -4.523 1.00 89.62 655 ARG A CA 1
ATOM 5136 C C . ARG A 1 655 ? -43.906 1.958 -5.367 1.00 89.62 655 ARG A C 1
ATOM 5138 O O . ARG A 1 655 ? -43.620 0.807 -5.050 1.00 89.62 655 ARG A O 1
ATOM 5145 N N . ARG A 1 656 ? -43.377 2.570 -6.434 1.00 89.50 656 ARG A N 1
ATOM 5146 C CA . ARG A 1 656 ? -42.352 1.953 -7.296 1.00 89.50 656 ARG A CA 1
ATOM 5147 C C . ARG A 1 656 ? -41.049 1.687 -6.550 1.00 89.50 656 ARG A C 1
ATOM 5149 O O . ARG A 1 656 ? -40.442 0.647 -6.773 1.00 89.50 656 ARG A O 1
ATOM 5156 N N . TYR A 1 657 ? -40.647 2.594 -5.661 1.00 89.94 657 TYR A N 1
ATOM 5157 C CA . TYR A 1 657 ? -39.462 2.416 -4.825 1.00 89.94 657 TYR A CA 1
ATOM 5158 C C . TYR A 1 657 ? -39.562 1.165 -3.934 1.00 89.94 657 TYR A C 1
ATOM 5160 O O . TYR A 1 657 ? -38.577 0.449 -3.765 1.00 89.94 657 TYR A O 1
ATOM 5168 N N . GLY A 1 658 ? -40.748 0.876 -3.389 1.00 86.38 658 GLY A N 1
ATOM 5169 C CA . GLY A 1 658 ? -41.097 -0.428 -2.808 1.00 86.38 658 GLY A CA 1
ATOM 5170 C C . GLY A 1 658 ? -40.405 -0.817 -1.493 1.00 86.38 658 GLY A C 1
ATOM 5171 O O . GLY A 1 658 ? -40.839 -1.776 -0.860 1.00 86.38 658 GLY A O 1
ATOM 5172 N N . LYS A 1 659 ? -39.378 -0.086 -1.041 1.00 88.88 659 LYS A N 1
ATOM 5173 C CA . LYS A 1 659 ? -38.699 -0.295 0.252 1.00 88.88 659 LYS A CA 1
ATOM 5174 C C . LYS A 1 659 ? -39.214 0.671 1.332 1.00 88.88 659 LYS A C 1
ATOM 5176 O O . LYS A 1 659 ? -39.742 1.727 0.972 1.00 88.88 659 LYS A O 1
ATOM 5181 N N . PRO A 1 660 ? -39.075 0.348 2.632 1.00 91.19 660 PRO A N 1
ATOM 5182 C CA . PRO A 1 660 ? -39.484 1.240 3.717 1.00 91.19 660 PRO A CA 1
ATOM 5183 C C . PRO A 1 660 ? -38.761 2.597 3.683 1.00 91.19 660 PRO A C 1
ATOM 5185 O O . PRO A 1 660 ? -37.570 2.666 3.379 1.00 91.19 660 PRO A O 1
ATOM 5188 N N . PHE A 1 661 ? -39.474 3.675 4.015 1.00 93.44 661 PHE A N 1
ATOM 5189 C CA . PHE A 1 661 ? -38.894 4.982 4.342 1.00 93.44 661 PHE A CA 1
ATOM 5190 C C . PHE A 1 661 ? -39.801 5.767 5.298 1.00 93.44 661 PHE A C 1
ATOM 5192 O O . PHE A 1 661 ? -41.006 5.510 5.384 1.00 93.44 661 PHE A O 1
ATOM 5199 N N . LEU A 1 662 ? -39.232 6.737 6.016 1.00 94.50 662 LEU A N 1
ATOM 5200 C CA . LEU A 1 662 ? -39.992 7.650 6.870 1.00 94.50 662 LEU A CA 1
ATOM 5201 C C . LEU A 1 662 ? -40.326 8.934 6.107 1.00 94.50 662 LEU A C 1
ATOM 5203 O O . LEU A 1 662 ? -39.460 9.495 5.437 1.00 94.50 662 LEU A O 1
ATOM 5207 N N . LEU A 1 663 ? -41.557 9.426 6.241 1.00 94.06 663 LEU A N 1
ATOM 5208 C CA . LEU A 1 663 ? -42.018 10.672 5.631 1.00 94.06 663 LEU A CA 1
ATOM 5209 C C . LEU A 1 663 ? -42.538 11.633 6.700 1.00 94.06 663 LEU A C 1
ATOM 5211 O O . LEU A 1 663 ? -43.594 11.412 7.292 1.00 94.06 663 LEU A O 1
ATOM 5215 N N . ARG A 1 664 ? -41.818 12.736 6.901 1.00 91.88 664 ARG A N 1
ATOM 5216 C CA . ARG A 1 664 ? -42.243 13.896 7.684 1.00 91.88 664 ARG A CA 1
ATOM 5217 C C . ARG A 1 664 ? -42.709 14.999 6.742 1.00 91.88 664 ARG A C 1
ATOM 5219 O O . ARG A 1 664 ? -41.905 15.580 6.014 1.00 91.88 664 ARG A O 1
ATOM 5226 N N . LEU A 1 665 ? -44.003 15.303 6.770 1.00 86.38 665 LEU A N 1
ATOM 5227 C CA . LEU A 1 665 ? -44.535 16.500 6.115 1.00 86.38 665 LEU A CA 1
ATOM 5228 C C . LEU A 1 665 ? -44.083 17.760 6.869 1.00 86.38 665 LEU A C 1
ATOM 5230 O O . LEU A 1 665 ? -43.729 17.681 8.047 1.00 86.38 665 LEU A O 1
ATOM 5234 N N . THR A 1 666 ? -44.099 18.910 6.188 1.00 78.25 666 THR A N 1
ATOM 5235 C CA . THR A 1 666 ? -43.823 20.241 6.758 1.00 78.25 666 THR A CA 1
ATOM 5236 C C . THR A 1 666 ? -44.249 20.384 8.210 1.00 78.25 666 THR A C 1
ATOM 5238 O O . THR A 1 666 ? -45.400 20.107 8.561 1.00 78.25 666 THR A O 1
ATOM 5241 N N . ARG A 1 667 ? -43.347 20.916 9.044 1.00 71.75 667 ARG A N 1
ATOM 5242 C CA . ARG A 1 667 ? -43.673 21.227 10.441 1.00 71.75 667 ARG A CA 1
ATOM 5243 C C . ARG A 1 667 ? -44.875 22.170 10.500 1.00 71.75 667 ARG A C 1
ATOM 5245 O O . ARG A 1 667 ? -44.854 23.260 9.923 1.00 71.75 667 ARG A O 1
ATOM 5252 N N . GLY A 1 668 ? -45.915 21.763 11.223 1.00 67.31 668 GLY A N 1
ATOM 5253 C CA . GLY A 1 668 ? -47.129 22.565 11.372 1.00 67.31 668 GLY A CA 1
ATOM 5254 C C . GLY A 1 668 ? -48.002 22.668 10.117 1.00 67.31 668 GLY A C 1
ATOM 5255 O O . GLY A 1 668 ? -48.704 23.674 9.970 1.00 67.31 668 GLY A O 1
ATOM 5256 N N . ILE A 1 669 ? -47.941 21.694 9.199 1.00 79.94 669 ILE A N 1
ATOM 5257 C CA . ILE A 1 669 ? -49.016 21.477 8.218 1.00 79.94 669 ILE A CA 1
ATOM 5258 C C . ILE A 1 669 ? -50.325 21.166 8.960 1.00 79.94 669 ILE A C 1
ATOM 5260 O O . ILE A 1 669 ? -50.299 20.479 9.980 1.00 79.94 669 ILE A O 1
ATOM 5264 N N . GLU A 1 670 ? -51.454 21.685 8.475 1.00 84.81 670 GLU A N 1
ATOM 5265 C CA . GLU A 1 670 ? -52.748 21.443 9.130 1.00 84.81 670 GLU A CA 1
ATOM 5266 C C . GLU A 1 670 ? -53.156 19.968 9.014 1.00 84.81 670 GLU A C 1
ATOM 5268 O O . GLU A 1 670 ? -52.938 19.332 7.977 1.00 84.81 670 GLU A O 1
ATOM 5273 N N . SER A 1 671 ? -53.818 19.436 10.040 1.00 83.69 671 SER A N 1
ATOM 5274 C CA . SER A 1 671 ? -54.306 18.048 10.097 1.00 83.69 671 SER A CA 1
ATOM 5275 C C . SER A 1 671 ? -55.194 17.654 8.923 1.00 83.69 671 SER A C 1
ATOM 5277 O O . SER A 1 671 ? -55.201 16.509 8.473 1.00 83.69 671 SER A O 1
ATOM 5279 N N . SER A 1 672 ? -55.995 18.597 8.436 1.00 84.88 672 SER A N 1
ATOM 5280 C CA . SER A 1 672 ? -56.855 18.440 7.263 1.00 84.88 672 SER A CA 1
ATOM 5281 C C . SER A 1 672 ? -56.025 18.182 6.000 1.00 84.88 672 SER A C 1
ATOM 5283 O O . SER A 1 672 ? -56.289 17.218 5.283 1.00 84.88 672 SER A O 1
ATOM 5285 N N . ALA A 1 673 ? -54.991 18.989 5.758 1.00 86.75 673 ALA A N 1
ATOM 5286 C CA . ALA A 1 673 ? -54.082 18.825 4.628 1.00 86.75 673 ALA A CA 1
ATOM 5287 C C . ALA A 1 673 ? -53.211 17.565 4.772 1.00 86.75 673 ALA A C 1
ATOM 5289 O O . ALA A 1 673 ? -53.012 16.851 3.790 1.00 86.75 673 ALA A O 1
ATOM 5290 N N . TYR A 1 674 ? -52.767 17.238 5.991 1.00 90.31 674 TYR A N 1
ATOM 5291 C CA . TYR A 1 674 ? -52.073 15.982 6.299 1.00 90.31 674 TYR A CA 1
ATOM 5292 C C . TYR A 1 674 ? -52.905 14.762 5.874 1.00 90.31 674 TYR A C 1
ATOM 5294 O O . TYR A 1 674 ? -52.429 13.905 5.126 1.00 90.31 674 TYR A O 1
ATOM 5302 N N . ARG A 1 675 ? -54.182 14.726 6.286 1.00 90.69 675 ARG A N 1
ATOM 5303 C CA . ARG A 1 675 ? -55.142 13.679 5.902 1.00 90.69 675 ARG A CA 1
ATOM 5304 C C . ARG A 1 675 ? -55.363 13.604 4.406 1.00 90.69 675 ARG A C 1
ATOM 5306 O O . ARG A 1 675 ? -55.412 12.509 3.856 1.00 90.69 675 ARG A O 1
ATOM 5313 N N . HIS A 1 676 ? -55.493 14.753 3.748 1.00 93.00 676 HIS A N 1
ATOM 5314 C CA . HIS A 1 676 ? -55.694 14.805 2.305 1.00 93.00 676 HIS A CA 1
ATOM 5315 C C . HIS A 1 676 ? -54.523 14.161 1.556 1.00 93.00 676 HIS A C 1
ATOM 5317 O O . HIS A 1 676 ? -54.739 13.250 0.756 1.00 93.00 676 HIS A O 1
ATOM 5323 N N . VAL A 1 677 ? -53.284 14.534 1.894 1.00 93.75 677 VAL A N 1
ATOM 5324 C CA . VAL A 1 677 ? -52.071 13.928 1.317 1.00 93.75 677 VAL A CA 1
ATOM 5325 C C . VAL A 1 677 ? -52.048 12.420 1.561 1.00 93.75 677 VAL A C 1
ATOM 5327 O O . VAL A 1 677 ? -51.891 11.650 0.613 1.00 93.75 677 VAL A O 1
ATOM 5330 N N . GLN A 1 678 ? -52.261 11.981 2.803 1.00 93.50 678 GLN A N 1
ATOM 5331 C CA . GLN A 1 678 ? -52.268 10.557 3.136 1.00 93.50 678 GLN A CA 1
ATOM 5332 C C . GLN A 1 678 ? -53.357 9.788 2.375 1.00 93.50 678 GLN A C 1
ATOM 5334 O O . GLN A 1 678 ? -53.077 8.717 1.844 1.00 93.50 678 GLN A O 1
ATOM 5339 N N . SER A 1 679 ? -54.557 10.358 2.227 1.00 94.00 679 SER A N 1
ATOM 5340 C CA . SER A 1 679 ? -55.657 9.729 1.486 1.00 94.00 679 SER A CA 1
ATOM 5341 C C . SER A 1 679 ? -55.313 9.484 0.014 1.00 94.00 679 SER A C 1
ATOM 5343 O O . SER A 1 679 ? -55.711 8.466 -0.552 1.00 94.00 679 SER A O 1
ATOM 5345 N N . ILE A 1 680 ? -54.518 10.368 -0.603 1.00 95.38 680 ILE A N 1
ATOM 5346 C CA . ILE A 1 680 ? -54.030 10.188 -1.974 1.00 95.38 680 ILE A CA 1
ATOM 5347 C C . ILE A 1 680 ? -53.037 9.023 -2.033 1.00 95.38 680 ILE A C 1
ATOM 5349 O O . ILE A 1 680 ? -53.145 8.177 -2.921 1.00 95.38 680 ILE A O 1
ATOM 5353 N N . PHE A 1 681 ? -52.096 8.943 -1.090 1.00 94.69 681 PHE A N 1
ATOM 5354 C CA . PHE A 1 681 ? -51.141 7.832 -1.011 1.00 94.69 681 PHE A CA 1
ATOM 5355 C C . PHE A 1 681 ? -51.838 6.488 -0.751 1.00 94.69 681 PHE A C 1
ATOM 5357 O O . PHE A 1 681 ? -51.546 5.500 -1.430 1.00 94.69 681 PHE A O 1
ATOM 5364 N N . ASP A 1 682 ? -52.808 6.451 0.161 1.00 91.94 682 ASP A N 1
ATOM 5365 C CA . ASP A 1 682 ? -53.592 5.250 0.453 1.00 91.94 682 ASP A CA 1
ATOM 5366 C C . ASP A 1 682 ? -54.434 4.829 -0.766 1.00 91.94 682 ASP A C 1
ATOM 5368 O O . ASP A 1 682 ? -54.444 3.653 -1.134 1.00 91.94 682 ASP A O 1
ATOM 5372 N N . ALA A 1 683 ? -55.055 5.778 -1.481 1.00 91.81 683 ALA A N 1
ATOM 5373 C CA . ALA A 1 683 ? -55.788 5.502 -2.721 1.00 91.81 683 ALA A CA 1
ATOM 5374 C C . ALA A 1 683 ? -54.888 4.959 -3.846 1.00 91.81 683 ALA A C 1
ATOM 5376 O O . ALA A 1 683 ? -55.350 4.206 -4.706 1.00 91.81 683 ALA A O 1
ATOM 5377 N N . ARG A 1 684 ? -53.595 5.310 -3.842 1.00 92.62 684 ARG A N 1
ATOM 5378 C CA . ARG A 1 684 ? -52.580 4.750 -4.748 1.00 92.62 684 ARG A CA 1
ATOM 5379 C C . ARG A 1 684 ? -51.974 3.436 -4.245 1.00 92.62 684 ARG A C 1
ATOM 5381 O O . ARG A 1 684 ? -51.176 2.836 -4.966 1.00 92.62 684 ARG A O 1
ATOM 5388 N N . GLY A 1 685 ? -52.369 2.940 -3.072 1.00 89.25 685 GLY A N 1
ATOM 5389 C CA . GLY A 1 685 ? -51.916 1.664 -2.515 1.00 89.25 685 GLY A CA 1
ATOM 5390 C C . GLY A 1 685 ? -50.453 1.671 -2.070 1.00 89.25 685 GLY A C 1
ATOM 5391 O O . GLY A 1 685 ? -49.759 0.672 -2.257 1.00 89.25 685 GLY A O 1
ATOM 5392 N N . VAL A 1 686 ? -49.965 2.797 -1.547 1.00 90.06 686 VAL A N 1
ATOM 5393 C CA . VAL A 1 686 ? -48.597 2.926 -1.026 1.00 90.06 686 VAL A CA 1
ATOM 5394 C C . VAL A 1 686 ? -48.533 2.393 0.410 1.00 90.06 686 VAL A C 1
ATOM 5396 O O . VAL A 1 686 ? -49.158 2.956 1.307 1.00 90.06 686 VAL A O 1
ATOM 5399 N N . THR A 1 687 ? -47.771 1.322 0.652 1.00 87.88 687 THR A N 1
ATOM 5400 C CA . THR A 1 687 ? -47.696 0.656 1.974 1.00 87.88 687 THR A CA 1
ATOM 5401 C C . THR A 1 687 ? -46.342 0.790 2.670 1.00 87.88 687 THR A C 1
ATOM 5403 O O . THR A 1 687 ? -46.228 0.499 3.854 1.00 87.88 687 THR A O 1
ATOM 5406 N N . ASN A 1 688 ? -45.318 1.254 1.960 1.00 89.25 688 ASN A N 1
ATOM 5407 C CA . ASN A 1 688 ? -43.921 1.286 2.394 1.00 89.25 688 ASN A CA 1
ATOM 5408 C C . ASN A 1 688 ? -43.512 2.587 3.119 1.00 89.25 688 ASN A C 1
ATOM 5410 O O . ASN A 1 688 ? -42.330 2.921 3.159 1.00 89.25 688 ASN A O 1
ATOM 5414 N N . ILE A 1 689 ? -44.478 3.329 3.672 1.00 92.31 689 ILE A N 1
ATOM 5415 C CA . ILE A 1 689 ? -44.254 4.622 4.339 1.00 92.31 689 ILE A CA 1
ATOM 5416 C C . ILE A 1 689 ? -44.545 4.512 5.831 1.00 92.31 689 ILE A C 1
ATOM 5418 O O . ILE A 1 689 ? -45.645 4.103 6.207 1.00 92.31 689 ILE A O 1
ATOM 5422 N N . SER A 1 690 ? -43.599 4.992 6.640 1.00 93.31 690 SER A N 1
ATOM 5423 C CA . SER A 1 690 ? -43.840 5.410 8.023 1.00 93.31 690 SER A CA 1
ATOM 5424 C C . SER A 1 690 ? -44.126 6.903 8.085 1.00 93.31 690 SER A C 1
ATOM 5426 O O . SER A 1 690 ? -43.256 7.733 7.814 1.00 93.31 690 SER A O 1
ATOM 5428 N N . TRP A 1 691 ? -45.348 7.252 8.456 1.00 93.25 691 TRP A N 1
ATOM 5429 C CA . TRP A 1 691 ? -45.829 8.622 8.529 1.00 93.25 691 TRP A CA 1
ATOM 5430 C C . TRP A 1 691 ? -45.390 9.292 9.827 1.00 93.25 691 TRP A C 1
ATOM 5432 O O . TRP A 1 691 ? -45.709 8.831 10.923 1.00 93.25 691 TRP A O 1
ATOM 5442 N N . MET A 1 692 ? -44.682 10.413 9.705 1.00 92.88 692 MET A N 1
ATOM 5443 C CA . MET A 1 692 ? -44.268 11.232 10.835 1.00 92.88 692 MET A CA 1
ATOM 5444 C C . MET A 1 692 ? -45.061 12.539 10.869 1.00 92.88 692 MET A C 1
ATOM 5446 O O . MET A 1 692 ? -45.093 13.290 9.891 1.00 92.88 692 MET A O 1
ATOM 5450 N N . TRP A 1 693 ? -45.691 12.822 12.008 1.00 90.81 693 TRP A N 1
ATOM 5451 C CA . TRP A 1 693 ? -46.323 14.110 12.291 1.00 90.81 693 TRP A CA 1
ATOM 5452 C C . TRP A 1 693 ? -45.411 14.955 13.183 1.00 90.81 693 TRP A C 1
ATOM 5454 O O . TRP A 1 693 ? -44.859 14.462 14.166 1.00 90.81 693 TRP A O 1
ATOM 5464 N N . SER A 1 694 ? -45.256 16.236 12.852 1.00 86.94 694 SER A N 1
ATOM 5465 C CA . SER A 1 694 ? -44.464 17.182 13.641 1.00 86.94 694 SER A CA 1
ATOM 5466 C C . SER A 1 694 ? -45.296 18.417 13.985 1.00 86.94 694 SER A C 1
ATOM 5468 O O . SER A 1 694 ? -45.692 19.142 13.062 1.00 86.94 694 SER A O 1
ATOM 5470 N N . PRO A 1 695 ? -45.537 18.700 15.281 1.00 76.44 695 PRO A N 1
ATOM 5471 C CA . PRO A 1 695 ? -46.260 19.897 15.684 1.00 76.44 695 PRO A CA 1
ATOM 5472 C C . PRO A 1 695 ? -45.492 21.160 15.277 1.00 76.44 695 PRO A C 1
ATOM 5474 O O . PRO A 1 695 ? -44.261 21.169 15.188 1.00 76.44 695 PRO A O 1
ATOM 5477 N N . ALA A 1 696 ? -46.220 22.253 15.042 1.00 63.00 696 ALA A N 1
ATOM 5478 C CA . ALA A 1 696 ? -45.598 23.568 14.936 1.00 63.00 696 ALA A CA 1
ATOM 5479 C C . ALA A 1 696 ? -44.898 23.901 16.267 1.00 63.00 696 ALA A C 1
ATOM 5481 O O . ALA A 1 696 ? -45.471 23.682 17.334 1.00 63.00 696 ALA A O 1
ATOM 5482 N N . ALA A 1 697 ? -43.671 24.425 16.219 1.00 52.19 697 ALA A N 1
ATOM 5483 C CA . ALA A 1 697 ? -42.959 24.818 17.431 1.00 52.19 697 ALA A CA 1
ATOM 5484 C C . ALA A 1 697 ? -43.750 25.897 18.192 1.00 52.19 697 ALA A C 1
ATOM 5486 O O . ALA A 1 697 ? -44.108 26.932 17.622 1.00 52.19 697 ALA A O 1
ATOM 5487 N N . THR A 1 698 ? -43.978 25.688 19.489 1.00 40.28 698 THR A N 1
ATOM 5488 C CA . THR A 1 698 ? -44.432 26.739 20.403 1.00 40.28 698 THR A CA 1
ATOM 5489 C C . THR A 1 698 ? -43.306 27.765 20.526 1.00 40.28 698 THR A C 1
ATOM 5491 O O . THR A 1 698 ? -42.292 27.510 21.173 1.00 40.28 698 THR A O 1
ATOM 5494 N N . ARG A 1 699 ? -43.422 28.917 19.855 1.00 33.25 699 ARG A N 1
ATOM 5495 C CA . ARG A 1 699 ? -42.442 30.006 19.989 1.00 33.25 699 ARG A CA 1
ATOM 5496 C C . ARG A 1 699 ? -42.399 30.481 21.447 1.00 33.25 699 ARG A C 1
ATOM 5498 O O . ARG A 1 699 ? -43.337 31.138 21.883 1.00 33.25 699 ARG A O 1
ATOM 5505 N N . ARG A 1 700 ? -41.262 30.330 22.135 1.00 32.44 700 ARG A N 1
ATOM 5506 C CA . ARG A 1 700 ? -40.765 31.445 22.953 1.00 32.44 700 ARG A CA 1
ATOM 5507 C C . ARG A 1 700 ? -40.202 32.461 21.970 1.00 32.44 700 ARG A C 1
ATOM 5509 O O . ARG A 1 700 ? -39.188 32.214 21.324 1.00 32.44 700 ARG A O 1
ATOM 5516 N N . SER A 1 701 ? -40.908 33.573 21.779 1.00 29.67 701 SER A N 1
ATOM 5517 C CA . SER A 1 701 ? -40.324 34.725 21.098 1.00 29.67 701 SER A CA 1
ATOM 5518 C C . SER A 1 701 ? -39.082 35.123 21.886 1.00 29.67 701 SER A C 1
ATOM 5520 O O . SER A 1 701 ? -39.194 35.471 23.059 1.00 29.67 701 SER A O 1
ATOM 5522 N N . ALA A 1 702 ? -37.907 35.086 21.257 1.00 32.41 702 ALA A N 1
ATOM 5523 C CA . ALA A 1 702 ? -36.776 35.848 21.756 1.00 32.41 702 ALA A CA 1
ATOM 5524 C C . ALA A 1 702 ? -37.257 37.289 21.988 1.00 32.41 702 ALA A C 1
ATOM 5526 O O . ALA A 1 702 ? -37.969 37.860 21.151 1.00 32.41 702 ALA A O 1
ATOM 5527 N N . VAL A 1 703 ? -36.933 37.844 23.153 1.00 29.95 703 VAL A N 1
ATOM 5528 C CA . VAL A 1 703 ? -37.127 39.265 23.446 1.00 29.95 703 VAL A CA 1
ATOM 5529 C C . VAL A 1 703 ? -36.499 40.051 22.286 1.00 29.95 703 VAL A C 1
ATOM 5531 O O . VAL A 1 703 ? -35.355 39.757 21.931 1.00 29.95 703 VAL A O 1
ATOM 5534 N N . PRO A 1 704 ? -37.189 41.016 21.648 1.00 31.08 704 PRO A N 1
ATOM 5535 C CA . PRO A 1 704 ? -36.537 41.857 20.656 1.00 31.08 704 PRO A CA 1
ATOM 5536 C C . PRO A 1 704 ? -35.344 42.536 21.331 1.00 31.08 704 PRO A C 1
ATOM 5538 O O . PRO A 1 704 ? -35.524 43.229 22.331 1.00 31.08 704 PRO A O 1
ATOM 5541 N N . ALA A 1 705 ? -34.137 42.364 20.787 1.00 38.41 705 ALA A N 1
ATOM 5542 C CA . ALA A 1 705 ? -32.899 42.939 21.329 1.00 38.41 705 ALA A CA 1
ATOM 5543 C C . ALA A 1 705 ? -32.910 44.485 21.416 1.00 38.41 705 ALA A C 1
ATOM 5545 O O . ALA A 1 705 ? -31.975 45.095 21.932 1.00 38.41 705 ALA A O 1
ATOM 5546 N N . HIS A 1 706 ? -33.987 45.139 20.971 1.00 38.84 706 HIS A N 1
ATOM 5547 C CA . HIS A 1 706 ? -34.229 46.555 21.184 1.00 38.84 706 HIS A CA 1
ATOM 5548 C C . HIS A 1 706 ? -35.641 46.826 21.697 1.00 38.84 706 HIS A C 1
ATOM 5550 O O . HIS A 1 706 ? -36.630 46.598 21.003 1.00 38.84 706 HIS A O 1
ATOM 5556 N N . ARG A 1 707 ? -35.708 47.416 22.898 1.00 39.78 707 ARG A N 1
ATOM 5557 C CA . ARG A 1 707 ? -36.861 48.180 23.380 1.00 39.78 707 ARG A CA 1
ATOM 5558 C C . ARG A 1 707 ? -37.033 49.375 22.432 1.00 39.78 707 ARG A C 1
ATOM 5560 O O . ARG A 1 707 ? -36.147 50.233 22.416 1.00 39.78 707 ARG A O 1
ATOM 5567 N N . PRO A 1 708 ? -38.108 49.463 21.629 1.00 41.72 708 PRO A N 1
ATOM 5568 C CA . PRO A 1 708 ? -38.348 50.649 20.821 1.00 41.72 708 PRO A CA 1
ATOM 5569 C C . PRO A 1 708 ? -38.443 51.851 21.763 1.00 41.72 708 PRO A C 1
ATOM 5571 O O . PRO A 1 708 ? -39.152 51.807 22.775 1.00 41.72 708 PRO A O 1
ATOM 5574 N N . THR A 1 709 ? -37.695 52.910 21.477 1.00 39.22 709 THR A N 1
ATOM 5575 C CA . THR A 1 709 ? -37.713 54.134 22.278 1.00 39.22 709 THR A CA 1
ATOM 5576 C C . THR A 1 709 ? -39.137 54.700 22.310 1.00 39.22 709 THR A C 1
ATOM 5578 O O . THR A 1 709 ? -39.672 55.116 21.288 1.00 39.22 709 THR A O 1
ATOM 5581 N N . GLY A 1 710 ? -39.767 54.683 23.493 1.00 52.12 710 GLY A N 1
ATOM 5582 C CA . GLY A 1 710 ? -41.122 55.211 23.722 1.00 52.12 710 GLY A CA 1
ATOM 5583 C C . GLY A 1 710 ? -42.155 54.237 24.310 1.00 52.12 710 GLY A C 1
ATOM 5584 O O . GLY A 1 710 ? -43.265 54.671 24.601 1.00 52.12 710 GLY A O 1
ATOM 5585 N N . MET A 1 711 ? -41.826 52.956 24.519 1.00 51.03 711 MET A N 1
ATOM 5586 C CA . MET A 1 711 ? -42.764 51.967 25.084 1.00 51.03 711 MET A CA 1
ATOM 5587 C C . MET A 1 711 ? -42.789 51.997 26.627 1.00 51.03 711 MET A C 1
ATOM 5589 O O . MET A 1 711 ? -41.742 51.839 27.270 1.00 51.03 711 MET A O 1
ATOM 5593 N N . SER A 1 712 ? -43.971 52.199 27.225 1.00 61.53 712 SER A N 1
ATOM 5594 C CA . SER A 1 712 ? -44.139 52.267 28.689 1.00 61.53 712 SER A CA 1
ATOM 5595 C C . SER A 1 712 ? -44.046 50.886 29.347 1.00 61.53 712 SER A C 1
ATOM 5597 O O . SER A 1 712 ? -44.305 49.869 28.702 1.00 61.53 712 SER A O 1
ATOM 5599 N N . ASP A 1 713 ? -43.691 50.834 30.634 1.00 56.31 713 ASP A N 1
ATOM 5600 C CA . ASP A 1 713 ? -43.513 49.563 31.357 1.00 56.31 713 ASP A CA 1
ATOM 5601 C C . ASP A 1 713 ? -44.797 48.715 31.368 1.00 56.31 713 ASP A C 1
ATOM 5603 O O . ASP A 1 713 ? -44.731 47.512 31.154 1.00 56.31 713 ASP A O 1
ATOM 5607 N N . ALA A 1 714 ? -45.975 49.342 31.456 1.00 50.69 714 ALA A N 1
ATOM 5608 C CA . ALA A 1 714 ? -47.260 48.641 31.391 1.00 50.69 714 ALA A CA 1
ATOM 5609 C C . ALA A 1 714 ? -47.558 48.028 30.006 1.00 50.69 714 ALA A C 1
ATOM 5611 O O . ALA A 1 714 ? -48.239 47.011 29.909 1.00 50.69 714 ALA A O 1
ATOM 5612 N N . GLN A 1 715 ? -47.054 48.627 28.920 1.00 48.88 715 GLN A N 1
ATOM 5613 C CA . GLN A 1 715 ? -47.181 48.059 27.572 1.00 48.88 715 GLN A CA 1
ATOM 5614 C C . GLN A 1 715 ? -46.183 46.925 27.342 1.00 48.88 715 GLN A C 1
ATOM 5616 O O . GLN A 1 715 ? -46.522 45.956 26.669 1.00 48.88 715 GLN A O 1
ATOM 5621 N N . ALA A 1 716 ? -44.981 47.024 27.914 1.00 49.16 716 ALA A N 1
ATOM 5622 C CA . ALA A 1 716 ? -44.025 45.925 27.910 1.00 49.16 716 ALA A CA 1
ATOM 5623 C C . ALA A 1 716 ? -44.598 44.721 28.674 1.00 49.16 716 ALA A C 1
ATOM 5625 O O . ALA A 1 716 ? -44.616 43.625 28.130 1.00 49.16 716 ALA A O 1
ATOM 5626 N N . GLU A 1 717 ? -45.168 44.952 29.859 1.00 43.97 717 GLU A N 1
ATOM 5627 C CA . GLU A 1 717 ? -45.764 43.929 30.729 1.00 43.97 717 GLU A CA 1
ATOM 5628 C C . GLU A 1 717 ? -47.044 43.299 30.136 1.00 43.97 717 GLU A C 1
ATOM 5630 O O . GLU A 1 717 ? -47.292 42.102 30.292 1.00 43.97 717 GLU A O 1
ATOM 5635 N N . ALA A 1 718 ? -47.830 44.061 29.365 1.00 42.75 718 ALA A N 1
ATOM 5636 C CA . ALA A 1 718 ? -48.963 43.538 28.595 1.00 42.75 718 ALA A CA 1
ATOM 5637 C C . ALA A 1 718 ? -48.532 42.647 27.410 1.00 42.75 718 ALA A C 1
ATOM 5639 O O . ALA A 1 718 ? -49.243 41.710 27.056 1.00 42.75 718 ALA A O 1
ATOM 5640 N N . VAL A 1 719 ? -47.367 42.908 26.804 1.00 41.84 719 VAL A N 1
ATOM 5641 C CA . VAL A 1 719 ? -46.809 42.067 25.730 1.00 41.84 719 VAL A CA 1
ATOM 5642 C C . VAL A 1 719 ? -46.191 40.786 26.297 1.00 41.84 719 VAL A C 1
ATOM 5644 O O . VAL A 1 719 ? -46.372 39.726 25.703 1.00 41.84 719 VAL A O 1
ATOM 5647 N N . THR A 1 720 ? -45.536 40.841 27.463 1.00 37.66 720 THR A N 1
ATOM 5648 C CA . THR A 1 720 ? -45.017 39.642 28.147 1.00 37.66 720 THR A CA 1
ATOM 5649 C C . THR A 1 720 ? -46.127 38.762 28.718 1.00 37.66 720 THR A C 1
ATOM 5651 O O . THR A 1 720 ? -46.029 37.543 28.636 1.00 37.66 720 THR A O 1
ATOM 5654 N N . SER A 1 721 ? -47.204 39.344 29.256 1.00 32.25 721 SER A N 1
ATOM 5655 C CA . SER A 1 721 ? -48.323 38.568 29.823 1.00 32.25 721 SER A CA 1
ATOM 5656 C C . SER A 1 721 ? -49.262 37.953 28.777 1.00 32.25 721 SER A C 1
ATOM 5658 O O . SER A 1 721 ? -50.007 37.033 29.103 1.00 32.25 721 SER A O 1
ATOM 5660 N N . ALA A 1 722 ? -49.205 38.395 27.514 1.00 32.66 722 ALA A N 1
ATOM 5661 C CA . ALA A 1 722 ? -49.992 37.827 26.415 1.00 32.66 722 ALA A CA 1
ATOM 5662 C C . ALA A 1 722 ? -49.308 36.648 25.686 1.00 32.66 722 ALA A C 1
ATOM 5664 O O . ALA A 1 722 ? -49.910 36.067 24.785 1.00 32.66 722 ALA A O 1
ATOM 5665 N N . GLN A 1 723 ? -48.064 36.293 26.036 1.00 34.56 723 GLN A N 1
ATOM 5666 C CA . GLN A 1 723 ? -47.279 35.262 25.333 1.00 34.56 723 GLN A CA 1
ATOM 5667 C C . GLN A 1 723 ? -47.187 33.915 26.064 1.00 34.56 723 GLN A C 1
ATOM 5669 O O . GLN A 1 723 ? -46.572 32.989 25.542 1.00 34.56 723 GLN A O 1
ATOM 5674 N N . ASP A 1 724 ? -47.825 33.783 27.226 1.00 34.78 724 ASP A N 1
ATOM 5675 C CA . ASP A 1 724 ? -47.655 32.630 28.115 1.00 34.78 724 ASP A CA 1
ATOM 5676 C C . ASP A 1 724 ? -48.970 31.868 28.342 1.00 34.78 724 ASP A C 1
ATOM 5678 O O . ASP A 1 724 ? -49.378 31.638 29.470 1.00 34.78 724 ASP A O 1
ATOM 5682 N N . THR A 1 725 ? -49.682 31.522 27.262 1.00 34.06 725 THR A N 1
ATOM 5683 C CA . THR A 1 725 ? -50.749 30.496 27.262 1.00 34.06 725 THR A CA 1
ATOM 5684 C C . THR A 1 725 ? -51.045 30.018 25.831 1.00 34.06 725 THR A C 1
ATOM 5686 O O . THR A 1 725 ? -52.042 30.386 25.221 1.00 34.06 725 THR A O 1
ATOM 5689 N N . THR A 1 726 ? -50.202 29.153 25.264 1.00 36.50 726 THR A N 1
ATOM 5690 C CA . THR A 1 726 ? -50.762 28.102 24.392 1.00 36.50 726 THR A CA 1
ATOM 5691 C C . THR A 1 726 ? -50.865 26.866 25.259 1.00 36.50 726 THR A C 1
ATOM 5693 O O . THR A 1 726 ? -49.861 26.304 25.694 1.00 36.50 726 THR A O 1
ATOM 5696 N N . HIS A 1 727 ? -52.094 26.512 25.627 1.00 38.88 727 HIS A N 1
ATOM 5697 C CA . HIS A 1 727 ? -52.331 25.303 26.388 1.00 38.88 727 HIS A CA 1
ATOM 5698 C C . HIS A 1 727 ? -51.888 24.110 25.531 1.00 38.88 727 HIS A C 1
ATOM 5700 O O . HIS A 1 727 ? -52.238 23.993 24.361 1.00 38.88 727 HIS A O 1
ATOM 5706 N N . VAL A 1 728 ? -51.152 23.187 26.148 1.00 43.47 728 VAL A N 1
ATOM 5707 C CA . VAL A 1 728 ? -50.752 21.861 25.629 1.00 43.47 728 VAL A CA 1
ATOM 5708 C C . VAL A 1 728 ? -51.944 21.026 25.093 1.00 43.47 728 VAL A C 1
ATOM 5710 O O . VAL A 1 728 ? -51.789 19.954 24.498 1.00 43.47 728 VAL A O 1
ATOM 5713 N N . GLU A 1 729 ? -53.169 21.508 25.290 1.00 43.66 729 GLU A N 1
ATOM 5714 C CA . GLU A 1 729 ? -54.418 20.910 24.837 1.00 43.66 729 GLU A CA 1
ATOM 5715 C C . GLU A 1 729 ? -54.767 21.220 23.365 1.00 43.66 729 GLU A C 1
ATOM 5717 O O . GLU A 1 729 ? -55.498 20.430 22.778 1.00 43.66 729 GLU A O 1
ATOM 5722 N N . ASP A 1 730 ? -54.149 22.224 22.725 1.00 56.88 730 ASP A N 1
ATOM 5723 C CA . ASP A 1 730 ? -54.545 22.734 21.393 1.00 56.88 730 ASP A CA 1
ATOM 5724 C C . ASP A 1 730 ? -53.665 22.264 20.211 1.00 56.88 730 ASP A C 1
ATOM 5726 O O . ASP A 1 730 ? -53.589 22.929 19.175 1.00 56.88 730 ASP A O 1
ATOM 5730 N N . PHE A 1 731 ? -52.965 21.127 20.320 1.00 68.62 731 PHE A N 1
ATOM 5731 C CA . PHE A 1 731 ? -52.268 20.583 19.146 1.00 68.62 731 PHE A CA 1
ATOM 5732 C C . PHE A 1 731 ? -53.271 20.191 18.057 1.00 68.62 731 PHE A C 1
ATOM 5734 O O . PHE A 1 731 ? -54.179 19.394 18.303 1.00 68.62 731 PHE A O 1
ATOM 5741 N N . ASP A 1 732 ? -53.040 20.680 16.836 1.00 76.19 732 ASP A N 1
ATOM 5742 C CA . ASP A 1 732 ? -53.729 20.224 15.629 1.00 76.19 732 ASP A CA 1
ATOM 5743 C C . ASP A 1 732 ? -53.241 18.811 15.263 1.00 76.19 732 ASP A C 1
ATOM 5745 O O . ASP A 1 732 ? -52.390 18.616 14.394 1.00 76.19 732 ASP A O 1
ATOM 5749 N N . TRP A 1 733 ? -53.706 17.827 16.035 1.00 81.44 733 TRP A N 1
ATOM 5750 C CA . TRP A 1 733 ? -53.417 16.412 15.841 1.00 81.44 733 TRP A CA 1
ATOM 5751 C C . TRP A 1 733 ? -54.289 15.841 14.713 1.00 81.44 733 TRP A C 1
ATOM 5753 O O . TRP A 1 733 ? -55.510 16.046 14.731 1.00 81.44 733 TRP A O 1
ATOM 5763 N N . PRO A 1 734 ? -53.721 15.068 13.767 1.00 82.69 734 PRO A N 1
ATOM 5764 C CA . PRO A 1 734 ? -54.447 14.563 12.611 1.00 82.69 734 PRO A CA 1
ATOM 5765 C C . PRO A 1 734 ? -55.271 13.321 12.972 1.00 82.69 734 PRO A C 1
ATOM 5767 O O . PRO A 1 734 ? -54.987 12.209 12.527 1.00 82.69 734 PRO A O 1
ATOM 5770 N N . TRP A 1 735 ? -56.316 13.520 13.783 1.00 75.81 735 TRP A N 1
ATOM 5771 C CA . TRP A 1 735 ? -57.265 12.481 14.192 1.00 75.81 735 TRP A CA 1
ATOM 5772 C C . TRP A 1 735 ? -57.751 11.663 12.983 1.00 75.81 735 TRP A C 1
ATOM 5774 O O . TRP A 1 735 ? -58.041 12.225 11.924 1.00 75.81 735 TRP A O 1
ATOM 5784 N N . ASP A 1 736 ? -57.832 10.341 13.159 1.00 75.38 736 ASP A N 1
ATOM 5785 C CA . ASP A 1 736 ? -58.213 9.347 12.139 1.00 75.38 736 ASP A CA 1
ATOM 5786 C C . ASP A 1 736 ? -57.193 9.116 11.002 1.00 75.38 736 ASP A C 1
ATOM 5788 O O . ASP A 1 736 ? -57.493 8.410 10.040 1.00 75.38 736 ASP A O 1
ATOM 5792 N N . SER A 1 737 ? -55.977 9.664 11.116 1.00 80.81 737 SER A N 1
ATOM 5793 C CA . SER A 1 737 ? -54.854 9.402 10.195 1.00 80.81 737 SER A CA 1
ATOM 5794 C C . SER A 1 737 ? -53.937 8.303 10.723 1.00 80.81 737 SER A C 1
ATOM 5796 O O . SER A 1 737 ? -53.813 8.112 11.935 1.00 80.81 737 SER A O 1
ATOM 5798 N N . ARG A 1 738 ? -53.203 7.637 9.827 1.00 86.00 738 ARG A N 1
ATOM 5799 C CA . ARG A 1 738 ? -52.067 6.789 10.213 1.00 86.00 738 ARG A CA 1
ATOM 5800 C C . ARG A 1 738 ? -50.884 7.690 10.576 1.00 86.00 738 ARG A C 1
ATOM 5802 O O . ARG A 1 738 ? -50.326 8.346 9.702 1.00 86.00 738 ARG A O 1
ATOM 5809 N N . VAL A 1 739 ? -50.521 7.734 11.855 1.00 89.25 739 VAL A N 1
ATOM 5810 C CA . VAL A 1 739 ? -49.308 8.403 12.348 1.00 89.25 739 VAL A CA 1
ATOM 5811 C C . VAL A 1 739 ? -48.451 7.355 13.039 1.00 89.25 739 VAL A C 1
ATOM 5813 O O . VAL A 1 739 ? -48.839 6.813 14.070 1.00 89.25 739 VAL A O 1
ATOM 5816 N N . ASP A 1 740 ? -47.295 7.067 12.455 1.00 91.69 740 ASP A N 1
ATOM 5817 C CA . ASP A 1 740 ? -46.371 6.042 12.942 1.00 91.69 740 ASP A CA 1
ATOM 5818 C C . ASP A 1 740 ? -45.331 6.641 13.906 1.00 91.69 740 ASP A C 1
ATOM 5820 O O . ASP A 1 740 ? -44.853 5.957 14.811 1.00 91.69 740 ASP A O 1
ATOM 5824 N N . TRP A 1 741 ?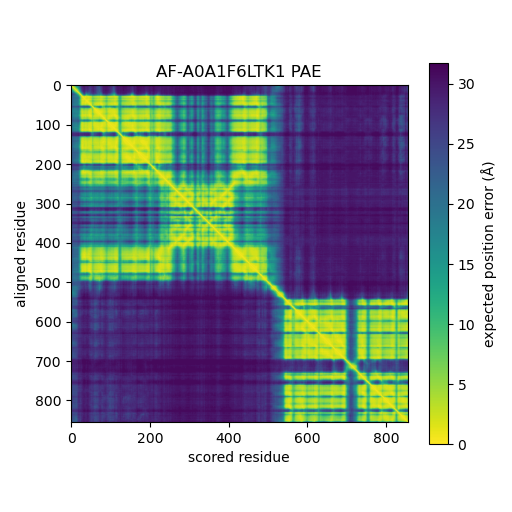 -45.004 7.929 13.739 1.00 93.06 741 TRP A N 1
ATOM 5825 C CA . TRP A 1 741 ? -44.020 8.652 14.550 1.00 93.06 741 TRP A CA 1
ATOM 5826 C C . TRP A 1 741 ? -44.435 10.103 14.834 1.00 93.06 741 TRP A C 1
ATOM 5828 O O . TRP A 1 741 ? -45.008 10.782 13.982 1.00 93.06 741 TRP A O 1
ATOM 5838 N N . ILE A 1 742 ? -44.064 10.619 16.008 1.00 91.06 742 ILE A N 1
ATOM 5839 C CA . ILE A 1 742 ? -44.109 12.053 16.332 1.00 91.06 742 ILE A CA 1
ATOM 5840 C C . ILE A 1 742 ? -42.690 12.616 16.270 1.00 91.06 742 ILE A C 1
ATOM 5842 O O . ILE A 1 742 ? -41.816 12.144 16.991 1.00 91.06 742 ILE A O 1
ATOM 5846 N N . GLY A 1 743 ? -42.448 13.624 15.434 1.00 89.75 743 GLY A N 1
ATOM 5847 C CA . GLY A 1 743 ? -41.142 14.271 15.295 1.00 89.75 743 GLY A CA 1
ATOM 5848 C C . GLY A 1 743 ? -41.058 15.596 16.054 1.00 89.75 743 GLY A C 1
ATOM 5849 O O . GLY A 1 743 ? -41.802 16.522 15.731 1.00 89.75 743 GLY A O 1
ATOM 5850 N N . LEU A 1 744 ? -40.121 15.714 16.995 1.00 87.25 744 LEU A N 1
ATOM 5851 C CA . LEU A 1 744 ? -39.795 16.940 17.739 1.00 87.25 744 LEU A CA 1
ATOM 5852 C C . LEU A 1 744 ? -38.412 17.479 17.333 1.00 87.25 744 LEU A C 1
ATOM 5854 O O . LEU A 1 744 ? -37.581 16.725 16.828 1.00 87.25 744 LEU A O 1
ATOM 5858 N N . GLY A 1 745 ? -38.165 18.774 17.543 1.00 82.31 745 GLY A N 1
ATOM 5859 C CA . GLY A 1 745 ? -36.882 19.422 17.244 1.00 82.31 745 GLY A CA 1
ATOM 5860 C C . GLY A 1 745 ? -36.271 20.068 18.486 1.00 82.31 745 GLY A C 1
ATOM 5861 O O . GLY A 1 745 ? -36.989 20.709 19.251 1.00 82.31 745 GLY A O 1
ATOM 5862 N N . VAL A 1 746 ? -34.961 19.914 18.673 1.00 81.19 746 VAL A N 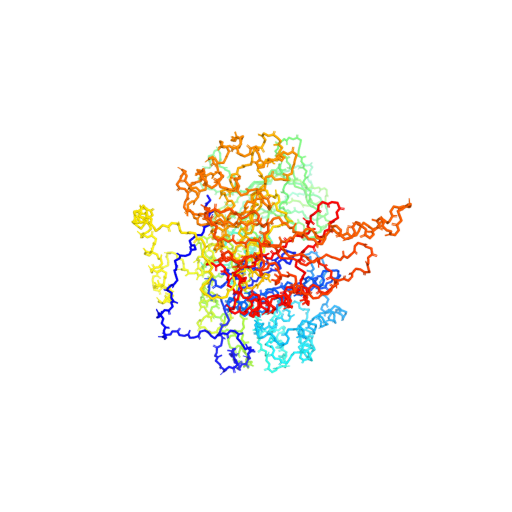1
ATOM 5863 C CA . VAL A 1 746 ? -34.201 20.467 19.803 1.00 81.19 746 VAL A CA 1
ATOM 5864 C C . VAL A 1 746 ? -32.928 21.113 19.270 1.00 81.19 746 VAL A C 1
ATOM 5866 O O . VAL A 1 746 ? -32.098 20.438 18.662 1.00 81.19 746 VAL A O 1
ATOM 5869 N N . TYR A 1 747 ? -32.769 22.412 19.515 1.00 75.50 747 TYR A N 1
ATOM 5870 C CA . TYR A 1 747 ? -31.599 23.173 19.083 1.00 75.50 747 TYR A CA 1
ATOM 5871 C C . TYR A 1 747 ? -31.073 23.998 20.239 1.00 75.50 747 TYR A C 1
ATOM 5873 O O . TYR A 1 747 ? -31.859 24.658 20.918 1.00 75.50 747 TYR A O 1
ATOM 5881 N N . ASP A 1 748 ? -29.758 24.010 20.391 1.00 71.50 748 ASP A N 1
ATOM 5882 C CA . ASP A 1 748 ? -29.069 24.962 21.251 1.00 71.50 748 ASP A CA 1
ATOM 5883 C C . ASP A 1 748 ? -28.367 26.031 20.397 1.00 71.50 748 ASP A C 1
ATOM 5885 O O . ASP A 1 748 ? -27.647 25.686 19.453 1.00 71.50 748 ASP A O 1
ATOM 5889 N N . ARG A 1 749 ? -28.627 27.313 20.687 1.00 61.16 749 ARG A N 1
ATOM 5890 C CA . ARG A 1 749 ? -28.067 28.495 20.001 1.00 61.16 749 ARG A CA 1
ATOM 5891 C C . ARG A 1 749 ? -27.669 29.538 21.055 1.00 61.16 749 ARG A C 1
ATOM 5893 O O . ARG A 1 749 ? -28.521 29.869 21.882 1.00 61.16 749 ARG A O 1
ATOM 5900 N N . PRO A 1 750 ? -26.457 30.119 21.017 1.00 48.22 750 PRO A N 1
ATOM 5901 C CA . PRO A 1 750 ? -26.069 31.178 21.933 1.00 48.22 750 PRO A CA 1
ATOM 5902 C C . PRO A 1 750 ? -26.844 32.472 21.645 1.00 48.22 750 PRO A C 1
ATOM 5904 O O . PRO A 1 750 ? -27.263 32.763 20.519 1.00 48.22 750 PRO A O 1
ATOM 5907 N N . THR A 1 751 ? -27.020 33.280 22.687 1.00 46.72 751 THR A N 1
ATOM 5908 C CA . THR A 1 751 ? -27.693 34.579 22.616 1.00 46.72 751 THR A CA 1
ATOM 5909 C C . THR A 1 751 ? -26.920 35.529 21.685 1.00 46.72 751 THR A C 1
ATOM 5911 O O . THR A 1 751 ? -25.721 35.734 21.895 1.00 46.72 751 THR A O 1
ATOM 5914 N N . PRO A 1 752 ? -27.552 36.160 20.673 1.00 39.56 752 PRO A N 1
ATOM 5915 C CA . PRO A 1 752 ? -26.854 37.090 19.787 1.00 39.56 752 PRO A CA 1
ATOM 5916 C C . PRO A 1 752 ? -26.244 38.261 20.575 1.00 39.56 752 PRO A C 1
ATOM 5918 O O . PRO A 1 752 ? -26.975 39.065 21.152 1.00 39.56 752 PRO A O 1
ATOM 5921 N N . GLY A 1 753 ? -24.911 38.363 20.585 1.00 42.81 753 GLY A N 1
ATOM 5922 C CA . GLY A 1 753 ? -24.165 39.425 21.276 1.00 42.81 753 GLY A CA 1
ATOM 5923 C C . GLY A 1 753 ? -23.634 39.082 22.675 1.00 42.81 753 GLY A C 1
ATOM 5924 O O . GLY A 1 753 ? -23.094 39.976 23.321 1.00 42.81 753 GLY A O 1
ATOM 5925 N N . GLY A 1 754 ? -23.768 37.832 23.135 1.00 40.94 754 GLY A N 1
ATOM 5926 C CA . GLY A 1 754 ? -23.042 37.301 24.298 1.00 40.94 754 GLY A CA 1
ATOM 5927 C C . GLY A 1 754 ? -21.690 36.688 23.914 1.00 40.94 754 GLY A C 1
ATOM 5928 O O . GLY A 1 754 ? -21.429 36.437 22.738 1.00 40.94 754 GLY A O 1
ATOM 5929 N N . ASP A 1 755 ? -20.843 36.432 24.908 1.00 37.22 755 ASP A N 1
ATOM 5930 C CA . ASP A 1 755 ? -19.399 36.146 24.807 1.00 37.22 755 ASP A CA 1
ATOM 5931 C C . ASP A 1 755 ? -19.013 34.818 24.097 1.00 37.22 755 ASP A C 1
ATOM 5933 O O . ASP A 1 755 ? -17.869 34.373 24.177 1.00 37.22 755 ASP A O 1
ATOM 5937 N N . GLY A 1 756 ? -19.931 34.190 23.354 1.00 43.47 756 GLY A N 1
ATOM 5938 C CA . GLY A 1 756 ? -19.649 33.024 22.508 1.00 43.47 756 GLY A CA 1
ATOM 5939 C C . GLY A 1 756 ? -19.505 31.690 23.252 1.00 43.47 756 GLY A C 1
ATOM 5940 O O . GLY A 1 756 ? -18.878 30.769 22.725 1.00 43.47 756 GLY A O 1
ATOM 5941 N N . GLU A 1 757 ? -20.067 31.566 24.455 1.00 42.81 757 GLU A N 1
ATOM 5942 C CA . GLU A 1 757 ? -20.158 30.297 25.191 1.00 42.81 757 GLU A CA 1
ATOM 5943 C C . GLU A 1 757 ? -21.507 29.607 24.923 1.00 42.81 757 GLU A C 1
ATOM 5945 O O . GLU A 1 757 ? -22.534 30.278 24.806 1.00 42.81 757 GLU A O 1
ATOM 5950 N N . ALA A 1 758 ? -21.524 28.271 24.814 1.00 48.44 758 ALA A N 1
ATOM 5951 C CA . ALA A 1 758 ? -22.779 27.523 24.879 1.00 48.44 758 ALA A CA 1
ATOM 5952 C C . ALA A 1 758 ? -23.376 27.735 26.273 1.00 48.44 758 ALA A C 1
ATOM 5954 O O . ALA A 1 758 ? -22.763 27.354 27.273 1.00 48.44 758 ALA A O 1
ATOM 5955 N N . GLU A 1 759 ? -24.548 28.365 26.361 1.00 48.62 759 GLU A N 1
ATOM 5956 C CA . GLU A 1 759 ? -25.247 28.532 27.633 1.00 48.62 759 GLU A CA 1
ATOM 5957 C C . GLU A 1 759 ? -25.877 27.196 28.066 1.00 48.62 759 GLU A C 1
ATOM 5959 O O . GLU A 1 759 ? -27.082 26.984 27.986 1.00 48.62 759 GLU A O 1
ATOM 5964 N N . GLY A 1 760 ? -25.050 26.293 28.594 1.00 61.03 760 GLY A N 1
ATOM 5965 C CA . GLY A 1 760 ? -25.498 25.171 29.415 1.00 61.03 760 GLY A CA 1
ATOM 5966 C C . GLY A 1 760 ? -25.517 23.787 28.762 1.00 61.03 760 GLY A C 1
ATOM 5967 O O . GLY A 1 760 ? -25.108 23.558 27.631 1.00 61.03 760 GLY A O 1
ATOM 5968 N N . LEU A 1 761 ? -25.934 22.821 29.581 1.00 74.69 761 LEU A N 1
ATOM 5969 C CA . LEU A 1 761 ? -26.082 21.406 29.242 1.00 74.69 761 LEU A CA 1
ATOM 5970 C C . LEU A 1 761 ? -27.415 21.144 28.513 1.00 74.69 761 LEU A C 1
ATOM 5972 O O . LEU A 1 761 ? -28.311 21.985 28.532 1.00 74.69 761 LEU A O 1
ATOM 5976 N N . PHE A 1 762 ? -27.601 19.938 27.966 1.00 82.00 762 PHE A N 1
ATOM 5977 C CA . PHE A 1 762 ? -28.812 19.547 27.234 1.00 82.00 762 PHE A CA 1
ATOM 5978 C C . PHE A 1 762 ? -30.114 19.907 27.992 1.00 82.00 762 PHE A C 1
ATOM 5980 O O . PHE A 1 762 ? -30.271 19.506 29.165 1.00 82.00 762 PHE A O 1
ATOM 5987 N N . PRO A 1 763 ? -31.079 20.605 27.343 1.00 79.69 763 PRO A N 1
ATOM 5988 C CA . PRO A 1 763 ? -32.264 21.188 27.982 1.00 79.69 763 PRO A CA 1
ATOM 5989 C C . PRO A 1 763 ? -33.357 20.144 28.276 1.00 79.69 763 PRO A C 1
ATOM 5991 O O . PRO A 1 763 ? -34.507 20.257 27.852 1.00 79.69 763 PRO A O 1
ATOM 5994 N N . ALA A 1 764 ? -33.029 19.102 29.043 1.00 80.69 764 ALA A N 1
ATOM 5995 C CA . ALA A 1 764 ? -33.924 17.968 29.279 1.00 80.69 764 ALA A CA 1
ATOM 5996 C C . ALA A 1 764 ? -35.270 18.331 29.917 1.00 80.69 764 ALA A C 1
ATOM 5998 O O . ALA A 1 764 ? -36.243 17.626 29.674 1.00 80.69 764 ALA A O 1
ATOM 5999 N N . ALA A 1 765 ? -35.358 19.407 30.706 1.00 76.38 765 ALA A N 1
ATOM 6000 C CA . ALA A 1 765 ? -36.633 19.848 31.274 1.00 76.38 765 ALA A CA 1
ATOM 6001 C C . ALA A 1 765 ? -37.608 20.338 30.188 1.00 76.38 765 ALA A C 1
ATOM 6003 O O . ALA A 1 765 ? -38.792 20.010 30.231 1.00 76.38 765 ALA A O 1
ATOM 6004 N N . GLU A 1 766 ? -37.106 21.069 29.190 1.00 78.31 766 GLU A N 1
ATOM 6005 C CA . GLU A 1 766 ? -37.904 21.529 28.053 1.00 78.31 766 GLU A CA 1
ATOM 6006 C C . GLU A 1 766 ? -38.281 20.360 27.143 1.00 78.31 766 GLU A C 1
ATOM 6008 O O . GLU A 1 766 ? -39.448 20.198 26.791 1.00 78.31 766 GLU A O 1
ATOM 6013 N N . VAL A 1 767 ? -37.314 19.492 26.831 1.00 83.50 767 VAL A N 1
ATOM 6014 C CA . VAL A 1 767 ? -37.566 18.286 26.029 1.00 83.50 767 VAL A CA 1
ATOM 6015 C C . VAL A 1 767 ? -38.605 17.397 26.710 1.00 83.50 767 VAL A C 1
ATOM 6017 O O . VAL A 1 767 ? -39.530 16.921 26.056 1.00 83.50 767 VAL A O 1
ATOM 6020 N N . ARG A 1 768 ? -38.521 17.225 28.033 1.00 83.81 768 ARG A N 1
ATOM 6021 C CA . ARG A 1 768 ? -39.523 16.502 28.821 1.00 83.81 768 ARG A CA 1
ATOM 6022 C C . ARG A 1 768 ? -40.899 17.150 28.716 1.00 83.81 768 ARG A C 1
ATOM 6024 O O . ARG A 1 768 ? -41.866 16.429 28.505 1.00 83.81 768 ARG A O 1
ATOM 6031 N N . ALA A 1 769 ? -40.996 18.475 28.825 1.00 82.31 769 ALA A N 1
ATOM 6032 C CA . ALA A 1 769 ? -42.271 19.174 28.692 1.00 82.31 769 ALA A CA 1
ATOM 6033 C C . ALA A 1 769 ? -42.903 18.946 27.308 1.00 82.31 769 ALA A C 1
ATOM 6035 O O . ALA A 1 769 ? -44.094 18.649 27.225 1.00 82.31 769 ALA A O 1
ATOM 6036 N N . GLN A 1 770 ? -42.106 18.996 26.232 1.00 83.00 770 GLN A N 1
ATOM 6037 C CA . GLN A 1 770 ? -42.578 18.679 24.878 1.00 83.00 770 GLN A CA 1
ATOM 6038 C C . GLN A 1 770 ? -43.013 17.212 24.746 1.00 83.00 770 GLN A C 1
ATOM 6040 O O . GLN A 1 770 ? -44.057 16.928 24.163 1.00 83.00 770 GLN A O 1
ATOM 6045 N N . VAL A 1 771 ? -42.243 16.278 25.313 1.00 85.50 771 VAL A N 1
ATOM 6046 C CA . VAL A 1 771 ? -42.575 14.847 25.331 1.00 85.50 771 VAL A CA 1
ATOM 6047 C C . VAL A 1 771 ? -43.892 14.614 26.075 1.00 85.50 771 VAL A C 1
ATOM 6049 O O . VAL A 1 771 ? -44.800 14.000 25.520 1.00 85.50 771 VAL A O 1
ATOM 6052 N N . ASP A 1 772 ? -44.044 15.136 27.291 1.00 84.69 772 ASP A N 1
ATOM 6053 C CA . ASP A 1 772 ? -45.247 14.975 28.117 1.00 84.69 772 ASP A CA 1
ATOM 6054 C C . ASP A 1 772 ? -46.493 15.554 27.429 1.00 84.69 772 ASP A C 1
ATOM 6056 O O . ASP A 1 772 ? -47.576 14.970 27.507 1.00 84.69 772 ASP A O 1
ATOM 6060 N N . ALA A 1 773 ? -46.321 16.637 26.669 1.00 81.38 773 ALA A N 1
ATOM 6061 C CA . ALA A 1 773 ? -47.378 17.276 25.897 1.00 81.38 773 ALA A CA 1
ATOM 6062 C C . ALA A 1 773 ? -47.952 16.381 24.778 1.00 81.38 773 ALA A C 1
ATOM 6064 O O . ALA A 1 773 ? -49.146 16.464 24.468 1.00 81.38 773 ALA A O 1
ATOM 6065 N N . VAL A 1 774 ? -47.134 15.490 24.205 1.00 83.56 774 VAL A N 1
ATOM 6066 C CA . VAL A 1 774 ? -47.529 14.585 23.109 1.00 83.56 774 VAL A CA 1
ATOM 6067 C C . VAL A 1 774 ? -47.683 13.119 23.534 1.00 83.56 774 VAL A C 1
ATOM 6069 O O . VAL A 1 774 ? -48.287 12.336 22.802 1.00 83.56 774 VAL A O 1
ATOM 6072 N N . ARG A 1 775 ? -47.231 12.733 24.739 1.00 83.12 775 ARG A N 1
ATOM 6073 C CA . ARG A 1 775 ? -47.376 11.364 25.287 1.00 83.12 775 ARG A CA 1
ATOM 6074 C C . ARG A 1 775 ? -48.821 10.858 25.248 1.00 83.12 775 ARG A C 1
ATOM 6076 O O . ARG A 1 775 ? -49.038 9.665 25.050 1.00 83.12 775 ARG A O 1
ATOM 6083 N N . LYS A 1 776 ? -49.805 11.755 25.396 1.00 82.62 776 LYS A N 1
ATOM 6084 C CA . LYS A 1 776 ? -51.246 11.438 25.344 1.00 82.62 776 LYS A CA 1
ATOM 6085 C C . LYS A 1 776 ? -51.689 10.760 24.037 1.00 82.62 776 LYS A C 1
ATOM 6087 O O . LYS A 1 776 ? -52.713 10.082 24.028 1.00 82.62 776 LYS A O 1
ATOM 6092 N N . PHE A 1 777 ? -50.920 10.902 22.956 1.00 85.12 777 PHE A N 1
ATOM 6093 C CA . PHE A 1 777 ? -51.212 10.297 21.654 1.00 85.12 777 PHE A CA 1
ATOM 6094 C C . PHE A 1 777 ? -50.690 8.858 21.505 1.00 85.12 777 PHE A C 1
ATOM 6096 O O . PHE A 1 777 ? -50.949 8.232 20.483 1.00 85.12 777 PHE A O 1
ATOM 6103 N N . HIS A 1 778 ? -49.972 8.316 22.500 1.00 86.44 778 HIS A N 1
ATOM 6104 C CA . HIS A 1 778 ? -49.483 6.925 22.524 1.00 86.44 778 HIS A CA 1
ATOM 6105 C C . HIS A 1 778 ? -48.691 6.497 21.270 1.00 86.44 778 HIS A C 1
ATOM 6107 O O . HIS A 1 778 ? -48.648 5.320 20.924 1.00 86.44 778 HIS A O 1
ATOM 6113 N N . THR A 1 779 ? -48.057 7.457 20.595 1.00 87.81 779 THR A N 1
ATOM 6114 C CA . THR A 1 779 ? -47.281 7.249 19.367 1.00 87.81 779 THR A CA 1
ATOM 6115 C C . THR A 1 779 ? -45.783 7.382 19.681 1.00 87.81 779 THR A C 1
ATOM 6117 O O . THR A 1 779 ? -45.426 8.248 20.487 1.00 87.81 779 THR A O 1
ATOM 6120 N N . PRO A 1 780 ? -44.895 6.558 19.088 1.00 91.44 780 PRO A N 1
ATOM 6121 C CA . PRO A 1 780 ? -43.449 6.672 19.280 1.00 91.44 780 PRO A CA 1
ATOM 6122 C C . PRO A 1 780 ? -42.917 8.072 18.957 1.00 91.44 780 PRO A C 1
ATOM 6124 O O . PRO A 1 780 ? -43.308 8.683 17.963 1.00 91.44 780 PRO A O 1
ATOM 6127 N N . ILE A 1 781 ? -42.000 8.572 19.788 1.00 92.75 781 ILE A N 1
ATOM 6128 C CA . ILE A 1 781 ? -41.442 9.921 19.647 1.00 92.75 781 ILE A CA 1
ATOM 6129 C C . ILE A 1 781 ? -40.024 9.834 19.082 1.00 92.75 781 ILE A C 1
ATOM 6131 O O . ILE A 1 781 ? -39.199 9.047 19.549 1.00 92.75 781 ILE A O 1
ATOM 6135 N N . CYS A 1 782 ? -39.737 10.676 18.097 1.00 93.69 782 CYS A N 1
ATOM 6136 C CA . CYS A 1 782 ? -38.421 10.903 17.527 1.00 93.69 782 CYS A CA 1
ATOM 6137 C C . CYS A 1 782 ? -37.987 12.347 17.801 1.00 93.69 782 CYS A C 1
ATOM 6139 O O . CYS A 1 782 ? -38.729 13.282 17.492 1.00 93.69 782 CYS A O 1
ATOM 6141 N N . LEU A 1 783 ? -36.761 12.556 18.285 1.00 92.00 783 LEU A N 1
ATOM 6142 C CA . LEU A 1 783 ? -36.098 13.852 18.116 1.00 92.00 783 LEU A CA 1
ATOM 6143 C C . LEU A 1 783 ? -35.598 13.916 16.673 1.00 92.00 783 LEU A C 1
ATOM 6145 O O . LEU A 1 783 ? -34.485 13.501 16.364 1.00 92.00 783 LEU A O 1
ATOM 6149 N N . ALA A 1 784 ? -36.489 14.338 15.778 1.00 88.50 784 ALA A N 1
ATOM 6150 C CA . ALA A 1 784 ? -36.288 14.346 14.332 1.00 88.50 784 ALA A CA 1
ATOM 6151 C C . ALA A 1 784 ? -35.170 15.296 13.894 1.00 88.50 784 ALA A C 1
ATOM 6153 O O . ALA A 1 784 ? -34.643 15.138 12.799 1.00 88.50 784 ALA A O 1
ATOM 6154 N N . GLU A 1 785 ? -34.837 16.272 14.739 1.00 84.44 785 GLU A N 1
ATOM 6155 C CA . GLU A 1 785 ? -33.691 17.161 14.592 1.00 84.44 785 GLU A CA 1
ATOM 6156 C C . GLU A 1 785 ? -33.139 17.480 15.982 1.00 84.44 785 GLU A C 1
ATOM 6158 O O . GLU A 1 785 ? -33.827 18.107 16.790 1.00 84.44 785 GLU A O 1
ATOM 6163 N N . ILE A 1 786 ? -31.920 17.026 16.273 1.00 86.75 786 ILE A N 1
ATOM 6164 C CA . ILE A 1 786 ? -31.186 17.378 17.491 1.00 86.75 786 ILE A CA 1
ATOM 6165 C C . ILE A 1 786 ? -29.811 17.939 17.116 1.00 86.75 786 ILE A C 1
ATOM 6167 O O . ILE A 1 786 ? -29.055 17.302 16.380 1.00 86.75 786 ILE A O 1
ATOM 6171 N N . GLY A 1 787 ? -29.485 19.129 17.622 1.00 83.19 787 GLY A N 1
ATOM 6172 C CA . GLY A 1 787 ? -28.208 19.781 17.344 1.00 83.19 787 GLY A CA 1
ATOM 6173 C C . GLY A 1 787 ? -27.813 20.827 18.384 1.00 83.19 787 GLY A C 1
ATOM 6174 O O . GLY A 1 787 ? -28.659 21.505 18.966 1.00 83.19 787 GLY A O 1
ATOM 6175 N N . CYS A 1 788 ? -26.505 20.974 18.575 1.00 79.12 788 CYS A N 1
ATOM 6176 C CA . CYS A 1 788 ? -25.874 22.032 19.360 1.00 79.12 788 CYS A CA 1
ATOM 6177 C C . CYS A 1 788 ? -24.870 22.767 18.473 1.00 79.12 788 CYS A C 1
ATOM 6179 O O . CYS A 1 788 ? -24.083 22.117 17.772 1.00 79.12 788 CYS A O 1
ATOM 6181 N N . GLU A 1 789 ? -24.890 24.098 18.510 1.00 72.00 789 GLU A N 1
ATOM 6182 C CA . GLU A 1 789 ? -23.960 24.921 17.738 1.00 72.00 789 GLU A CA 1
ATOM 6183 C C . GLU A 1 789 ? -22.489 24.591 18.074 1.00 72.00 789 GLU A C 1
ATOM 6185 O O . GLU A 1 789 ? -22.154 24.195 19.195 1.00 72.00 789 GLU A O 1
ATOM 6190 N N . SER A 1 790 ? -21.595 24.700 17.089 1.00 60.34 790 SER A N 1
ATOM 6191 C CA . SER A 1 790 ? -20.214 24.214 17.126 1.00 60.34 790 SER A CA 1
ATOM 6192 C C . SER A 1 790 ? -19.272 25.191 17.844 1.00 60.34 790 SER A C 1
ATOM 6194 O O . SER A 1 790 ? -18.283 25.666 17.284 1.00 60.34 790 SER A O 1
ATOM 6196 N N . ILE A 1 791 ? -19.593 25.511 19.093 1.00 62.66 791 ILE A N 1
ATOM 6197 C CA . ILE A 1 791 ? -18.842 26.422 19.970 1.00 62.66 791 ILE A CA 1
ATOM 6198 C C . ILE A 1 791 ? -18.208 25.660 21.150 1.00 62.66 791 ILE A C 1
ATOM 6200 O O . ILE A 1 791 ? -18.333 24.434 21.259 1.00 62.66 791 ILE A O 1
ATOM 6204 N N . ARG A 1 792 ? -17.475 26.355 22.037 1.00 54.41 792 ARG A N 1
ATOM 6205 C CA . ARG A 1 792 ? -16.908 25.729 23.252 1.00 54.41 792 ARG A CA 1
ATOM 6206 C C . ARG A 1 792 ? -18.038 25.121 24.094 1.00 54.41 792 ARG A C 1
ATOM 6208 O O . ARG A 1 792 ? -19.018 25.802 24.363 1.00 54.41 792 ARG A O 1
ATOM 6215 N N . GLY A 1 793 ? -17.880 23.857 24.504 1.00 65.44 793 GLY A N 1
ATOM 6216 C CA . GLY A 1 793 ? -18.867 23.114 25.308 1.00 65.44 793 GLY A CA 1
ATOM 6217 C C . GLY A 1 793 ? -19.673 22.047 24.548 1.00 65.44 793 GLY A C 1
ATOM 6218 O O . GLY A 1 793 ? -20.335 21.228 25.181 1.00 65.44 793 GLY A O 1
ATOM 6219 N N . GLN A 1 794 ? -19.563 21.966 23.212 1.00 76.00 794 GLN A N 1
ATOM 6220 C CA . GLN A 1 794 ? -20.326 21.013 22.381 1.00 76.00 794 GLN A CA 1
ATOM 6221 C C . GLN A 1 794 ? -20.157 19.536 22.815 1.00 76.00 794 GLN A C 1
ATOM 6223 O O . GLN A 1 794 ? -21.116 18.765 22.797 1.00 76.00 794 GLN A O 1
ATOM 6228 N N . ALA A 1 795 ? -18.953 19.132 23.237 1.00 76.25 795 ALA A N 1
ATOM 6229 C CA . ALA A 1 795 ? -18.694 17.775 23.724 1.00 76.25 795 ALA A CA 1
ATOM 6230 C C . ALA A 1 795 ? -19.469 17.458 25.016 1.00 76.25 795 ALA A C 1
ATOM 6232 O O . ALA A 1 795 ? -20.069 16.391 25.136 1.00 76.25 795 ALA A O 1
ATOM 6233 N N . GLU A 1 796 ? -19.486 18.393 25.968 1.00 81.25 796 GLU A N 1
ATOM 6234 C CA . GLU A 1 796 ? -20.184 18.243 27.249 1.00 81.25 796 GLU A CA 1
ATOM 6235 C C . GLU A 1 796 ? -21.697 18.183 27.041 1.00 81.25 796 GLU A C 1
ATOM 6237 O O . GLU A 1 796 ? -22.368 17.333 27.631 1.00 81.25 796 GLU A O 1
ATOM 6242 N N . TRP A 1 797 ? -22.215 19.015 26.134 1.00 85.31 797 TRP A N 1
ATOM 6243 C CA . TRP A 1 797 ? -23.621 19.019 25.751 1.00 85.31 797 TRP A CA 1
ATOM 6244 C C . TRP A 1 797 ? -24.068 17.673 25.177 1.00 85.31 797 TRP A C 1
ATOM 6246 O O . TRP A 1 797 ? -25.067 17.116 25.630 1.00 85.31 797 TRP A O 1
ATOM 6256 N N . TRP A 1 798 ? -23.317 17.103 24.224 1.00 87.56 798 TRP A N 1
ATOM 6257 C CA . TRP A 1 798 ? -23.667 15.812 23.619 1.00 87.56 798 TRP A CA 1
ATOM 6258 C C . TRP A 1 798 ? -23.563 14.647 24.600 1.00 87.56 798 TRP A C 1
ATOM 6260 O O . TRP A 1 798 ? -24.429 13.771 24.599 1.00 87.56 798 TRP A O 1
ATOM 6270 N N . VAL A 1 799 ? -22.537 14.637 25.455 1.00 86.25 799 VAL A N 1
ATOM 6271 C CA . VAL A 1 799 ? -22.401 13.619 26.507 1.00 86.25 799 VAL A CA 1
ATOM 6272 C C . VAL A 1 799 ? -23.595 13.668 27.454 1.00 86.25 799 VAL A C 1
ATOM 6274 O O . VAL A 1 799 ? -24.185 12.635 27.775 1.00 86.25 799 VAL A O 1
ATOM 6277 N N . ASP A 1 800 ? -23.980 14.862 27.890 1.00 87.88 800 ASP A N 1
ATOM 6278 C CA . ASP A 1 800 ? -25.122 15.051 28.773 1.00 87.88 800 ASP A CA 1
ATOM 6279 C C . ASP A 1 800 ? -26.456 14.704 28.084 1.00 87.88 800 ASP A C 1
ATOM 6281 O O . ASP A 1 800 ? -27.281 14.004 28.678 1.00 87.88 800 ASP A O 1
ATOM 6285 N N . ALA A 1 801 ? -26.637 15.077 26.812 1.00 90.25 801 ALA A N 1
ATOM 6286 C CA . ALA A 1 801 ? -27.804 14.718 26.006 1.00 90.25 801 ALA A CA 1
ATOM 6287 C C . ALA A 1 801 ? -27.983 13.198 25.904 1.00 90.25 801 ALA A C 1
ATOM 6289 O O . ALA A 1 801 ? -29.037 12.667 26.263 1.00 90.25 801 ALA A O 1
ATOM 6290 N N . LEU A 1 802 ? -26.943 12.481 25.466 1.00 92.94 802 LEU A N 1
ATOM 6291 C CA . LEU A 1 802 ? -26.990 11.030 25.267 1.00 92.94 802 LEU A CA 1
ATOM 6292 C C . LEU A 1 802 ? -27.203 10.278 26.586 1.00 92.94 802 LEU A C 1
ATOM 6294 O O . LEU A 1 802 ? -27.913 9.272 26.610 1.00 92.94 802 LEU A O 1
ATOM 6298 N N . ARG A 1 803 ? -26.674 10.774 27.708 1.00 92.12 803 ARG A N 1
ATOM 6299 C CA . ARG A 1 803 ? -26.943 10.197 29.035 1.00 92.12 803 ARG A CA 1
ATOM 6300 C C . ARG A 1 803 ? -28.368 10.460 29.505 1.00 92.12 803 ARG A C 1
ATOM 6302 O O . ARG A 1 803 ? -29.034 9.542 29.980 1.00 92.12 803 ARG A O 1
ATOM 6309 N N . LYS A 1 804 ? -28.875 11.684 29.350 1.00 91.50 804 LYS A N 1
ATOM 6310 C CA . LYS A 1 804 ? -30.247 12.039 29.747 1.00 91.50 804 LYS A CA 1
ATOM 6311 C C . LYS A 1 804 ? -31.295 11.309 28.911 1.00 91.50 804 LYS A C 1
ATOM 6313 O O . LYS A 1 804 ? -32.319 10.913 29.463 1.00 91.50 804 LYS A O 1
ATOM 6318 N N . LEU A 1 805 ? -31.033 11.045 27.631 1.00 91.94 805 LEU A N 1
ATOM 6319 C CA . LEU A 1 805 ? -31.911 10.249 26.761 1.00 91.94 805 LEU A CA 1
ATOM 6320 C C . LEU A 1 805 ? -32.106 8.798 27.230 1.00 91.94 805 LEU A C 1
ATOM 6322 O O . LEU A 1 805 ? -33.084 8.163 26.843 1.00 91.94 805 LEU A O 1
ATOM 6326 N N . GLN A 1 806 ? -31.212 8.284 28.076 1.00 90.75 806 GLN A N 1
ATOM 6327 C CA . GLN A 1 806 ? -31.326 6.956 28.689 1.00 90.75 806 GLN A CA 1
ATOM 6328 C C . GLN A 1 806 ? -32.145 6.976 29.991 1.00 90.75 806 GLN A C 1
ATOM 6330 O O . GLN A 1 806 ? -32.446 5.923 30.555 1.00 90.75 806 GLN A O 1
ATOM 6335 N N . THR A 1 807 ? -32.495 8.158 30.509 1.00 89.94 807 THR A N 1
ATOM 6336 C CA . THR A 1 807 ? -33.234 8.274 31.771 1.00 89.94 807 THR A CA 1
ATOM 6337 C C . THR A 1 807 ? -34.721 7.949 31.586 1.00 89.94 807 THR A C 1
ATOM 6339 O O . THR A 1 807 ? -35.285 8.200 30.517 1.00 89.94 807 THR A O 1
ATOM 6342 N N . PRO A 1 808 ? -35.412 7.458 32.634 1.00 85.69 808 PRO A N 1
ATOM 6343 C CA . PRO A 1 808 ? -36.845 7.153 32.566 1.00 85.69 808 PRO A CA 1
ATOM 6344 C C . PRO A 1 808 ? -37.721 8.335 32.124 1.00 85.69 808 PRO A C 1
ATOM 6346 O O . PRO A 1 808 ? -38.766 8.141 31.502 1.00 85.69 808 PRO A O 1
ATOM 6349 N N . ASP A 1 809 ? -37.284 9.562 32.415 1.00 81.44 809 ASP A N 1
ATOM 6350 C CA . ASP A 1 809 ? -38.003 10.785 32.061 1.00 81.44 809 ASP A CA 1
ATOM 6351 C C . ASP A 1 809 ? -38.045 11.031 30.544 1.00 81.44 809 ASP A C 1
ATOM 6353 O O . ASP A 1 809 ? -39.008 11.623 30.058 1.00 81.44 809 ASP A O 1
ATOM 6357 N N . LEU A 1 810 ? -37.061 10.531 29.790 1.00 89.81 810 LEU A N 1
ATOM 6358 C CA . LEU A 1 810 ? -36.965 10.682 28.332 1.00 89.81 810 LEU A CA 1
ATOM 6359 C C . LEU A 1 810 ? -37.109 9.358 27.558 1.00 89.81 810 LEU A C 1
ATOM 6361 O O . LEU A 1 810 ? -37.089 9.367 26.331 1.00 89.81 810 LEU A O 1
ATOM 6365 N N . ALA A 1 811 ? -37.367 8.242 28.246 1.00 85.62 811 ALA A N 1
ATOM 6366 C CA . ALA A 1 811 ? -37.554 6.911 27.657 1.00 85.62 811 ALA A CA 1
ATOM 6367 C C . ALA A 1 811 ? -38.628 6.773 26.545 1.00 85.62 811 ALA A C 1
ATOM 6369 O O . ALA A 1 811 ? -38.514 5.846 25.738 1.00 85.62 811 ALA A O 1
ATOM 6370 N N . PRO A 1 812 ? -39.678 7.624 26.442 1.00 89.94 812 PRO A N 1
ATOM 6371 C CA . PRO A 1 812 ? -40.581 7.580 25.286 1.00 89.94 812 PRO A CA 1
ATOM 6372 C C . PRO A 1 812 ? -39.943 8.000 23.960 1.00 89.94 812 PRO A C 1
ATOM 6374 O O . PRO A 1 812 ? -40.540 7.769 22.909 1.00 89.94 812 PRO A O 1
ATOM 6377 N N . ILE A 1 813 ? -38.768 8.632 23.992 1.00 93.62 813 ILE A N 1
ATOM 6378 C CA . ILE A 1 813 ? -37.997 8.939 22.791 1.00 93.62 813 ILE A CA 1
ATOM 6379 C C . ILE A 1 813 ? -37.370 7.635 22.298 1.00 93.62 813 ILE A C 1
ATOM 6381 O O . ILE A 1 813 ? -36.526 7.040 22.964 1.00 93.62 813 ILE A O 1
ATOM 6385 N N . ARG A 1 814 ? -37.811 7.179 21.124 1.00 94.94 814 ARG A N 1
ATOM 6386 C CA . ARG A 1 814 ? -37.398 5.911 20.501 1.00 94.94 814 ARG A CA 1
ATOM 6387 C C . ARG A 1 814 ? -36.544 6.099 19.252 1.00 94.94 814 ARG A C 1
ATOM 6389 O O . ARG A 1 814 ? -36.107 5.102 18.682 1.00 94.94 814 ARG A O 1
ATOM 6396 N N . ALA A 1 815 ? -36.304 7.344 18.847 1.00 95.31 815 ALA A N 1
ATOM 6397 C CA . ALA A 1 815 ? -35.335 7.690 17.819 1.00 95.31 815 ALA A CA 1
ATOM 6398 C C . ALA A 1 815 ? -34.764 9.100 18.034 1.00 95.31 815 ALA A C 1
ATOM 6400 O O . ALA A 1 815 ? -35.455 9.991 18.536 1.00 95.31 815 ALA A O 1
ATOM 6401 N N . ILE A 1 816 ? -33.518 9.309 17.621 1.00 94.81 816 ILE A N 1
ATOM 6402 C CA . ILE A 1 816 ? -32.874 10.621 17.523 1.00 94.81 816 ILE A CA 1
ATOM 6403 C C . ILE A 1 816 ? -32.200 10.755 16.162 1.00 94.81 816 ILE A C 1
ATOM 6405 O O . ILE A 1 816 ? -31.680 9.775 15.637 1.00 94.81 816 ILE A O 1
ATOM 6409 N N . VAL A 1 817 ? -32.190 11.960 15.597 1.00 92.94 817 VAL A N 1
ATOM 6410 C CA . VAL A 1 817 ? -31.525 12.248 14.321 1.00 92.94 817 VAL A CA 1
ATOM 6411 C C . VAL A 1 817 ? -30.571 13.419 14.507 1.00 92.94 817 VAL A C 1
ATOM 6413 O O . VAL A 1 817 ? -30.995 14.570 14.638 1.00 92.94 817 VAL A O 1
ATOM 6416 N N . LEU A 1 818 ? -29.277 13.101 14.558 1.00 90.56 818 LEU A N 1
ATOM 6417 C CA . LEU A 1 818 ? -28.215 14.077 14.767 1.00 90.56 818 LEU A CA 1
ATOM 6418 C C . LEU A 1 818 ? -28.091 14.980 13.544 1.00 90.56 818 LEU A C 1
ATOM 6420 O O . LEU A 1 818 ? -28.007 14.506 12.408 1.00 90.56 818 LEU A O 1
ATOM 6424 N N . MET A 1 819 ? -28.044 16.281 13.792 1.00 83.44 819 MET A N 1
ATOM 6425 C CA . MET A 1 819 ? -27.749 17.257 12.757 1.00 83.44 819 MET A CA 1
ATOM 6426 C C . MET A 1 819 ? -26.245 17.412 12.580 1.00 83.44 819 MET A C 1
ATOM 6428 O O . MET A 1 819 ? -25.508 17.579 13.547 1.00 83.44 819 MET A O 1
ATOM 6432 N N . GLU A 1 820 ? -25.820 17.394 11.324 1.00 79.69 820 GLU A N 1
ATOM 6433 C CA . GLU A 1 820 ? -24.468 17.713 10.892 1.00 79.69 820 GLU A CA 1
ATOM 6434 C C . GLU A 1 820 ? -24.624 18.618 9.672 1.00 79.69 820 GLU A C 1
ATOM 6436 O O . GLU A 1 820 ? -25.070 18.187 8.612 1.00 79.69 820 GLU A O 1
ATOM 6441 N N . SER A 1 821 ? -24.450 19.923 9.885 1.00 71.75 821 SER A N 1
ATOM 6442 C CA . SER A 1 821 ? -24.524 20.913 8.813 1.00 71.75 821 SER A CA 1
ATOM 6443 C C . SER A 1 821 ? -23.901 22.238 9.255 1.00 71.75 821 SER A C 1
ATOM 6445 O O . SER A 1 821 ? -24.243 22.734 10.333 1.00 71.75 821 SER A O 1
ATOM 6447 N N . PRO A 1 822 ? -23.067 22.867 8.410 1.00 59.31 822 PRO A N 1
ATOM 6448 C CA . PRO A 1 822 ? -22.510 24.193 8.670 1.00 59.31 822 PRO A CA 1
ATOM 6449 C C . PRO A 1 822 ? -23.501 25.344 8.411 1.00 59.31 822 PRO A C 1
ATOM 6451 O O . PRO A 1 822 ? -23.156 26.506 8.616 1.00 59.31 822 PRO A O 1
ATOM 6454 N N . LEU A 1 823 ? -24.711 25.066 7.902 1.00 56.00 823 LEU A N 1
ATOM 6455 C CA . LEU A 1 823 ? -25.631 26.085 7.388 1.00 56.00 823 LEU A CA 1
ATOM 6456 C C . LEU A 1 823 ? -27.087 25.776 7.754 1.00 56.00 823 LEU A C 1
ATOM 6458 O O . LEU A 1 823 ? -27.852 25.275 6.927 1.00 56.00 823 LEU A O 1
ATOM 6462 N N . PHE A 1 824 ? -27.511 26.136 8.967 1.00 49.22 824 PHE A N 1
ATOM 6463 C CA . PHE A 1 824 ? -28.923 26.041 9.340 1.00 49.22 824 PHE A CA 1
ATOM 6464 C C . PHE A 1 824 ? -29.517 27.396 9.748 1.00 49.22 824 PHE A C 1
ATOM 6466 O O . PHE A 1 824 ? -29.225 27.933 10.813 1.00 49.22 824 PHE A O 1
ATOM 6473 N N . GLY A 1 825 ? -30.423 27.915 8.910 1.00 42.12 825 GLY A N 1
ATOM 6474 C CA . GLY A 1 825 ? -31.188 29.143 9.150 1.00 42.12 825 GLY A CA 1
ATOM 6475 C C . GLY A 1 825 ? -30.685 30.340 8.339 1.00 42.12 825 GLY A C 1
ATOM 6476 O O . GLY A 1 825 ? -29.505 30.671 8.347 1.00 42.12 825 GLY A O 1
ATOM 6477 N N . GLY A 1 826 ? -31.585 31.000 7.607 1.00 45.22 826 GLY A N 1
ATOM 6478 C CA . GLY A 1 826 ? -31.257 32.239 6.898 1.00 45.22 826 GLY A CA 1
ATOM 6479 C C . GLY A 1 826 ? -30.792 33.362 7.840 1.00 45.22 826 GLY A C 1
ATOM 6480 O O . GLY A 1 826 ? -31.126 33.361 9.020 1.00 45.22 826 GLY A O 1
ATOM 6481 N N . ALA A 1 827 ? -30.047 34.324 7.284 1.00 33.41 827 ALA A N 1
ATOM 6482 C CA . ALA A 1 827 ? -29.532 35.582 7.862 1.00 33.41 827 ALA A CA 1
ATOM 6483 C C . ALA A 1 827 ? -28.729 35.537 9.189 1.00 33.41 827 ALA A C 1
ATOM 6485 O O . ALA A 1 827 ? -27.972 36.470 9.439 1.00 33.41 827 ALA A O 1
ATOM 6486 N N . ALA A 1 828 ? -28.810 34.477 9.994 1.00 44.03 828 ALA A N 1
ATOM 6487 C CA . ALA A 1 828 ? -27.966 34.220 11.160 1.00 44.03 828 ALA A CA 1
ATOM 6488 C C . ALA A 1 828 ? -27.510 32.751 11.104 1.00 44.03 828 ALA A C 1
ATOM 6490 O O . ALA A 1 828 ? -28.279 31.849 11.426 1.00 44.03 828 ALA A O 1
ATOM 6491 N N . GLN A 1 829 ? -26.294 32.521 10.600 1.00 54.16 829 GLN A N 1
ATOM 6492 C CA . GLN A 1 829 ? -25.713 31.189 10.402 1.00 54.16 829 GLN A CA 1
ATOM 6493 C C . GLN A 1 829 ? -25.365 30.556 11.756 1.00 54.16 829 GLN A C 1
ATOM 6495 O O . GLN A 1 829 ? -24.455 31.040 12.420 1.00 54.16 829 GLN A O 1
ATOM 6500 N N . ALA A 1 830 ? -26.069 29.486 12.136 1.00 60.16 830 ALA A N 1
ATOM 6501 C CA . ALA A 1 830 ? -25.649 28.582 13.207 1.00 60.16 830 ALA A CA 1
ATOM 6502 C C . ALA A 1 830 ? -24.968 27.348 12.587 1.00 60.16 830 ALA A C 1
ATOM 6504 O O . ALA A 1 830 ? -25.514 26.743 11.656 1.00 60.16 830 ALA A O 1
ATOM 6505 N N . ASP A 1 831 ? -23.786 26.994 13.094 1.00 69.62 831 ASP A N 1
ATOM 6506 C CA . ASP A 1 831 ? -22.976 25.856 12.641 1.00 69.62 831 ASP A CA 1
ATOM 6507 C C . ASP A 1 831 ? -23.221 24.644 13.549 1.00 69.62 831 ASP A C 1
ATOM 6509 O O . ASP A 1 831 ? -22.833 24.660 14.709 1.00 69.62 831 ASP A O 1
ATOM 6513 N N . PHE A 1 832 ? -23.847 23.580 13.048 1.00 76.25 832 PHE A N 1
ATOM 6514 C CA . PHE A 1 832 ? -24.115 22.351 13.809 1.00 76.25 832 PHE A CA 1
ATOM 6515 C C . PHE A 1 832 ? -23.091 21.239 13.527 1.00 76.25 832 PHE A C 1
ATOM 6517 O O . PHE A 1 832 ? -23.327 20.078 13.859 1.00 76.25 832 PHE A O 1
ATOM 6524 N N . THR A 1 833 ? -21.951 21.555 12.907 1.00 77.12 833 THR A N 1
ATOM 6525 C CA . THR A 1 833 ? -20.929 20.562 12.554 1.00 77.12 833 THR A CA 1
ATOM 6526 C C . THR A 1 833 ? -20.387 19.861 13.801 1.00 77.12 833 THR A C 1
ATOM 6528 O O . THR A 1 833 ? -19.976 20.499 14.778 1.00 77.12 833 THR A O 1
ATOM 6531 N N . LEU A 1 834 ? -20.341 18.527 13.763 1.00 75.38 834 LEU A N 1
ATOM 6532 C CA . LEU A 1 834 ? -19.753 17.713 14.826 1.00 75.38 834 LEU A CA 1
ATOM 6533 C C . LEU A 1 834 ? -18.222 17.829 14.774 1.00 75.38 834 LEU A C 1
ATOM 6535 O O . LEU A 1 834 ? -17.569 17.250 13.905 1.00 75.38 834 LEU A O 1
ATOM 6539 N N . ARG A 1 835 ? -17.628 18.602 15.692 1.00 68.38 835 ARG A N 1
ATOM 6540 C CA . ARG A 1 835 ? -16.172 18.829 15.728 1.00 68.38 835 ARG A CA 1
ATOM 6541 C C . ARG A 1 835 ? -15.428 17.573 16.194 1.00 68.38 835 ARG A C 1
ATOM 6543 O O . ARG A 1 835 ? -15.930 16.819 17.026 1.00 68.38 835 ARG A O 1
ATOM 6550 N N . SER A 1 836 ? -14.191 17.388 15.728 1.00 55.59 836 SER A N 1
ATOM 6551 C CA . SER A 1 836 ? -13.331 16.241 16.077 1.00 55.59 836 SER A CA 1
ATOM 6552 C C . SER A 1 836 ? -13.181 16.024 17.589 1.00 55.59 836 SER A C 1
ATOM 6554 O O . SER A 1 836 ? -13.270 14.891 18.056 1.00 55.59 836 SER A O 1
ATOM 6556 N N . GLY A 1 837 ? -13.058 17.104 18.369 1.00 57.06 837 GLY A N 1
ATOM 6557 C CA . GLY A 1 837 ? -13.013 17.042 19.835 1.00 57.06 837 GLY A CA 1
ATOM 6558 C C . GLY A 1 837 ? -14.307 16.540 20.497 1.00 57.06 837 GLY A C 1
ATOM 6559 O O . GLY A 1 837 ? -14.244 15.967 21.580 1.00 57.06 837 GLY A O 1
ATOM 6560 N N . SER A 1 838 ? -15.466 16.702 19.849 1.00 65.12 838 SER A N 1
ATOM 6561 C CA . SER A 1 838 ? -16.779 16.229 20.322 1.00 65.12 838 SER A CA 1
ATOM 6562 C C . SER A 1 838 ? -17.069 14.793 19.870 1.00 65.12 838 SER A C 1
ATOM 6564 O O . SER A 1 838 ? -17.661 14.015 20.619 1.00 65.12 838 SER A O 1
ATOM 6566 N N . LEU A 1 839 ? -16.619 14.422 18.664 1.00 68.94 839 LEU A N 1
ATOM 6567 C CA . LEU A 1 839 ? -16.881 13.121 18.037 1.00 68.94 839 LEU A CA 1
ATOM 6568 C C . LEU A 1 839 ? -16.376 11.939 18.865 1.00 68.94 839 LEU A C 1
ATOM 6570 O O . LEU A 1 839 ? -17.090 10.951 19.002 1.00 68.94 839 LEU A O 1
ATOM 6574 N N . TYR A 1 840 ? -15.200 12.058 19.487 1.00 61.88 840 TYR A N 1
ATOM 6575 C CA . TYR A 1 840 ? -14.677 11.017 20.376 1.00 61.88 840 TYR A CA 1
ATOM 6576 C C . TYR A 1 840 ? -15.644 10.687 21.528 1.00 61.88 840 TYR A C 1
ATOM 6578 O O . TYR A 1 840 ? -15.885 9.520 21.846 1.00 61.88 840 TYR A O 1
ATOM 6586 N N . PHE A 1 841 ? -16.238 11.712 22.143 1.00 71.88 841 PHE A N 1
ATOM 6587 C CA . PHE A 1 841 ? -17.159 11.529 23.262 1.00 71.88 841 PHE A CA 1
ATOM 6588 C C . PHE A 1 841 ? -18.538 11.043 22.809 1.00 71.88 841 PHE A C 1
ATOM 6590 O O . PHE A 1 841 ? -19.109 10.170 23.459 1.00 71.88 841 PHE A O 1
ATOM 6597 N N . ILE A 1 842 ? -19.038 11.537 21.673 1.00 76.88 842 ILE A N 1
ATOM 6598 C CA . ILE A 1 842 ? -20.278 11.047 21.051 1.00 76.88 842 ILE A CA 1
ATOM 6599 C C . ILE A 1 842 ? -20.147 9.555 20.725 1.00 76.88 842 ILE A C 1
ATOM 6601 O O . ILE A 1 842 ? -20.983 8.763 21.150 1.00 76.88 842 ILE A O 1
ATOM 6605 N N . HIS A 1 843 ? -19.062 9.161 20.052 1.00 74.31 843 HIS A N 1
ATOM 6606 C CA . HIS A 1 843 ? -18.746 7.769 19.729 1.00 74.31 843 HIS A CA 1
ATOM 6607 C C . HIS A 1 843 ? -18.762 6.880 20.980 1.00 74.31 843 HIS A C 1
ATOM 6609 O O . HIS A 1 843 ? -19.373 5.811 20.997 1.00 74.31 843 HIS A O 1
ATOM 6615 N N . LYS A 1 844 ? -18.127 7.337 22.066 1.00 72.62 844 LYS A N 1
ATOM 6616 C CA . LYS A 1 844 ? -18.083 6.600 23.334 1.00 72.62 844 LYS A CA 1
ATOM 6617 C C . LYS A 1 844 ? -19.471 6.391 23.950 1.00 72.62 844 LYS A C 1
ATOM 6619 O O . LYS A 1 844 ? -19.746 5.302 24.445 1.00 72.62 844 LYS A O 1
ATOM 6624 N N . GLU A 1 845 ? -20.335 7.403 23.942 1.00 85.25 845 GLU A N 1
ATOM 6625 C CA . GLU A 1 845 ? -21.685 7.287 24.512 1.00 85.25 845 GLU A CA 1
ATOM 6626 C C . GLU A 1 845 ? -22.624 6.462 23.602 1.00 85.25 845 GLU A C 1
ATOM 6628 O O . GLU A 1 845 ? -23.435 5.683 24.107 1.00 85.25 845 GLU A O 1
ATOM 6633 N N . LEU A 1 846 ? -22.471 6.540 22.271 1.00 84.56 846 LEU A N 1
ATOM 6634 C CA . LEU A 1 846 ? -23.230 5.746 21.286 1.00 84.56 846 LEU A CA 1
ATOM 6635 C C . LEU A 1 846 ? -22.822 4.261 21.211 1.00 84.56 846 LEU A C 1
ATOM 6637 O O . LEU A 1 846 ? -23.558 3.437 20.654 1.00 84.56 846 LEU A O 1
ATOM 6641 N N . ALA A 1 847 ? -21.682 3.890 21.802 1.00 75.94 847 ALA A N 1
ATOM 6642 C CA . ALA A 1 847 ? -21.294 2.491 21.983 1.00 75.94 847 ALA A CA 1
ATOM 6643 C C . ALA A 1 847 ? -22.237 1.737 22.943 1.00 75.94 847 ALA A C 1
ATOM 6645 O O . ALA A 1 847 ? -22.284 0.506 22.925 1.00 75.94 847 ALA A O 1
ATOM 6646 N N . ASN A 1 848 ? -23.016 2.453 23.762 1.00 83.19 848 ASN A N 1
ATOM 6647 C CA . ASN A 1 848 ? -24.023 1.850 24.627 1.00 83.19 848 ASN A CA 1
ATOM 6648 C C . ASN A 1 848 ? -25.104 1.130 23.784 1.00 83.19 848 ASN A C 1
ATOM 6650 O O . ASN A 1 848 ? -25.666 1.744 22.876 1.00 83.19 848 ASN A O 1
ATOM 6654 N N . PRO A 1 849 ? -25.451 -0.138 24.089 1.00 82.94 849 PRO A N 1
ATOM 6655 C CA . PRO A 1 849 ? -26.444 -0.908 23.332 1.00 82.94 849 PRO A CA 1
ATOM 6656 C C . PRO A 1 849 ? -27.868 -0.329 23.386 1.00 82.94 849 PRO A C 1
ATOM 6658 O O . PRO A 1 849 ? -28.727 -0.771 22.629 1.00 82.94 849 PRO A O 1
ATOM 6661 N N . TYR A 1 850 ? -28.132 0.658 24.251 1.00 88.56 850 TYR A N 1
ATOM 6662 C CA . TYR A 1 850 ? -29.357 1.459 24.205 1.00 88.56 850 TYR A CA 1
ATOM 6663 C C . TYR A 1 850 ? -29.536 2.175 22.859 1.00 88.56 850 TYR A C 1
ATOM 6665 O O . TYR A 1 850 ? -30.667 2.402 22.439 1.00 88.56 850 TYR A O 1
ATOM 6673 N N . PHE A 1 851 ? -28.448 2.531 22.177 1.00 91.44 851 PHE A N 1
ATOM 6674 C CA . PHE A 1 851 ? -28.480 3.201 20.883 1.00 91.44 851 PHE A CA 1
ATOM 6675 C C . PHE A 1 851 ? -28.339 2.189 19.742 1.00 91.44 851 PHE A C 1
ATOM 6677 O O . PHE A 1 851 ? -27.354 1.454 19.659 1.00 91.44 851 PHE A O 1
ATOM 6684 N N . VAL A 1 852 ? -29.330 2.156 18.852 1.00 85.81 852 VAL A N 1
ATOM 6685 C CA . VAL A 1 852 ? -29.472 1.155 17.783 1.00 85.81 852 VAL A CA 1
ATOM 6686 C C . VAL A 1 852 ? -29.224 1.807 16.414 1.00 85.81 852 VAL A C 1
ATOM 6688 O O . VAL A 1 852 ? -29.666 2.931 16.175 1.00 85.81 852 VAL A O 1
ATOM 6691 N N . GLY A 1 853 ? -28.475 1.131 15.536 1.00 81.75 853 GLY A N 1
ATOM 6692 C CA . GLY A 1 853 ? -28.037 1.632 14.218 1.00 81.75 853 GLY A CA 1
ATOM 6693 C C . GLY A 1 853 ? -28.826 1.036 13.052 1.00 81.75 853 GLY A C 1
ATOM 6694 O O . GLY A 1 853 ? -29.837 0.404 13.294 1.00 81.75 853 GLY A O 1
ATOM 6695 N N . GLY A 1 854 ? -28.389 1.239 11.808 1.00 66.44 854 GLY A N 1
ATOM 6696 C CA . GLY A 1 854 ? -28.997 0.603 10.621 1.00 66.44 854 GLY A CA 1
ATOM 6697 C C . GLY A 1 854 ? -28.792 -0.915 10.552 1.00 66.44 854 GLY A C 1
ATOM 6698 O O . GLY A 1 854 ? -28.022 -1.456 11.352 1.00 66.44 854 GLY A O 1
ATOM 6699 N N . ASP A 1 855 ? -29.490 -1.557 9.607 1.00 52.22 855 ASP A N 1
ATOM 6700 C CA . ASP A 1 855 ? -29.462 -3.012 9.356 1.00 52.22 855 ASP A CA 1
ATOM 6701 C C . ASP A 1 855 ? -28.248 -3.447 8.518 1.00 52.22 855 ASP A C 1
ATOM 6703 O O . ASP A 1 855 ? -27.893 -2.731 7.548 1.00 52.22 855 ASP A O 1
#

Solvent-accessible surface area (backbone atoms only — not comparable to full-atom values): 47093 Å² total; per-residue (Å²): 125,82,83,80,77,94,73,85,84,63,101,71,79,81,77,78,70,93,81,74,78,88,76,75,75,55,82,42,42,31,37,43,57,48,58,34,39,18,40,74,89,64,49,80,53,73,48,37,25,40,16,45,38,67,52,77,87,65,40,60,68,61,51,48,54,52,48,54,48,39,38,74,72,67,27,44,23,34,34,42,42,39,56,73,70,44,62,47,78,94,44,28,68,58,41,54,56,36,50,54,50,50,50,54,55,29,42,79,55,54,21,28,31,28,49,26,30,46,82,61,57,98,52,102,80,74,77,77,64,49,82,87,34,67,64,58,48,49,50,52,42,55,49,45,29,51,53,29,52,74,45,57,90,42,36,40,44,35,28,39,26,73,41,50,66,39,74,58,97,43,59,65,59,46,38,53,52,53,36,52,46,50,55,52,28,46,76,43,30,83,62,60,19,35,33,48,50,40,51,72,79,40,89,59,85,60,27,43,98,89,40,70,52,66,74,68,87,70,88,34,47,32,39,30,45,69,55,48,82,60,51,65,51,33,43,31,64,46,94,87,32,66,70,70,46,60,58,72,33,74,43,74,78,46,50,44,76,56,75,82,56,54,70,53,71,46,57,61,39,95,55,73,39,83,44,77,51,73,50,64,39,49,88,74,26,48,24,41,42,68,34,38,36,24,37,29,42,34,37,18,40,40,32,52,42,36,33,32,77,59,66,97,60,89,80,66,100,79,76,75,60,77,40,75,46,39,54,59,63,100,71,91,50,66,45,64,43,62,85,86,62,46,82,48,80,45,76,46,98,50,95,60,37,19,31,46,31,40,39,24,89,48,55,69,32,35,36,24,72,56,55,62,86,41,62,86,79,44,43,74,39,54,61,76,38,38,34,36,42,34,32,30,41,23,8,32,74,77,10,36,16,32,45,29,48,38,35,25,26,71,46,64,48,80,46,47,70,65,57,55,45,51,57,51,46,55,53,50,54,47,25,62,75,68,44,28,18,54,33,42,56,33,34,54,40,22,73,76,39,52,94,60,26,33,39,54,53,50,49,44,53,51,52,45,26,61,74,71,70,38,23,38,22,40,47,26,52,54,51,92,91,46,56,48,28,58,45,75,68,49,52,47,30,75,75,68,49,69,97,83,64,63,83,87,78,60,91,67,56,68,66,58,52,48,54,46,53,56,56,56,56,52,67,73,46,53,72,63,44,50,58,50,46,59,56,46,72,70,58,75,79,81,45,56,49,75,69,75,54,97,67,48,23,35,34,21,34,39,57,50,70,51,64,81,60,72,75,57,89,58,56,51,57,29,47,52,48,44,17,65,54,39,73,43,48,36,24,26,36,62,42,45,44,48,51,15,69,32,76,92,42,66,57,76,74,62,59,70,46,43,50,40,35,48,73,62,32,19,34,34,30,35,38,45,27,34,78,49,62,80,25,60,55,51,48,66,44,48,67,72,46,75,47,47,68,61,53,45,56,42,29,54,48,54,44,70,68,50,54,50,31,37,41,29,55,37,70,48,57,45,31,69,31,52,45,51,54,48,51,49,27,51,74,68,67,44,55,26,59,21,33,30,47,29,73,56,80,83,71,77,74,74,76,68,96,61,81,64,91,86,72,49,71,71,59,52,52,53,57,61,68,70,67,78,76,81,62,73,82,70,69,76,66,46,78,97,51,84,63,57,32,37,37,43,76,48,77,51,76,62,65,92,90,57,97,66,54,57,89,67,64,53,63,56,72,60,53,36,52,58,48,62,55,49,51,85,69,78,51,49,27,25,34,62,35,35,39,50,40,66,44,62,58,46,39,60,24,48,48,45,38,62,56,51,50,72,32,84,83,36,52,68,43,28,28,39,21,40,47,33,25,67,66,51,61,81,103,55,77,42,32,23,42,80,47,76,85,26,31,62,50,45,23,59,62,49,66,41,80,52,45,36,51,36,104

Sequence (855 aa):
MVKCIAIFCGMAIWLYAEGGAAGADPTGYLRADGRRLVDEDGETVMLRGIGVSRAPGLDIIRAREDLLKAAALGANSVRLDIDPSWFAGDTAPGAFDFIDSFVMVAARQNLRVILSMDWRPADDFTDEPGWEDPEQQEELVGLWMTIARRYRDRPEIGAYQLIRAPAPESAREYAFFIQYLIDSVREADTEHLILVSEPKTGNGLFEFDGVQLVYPIDRNLAYTFSEYEPEAFTRQGLDDRPEGIVWPGDIVVSVTELGEWSRRAVQDSVKSTPLKIEAIAPDHADYVAPRVYVLGVGRGRFERILLEEVAVFQREPGDLPIFSDTFSAIQSLWHIDPPGGRVMLERGAAAGEGSLILESKGTMLTAQPFTPLDARRIPKATVNRRYRLTARVYAGETAEAGIGLVFLSEDKYFSEPRDLRARLQDRIEWSRKANAPILLTEFAAPKHAPDHMEIQWMNAVVSACETYGVSWQYRTMREYDDPASLSDRQVYGLLFGPADAPADSFTVWPELQNFLLQSYKVHSFAEETLKLVESHLAEGSPANPVSPPAAGCWVGAQVQDSPLSAAPAGTFDAIMDMTRKLGRLPAWVPVFRPWANAPGEWTAFPEDHFRDISAGGSTPFLTWESRWGLGEISSAMVLEGYADTYIRDWADAARRYGKPFLLRLTRGIESSAYRHVQSIFDARGVTNISWMWSPAATRRSAVPAHRPTGMSDAQAEAVTSAQDTTHVEDFDWPWDSRVDWIGLGVYDRPTPGGDGEAEGLFPAAEVRAQVDAVRKFHTPICLAEIGCESIRGQAEWWVDALRKLQTPDLAPIRAIVLMESPLFGGAAQADFTLRSGSLYFIHKELANPYFVGGD

Nearest PDB structures (foldseek):
  6t5o-assembly1_AAA  TM=7.225E-01  e=8.036E-07  Bacteroides salyersiae
  6t7g-assembly2_EEE  TM=7.084E-01  e=8.503E-07  Bacteroides salyersiae CL02T12C01
  6t6g-assembly2_DDD  TM=7.074E-01  e=8.996E-07  Bacteroides salyersiae
  6t7g-assembly1_CCC  TM=7.078E-01  e=1.007E-06  Bacteroides salyersiae CL02T12C01
  6t75-assembly1_AAA  TM=7.219E-01  e=1.413E-06  Bacteroides salyersiae

Mean predicted aligned error: 20.5 Å

Foldseek 3Di:
DDDDDPPDPDPPVPDDDPDDDDPDQLPFEWFWDQAFIAGPVRHGDFFAAAEAEDPPPLDLVVLLVLLVLGLVLVGQEYEYEDELCCCDDPNNVSSVVSVVSSLVSNSVSNYAYEYEYAQFPPDPPDDGRPLVPVVSLVSLLVVLLVVLLVCQVPSSHHAYASYDQAAHPDLASLLVSVLVSVVSSCVRHQGHAYEYEAHPQDPDLCADPNDRRDDRDDRGYFYEYADCPVVLFQQDPPPVRPFADFPQWKDFDFKAWDPDWAKDWDAADPDWAKDKDKDFAAPQFFFKFKKKKKAFAFKKKKAWKFKAFDDPDDDDPPDHGLDIDQLQDPDQQKDKPPPDWDWDKADDPDRSHIIIMIGDHHHMMMITNHDRSHVVPTRTHDHRIMMMIMITMDTHHGMMIMMTMITIHTDIDRDHLVVLLVSVVVVVVSSVVVSTYYAHEEDFHFQRHPDCSRLVVVCSNVVSCVVSSHHYYYHHCDDVPDRRHDDPSSSCSSQPNDPDDDPVPDPDPPVSVVVVVVVVVVVVCVVVVVVVVVVVVVPDDAQAADAFDPFFAAEAEEQDQDLDDQQDDCLLVSQVVVCVLQVFRHQEYEHEDEQAQAAVRGDDDNLVNQVSCVVNLHAYEYEYEQDDHNHHDALVCLLVCVCVVVLLNNLVSLVVSRHAHEYEYHAAHALSSVVSSQVSSVVSVRRRYAYEHEHHDLDPPDDPPDDPPPDDPVNVVVVVVVSPDPDLPDTNDNPPDRHQEYEDEEEFDDDVPDPFDRPDAAPLVVVLVVCVSCVVVVHQYEPAEYFYFPTPCRLVNLLRVLVSCPDPSNVSHSYYYYYAYQADDPPDTGGRHQDPVNSVSSSVSCVPPSYDRGD

Radius of gyration: 38.99 Å; Cα contacts (8 Å, |Δi|>4): 1591; chains: 1; bounding box: 104×87×89 Å

pLDDT: mean 73.82, std 19.64, range [21.73, 97.94]

Secondary structure (DSSP, 8-state):
--------S-S--SS--SSS-----S-S--EEETTEEE-TT-PEE--EEEEE---TT--HHHHHHHHHHHHHTT-SEEEEEE-GGGGSGGGHHHHHHHHHHHHHHHHTTTPEEEEEE--S-S-TTS----TT-HHHHHHHHHHHHHHHHHHTT-TTEEEEESSSS---S-HHHHHHHHHHHHHHHHHH-SSSEEEEEPPTTSSSSSEETTEEPPPP--SSEEEEEEE--SHHHHTTTSTTPPS---SSEEEEEEEEE-SSPEEEEEES-SS-EEEEEEEEPPTT--EEEEEEEEESEEEEEEEEEEEEEE-SSPPPTTPPPSEEE---S-----EEESTT-EEEEEEPSSTT-EEEEEEEESS-EEEESS-TT-GGGSPBP-TT-EEEEEEEEEE-TT-EEEEEEEEEEEEEEEE-HHHHHHHHHHHHHHHHHHT--EEEEEE---TT-GGGHHHHHHHHHHHHHHHHT-EEEES-S--TT-TTSPPHHHHHHHHH--TT--TTS----HHHHHHHHHHHHHTTTHHHHHHHHHHHTTSPPP----PPPSSSEEEEE--SS-TT----TTHHHHHHHHHHHHTS--SEEEEEEESEEETTEEPPP-HHHHHHHHHTTPEEEEEEESSSSTT---HHHHHTTTTHHHHHHHHHHHHHH-S-EEEEE-TT--HHHHHHHHHHHHHTT--SEEEEE-PPP---PPPPSS--TT--HHHHHHHHHTSS---TT-----TTS---EEEEEEEE---TTS-SB--SS--HHHHHHHHHHHHTT---EEEEEEEE-SSBTHHHHHHHHHHHTTSTTTTTEEEEEE---S-BSSSS-B-----HHHHHHHHHHHTSTTEE---